Protein 1KG1 (pdb70)

CATH classification: 6.20.370.10 (+1 more: 2.30.30.460)

Structure (mmCIF, N/CA/C/O backbone):
data_1KG1
#
_entry.id   1KG1
#
loop_
_atom_site.group_PDB
_atom_site.id
_atom_site.type_symbol
_atom_site.label_atom_id
_atom_site.label_alt_id
_atom_site.label_comp_id
_atom_site.label_asym_id
_atom_site.label_entity_id
_atom_site.label_seq_id
_atom_site.pdbx_PDB_ins_code
_atom_site.Cartn_x
_atom_site.Cartn_y
_atom_site.Cartn_z
_atom_site.occupancy
_atom_site.B_iso_or_equiv
_atom_site.auth_seq_id
_atom_site.auth_comp_id
_atom_site.auth_asym_id
_atom_site.auth_atom_id
_atom_site.pdbx_PDB_model_num
ATOM 1 N N . ASP A 1 1 ? -24.521 -6.020 -1.540 1.00 0.00 1 ASP A N 1
ATOM 2 C CA . ASP A 1 1 ? -23.773 -6.020 -2.785 1.00 0.00 1 ASP A CA 1
ATOM 3 C C . ASP A 1 1 ? -22.574 -6.962 -2.655 1.00 0.00 1 ASP A C 1
ATOM 4 O O . ASP A 1 1 ? -22.323 -7.509 -1.582 1.00 0.00 1 ASP A O 1
ATOM 13 N N . ARG A 1 2 ? -21.866 -7.124 -3.764 1.00 0.00 2 ARG A N 1
ATOM 14 C CA . ARG A 1 2 ? -20.701 -7.991 -3.787 1.00 0.00 2 ARG A CA 1
ATOM 15 C C . ARG A 1 2 ? -19.482 -7.257 -3.225 1.00 0.00 2 ARG A C 1
ATOM 16 O O . ARG A 1 2 ? -19.427 -6.028 -3.250 1.00 0.00 2 ARG A O 1
ATOM 36 N N . CYS A 1 3 ? -18.535 -8.040 -2.731 1.00 0.00 3 CYS A N 1
ATOM 37 C CA . CYS A 1 3 ? -17.320 -7.480 -2.163 1.00 0.00 3 CYS A CA 1
ATOM 38 C C . CYS A 1 3 ? -16.716 -6.512 -3.182 1.00 0.00 3 CYS A C 1
ATOM 39 O O . CYS A 1 3 ? -17.030 -6.579 -4.370 1.00 0.00 3 CYS A O 1
ATOM 46 N N . ARG A 1 4 ? -15.860 -5.633 -2.681 1.00 0.00 4 ARG A N 1
ATOM 47 C CA . ARG A 1 4 ? -15.209 -4.653 -3.533 1.00 0.00 4 ARG A CA 1
ATOM 48 C C . ARG A 1 4 ? -13.709 -4.940 -3.623 1.00 0.00 4 ARG A C 1
ATOM 49 O O . ARG A 1 4 ? -12.942 -4.533 -2.752 1.00 0.00 4 ARG A O 1
ATOM 69 N N . TYR A 1 5 ? -13.336 -5.639 -4.685 1.00 0.00 5 TYR A N 1
ATOM 70 C CA . TYR A 1 5 ? -11.941 -5.986 -4.900 1.00 0.00 5 TYR A CA 1
ATOM 71 C C . TYR A 1 5 ? -11.038 -4.764 -4.721 1.00 0.00 5 TYR A C 1
ATOM 72 O O . TYR A 1 5 ? -11.057 -3.848 -5.543 1.00 0.00 5 TYR A O 1
ATOM 90 N N . THR A 1 6 ? -10.270 -4.788 -3.642 1.00 0.00 6 THR A N 1
ATOM 91 C CA . THR A 1 6 ? -9.362 -3.693 -3.344 1.00 0.00 6 THR A CA 1
ATOM 92 C C . THR A 1 6 ? -7.909 -4.155 -3.476 1.00 0.00 6 THR A C 1
ATOM 93 O O . THR A 1 6 ? -7.635 -5.353 -3.508 1.00 0.00 6 THR A O 1
ATOM 104 N N . LEU A 1 7 ? -7.016 -3.178 -3.548 1.00 0.00 7 LEU A N 1
ATOM 105 C CA . LEU A 1 7 ? -5.598 -3.469 -3.676 1.00 0.00 7 LEU A CA 1
ATOM 106 C C . LEU A 1 7 ? -4.928 -3.324 -2.308 1.00 0.00 7 LEU A C 1
ATOM 107 O O . LEU A 1 7 ? -4.767 -2.212 -1.807 1.00 0.00 7 LEU A O 1
ATOM 123 N N . CYS A 1 8 ? -4.554 -4.463 -1.744 1.00 0.00 8 CYS A N 1
ATOM 124 C CA . CYS A 1 8 ? -3.905 -4.477 -0.444 1.00 0.00 8 CYS A CA 1
ATOM 125 C C . CYS A 1 8 ? -2.614 -5.290 -0.561 1.00 0.00 8 CYS A C 1
ATOM 126 O O . CYS A 1 8 ? -2.416 -6.010 -1.539 1.00 0.00 8 CYS A O 1
ATOM 133 N N . CYS A 1 9 ? -1.770 -5.149 0.451 1.00 0.00 9 CYS A N 1
ATOM 134 C CA . CYS A 1 9 ? -0.504 -5.862 0.474 1.00 0.00 9 CYS A CA 1
ATOM 135 C C . CYS A 1 9 ? -0.632 -7.036 1.447 1.00 0.00 9 CYS A C 1
ATOM 136 O O . CYS A 1 9 ? -1.378 -6.961 2.422 1.00 0.00 9 CYS A O 1
ATOM 143 N N . ASP A 1 10 ? 0.107 -8.094 1.148 1.00 0.00 10 ASP A N 1
ATOM 144 C CA . ASP A 1 10 ? 0.086 -9.283 1.984 1.00 0.00 10 ASP A CA 1
ATOM 145 C C . ASP A 1 10 ? 1.148 -9.151 3.077 1.00 0.00 10 ASP A C 1
ATOM 146 O O . ASP A 1 10 ? 1.174 -9.940 4.021 1.00 0.00 10 ASP A O 1
ATOM 155 N N . GLY A 1 11 ? 1.997 -8.147 2.915 1.00 0.00 11 GLY A N 1
ATOM 156 C CA . GLY A 1 11 ? 3.058 -7.901 3.877 1.00 0.00 11 GLY A CA 1
ATOM 157 C C . GLY A 1 11 ? 4.308 -8.715 3.535 1.00 0.00 11 GLY A C 1
ATOM 158 O O . GLY A 1 11 ? 5.424 -8.311 3.858 1.00 0.00 11 GLY A O 1
ATOM 162 N N . ALA A 1 12 ? 4.078 -9.846 2.884 1.00 0.00 12 ALA A N 1
ATOM 163 C CA . ALA A 1 12 ? 5.172 -10.721 2.495 1.00 0.00 12 ALA A CA 1
ATOM 164 C C . ALA A 1 12 ? 4.783 -11.482 1.226 1.00 0.00 12 ALA A C 1
ATOM 165 O O . ALA A 1 12 ? 4.400 -12.649 1.290 1.00 0.00 12 ALA A O 1
ATOM 172 N N . LEU A 1 13 ? 4.895 -10.790 0.101 1.00 0.00 13 LEU A N 1
ATOM 173 C CA . LEU A 1 13 ? 4.560 -11.386 -1.181 1.00 0.00 13 LEU A CA 1
ATOM 174 C C . LEU A 1 13 ? 4.622 -10.312 -2.269 1.00 0.00 13 LEU A C 1
ATOM 175 O O . LEU A 1 13 ? 5.636 -10.173 -2.951 1.00 0.00 13 LEU A O 1
ATOM 191 N N . LYS A 1 14 ? 3.525 -9.581 -2.398 1.00 0.00 14 LYS A N 1
ATOM 192 C CA . LYS A 1 14 ? 3.443 -8.524 -3.392 1.00 0.00 14 LYS A CA 1
ATOM 193 C C . LYS A 1 14 ? 2.025 -7.948 -3.401 1.00 0.00 14 LYS A C 1
ATOM 194 O O . LYS A 1 14 ? 1.048 -8.695 -3.426 1.00 0.00 14 LYS A O 1
ATOM 212 N N . ALA A 1 15 ? 1.958 -6.625 -3.380 1.00 0.00 15 ALA A N 1
ATOM 213 C CA . ALA A 1 15 ? 0.677 -5.940 -3.386 1.00 0.00 15 ALA A CA 1
ATOM 214 C C . ALA A 1 15 ? -0.191 -6.500 -4.515 1.00 0.00 15 ALA A C 1
ATOM 215 O O . ALA A 1 15 ? 0.231 -6.529 -5.670 1.00 0.00 15 ALA A O 1
ATOM 222 N N . VAL A 1 16 ? -1.387 -6.930 -4.142 1.00 0.00 16 VAL A N 1
ATOM 223 C CA . VAL A 1 16 ? -2.317 -7.487 -5.109 1.00 0.00 16 VAL A CA 1
ATOM 224 C C . VAL A 1 16 ? -3.743 -7.076 -4.734 1.00 0.00 16 VAL A C 1
ATOM 225 O O . VAL A 1 16 ? -3.944 -6.305 -3.797 1.00 0.00 16 VAL A O 1
ATOM 238 N N . SER A 1 17 ? -4.695 -7.608 -5.486 1.00 0.00 17 SER A N 1
ATOM 239 C CA . SER A 1 17 ? -6.095 -7.306 -5.245 1.00 0.00 17 SER A CA 1
ATOM 240 C C . SER A 1 17 ? -6.740 -8.429 -4.430 1.00 0.00 17 SER A C 1
ATOM 241 O O . SER A 1 17 ? -6.568 -9.606 -4.744 1.00 0.00 17 SER A O 1
ATOM 249 N N . ALA A 1 18 ? -7.468 -8.025 -3.399 1.00 0.00 18 ALA A N 1
ATOM 250 C CA . ALA A 1 18 ? -8.139 -8.983 -2.537 1.00 0.00 18 ALA A CA 1
ATOM 251 C C . ALA A 1 18 ? -9.638 -8.676 -2.510 1.00 0.00 18 ALA A C 1
ATOM 252 O O . ALA A 1 18 ? -10.052 -7.559 -2.814 1.00 0.00 18 ALA A O 1
ATOM 259 N N . CYS A 1 19 ? -10.410 -9.688 -2.143 1.00 0.00 19 CYS A N 1
ATOM 260 C CA . CYS A 1 19 ? -11.854 -9.541 -2.073 1.00 0.00 19 CYS A CA 1
ATOM 261 C C . CYS A 1 19 ? -12.234 -9.212 -0.628 1.00 0.00 19 CYS A C 1
ATOM 262 O O . CYS A 1 19 ? -12.569 -10.105 0.148 1.00 0.00 19 CYS A O 1
ATOM 269 N N . LEU A 1 20 ? -12.167 -7.927 -0.310 1.00 0.00 20 LEU A N 1
ATOM 270 C CA . LEU A 1 20 ? -12.500 -7.469 1.028 1.00 0.00 20 LEU A CA 1
ATOM 271 C C . LEU A 1 20 ? -13.691 -6.512 0.954 1.00 0.00 20 LEU A C 1
ATOM 272 O O . LEU A 1 20 ? -13.943 -5.909 -0.089 1.00 0.00 20 LEU A O 1
ATOM 288 N N . HIS A 1 21 ? -14.391 -6.401 2.073 1.00 0.00 21 HIS A N 1
ATOM 289 C CA . HIS A 1 21 ? -15.549 -5.527 2.147 1.00 0.00 21 HIS A CA 1
ATOM 290 C C . HIS A 1 21 ? -15.135 -4.174 2.730 1.00 0.00 21 HIS A C 1
ATOM 291 O O . HIS A 1 21 ? -14.005 -4.012 3.189 1.00 0.00 21 HIS A O 1
ATOM 305 N N . GLU A 1 22 ? -16.072 -3.238 2.694 1.00 0.00 22 GLU A N 1
ATOM 306 C CA . GLU A 1 22 ? -15.818 -1.905 3.213 1.00 0.00 22 GLU A CA 1
ATOM 307 C C . GLU A 1 22 ? -15.665 -1.948 4.734 1.00 0.00 22 GLU A C 1
ATOM 308 O O . GLU A 1 22 ? -14.933 -1.145 5.311 1.00 0.00 22 GLU A O 1
ATOM 320 N N . SER A 1 23 ? -16.367 -2.893 5.341 1.00 0.00 23 SER A N 1
ATOM 321 C CA . SER A 1 23 ? -16.318 -3.051 6.785 1.00 0.00 23 SER A CA 1
ATOM 322 C C . SER A 1 23 ? -15.036 -3.783 7.188 1.00 0.00 23 SER A C 1
ATOM 323 O O . SER A 1 23 ? -14.823 -4.066 8.366 1.00 0.00 23 SER A O 1
ATOM 331 N N . GLU A 1 24 ? -14.216 -4.067 6.188 1.00 0.00 24 GLU A N 1
ATOM 332 C CA . GLU A 1 24 ? -12.960 -4.760 6.423 1.00 0.00 24 GLU A CA 1
ATOM 333 C C . GLU A 1 24 ? -11.791 -3.943 5.871 1.00 0.00 24 GLU A C 1
ATOM 334 O O . GLU A 1 24 ? -11.950 -3.202 4.902 1.00 0.00 24 GLU A O 1
ATOM 346 N N . SER A 1 25 ? -10.642 -4.105 6.511 1.00 0.00 25 SER A N 1
ATOM 347 C CA . SER A 1 25 ? -9.447 -3.391 6.096 1.00 0.00 25 SER A CA 1
ATOM 348 C C . SER A 1 25 ? -8.300 -4.378 5.870 1.00 0.00 25 SER A C 1
ATOM 349 O O . SER A 1 25 ? -8.412 -5.554 6.213 1.00 0.00 25 SER A O 1
ATOM 357 N N . CYS A 1 26 ? -7.223 -3.863 5.295 1.00 0.00 26 CYS A N 1
ATOM 358 C CA . CYS A 1 26 ? -6.057 -4.685 5.020 1.00 0.00 26 CYS A CA 1
ATOM 359 C C . CYS A 1 26 ? -4.823 -3.779 5.010 1.00 0.00 26 CYS A C 1
ATOM 360 O O . CYS A 1 26 ? -4.946 -2.556 5.044 1.00 0.00 26 CYS A O 1
ATOM 367 N N . LEU A 1 27 ? -3.662 -4.416 4.963 1.00 0.00 27 LEU A N 1
ATOM 368 C CA . LEU A 1 27 ? -2.407 -3.683 4.948 1.00 0.00 27 LEU A CA 1
ATOM 369 C C . LEU A 1 27 ? -2.289 -2.910 3.633 1.00 0.00 27 LEU A C 1
ATOM 370 O O . LEU A 1 27 ? -1.811 -3.445 2.634 1.00 0.00 27 LEU A O 1
ATOM 386 N N . VAL A 1 28 ? -2.733 -1.662 3.676 1.00 0.00 28 VAL A N 1
ATOM 387 C CA . VAL A 1 28 ? -2.682 -0.809 2.501 1.00 0.00 28 VAL A CA 1
ATOM 388 C C . VAL A 1 28 ? -1.227 -0.440 2.206 1.00 0.00 28 VAL A C 1
ATOM 389 O O . VAL A 1 28 ? -0.436 -0.237 3.125 1.00 0.00 28 VAL A O 1
ATOM 402 N N . PRO A 1 29 ? -0.911 -0.361 0.885 1.00 0.00 29 PRO A N 1
ATOM 403 C CA . PRO A 1 29 ? 0.435 -0.020 0.458 1.00 0.00 29 PRO A CA 1
ATOM 404 C C . PRO A 1 29 ? 0.709 1.474 0.647 1.00 0.00 29 PRO A C 1
ATOM 405 O O . PRO A 1 29 ? -0.103 2.187 1.235 1.00 0.00 29 PRO A O 1
ATOM 416 N N . GLY A 1 30 ? 1.854 1.902 0.138 1.00 0.00 30 GLY A N 1
ATOM 417 C CA . GLY A 1 30 ? 2.244 3.298 0.244 1.00 0.00 30 GLY A CA 1
ATOM 418 C C . GLY A 1 30 ? 3.087 3.724 -0.960 1.00 0.00 30 GLY A C 1
ATOM 419 O O . GLY A 1 30 ? 3.898 2.947 -1.461 1.00 0.00 30 GLY A O 1
ATOM 423 N N . ASP A 1 31 ? 2.867 4.958 -1.389 1.00 0.00 31 ASP A N 1
ATOM 424 C CA . ASP A 1 31 ? 3.596 5.497 -2.524 1.00 0.00 31 ASP A CA 1
ATOM 425 C C . ASP A 1 31 ? 4.691 6.440 -2.021 1.00 0.00 31 ASP A C 1
ATOM 426 O O . ASP A 1 31 ? 4.399 7.522 -1.515 1.00 0.00 31 ASP A O 1
ATOM 435 N N . CYS A 1 32 ? 5.929 5.994 -2.177 1.00 0.00 32 CYS A N 1
ATOM 436 C CA . CYS A 1 32 ? 7.069 6.784 -1.744 1.00 0.00 32 CYS A CA 1
ATOM 437 C C . CYS A 1 32 ? 7.495 7.687 -2.904 1.00 0.00 32 CYS A C 1
ATOM 438 O O . CYS A 1 32 ? 7.742 7.209 -4.009 1.00 0.00 32 CYS A O 1
ATOM 445 N N . CYS A 1 33 ? 7.568 8.977 -2.611 1.00 0.00 33 CYS A N 1
ATOM 446 C CA . CYS A 1 33 ? 7.960 9.952 -3.615 1.00 0.00 33 CYS A CA 1
ATOM 447 C C . CYS A 1 33 ? 9.447 10.262 -3.429 1.00 0.00 33 CYS A C 1
ATOM 448 O O . CYS A 1 33 ? 9.897 10.513 -2.312 1.00 0.00 33 CYS A O 1
ATOM 455 N N . ARG A 1 34 ? 10.168 10.233 -4.540 1.00 0.00 34 ARG A N 1
ATOM 456 C CA . ARG A 1 34 ? 11.595 10.508 -4.513 1.00 0.00 34 ARG A CA 1
ATOM 457 C C . ARG A 1 34 ? 11.946 11.589 -5.538 1.00 0.00 34 ARG A C 1
ATOM 458 O O . ARG A 1 34 ? 12.229 11.284 -6.695 1.00 0.00 34 ARG A O 1
ATOM 478 N N . GLY A 1 35 ? 11.917 12.830 -5.075 1.00 0.00 35 GLY A N 1
ATOM 479 C CA . GLY A 1 35 ? 12.229 13.958 -5.936 1.00 0.00 35 GLY A CA 1
ATOM 480 C C . GLY A 1 35 ? 11.156 14.140 -7.012 1.00 0.00 35 GLY A C 1
ATOM 481 O O . GLY A 1 35 ? 10.260 14.969 -6.866 1.00 0.00 35 GLY A O 1
ATOM 485 N N . LYS A 1 36 ? 11.282 13.350 -8.068 1.00 0.00 36 LYS A N 1
ATOM 486 C CA . LYS A 1 36 ? 10.335 13.413 -9.168 1.00 0.00 36 LYS A CA 1
ATOM 487 C C . LYS A 1 36 ? 10.025 11.995 -9.651 1.00 0.00 36 LYS A C 1
ATOM 488 O O . LYS A 1 36 ? 9.612 11.801 -10.793 1.00 0.00 36 LYS A O 1
ATOM 506 N N . SER A 1 37 ? 10.237 11.040 -8.757 1.00 0.00 37 SER A N 1
ATOM 507 C CA . SER A 1 37 ? 9.986 9.645 -9.078 1.00 0.00 37 SER A CA 1
ATOM 508 C C . SER A 1 37 ? 9.140 9.000 -7.978 1.00 0.00 37 SER A C 1
ATOM 509 O O . SER A 1 37 ? 9.566 8.922 -6.827 1.00 0.00 37 SER A O 1
ATOM 517 N N . ARG A 1 38 ? 7.957 8.552 -8.372 1.00 0.00 38 ARG A N 1
ATOM 518 C CA . ARG A 1 38 ? 7.047 7.916 -7.435 1.00 0.00 38 ARG A CA 1
ATOM 519 C C . ARG A 1 38 ? 7.213 6.396 -7.483 1.00 0.00 38 ARG A C 1
ATOM 520 O O . ARG A 1 38 ? 7.536 5.836 -8.530 1.00 0.00 38 ARG A O 1
ATOM 540 N N . LEU A 1 39 ? 6.985 5.771 -6.337 1.00 0.00 39 LEU A N 1
ATOM 541 C CA . LEU A 1 39 ? 7.105 4.326 -6.236 1.00 0.00 39 LEU A CA 1
ATOM 542 C C . LEU A 1 39 ? 6.095 3.805 -5.211 1.00 0.00 39 LEU A C 1
ATOM 543 O O . LEU A 1 39 ? 5.827 4.466 -4.209 1.00 0.00 39 LEU A O 1
ATOM 559 N N . THR A 1 40 ? 5.564 2.626 -5.497 1.00 0.00 40 THR A N 1
ATOM 560 C CA . THR A 1 40 ? 4.590 2.009 -4.613 1.00 0.00 40 THR A CA 1
ATOM 561 C C . THR A 1 40 ? 5.117 0.671 -4.090 1.00 0.00 40 THR A C 1
ATOM 562 O O . THR A 1 40 ? 5.367 -0.248 -4.869 1.00 0.00 40 THR A O 1
ATOM 573 N N . LEU A 1 41 ? 5.270 0.604 -2.776 1.00 0.00 41 LEU A N 1
ATOM 574 C CA . LEU A 1 41 ? 5.762 -0.606 -2.140 1.00 0.00 41 LEU A CA 1
ATOM 575 C C . LEU A 1 41 ? 5.010 -0.830 -0.827 1.00 0.00 41 LEU A C 1
ATOM 576 O O . LEU A 1 41 ? 4.206 0.007 -0.418 1.00 0.00 41 LEU A O 1
ATOM 592 N N . CYS A 1 42 ? 5.296 -1.964 -0.204 1.00 0.00 42 CYS A N 1
ATOM 593 C CA . CYS A 1 42 ? 4.656 -2.308 1.055 1.00 0.00 42 CYS A CA 1
ATOM 594 C C . CYS A 1 42 ? 5.698 -2.197 2.169 1.00 0.00 42 CYS A C 1
ATOM 595 O O . CYS A 1 42 ? 6.686 -2.931 2.176 1.00 0.00 42 CYS A O 1
ATOM 602 N N . SER A 1 43 ? 5.443 -1.275 3.085 1.00 0.00 43 SER A N 1
ATOM 603 C CA . SER A 1 43 ? 6.346 -1.059 4.202 1.00 0.00 43 SER A CA 1
ATOM 604 C C . SER A 1 43 ? 5.618 -0.325 5.330 1.00 0.00 43 SER A C 1
ATOM 605 O O . SER A 1 43 ? 5.002 0.715 5.103 1.00 0.00 43 SER A O 1
ATOM 613 N N . TYR A 1 44 ? 5.713 -0.896 6.522 1.00 0.00 44 TYR A N 1
ATOM 614 C CA . TYR A 1 44 ? 5.071 -0.309 7.686 1.00 0.00 44 TYR A CA 1
ATOM 615 C C . TYR A 1 44 ? 6.012 0.662 8.401 1.00 0.00 44 TYR A C 1
ATOM 616 O O . TYR A 1 44 ? 7.211 0.685 8.126 1.00 0.00 44 TYR A O 1
ATOM 634 N N . GLY A 1 45 ? 5.434 1.441 9.304 1.00 0.00 45 GLY A N 1
ATOM 635 C CA . GLY A 1 45 ? 6.207 2.411 10.060 1.00 0.00 45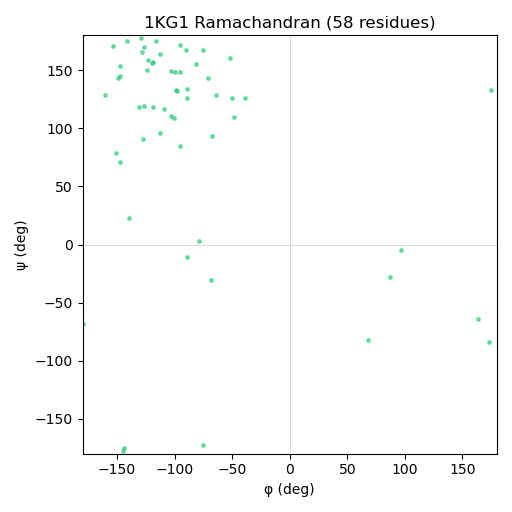 GLY A CA 1
ATOM 636 C C . GLY A 1 45 ? 5.998 2.227 11.564 1.00 0.00 45 GLY A C 1
ATOM 637 O O . GLY A 1 45 ? 4.878 2.348 12.058 1.00 0.00 45 GLY A O 1
ATOM 641 N N . GLU A 1 46 ? 7.094 1.936 12.250 1.00 0.00 46 GLU A N 1
ATOM 642 C CA . GLU A 1 46 ? 7.045 1.734 13.688 1.00 0.00 46 GLU A CA 1
ATOM 643 C C . GLU A 1 46 ? 6.076 2.728 14.331 1.00 0.00 46 GLU A C 1
ATOM 644 O O . GLU A 1 46 ? 6.203 3.937 14.139 1.00 0.00 46 GLU A O 1
ATOM 656 N N . GLY A 1 47 ? 5.131 2.183 15.082 1.00 0.00 47 GLY A N 1
A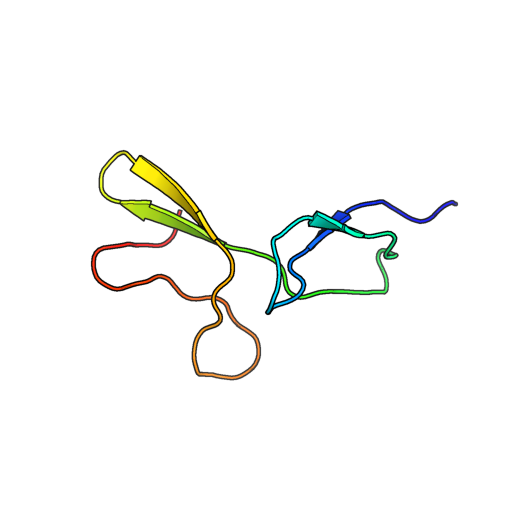TOM 657 C CA . GLY A 1 47 ? 4.141 3.007 15.755 1.00 0.00 47 GLY A CA 1
ATOM 658 C C . GLY A 1 47 ? 2.945 2.168 16.209 1.00 0.00 47 GLY A C 1
ATOM 659 O O . GLY A 1 47 ? 2.684 2.047 17.405 1.00 0.00 47 GLY A O 1
ATOM 663 N N . GLY A 1 48 ? 2.249 1.610 15.229 1.00 0.00 48 GLY A N 1
ATOM 664 C CA . GLY A 1 48 ? 1.087 0.785 15.512 1.00 0.00 48 GLY A CA 1
ATOM 665 C C . GLY A 1 48 ? 0.461 0.257 14.220 1.00 0.00 48 GLY A C 1
ATOM 666 O O . GLY A 1 48 ? 0.507 -0.942 13.948 1.00 0.00 48 GLY A O 1
ATOM 670 N N . ASN A 1 49 ? -0.110 1.178 13.457 1.00 0.00 49 ASN A N 1
ATOM 671 C CA . ASN A 1 49 ? -0.744 0.820 12.200 1.00 0.00 49 ASN A CA 1
ATOM 672 C C . ASN A 1 49 ? -0.590 1.976 11.209 1.00 0.00 49 ASN A C 1
ATOM 673 O O . ASN A 1 49 ? -1.561 2.662 10.893 1.00 0.00 49 ASN A O 1
ATOM 684 N N . GLY A 1 50 ? 0.638 2.156 10.745 1.00 0.00 50 GLY A N 1
ATOM 685 C CA . GLY A 1 50 ? 0.932 3.216 9.797 1.00 0.00 50 GLY A CA 1
ATOM 686 C C . GLY A 1 50 ? 2.045 2.798 8.834 1.00 0.00 50 GLY A C 1
ATOM 687 O O . GLY A 1 50 ? 2.879 1.958 9.170 1.00 0.00 50 GLY A O 1
ATOM 691 N N . PHE A 1 51 ? 2.023 3.403 7.655 1.00 0.00 51 PHE A N 1
ATOM 692 C CA . PHE A 1 51 ? 3.020 3.104 6.641 1.00 0.00 51 PHE A CA 1
ATOM 693 C C . PHE A 1 51 ? 4.112 4.175 6.613 1.00 0.00 51 PHE A C 1
ATOM 694 O O . PHE A 1 51 ? 3.848 5.343 6.895 1.00 0.00 51 PHE A O 1
ATOM 711 N N . GLN A 1 52 ? 5.315 3.739 6.270 1.00 0.00 52 GLN A N 1
ATOM 712 C CA . GLN A 1 52 ? 6.448 4.646 6.201 1.00 0.00 52 GLN A CA 1
ATOM 713 C C . GLN A 1 52 ? 7.164 4.500 4.857 1.00 0.00 52 GLN A C 1
ATOM 714 O O . GLN A 1 52 ? 6.783 3.670 4.034 1.00 0.00 52 GLN A O 1
ATOM 728 N N . CYS A 1 53 ? 8.189 5.321 4.676 1.00 0.00 53 CYS A N 1
ATOM 729 C CA . CYS A 1 53 ? 8.961 5.294 3.446 1.00 0.00 53 CYS A CA 1
ATOM 730 C C . CYS A 1 53 ? 10.412 4.955 3.797 1.00 0.00 53 CYS A C 1
ATOM 731 O O . CYS A 1 53 ? 10.850 5.180 4.924 1.00 0.00 53 CYS A O 1
ATOM 738 N N . PRO A 1 54 ? 11.135 4.407 2.785 1.00 0.00 54 PRO A N 1
ATOM 739 C CA . PRO A 1 54 ? 12.527 4.035 2.975 1.00 0.00 54 PRO A CA 1
ATOM 740 C C . PRO A 1 54 ? 13.427 5.272 2.994 1.00 0.00 54 PRO A C 1
ATOM 741 O O . PRO A 1 54 ? 12.993 6.365 2.632 1.00 0.00 54 PRO A O 1
ATOM 752 N N . THR A 1 55 ? 14.663 5.059 3.419 1.00 0.00 55 THR A N 1
ATOM 753 C CA . THR A 1 55 ? 15.628 6.143 3.490 1.00 0.00 55 THR A CA 1
ATOM 754 C C . THR A 1 55 ? 15.917 6.692 2.091 1.00 0.00 55 THR A C 1
ATOM 755 O O . THR A 1 55 ? 16.223 5.932 1.173 1.00 0.00 55 THR A O 1
ATOM 766 N N . GLY A 1 56 ? 15.810 8.007 1.972 1.00 0.00 56 GLY A N 1
ATOM 767 C CA . GLY A 1 56 ? 16.056 8.666 0.701 1.00 0.00 56 GLY A CA 1
ATOM 768 C C . GLY A 1 56 ? 14.747 8.920 -0.048 1.00 0.00 56 GLY A C 1
ATOM 769 O O . GLY A 1 56 ? 14.743 9.553 -1.102 1.00 0.00 56 GLY A O 1
ATOM 773 N N . TYR A 1 57 ? 13.666 8.412 0.527 1.00 0.00 57 TYR A N 1
ATOM 774 C CA . TYR A 1 57 ? 12.353 8.576 -0.073 1.00 0.00 57 TYR A CA 1
ATOM 775 C C . TYR A 1 57 ? 11.439 9.411 0.827 1.00 0.00 57 TYR A C 1
ATOM 776 O O . TYR A 1 57 ? 11.815 9.763 1.944 1.00 0.00 57 TYR A O 1
ATOM 794 N N . ARG A 1 58 ? 10.256 9.703 0.307 1.00 0.00 58 ARG A N 1
ATOM 795 C CA . ARG A 1 58 ? 9.286 10.490 1.049 1.00 0.00 58 ARG A CA 1
ATOM 796 C C . ARG A 1 58 ? 7.867 10.001 0.751 1.00 0.00 58 ARG A C 1
ATOM 797 O O . ARG A 1 58 ? 7.681 9.040 0.007 1.00 0.00 58 ARG A O 1
ATOM 817 N N . GLN A 1 59 ? 6.902 10.685 1.349 1.00 0.00 59 GLN A N 1
ATOM 818 C CA . GLN A 1 59 ? 5.506 10.333 1.157 1.00 0.00 59 GLN A CA 1
ATOM 819 C C . GLN A 1 59 ? 4.933 11.072 -0.055 1.00 0.00 59 GLN A C 1
ATOM 820 O O . GLN A 1 59 ? 5.141 12.274 -0.208 1.00 0.00 59 GLN A O 1
ATOM 834 N N . CYS A 1 60 ? 4.224 10.321 -0.884 1.00 0.00 60 CYS A N 1
ATOM 835 C CA . CYS A 1 60 ? 3.620 10.890 -2.077 1.00 0.00 60 CYS A CA 1
ATOM 836 C C . CYS A 1 60 ? 2.338 11.617 -1.667 1.00 0.00 60 CYS A C 1
ATOM 837 O O . CYS A 1 60 ? 2.142 12.781 -2.015 1.00 0.00 60 CYS A O 1
ATOM 844 N N . ASP A 1 1 ? -19.032 -4.233 -8.674 1.00 0.00 1 ASP A N 2
ATOM 845 C CA . ASP A 1 1 ? -20.414 -4.138 -8.238 1.00 0.00 1 ASP A CA 2
ATOM 846 C C . ASP A 1 1 ? -20.452 -3.884 -6.730 1.00 0.00 1 ASP A C 2
ATOM 847 O O . ASP A 1 1 ? -20.957 -2.855 -6.282 1.00 0.00 1 ASP A O 2
ATOM 856 N N . ARG A 1 2 ? -19.912 -4.839 -5.986 1.00 0.00 2 ARG A N 2
ATOM 857 C CA . ARG A 1 2 ? -19.877 -4.732 -4.538 1.00 0.00 2 ARG A CA 2
ATOM 858 C C . ARG A 1 2 ? -18.431 -4.756 -4.039 1.00 0.00 2 ARG A C 2
ATOM 859 O O . ARG A 1 2 ? -17.530 -5.186 -4.756 1.00 0.00 2 ARG A O 2
ATOM 879 N N . CYS A 1 3 ? -18.256 -4.287 -2.811 1.00 0.00 3 CYS A N 2
ATOM 880 C CA . CYS A 1 3 ? -16.934 -4.251 -2.207 1.00 0.00 3 CYS A CA 2
ATOM 881 C C . CYS A 1 3 ? -16.030 -3.379 -3.083 1.00 0.00 3 CYS A C 2
ATOM 882 O O . CYS A 1 3 ? -16.313 -3.176 -4.263 1.00 0.00 3 CYS A O 2
ATOM 889 N N . ARG A 1 4 ? -14.962 -2.890 -2.472 1.00 0.00 4 ARG A N 2
ATOM 890 C CA . ARG A 1 4 ? -14.015 -2.046 -3.180 1.00 0.00 4 ARG A CA 2
ATOM 891 C C . ARG A 1 4 ? -12.675 -2.768 -3.339 1.00 0.00 4 ARG A C 2
ATOM 892 O O . ARG A 1 4 ? -11.770 -2.592 -2.526 1.00 0.00 4 ARG A O 2
ATOM 912 N N . TYR A 1 5 ? -12.592 -3.568 -4.393 1.00 0.00 5 TYR A N 2
ATOM 913 C CA . TYR A 1 5 ? -11.378 -4.317 -4.668 1.00 0.00 5 TYR A CA 2
ATOM 914 C C . TYR A 1 5 ? -10.134 -3.480 -4.360 1.00 0.00 5 TYR A C 2
ATOM 915 O O . TYR A 1 5 ? -9.734 -2.640 -5.163 1.00 0.00 5 TYR A O 2
ATOM 933 N N . THR A 1 6 ? -9.559 -3.742 -3.195 1.00 0.00 6 THR A N 2
ATOM 934 C CA . THR A 1 6 ? -8.369 -3.023 -2.772 1.00 0.00 6 THR A CA 2
ATOM 935 C C . THR A 1 6 ? -7.148 -3.943 -2.813 1.00 0.00 6 THR A C 2
ATOM 936 O O . THR A 1 6 ? -7.287 -5.165 -2.825 1.00 0.00 6 THR A O 2
ATOM 947 N N . LEU A 1 7 ? -5.978 -3.321 -2.832 1.00 0.00 7 LEU A N 2
ATOM 948 C CA . LEU A 1 7 ? -4.733 -4.068 -2.871 1.00 0.00 7 LEU A CA 2
ATOM 949 C C . LEU A 1 7 ? -4.212 -4.258 -1.445 1.00 0.00 7 LEU A C 2
ATOM 950 O O . LEU A 1 7 ? -4.024 -3.286 -0.715 1.00 0.00 7 LEU A O 2
ATOM 966 N N . CYS A 1 8 ? -3.993 -5.516 -1.091 1.00 0.00 8 CYS A N 2
ATOM 967 C CA . CYS A 1 8 ? -3.499 -5.846 0.234 1.00 0.00 8 CYS A CA 2
ATOM 968 C C . CYS A 1 8 ? -2.116 -6.486 0.086 1.00 0.00 8 CYS A C 2
ATOM 969 O O . CYS A 1 8 ? -1.775 -6.993 -0.982 1.00 0.00 8 CYS A O 2
ATOM 976 N N . CYS A 1 9 ? -1.359 -6.443 1.171 1.00 0.00 9 CYS A N 2
ATOM 977 C CA . CYS A 1 9 ? -0.023 -7.013 1.175 1.00 0.00 9 CYS A CA 2
ATOM 978 C C . CYS A 1 9 ? -0.035 -8.261 2.060 1.00 0.00 9 CYS A C 2
ATOM 979 O O . CYS A 1 9 ? -0.704 -8.289 3.091 1.00 0.00 9 CYS A O 2
ATOM 986 N N . ASP A 1 10 ? 0.714 -9.264 1.623 1.00 0.00 10 ASP A N 2
ATOM 987 C CA . ASP A 1 10 ? 0.797 -10.512 2.363 1.00 0.00 10 ASP A CA 2
ATOM 988 C C . ASP A 1 10 ? 1.943 -10.426 3.373 1.00 0.00 10 ASP A C 2
ATOM 989 O O . ASP A 1 10 ? 2.116 -11.320 4.200 1.00 0.00 10 ASP A O 2
ATOM 998 N N . GLY A 1 11 ? 2.697 -9.340 3.273 1.00 0.00 11 GLY A N 2
ATOM 999 C CA . GLY A 1 11 ? 3.821 -9.125 4.168 1.00 0.00 11 GLY A CA 2
ATOM 1000 C C . GLY A 1 11 ? 5.100 -9.744 3.600 1.00 0.00 11 GLY A C 2
ATOM 1001 O O . GLY A 1 11 ? 6.193 -9.221 3.811 1.00 0.00 11 GLY A O 2
ATOM 1005 N N . ALA A 1 12 ? 4.921 -10.848 2.890 1.00 0.00 12 ALA A N 2
ATOM 1006 C CA . ALA A 1 12 ? 6.047 -11.544 2.290 1.00 0.00 12 ALA A CA 2
ATOM 1007 C C . ALA A 1 12 ? 5.575 -12.281 1.036 1.00 0.00 12 ALA A C 2
ATOM 1008 O O . ALA A 1 12 ? 5.320 -13.484 1.078 1.00 0.00 12 ALA A O 2
ATOM 1015 N N . LEU A 1 13 ? 5.473 -11.530 -0.050 1.00 0.00 13 LEU A N 2
ATOM 1016 C CA . LEU A 1 13 ? 5.036 -12.098 -1.315 1.00 0.00 13 LEU A CA 2
ATOM 1017 C C . LEU A 1 13 ? 4.927 -10.985 -2.359 1.00 0.00 13 LEU A C 2
ATOM 1018 O O . LEU A 1 13 ? 5.913 -10.641 -3.010 1.00 0.00 13 LEU A O 2
ATOM 1034 N N . LYS A 1 14 ? 3.721 -10.454 -2.487 1.00 0.00 14 LYS A N 2
ATOM 1035 C CA . LYS A 1 14 ? 3.470 -9.386 -3.440 1.00 0.00 14 LYS A CA 2
ATOM 1036 C C . LYS A 1 14 ? 2.029 -8.898 -3.286 1.00 0.00 14 LYS A C 2
ATOM 1037 O O . LYS A 1 14 ? 1.087 -9.679 -3.420 1.00 0.00 14 LYS A O 2
ATOM 1055 N N . ALA A 1 15 ? 1.900 -7.610 -3.006 1.00 0.00 15 ALA A N 2
ATOM 1056 C CA . ALA A 1 15 ? 0.588 -7.009 -2.833 1.00 0.00 15 ALA A CA 2
ATOM 1057 C C . ALA A 1 15 ? -0.372 -7.578 -3.879 1.00 0.00 15 ALA A C 2
ATOM 1058 O O . ALA A 1 15 ? -0.120 -7.477 -5.078 1.00 0.00 15 ALA A O 2
ATOM 1065 N N . VAL A 1 16 ? -1.452 -8.166 -3.386 1.00 0.00 16 VAL A N 2
ATOM 1066 C CA . VAL A 1 16 ? -2.451 -8.753 -4.263 1.00 0.00 16 VAL A CA 2
ATOM 1067 C C . VAL A 1 16 ? -3.808 -8.103 -3.989 1.00 0.00 16 VAL A C 2
ATOM 1068 O O . VAL A 1 16 ? -4.091 -7.697 -2.862 1.00 0.00 16 VAL A O 2
ATOM 1081 N N . SER A 1 17 ? -4.613 -8.023 -5.039 1.00 0.00 17 SER A N 2
ATOM 1082 C CA . SER A 1 17 ? -5.934 -7.429 -4.926 1.00 0.00 17 SER A CA 2
ATOM 1083 C C . SER A 1 17 ? -6.840 -8.325 -4.080 1.00 0.00 17 SER A C 2
ATOM 1084 O O . SER A 1 17 ? -6.656 -9.541 -4.042 1.00 0.00 17 SER A O 2
ATOM 1092 N N . ALA A 1 18 ? -7.800 -7.690 -3.423 1.00 0.00 18 ALA A N 2
ATOM 1093 C CA . ALA A 1 18 ? -8.736 -8.415 -2.580 1.00 0.00 18 ALA A CA 2
ATOM 1094 C C . ALA A 1 18 ? -10.075 -7.677 -2.561 1.00 0.00 18 ALA A C 2
ATOM 1095 O O . ALA A 1 18 ? -10.115 -6.451 -2.656 1.00 0.00 18 ALA A O 2
ATOM 1102 N N . CYS A 1 19 ? -11.142 -8.454 -2.438 1.00 0.00 19 CYS A N 2
ATOM 1103 C CA . CYS A 1 19 ? -12.480 -7.890 -2.405 1.00 0.00 19 CYS A CA 2
ATOM 1104 C C . CYS A 1 19 ? -12.884 -7.697 -0.942 1.00 0.00 19 CYS A C 2
ATOM 1105 O O . CYS A 1 19 ? -13.587 -8.531 -0.373 1.00 0.00 19 CYS A O 2
ATOM 1112 N N . LEU A 1 20 ? -12.423 -6.592 -0.375 1.00 0.00 20 LEU A N 2
ATOM 1113 C CA . LEU A 1 20 ? -12.728 -6.278 1.011 1.00 0.00 20 LEU A CA 2
ATOM 1114 C C . LEU A 1 20 ? -13.687 -5.088 1.061 1.00 0.00 20 LEU A C 2
ATOM 1115 O O . LEU A 1 20 ? -13.750 -4.297 0.121 1.00 0.00 20 LEU A O 2
ATOM 1131 N N . HIS A 1 21 ? -14.411 -4.998 2.167 1.00 0.00 21 HIS A N 2
ATOM 1132 C CA . HIS A 1 21 ? -15.364 -3.917 2.352 1.00 0.00 21 HIS A CA 2
ATOM 1133 C C . HIS A 1 21 ? -14.806 -2.908 3.357 1.00 0.00 21 HIS A C 2
ATOM 1134 O O . HIS A 1 21 ? -13.699 -3.079 3.866 1.00 0.00 21 HIS A O 2
ATOM 1148 N N . GLU A 1 22 ? -15.598 -1.876 3.614 1.00 0.00 22 GLU A N 2
ATOM 1149 C CA . GLU A 1 22 ? -15.197 -0.840 4.549 1.00 0.00 22 GLU A CA 2
ATOM 1150 C C . GLU A 1 22 ? -15.111 -1.408 5.967 1.00 0.00 22 GLU A C 2
ATOM 1151 O O . GLU A 1 22 ? -14.348 -0.910 6.794 1.00 0.00 22 GLU A O 2
ATOM 1163 N N . SER A 1 23 ? -15.904 -2.443 6.205 1.00 0.00 23 SER A N 2
ATOM 1164 C CA . SER A 1 23 ? -15.927 -3.084 7.508 1.00 0.00 23 SER A CA 2
ATOM 1165 C C . SER A 1 23 ? -14.727 -4.023 7.650 1.00 0.00 23 SER A C 2
ATOM 1166 O O . SER A 1 23 ? -14.562 -4.674 8.681 1.00 0.00 23 SER A O 2
ATOM 1174 N N . GLU A 1 24 ? -13.921 -4.064 6.600 1.00 0.00 24 GLU A N 2
ATOM 1175 C CA . GLU A 1 24 ? -12.741 -4.913 6.594 1.00 0.00 24 GLU A CA 2
ATOM 1176 C C . GLU A 1 24 ? -11.508 -4.105 6.185 1.00 0.00 24 GLU A C 2
ATOM 1177 O O . GLU A 1 24 ? -11.617 -3.134 5.437 1.00 0.00 24 GLU A O 2
ATOM 1189 N N . SER A 1 25 ? -10.363 -4.537 6.692 1.00 0.00 25 SER A N 2
ATOM 1190 C CA . SER A 1 25 ? -9.110 -3.866 6.388 1.00 0.00 25 SER A CA 2
ATOM 1191 C C . SER A 1 25 ? -7.956 -4.871 6.426 1.00 0.00 25 SER A C 2
ATOM 1192 O O . SER A 1 25 ? -7.878 -5.697 7.333 1.00 0.00 25 SER A O 2
ATOM 1200 N N . CYS A 1 26 ? -7.089 -4.764 5.429 1.00 0.00 26 CYS A N 2
ATOM 1201 C CA . CYS A 1 26 ? -5.943 -5.653 5.338 1.00 0.00 26 CYS A CA 2
ATOM 1202 C C . CYS A 1 26 ? -4.675 -4.798 5.298 1.00 0.00 26 CYS A C 2
ATOM 1203 O O . CYS A 1 26 ? -4.750 -3.573 5.225 1.00 0.00 26 CYS A O 2
ATOM 1210 N N . LEU A 1 27 ? -3.539 -5.479 5.346 1.00 0.00 27 LEU A N 2
ATOM 1211 C CA . LEU A 1 27 ? -2.257 -4.798 5.316 1.00 0.00 27 LEU A CA 2
ATOM 1212 C C . LEU A 1 27 ? -2.089 -4.095 3.968 1.00 0.00 27 LEU A C 2
ATOM 1213 O O . LEU A 1 27 ? -1.369 -4.579 3.096 1.00 0.00 27 LEU A O 2
ATOM 1229 N N . VAL A 1 28 ? -2.765 -2.962 3.839 1.00 0.00 28 VAL A N 2
ATOM 1230 C CA . VAL A 1 28 ? -2.700 -2.187 2.612 1.00 0.00 28 VAL A CA 2
ATOM 1231 C C . VAL A 1 28 ? -1.279 -1.652 2.427 1.00 0.00 28 VAL A C 2
ATOM 1232 O O . VAL A 1 28 ? -0.622 -1.273 3.396 1.00 0.00 28 VAL A O 2
ATOM 1245 N N . PRO A 1 29 ? -0.833 -1.636 1.142 1.00 0.00 29 PRO A N 2
ATOM 1246 C CA . PRO A 1 29 ? 0.498 -1.154 0.817 1.00 0.00 29 PRO A CA 2
ATOM 1247 C C . PRO A 1 29 ? 0.562 0.372 0.893 1.00 0.00 29 PRO A C 2
ATOM 1248 O O . PRO A 1 29 ? -0.357 1.011 1.404 1.00 0.00 29 PRO A O 2
ATOM 1259 N N . GLY A 1 30 ? 1.656 0.914 0.378 1.00 0.00 30 GLY A N 2
ATOM 1260 C CA . GLY A 1 30 ? 1.851 2.354 0.381 1.00 0.00 30 GLY A CA 2
ATOM 1261 C C . GLY A 1 30 ? 2.653 2.801 -0.842 1.00 0.00 30 GLY A C 2
ATOM 1262 O O . GLY A 1 30 ? 3.524 2.076 -1.318 1.00 0.00 30 GLY A O 2
ATOM 1266 N N . ASP A 1 31 ? 2.329 3.995 -1.318 1.00 0.00 31 ASP A N 2
ATOM 1267 C CA . ASP A 1 31 ? 3.008 4.548 -2.478 1.00 0.00 31 ASP A CA 2
ATOM 1268 C C . ASP A 1 31 ? 3.957 5.661 -2.026 1.00 0.00 31 ASP A C 2
ATOM 1269 O O . ASP A 1 31 ? 3.516 6.763 -1.703 1.00 0.00 31 ASP A O 2
ATOM 1278 N N . CYS A 1 32 ? 5.241 5.333 -2.016 1.00 0.00 32 CYS A N 2
ATOM 1279 C CA . CYS A 1 32 ? 6.255 6.290 -1.610 1.00 0.00 32 CYS A CA 2
ATOM 1280 C C . CYS A 1 32 ? 6.679 7.092 -2.841 1.00 0.00 32 CYS A C 2
ATOM 1281 O O . CYS A 1 32 ? 7.294 6.551 -3.758 1.00 0.00 32 CYS A O 2
ATOM 1288 N N . CYS A 1 33 ? 6.335 8.372 -2.822 1.00 0.00 33 CYS A N 2
ATOM 1289 C CA . CYS A 1 33 ? 6.672 9.255 -3.926 1.00 0.00 33 CYS A CA 2
ATOM 1290 C C . CYS A 1 33 ? 7.578 10.367 -3.391 1.00 0.00 33 CYS A C 2
ATOM 1291 O O . CYS A 1 33 ? 7.401 10.829 -2.265 1.00 0.00 33 CYS A O 2
ATOM 1298 N N . ARG A 1 34 ? 8.527 10.765 -4.225 1.00 0.00 34 ARG A N 2
ATOM 1299 C CA . ARG A 1 34 ? 9.460 11.814 -3.851 1.00 0.00 34 ARG A CA 2
ATOM 1300 C C . ARG A 1 34 ? 10.107 12.419 -5.099 1.00 0.00 34 ARG A C 2
ATOM 1301 O O . ARG A 1 34 ? 10.647 11.696 -5.934 1.00 0.00 34 ARG A O 2
ATOM 1321 N N . GLY A 1 35 ? 10.030 13.739 -5.184 1.00 0.00 35 GLY A N 2
ATOM 1322 C CA . GLY A 1 35 ? 10.602 14.449 -6.316 1.00 0.00 35 GLY A CA 2
ATOM 1323 C C . GLY A 1 35 ? 9.834 14.138 -7.603 1.00 0.00 35 GLY A C 2
ATOM 1324 O O . GLY A 1 35 ? 8.888 14.844 -7.951 1.00 0.00 35 GLY A O 2
ATOM 1328 N N . LYS A 1 36 ? 10.270 13.082 -8.274 1.00 0.00 36 LYS A N 2
ATOM 1329 C CA . LYS A 1 36 ? 9.636 12.670 -9.514 1.00 0.00 36 LYS A CA 2
ATOM 1330 C C . LYS A 1 36 ? 9.736 11.150 -9.653 1.00 0.00 36 LYS A C 2
ATOM 1331 O O . LYS A 1 36 ? 9.780 10.625 -10.764 1.00 0.00 36 LYS A O 2
ATOM 1349 N N . SER A 1 37 ? 9.771 10.485 -8.507 1.00 0.00 37 SER A N 2
ATOM 1350 C CA . SER A 1 37 ? 9.865 9.034 -8.486 1.00 0.00 37 SER A CA 2
ATOM 1351 C C . SER A 1 37 ? 8.880 8.461 -7.466 1.00 0.00 37 SER A C 2
ATOM 1352 O O . SER A 1 37 ? 8.940 8.797 -6.284 1.00 0.00 37 SER A O 2
ATOM 1360 N N . ARG A 1 38 ? 7.997 7.605 -7.959 1.00 0.00 38 ARG A N 2
ATOM 1361 C CA . ARG A 1 38 ? 7.001 6.981 -7.105 1.00 0.00 38 ARG A CA 2
ATOM 1362 C C . ARG A 1 38 ? 7.157 5.459 -7.131 1.00 0.00 38 ARG A C 2
ATOM 1363 O O . ARG A 1 38 ? 7.556 4.890 -8.146 1.00 0.00 38 ARG A O 2
ATOM 1383 N N . LEU A 1 39 ? 6.835 4.844 -6.003 1.00 0.00 39 LEU A N 2
ATOM 1384 C CA . LEU A 1 39 ? 6.934 3.399 -5.884 1.00 0.00 39 LEU A CA 2
ATOM 1385 C C . LEU A 1 39 ? 5.897 2.902 -4.874 1.00 0.00 39 LEU A C 2
ATOM 1386 O O . LEU A 1 39 ? 5.781 3.450 -3.779 1.00 0.00 39 LEU A O 2
ATOM 1402 N N . THR A 1 40 ? 5.171 1.870 -5.278 1.00 0.00 40 THR A N 2
ATOM 1403 C CA . THR A 1 40 ? 4.149 1.293 -4.422 1.00 0.00 40 THR A CA 2
ATOM 1404 C C . THR A 1 40 ? 4.565 -0.105 -3.962 1.00 0.00 40 THR A C 2
ATOM 1405 O O . THR A 1 40 ? 4.610 -1.038 -4.762 1.00 0.00 40 THR A O 2
ATOM 1416 N N . LEU A 1 41 ? 4.859 -0.206 -2.674 1.00 0.00 41 LEU A N 2
ATOM 1417 C CA . LEU A 1 41 ? 5.269 -1.475 -2.098 1.00 0.00 41 LEU A CA 2
ATOM 1418 C C . LEU A 1 41 ? 4.871 -1.512 -0.621 1.00 0.00 41 LEU A C 2
ATOM 1419 O O . LEU A 1 41 ? 4.333 -0.540 -0.095 1.00 0.00 41 LEU A O 2
ATOM 1435 N N . CYS A 1 42 ? 5.152 -2.645 0.006 1.00 0.00 42 CYS A N 2
ATOM 1436 C CA . CYS A 1 42 ? 4.830 -2.822 1.412 1.00 0.00 42 CYS A CA 2
ATOM 1437 C C . CYS A 1 42 ? 6.020 -2.335 2.242 1.00 0.00 42 CYS A C 2
ATOM 1438 O O . CYS A 1 42 ? 7.112 -2.895 2.158 1.00 0.00 42 CYS A O 2
ATOM 1445 N N . SER A 1 43 ? 5.768 -1.296 3.025 1.00 0.00 43 SER A N 2
ATOM 1446 C CA . SER A 1 43 ? 6.804 -0.728 3.871 1.00 0.00 43 SER A CA 2
ATOM 1447 C C . SER A 1 43 ? 6.188 -0.188 5.163 1.00 0.00 43 SER A C 2
ATOM 1448 O O . SER A 1 43 ? 5.627 0.907 5.177 1.00 0.00 43 SER A O 2
ATOM 1456 N N . TYR A 1 44 ? 6.313 -0.981 6.216 1.00 0.00 44 TYR A N 2
ATOM 1457 C CA . TYR A 1 44 ? 5.776 -0.596 7.510 1.00 0.00 44 TYR A CA 2
ATOM 1458 C C . TYR A 1 44 ? 6.861 0.025 8.392 1.00 0.00 44 TYR A C 2
ATOM 1459 O O . TYR A 1 44 ? 8.051 -0.129 8.120 1.00 0.00 44 TYR A O 2
ATOM 1477 N N . GLY A 1 45 ? 6.412 0.715 9.430 1.00 0.00 45 GLY A N 2
ATOM 1478 C CA . GLY A 1 45 ? 7.330 1.361 10.353 1.00 0.00 45 GLY A CA 2
ATOM 1479 C C . GLY A 1 45 ? 6.714 2.633 10.939 1.00 0.00 45 GLY A C 2
ATOM 1480 O O . GLY A 1 45 ? 5.864 3.262 10.310 1.00 0.00 45 GLY A O 2
ATOM 1484 N N . GLU A 1 46 ? 7.166 2.974 12.137 1.00 0.00 46 GLU A N 2
ATOM 1485 C CA . GLU A 1 46 ? 6.670 4.160 12.815 1.00 0.00 46 GLU A CA 2
ATOM 1486 C C . GLU A 1 46 ? 5.158 4.055 13.030 1.00 0.00 46 GLU A C 2
ATOM 1487 O O . GLU A 1 46 ? 4.460 3.406 12.252 1.00 0.00 46 GLU A O 2
ATOM 1499 N N . GLY A 1 47 ? 4.698 4.702 14.091 1.00 0.00 47 GLY A N 2
ATOM 1500 C CA . GLY A 1 47 ? 3.282 4.689 14.419 1.00 0.00 47 GLY A CA 2
ATOM 1501 C C . GLY A 1 47 ? 2.908 3.417 15.182 1.00 0.00 47 GLY A C 2
ATOM 1502 O O . GLY A 1 47 ? 2.259 3.482 16.225 1.00 0.00 47 GLY A O 2
ATOM 1506 N N . GLY A 1 48 ? 3.333 2.288 14.632 1.00 0.00 48 GLY A N 2
ATOM 1507 C CA . GLY A 1 48 ? 3.051 1.003 15.248 1.00 0.00 48 GLY A CA 2
ATOM 1508 C C . GLY A 1 48 ? 2.672 -0.039 14.193 1.00 0.00 48 GLY A C 2
ATOM 1509 O O . GLY A 1 48 ? 3.319 -1.079 14.082 1.00 0.00 48 GLY A O 2
ATOM 1513 N N . ASN A 1 49 ? 1.626 0.277 13.444 1.00 0.00 49 ASN A N 2
ATOM 1514 C CA . ASN A 1 49 ? 1.153 -0.618 12.402 1.00 0.00 49 ASN A CA 2
ATOM 1515 C C . ASN A 1 49 ? 0.543 0.205 11.266 1.00 0.00 49 ASN A C 2
ATOM 1516 O O . ASN A 1 49 ? -0.609 0.630 11.352 1.00 0.00 49 ASN A O 2
ATOM 1527 N N . GLY A 1 50 ? 1.342 0.407 10.229 1.00 0.00 50 GLY A N 2
ATOM 1528 C CA . GLY A 1 50 ? 0.895 1.173 9.077 1.00 0.00 50 GLY A CA 2
ATOM 1529 C C . GLY A 1 50 ? 1.953 1.171 7.972 1.00 0.00 50 GLY A C 2
ATOM 1530 O O . GLY A 1 50 ? 2.552 0.136 7.684 1.00 0.00 50 GLY A O 2
ATOM 1534 N N . PHE A 1 51 ? 2.151 2.341 7.385 1.00 0.00 51 PHE A N 2
ATOM 1535 C CA . PHE A 1 51 ? 3.128 2.488 6.318 1.00 0.00 51 PHE A CA 2
ATOM 1536 C C . PHE A 1 51 ? 4.117 3.612 6.632 1.00 0.00 51 PHE A C 2
ATOM 1537 O O . PHE A 1 51 ? 3.778 4.565 7.331 1.00 0.00 51 PHE A O 2
ATOM 1554 N N . GLN A 1 52 ? 5.321 3.462 6.099 1.00 0.00 52 GLN A N 2
ATOM 1555 C CA . GLN A 1 52 ? 6.362 4.452 6.314 1.00 0.00 52 GLN A CA 2
ATOM 1556 C C . GLN A 1 52 ? 7.196 4.631 5.043 1.00 0.00 52 GLN A C 2
ATOM 1557 O O . GLN A 1 52 ? 7.340 3.697 4.256 1.00 0.00 52 GLN A O 2
ATOM 1571 N N . CYS A 1 53 ? 7.721 5.836 4.882 1.00 0.00 53 CYS A N 2
ATOM 1572 C CA . CYS A 1 53 ? 8.534 6.149 3.720 1.00 0.00 53 CYS A CA 2
ATOM 1573 C C . CYS A 1 53 ? 9.955 6.454 4.197 1.00 0.00 53 CYS A C 2
ATOM 1574 O O . CYS A 1 53 ? 10.158 7.338 5.029 1.00 0.00 53 CYS A O 2
ATOM 1581 N N . PRO A 1 54 ? 10.928 5.687 3.636 1.00 0.00 54 PRO A N 2
ATOM 1582 C CA . PRO A 1 54 ? 12.325 5.867 3.995 1.00 0.00 54 PRO A CA 2
ATOM 1583 C C . PRO A 1 54 ? 12.899 7.129 3.349 1.00 0.00 54 PRO A C 2
ATOM 1584 O O . PRO A 1 54 ? 12.171 7.896 2.719 1.00 0.00 54 PRO A O 2
ATOM 1595 N N . THR A 1 55 ? 14.200 7.307 3.526 1.00 0.00 55 THR A N 2
ATOM 1596 C CA . THR A 1 55 ? 14.880 8.463 2.968 1.00 0.00 55 THR A CA 2
ATOM 1597 C C . THR A 1 55 ? 14.759 8.469 1.443 1.00 0.00 55 THR A C 2
ATOM 1598 O O . THR A 1 55 ? 14.942 7.437 0.799 1.00 0.00 55 THR A O 2
ATOM 1609 N N . GLY A 1 56 ? 14.450 9.641 0.910 1.00 0.00 56 GLY A N 2
ATOM 1610 C CA . GLY A 1 56 ? 14.301 9.795 -0.528 1.00 0.00 56 GLY A CA 2
ATOM 1611 C C . GLY A 1 56 ? 12.877 9.451 -0.971 1.00 0.00 56 GLY A C 2
ATOM 1612 O O . GLY A 1 56 ? 12.564 9.506 -2.159 1.00 0.00 56 GLY A O 2
ATOM 1616 N N . TYR A 1 57 ? 12.055 9.104 0.007 1.00 0.00 57 TYR A N 2
ATOM 1617 C CA . TYR A 1 57 ? 10.673 8.751 -0.268 1.00 0.00 57 TYR A CA 2
ATOM 1618 C C . TYR A 1 57 ? 9.714 9.569 0.601 1.00 0.00 57 TYR A C 2
ATOM 1619 O O . TYR A 1 57 ? 10.023 9.878 1.751 1.00 0.00 57 TYR A O 2
ATOM 1637 N N . ARG A 1 58 ? 8.571 9.897 0.017 1.00 0.00 58 ARG A N 2
ATOM 1638 C CA . ARG A 1 58 ? 7.566 10.673 0.723 1.00 0.00 58 ARG A CA 2
ATOM 1639 C C . ARG A 1 58 ? 6.166 10.139 0.412 1.00 0.00 58 ARG A C 2
ATOM 1640 O O . ARG A 1 58 ? 5.672 10.294 -0.704 1.00 0.00 58 ARG A O 2
ATOM 1660 N N . GLN A 1 59 ? 5.569 9.518 1.418 1.00 0.00 59 GLN A N 2
ATOM 1661 C CA . GLN A 1 59 ? 4.236 8.959 1.267 1.00 0.00 59 GLN A CA 2
ATOM 1662 C C . GLN A 1 59 ? 3.391 9.842 0.346 1.00 0.00 59 GLN A C 2
ATOM 1663 O O . GLN A 1 59 ? 3.250 11.039 0.588 1.00 0.00 59 GLN A O 2
ATOM 1677 N N . CYS A 1 60 ? 2.851 9.217 -0.690 1.00 0.00 60 CYS A N 2
ATOM 1678 C CA . CYS A 1 60 ? 2.025 9.931 -1.647 1.00 0.00 60 CYS A CA 2
ATOM 1679 C C . CYS A 1 60 ? 0.628 10.100 -1.044 1.00 0.00 60 CYS A C 2
ATOM 1680 O O . CYS A 1 60 ? -0.375 9.917 -1.732 1.00 0.00 60 CYS A O 2
ATOM 1687 N N . ASP A 1 1 ? -20.895 -8.719 -6.915 1.00 0.00 1 ASP A N 3
ATOM 1688 C CA . ASP A 1 1 ? -22.086 -8.155 -6.304 1.00 0.00 1 ASP A CA 3
ATOM 1689 C C . ASP A 1 1 ? -21.685 -7.342 -5.070 1.00 0.00 1 ASP A C 3
ATOM 1690 O O . ASP A 1 1 ? -21.949 -6.143 -5.000 1.00 0.00 1 ASP A O 3
ATOM 1699 N N . ARG A 1 2 ? -21.054 -8.027 -4.129 1.00 0.00 2 ARG A N 3
ATOM 1700 C CA . ARG A 1 2 ? -20.614 -7.384 -2.902 1.00 0.00 2 ARG A CA 3
ATOM 1701 C C . ARG A 1 2 ? -19.087 -7.406 -2.809 1.00 0.00 2 ARG A C 3
ATOM 1702 O O . ARG A 1 2 ? -18.437 -8.252 -3.421 1.00 0.00 2 ARG A O 3
ATOM 1722 N N . CYS A 1 3 ? -18.560 -6.467 -2.039 1.00 0.00 3 CYS A N 3
ATOM 1723 C CA . CYS A 1 3 ? -17.122 -6.367 -1.859 1.00 0.00 3 CYS A CA 3
ATOM 1724 C C . CYS A 1 3 ? -16.553 -5.508 -2.990 1.00 0.00 3 CYS A C 3
ATOM 1725 O O . CYS A 1 3 ? -16.949 -5.657 -4.145 1.00 0.00 3 CYS A O 3
ATOM 1732 N N . ARG A 1 4 ? -15.633 -4.630 -2.620 1.00 0.00 4 ARG A N 3
ATOM 1733 C CA . ARG A 1 4 ? -15.006 -3.748 -3.589 1.00 0.00 4 ARG A CA 3
ATOM 1734 C C . ARG A 1 4 ? -13.525 -4.099 -3.746 1.00 0.00 4 ARG A C 3
ATOM 1735 O O . ARG A 1 4 ? -12.681 -3.591 -3.010 1.00 0.00 4 ARG A O 3
ATOM 1755 N N . TYR A 1 5 ? -13.255 -4.968 -4.710 1.00 0.00 5 TYR A N 3
ATOM 1756 C CA . TYR A 1 5 ? -11.890 -5.392 -4.974 1.00 0.00 5 TYR A CA 3
ATOM 1757 C C . TYR A 1 5 ? -10.907 -4.238 -4.766 1.00 0.00 5 TYR A C 3
ATOM 1758 O O . TYR A 1 5 ? -10.729 -3.404 -5.652 1.00 0.00 5 TYR A O 3
ATOM 1776 N N . THR A 1 6 ? -10.295 -4.229 -3.591 1.00 0.00 6 THR A N 3
ATOM 1777 C CA . THR A 1 6 ? -9.335 -3.191 -3.257 1.00 0.00 6 THR A CA 3
ATOM 1778 C C . THR A 1 6 ? -7.913 -3.759 -3.260 1.00 0.00 6 THR A C 3
ATOM 1779 O O . THR A 1 6 ? -7.709 -4.930 -2.944 1.00 0.00 6 THR A O 3
ATOM 1790 N N . LEU A 1 7 ? -6.969 -2.903 -3.621 1.00 0.00 7 LEU A N 3
ATOM 1791 C CA . LEU A 1 7 ? -5.573 -3.304 -3.670 1.00 0.00 7 LEU A CA 3
ATOM 1792 C C . LEU A 1 7 ? -4.987 -3.265 -2.258 1.00 0.00 7 LEU A C 3
ATOM 1793 O O . LEU A 1 7 ? -4.979 -2.218 -1.614 1.00 0.00 7 LEU A O 3
ATOM 1809 N N . CYS A 1 8 ? -4.511 -4.421 -1.818 1.00 0.00 8 CYS A N 3
ATOM 1810 C CA . CYS A 1 8 ? -3.922 -4.532 -0.493 1.00 0.00 8 CYS A CA 3
ATOM 1811 C C . CYS A 1 8 ? -2.620 -5.327 -0.610 1.00 0.00 8 CYS A C 3
ATOM 1812 O O . CYS A 1 8 ? -2.341 -5.918 -1.652 1.00 0.00 8 CYS A O 3
ATOM 1819 N N . CYS A 1 9 ? -1.858 -5.316 0.473 1.00 0.00 9 CYS A N 3
ATOM 1820 C CA . CYS A 1 9 ? -0.593 -6.028 0.505 1.00 0.00 9 CYS A CA 3
ATOM 1821 C C . CYS A 1 9 ? -0.738 -7.226 1.446 1.00 0.00 9 CYS A C 3
ATOM 1822 O O . CYS A 1 9 ? -1.424 -7.140 2.464 1.00 0.00 9 CYS A O 3
ATOM 1829 N N . ASP A 1 10 ? -0.083 -8.314 1.072 1.00 0.00 10 ASP A N 3
ATOM 1830 C CA . ASP A 1 10 ? -0.131 -9.528 1.870 1.00 0.00 10 ASP A CA 3
ATOM 1831 C C . ASP A 1 10 ? 0.996 -9.499 2.904 1.00 0.00 10 ASP A C 3
ATOM 1832 O O . ASP A 1 10 ? 1.007 -10.297 3.840 1.00 0.00 10 ASP A O 3
ATOM 1841 N N . GLY A 1 11 ? 1.919 -8.569 2.699 1.00 0.00 11 GLY A N 3
ATOM 1842 C CA . GLY A 1 11 ? 3.048 -8.425 3.602 1.00 0.00 11 GLY A CA 3
ATOM 1843 C C . GLY A 1 11 ? 4.188 -9.368 3.209 1.00 0.00 11 GLY A C 3
ATOM 1844 O O . GLY A 1 11 ? 5.347 -9.112 3.529 1.00 0.00 11 GLY A O 3
ATOM 1848 N N . ALA A 1 12 ? 3.818 -10.438 2.521 1.00 0.00 12 ALA A N 3
ATOM 1849 C CA . ALA A 1 12 ? 4.794 -11.419 2.081 1.00 0.00 12 ALA A CA 3
ATOM 1850 C C . ALA A 1 12 ? 4.305 -12.076 0.789 1.00 0.00 12 ALA A C 3
ATOM 1851 O O . ALA A 1 12 ? 3.866 -13.224 0.798 1.00 0.00 12 ALA A O 3
ATOM 1858 N N . LEU A 1 13 ? 4.398 -11.317 -0.294 1.00 0.00 13 LEU A N 3
ATOM 1859 C CA . LEU A 1 13 ? 3.970 -11.810 -1.592 1.00 0.00 13 LEU A CA 3
ATOM 1860 C C . LEU A 1 13 ? 4.138 -10.702 -2.634 1.00 0.00 13 LEU A C 3
ATOM 1861 O O . LEU A 1 13 ? 5.209 -10.556 -3.221 1.00 0.00 13 LEU A O 3
ATOM 1877 N N . LYS A 1 14 ? 3.064 -9.952 -2.832 1.00 0.00 14 LYS A N 3
ATOM 1878 C CA . LYS A 1 14 ? 3.080 -8.863 -3.793 1.00 0.00 14 LYS A CA 3
ATOM 1879 C C . LYS A 1 14 ? 1.707 -8.188 -3.815 1.00 0.00 14 LYS A C 3
ATOM 1880 O O . LYS A 1 14 ? 0.708 -8.817 -4.165 1.00 0.00 14 LYS A O 3
ATOM 1898 N N . ALA A 1 15 ? 1.700 -6.918 -3.438 1.00 0.00 15 ALA A N 3
ATOM 1899 C CA . ALA A 1 15 ? 0.466 -6.152 -3.410 1.00 0.00 15 ALA A CA 3
ATOM 1900 C C . ALA A 1 15 ? -0.418 -6.574 -4.585 1.00 0.00 15 ALA A C 3
ATOM 1901 O O . ALA A 1 15 ? 0.017 -6.547 -5.736 1.00 0.00 15 ALA A O 3
ATOM 1908 N N . VAL A 1 16 ? -1.644 -6.956 -4.255 1.00 0.00 16 VAL A N 3
ATOM 1909 C CA . VAL A 1 16 ? -2.593 -7.383 -5.269 1.00 0.00 16 VAL A CA 3
ATOM 1910 C C . VAL A 1 16 ? -4.000 -6.944 -4.862 1.00 0.00 16 VAL A C 3
ATOM 1911 O O . VAL A 1 16 ? -4.186 -6.346 -3.803 1.00 0.00 16 VAL A O 3
ATOM 1924 N N . SER A 1 17 ? -4.957 -7.258 -5.723 1.00 0.00 17 SER A N 3
ATOM 1925 C CA . SER A 1 17 ? -6.343 -6.904 -5.466 1.00 0.00 17 SER A CA 3
ATOM 1926 C C . SER A 1 17 ? -7.021 -8.003 -4.647 1.00 0.00 17 SER A C 3
ATOM 1927 O O . SER A 1 17 ? -6.845 -9.189 -4.927 1.00 0.00 17 SER A O 3
ATOM 1935 N N . ALA A 1 18 ? -7.781 -7.573 -3.652 1.00 0.00 18 ALA A N 3
ATOM 1936 C CA . ALA A 1 18 ? -8.488 -8.507 -2.791 1.00 0.00 18 ALA A CA 3
ATOM 1937 C C . ALA A 1 18 ? -9.967 -8.122 -2.733 1.00 0.00 18 ALA A C 3
ATOM 1938 O O . ALA A 1 18 ? -10.305 -6.939 -2.725 1.00 0.00 18 ALA A O 3
ATOM 1945 N N . CYS A 1 19 ? -10.810 -9.143 -2.693 1.00 0.00 19 CYS A N 3
ATOM 1946 C CA . CYS A 1 19 ? -12.246 -8.926 -2.636 1.00 0.00 19 CYS A CA 3
ATOM 1947 C C . CYS A 1 19 ? -12.660 -8.830 -1.166 1.00 0.00 19 CYS A C 3
ATOM 1948 O O . CYS A 1 19 ? -13.178 -9.791 -0.600 1.00 0.00 19 CYS A O 3
ATOM 1955 N N . LEU A 1 20 ? -12.414 -7.662 -0.590 1.00 0.00 20 LEU A N 3
ATOM 1956 C CA . LEU A 1 20 ? -12.754 -7.428 0.802 1.00 0.00 20 LEU A CA 3
ATOM 1957 C C . LEU A 1 20 ? -13.963 -6.493 0.877 1.00 0.00 20 LEU A C 3
ATOM 1958 O O . LEU A 1 20 ? -14.236 -5.750 -0.063 1.00 0.00 20 LEU A O 3
ATOM 1974 N N . HIS A 1 21 ? -14.653 -6.560 2.006 1.00 0.00 21 HIS A N 3
ATOM 1975 C CA . HIS A 1 21 ? -15.826 -5.729 2.216 1.00 0.00 21 HIS A CA 3
ATOM 1976 C C . HIS A 1 21 ? -15.438 -4.489 3.025 1.00 0.00 21 HIS A C 3
ATOM 1977 O O . HIS A 1 21 ? -14.301 -4.370 3.478 1.00 0.00 21 HIS A O 3
ATOM 1991 N N . GLU A 1 22 ? -16.405 -3.597 3.179 1.00 0.00 22 GLU A N 3
ATOM 1992 C CA . GLU A 1 22 ? -16.178 -2.370 3.925 1.00 0.00 22 GLU A CA 3
ATOM 1993 C C . GLU A 1 22 ? -15.951 -2.683 5.406 1.00 0.00 22 GLU A C 3
ATOM 1994 O O . GLU A 1 22 ? -15.227 -1.963 6.091 1.00 0.00 22 GLU A O 3
ATOM 2006 N N . SER A 1 23 ? -16.584 -3.756 5.854 1.00 0.00 23 SER A N 3
ATOM 2007 C CA . SER A 1 23 ? -16.460 -4.172 7.241 1.00 0.00 23 SER A CA 3
ATOM 2008 C C . SER A 1 23 ? -15.136 -4.909 7.449 1.00 0.00 23 SER A C 3
ATOM 2009 O O . SER A 1 23 ? -14.859 -5.399 8.544 1.00 0.00 23 SER A O 3
ATOM 2017 N N . GLU A 1 24 ? -14.352 -4.965 6.383 1.00 0.00 24 GLU A N 3
ATOM 2018 C CA . GLU A 1 24 ? -13.063 -5.634 6.435 1.00 0.00 24 GLU A CA 3
ATOM 2019 C C . GLU A 1 24 ? -11.948 -4.670 6.025 1.00 0.00 24 GLU A C 3
ATOM 2020 O O . GLU A 1 24 ? -12.177 -3.747 5.245 1.00 0.00 24 GLU A O 3
ATOM 2032 N N . SER A 1 25 ? -10.765 -4.918 6.569 1.00 0.00 25 SER A N 3
ATOM 2033 C CA . SER A 1 25 ? -9.615 -4.084 6.269 1.00 0.00 25 SER A CA 3
ATOM 2034 C C . SER A 1 25 ? -8.370 -4.954 6.086 1.00 0.00 25 SER A C 3
ATOM 2035 O O . SER A 1 25 ? -8.172 -5.922 6.819 1.00 0.00 25 SER A O 3
ATOM 2043 N N . CYS A 1 26 ? -7.565 -4.580 5.102 1.00 0.00 26 CYS A N 3
ATOM 2044 C CA . CYS A 1 26 ? -6.345 -5.315 4.813 1.00 0.00 26 CYS A CA 3
ATOM 2045 C C . CYS A 1 26 ? -5.161 -4.357 4.955 1.00 0.00 26 CYS A C 3
ATOM 2046 O O . CYS A 1 26 ? -5.350 -3.153 5.120 1.00 0.00 26 CYS A O 3
ATOM 2053 N N . LEU A 1 27 ? -3.968 -4.928 4.886 1.00 0.00 27 LEU A N 3
ATOM 2054 C CA . LEU A 1 27 ? -2.753 -4.139 5.006 1.00 0.00 27 LEU A CA 3
ATOM 2055 C C . LEU A 1 27 ? -2.558 -3.315 3.731 1.00 0.00 27 LEU A C 3
ATOM 2056 O O . LEU A 1 27 ? -1.929 -3.776 2.780 1.00 0.00 27 LEU A O 3
ATOM 2072 N N . VAL A 1 28 ? -3.109 -2.111 3.753 1.00 0.00 28 VAL A N 3
ATOM 2073 C CA . VAL A 1 28 ? -3.004 -1.218 2.611 1.00 0.00 28 VAL A CA 3
ATOM 2074 C C . VAL A 1 28 ? -1.534 -0.865 2.379 1.00 0.00 28 VAL A C 3
ATOM 2075 O O . VAL A 1 28 ? -0.772 -0.711 3.333 1.00 0.00 28 VAL A O 3
ATOM 2088 N N . PRO A 1 29 ? -1.171 -0.743 1.075 1.00 0.00 29 PRO A N 3
ATOM 2089 C CA . PRO A 1 29 ? 0.195 -0.411 0.707 1.00 0.00 29 PRO A CA 3
ATOM 2090 C C . PRO A 1 29 ? 0.487 1.070 0.961 1.00 0.00 29 PRO A C 3
ATOM 2091 O O . PRO A 1 29 ? -0.309 1.763 1.594 1.00 0.00 29 PRO A O 3
ATOM 2102 N N . GLY A 1 30 ? 1.630 1.510 0.456 1.00 0.00 30 GLY A N 3
ATOM 2103 C CA . GLY A 1 30 ? 2.037 2.895 0.622 1.00 0.00 30 GLY A CA 3
ATOM 2104 C C . GLY A 1 30 ? 2.873 3.366 -0.570 1.00 0.00 30 GLY A C 3
ATOM 2105 O O . GLY A 1 30 ? 3.622 2.586 -1.156 1.00 0.00 30 GLY A O 3
ATOM 2109 N N . ASP A 1 31 ? 2.717 4.642 -0.892 1.00 0.00 31 ASP A N 3
ATOM 2110 C CA . ASP A 1 31 ? 3.449 5.227 -2.004 1.00 0.00 31 ASP A CA 3
ATOM 2111 C C . ASP A 1 31 ? 4.584 6.097 -1.460 1.00 0.00 31 ASP A C 3
ATOM 2112 O O . ASP A 1 31 ? 4.355 6.979 -0.634 1.00 0.00 31 ASP A O 3
ATOM 2121 N N . CYS A 1 32 ? 5.785 5.818 -1.945 1.00 0.00 32 CYS A N 3
ATOM 2122 C CA . CYS A 1 32 ? 6.957 6.563 -1.517 1.00 0.00 32 CYS A CA 3
ATOM 2123 C C . CYS A 1 32 ? 7.303 7.580 -2.606 1.00 0.00 32 CYS A C 3
ATOM 2124 O O . CYS A 1 32 ? 7.504 7.211 -3.763 1.00 0.00 32 CYS A O 3
ATOM 2131 N N . CYS A 1 33 ? 7.362 8.839 -2.199 1.00 0.00 33 CYS A N 3
ATOM 2132 C CA . CYS A 1 33 ? 7.680 9.911 -3.126 1.00 0.00 33 CYS A CA 3
ATOM 2133 C C . CYS A 1 33 ? 9.173 10.224 -3.006 1.00 0.00 33 CYS A C 3
ATOM 2134 O O . CYS A 1 33 ? 9.690 10.386 -1.901 1.00 0.00 33 CYS A O 3
ATOM 2141 N N . ARG A 1 34 ? 9.824 10.297 -4.157 1.00 0.00 34 ARG A N 3
ATOM 2142 C CA . ARG A 1 34 ? 11.247 10.586 -4.195 1.00 0.00 34 ARG A CA 3
ATOM 2143 C C . ARG A 1 34 ? 11.541 11.679 -5.226 1.00 0.00 34 ARG A C 3
ATOM 2144 O O . ARG A 1 34 ? 11.749 11.387 -6.402 1.00 0.00 34 ARG A O 3
ATOM 2164 N N . GLY A 1 35 ? 11.546 12.913 -4.746 1.00 0.00 35 GLY A N 3
ATOM 2165 C CA . GLY A 1 35 ? 11.810 14.051 -5.612 1.00 0.00 35 GLY A CA 3
ATOM 2166 C C . GLY A 1 35 ? 10.676 14.247 -6.620 1.00 0.00 35 GLY A C 3
ATOM 2167 O O . GLY A 1 35 ? 9.760 15.035 -6.385 1.00 0.00 35 GLY A O 3
ATOM 2171 N N . LYS A 1 36 ? 10.773 13.517 -7.722 1.00 0.00 36 LYS A N 3
ATOM 2172 C CA . LYS A 1 36 ? 9.767 13.601 -8.766 1.00 0.00 36 LYS A CA 3
ATOM 2173 C C . LYS A 1 36 ? 9.436 12.193 -9.263 1.00 0.00 36 LYS A C 3
ATOM 2174 O O . LYS A 1 36 ? 8.963 12.021 -10.386 1.00 0.00 36 LYS A O 3
ATOM 2192 N N . SER A 1 37 ? 9.696 11.220 -8.403 1.00 0.00 37 SER A N 3
ATOM 2193 C CA . SER A 1 37 ? 9.432 9.832 -8.740 1.00 0.00 37 SER A CA 3
ATOM 2194 C C . SER A 1 37 ? 8.598 9.175 -7.639 1.00 0.00 37 SER A C 3
ATOM 2195 O O . SER A 1 37 ? 9.004 9.152 -6.478 1.00 0.00 37 SER A O 3
ATOM 2203 N N . ARG A 1 38 ? 7.446 8.656 -8.041 1.00 0.00 38 ARG A N 3
ATOM 2204 C CA . ARG A 1 38 ? 6.551 8.001 -7.103 1.00 0.00 38 ARG A CA 3
ATOM 2205 C C . ARG A 1 38 ? 6.760 6.486 -7.140 1.00 0.00 38 ARG A C 3
ATOM 2206 O O . ARG A 1 38 ? 7.077 5.925 -8.187 1.00 0.00 38 ARG A O 3
ATOM 2226 N N . LEU A 1 39 ? 6.575 5.867 -5.983 1.00 0.00 39 LEU A N 3
ATOM 2227 C CA . LEU A 1 39 ? 6.739 4.428 -5.870 1.00 0.00 39 LEU A CA 3
ATOM 2228 C C . LEU A 1 39 ? 5.609 3.856 -5.013 1.00 0.00 39 LEU A C 3
ATOM 2229 O O . LEU A 1 39 ? 4.950 4.589 -4.278 1.00 0.00 39 LEU A O 3
ATOM 2245 N N . THR A 1 40 ? 5.420 2.550 -5.134 1.00 0.00 40 THR A N 3
ATOM 2246 C CA . THR A 1 40 ? 4.380 1.871 -4.379 1.00 0.00 40 THR A CA 3
ATOM 2247 C C . THR A 1 40 ? 4.862 0.490 -3.930 1.00 0.00 40 THR A C 3
ATOM 2248 O O . THR A 1 40 ? 5.131 -0.378 -4.760 1.00 0.00 40 THR A O 3
ATOM 2259 N N . LEU A 1 41 ? 4.957 0.330 -2.618 1.00 0.00 41 LEU A N 3
ATOM 2260 C CA . LEU A 1 41 ? 5.402 -0.930 -2.048 1.00 0.00 41 LEU A CA 3
ATOM 2261 C C . LEU A 1 41 ? 4.756 -1.122 -0.675 1.00 0.00 41 LEU A C 3
ATOM 2262 O O . LEU A 1 41 ? 4.019 -0.256 -0.207 1.00 0.00 41 LEU A O 3
ATOM 2278 N N . CYS A 1 42 ? 5.054 -2.261 -0.070 1.00 0.00 42 CYS A N 3
ATOM 2279 C CA . CYS A 1 42 ? 4.510 -2.577 1.241 1.00 0.00 42 CYS A CA 3
ATOM 2280 C C . CYS A 1 42 ? 5.604 -2.342 2.284 1.00 0.00 42 CYS A C 3
ATOM 2281 O O . CYS A 1 42 ? 6.655 -2.981 2.242 1.00 0.00 42 CYS A O 3
ATOM 2288 N N . SER A 1 43 ? 5.322 -1.423 3.195 1.00 0.00 43 SER A N 3
ATOM 2289 C CA . SER A 1 43 ? 6.268 -1.095 4.248 1.00 0.00 43 SER A CA 3
ATOM 2290 C C . SER A 1 43 ? 5.534 -0.478 5.439 1.00 0.00 43 SER A C 3
ATOM 2291 O O . SER A 1 43 ? 5.132 0.683 5.392 1.00 0.00 43 SER A O 3
ATOM 2299 N N . TYR A 1 44 ? 5.379 -1.284 6.480 1.00 0.00 44 TYR A N 3
ATOM 2300 C CA . TYR A 1 44 ? 4.700 -0.831 7.682 1.00 0.00 44 TYR A CA 3
ATOM 2301 C C . TYR A 1 44 ? 5.705 -0.397 8.750 1.00 0.00 44 TYR A C 3
ATOM 2302 O O . TYR A 1 44 ? 6.874 -0.778 8.699 1.00 0.00 44 TYR A O 3
ATOM 2320 N N . GLY A 1 45 ? 5.215 0.395 9.693 1.00 0.00 45 GLY A N 3
ATOM 2321 C CA . GLY A 1 45 ? 6.056 0.885 10.770 1.00 0.00 45 GLY A CA 3
ATOM 2322 C C . GLY A 1 45 ? 5.252 1.050 12.063 1.00 0.00 45 GLY A C 3
ATOM 2323 O O . GLY A 1 45 ? 4.074 1.401 12.023 1.00 0.00 45 GLY A O 3
ATOM 2327 N N . GLU A 1 46 ? 5.921 0.788 13.176 1.00 0.00 46 GLU A N 3
ATOM 2328 C CA . GLU A 1 46 ? 5.283 0.903 14.476 1.00 0.00 46 GLU A CA 3
ATOM 2329 C C . GLU A 1 46 ? 5.775 2.159 15.199 1.00 0.00 46 GLU A C 3
ATOM 2330 O O . GLU A 1 46 ? 6.938 2.537 15.073 1.00 0.00 46 GLU A O 3
ATOM 2342 N N . GLY A 1 47 ? 4.864 2.770 15.942 1.00 0.00 47 GLY A N 3
ATOM 2343 C CA . GLY A 1 47 ? 5.189 3.975 16.685 1.00 0.00 47 GLY A CA 3
ATOM 2344 C C . GLY A 1 47 ? 5.638 5.095 15.744 1.00 0.00 47 GLY A C 3
ATOM 2345 O O . GLY A 1 47 ? 6.597 5.808 16.036 1.00 0.00 47 GLY A O 3
ATOM 2349 N N . GLY A 1 48 ? 4.925 5.214 14.635 1.00 0.00 48 GLY A N 3
ATOM 2350 C CA . GLY A 1 48 ? 5.237 6.235 13.649 1.00 0.00 48 GLY A CA 3
ATOM 2351 C C . GLY A 1 48 ? 3.971 6.714 12.935 1.00 0.00 48 GLY A C 3
ATOM 2352 O O . GLY A 1 48 ? 3.182 7.469 13.502 1.00 0.00 48 GLY A O 3
ATOM 2356 N N . ASN A 1 49 ? 3.817 6.256 11.701 1.00 0.00 49 ASN A N 3
ATOM 2357 C CA . ASN A 1 49 ? 2.661 6.628 10.904 1.00 0.00 49 ASN A CA 3
ATOM 2358 C C . ASN A 1 49 ? 2.322 5.488 9.942 1.00 0.00 49 ASN A C 3
ATOM 2359 O O . ASN A 1 49 ? 2.700 5.525 8.772 1.00 0.00 49 ASN A O 3
ATOM 2370 N N . GLY A 1 50 ? 1.612 4.502 10.471 1.00 0.00 50 GLY A N 3
ATOM 2371 C CA . GLY A 1 50 ? 1.218 3.353 9.674 1.00 0.00 50 GLY A CA 3
ATOM 2372 C C . GLY A 1 50 ? 2.328 2.956 8.698 1.00 0.00 50 GLY A C 3
ATOM 2373 O O . GLY A 1 50 ? 3.371 2.452 9.111 1.00 0.00 50 GLY A O 3
ATOM 2377 N N . PHE A 1 51 ? 2.064 3.198 7.423 1.00 0.00 51 PHE A N 3
ATOM 2378 C CA . PHE A 1 51 ? 3.027 2.872 6.385 1.00 0.00 51 PHE A CA 3
ATOM 2379 C C . PHE A 1 51 ? 4.305 3.698 6.543 1.00 0.00 51 PHE A C 3
ATOM 2380 O O . PHE A 1 51 ? 4.262 4.826 7.030 1.00 0.00 51 PHE A O 3
ATOM 2397 N N . GLN A 1 52 ? 5.412 3.105 6.121 1.00 0.00 52 GLN A N 3
ATOM 2398 C CA . GLN A 1 52 ? 6.699 3.772 6.210 1.00 0.00 52 GLN A CA 3
ATOM 2399 C C . GLN A 1 52 ? 7.310 3.936 4.817 1.00 0.00 52 GLN A C 3
ATOM 2400 O O . GLN A 1 52 ? 6.639 3.708 3.810 1.00 0.00 52 GLN A O 3
ATOM 2414 N N . CYS A 1 53 ? 8.574 4.331 4.802 1.00 0.00 53 CYS A N 3
ATOM 2415 C CA . CYS A 1 53 ? 9.282 4.528 3.548 1.00 0.00 53 CYS A CA 3
ATOM 2416 C C . CYS A 1 53 ? 10.774 4.299 3.798 1.00 0.00 53 CYS A C 3
ATOM 2417 O O . CYS A 1 53 ? 11.250 4.451 4.922 1.00 0.00 53 CYS A O 3
ATOM 2424 N N . PRO A 1 54 ? 11.489 3.926 2.702 1.00 0.00 54 PRO A N 3
ATOM 2425 C CA . PRO A 1 54 ? 12.917 3.674 2.792 1.00 0.00 54 PRO A CA 3
ATOM 2426 C C . PRO A 1 54 ? 13.700 4.984 2.899 1.00 0.00 54 PRO A C 3
ATOM 2427 O O . PRO A 1 54 ? 13.149 6.061 2.676 1.00 0.00 54 PRO A O 3
ATOM 2438 N N . THR A 1 55 ? 14.972 4.850 3.243 1.00 0.00 55 THR A N 3
ATOM 2439 C CA . THR A 1 55 ? 15.837 6.009 3.383 1.00 0.00 55 THR A CA 3
ATOM 2440 C C . THR A 1 55 ? 16.022 6.702 2.032 1.00 0.00 55 THR A C 3
ATOM 2441 O O . THR A 1 55 ? 16.398 6.065 1.050 1.00 0.00 55 THR A O 3
ATOM 2452 N N . GLY A 1 56 ? 15.751 8.000 2.026 1.00 0.00 56 GLY A N 3
ATOM 2453 C CA . GLY A 1 56 ? 15.883 8.786 0.812 1.00 0.00 56 GLY A CA 3
ATOM 2454 C C . GLY A 1 56 ? 14.526 8.985 0.135 1.00 0.00 56 GLY A C 3
ATOM 2455 O O . GLY A 1 56 ? 14.419 9.711 -0.851 1.00 0.00 56 GLY A O 3
ATOM 2459 N N . TYR A 1 57 ? 13.520 8.326 0.694 1.00 0.00 57 TYR A N 3
ATOM 2460 C CA . TYR A 1 57 ? 12.173 8.422 0.158 1.00 0.00 57 TYR A CA 3
ATOM 2461 C C . TYR A 1 57 ? 11.246 9.154 1.130 1.00 0.00 57 TYR A C 3
ATOM 2462 O O . TYR A 1 57 ? 11.609 9.389 2.282 1.00 0.00 57 TYR A O 3
ATOM 2480 N N . ARG A 1 58 ? 10.066 9.493 0.631 1.00 0.00 58 ARG A N 3
ATOM 2481 C CA . ARG A 1 58 ? 9.085 10.194 1.440 1.00 0.00 58 ARG A CA 3
ATOM 2482 C C . ARG A 1 58 ? 7.693 9.596 1.225 1.00 0.00 58 ARG A C 3
ATOM 2483 O O . ARG A 1 58 ? 7.561 8.518 0.645 1.00 0.00 58 ARG A O 3
ATOM 2503 N N . GLN A 1 59 ? 6.692 10.320 1.701 1.00 0.00 59 GLN A N 3
ATOM 2504 C CA . GLN A 1 59 ? 5.315 9.875 1.566 1.00 0.00 59 GLN A CA 3
ATOM 2505 C C . GLN A 1 59 ? 4.646 10.568 0.378 1.00 0.00 59 GLN A C 3
ATOM 2506 O O . GLN A 1 59 ? 4.599 11.796 0.317 1.00 0.00 59 GLN A O 3
ATOM 2520 N N . CYS A 1 60 ? 4.145 9.752 -0.538 1.00 0.00 60 CYS A N 3
ATOM 2521 C CA . CYS A 1 60 ? 3.481 10.273 -1.720 1.00 0.00 60 CYS A CA 3
ATOM 2522 C C . CYS A 1 60 ? 2.046 10.643 -1.341 1.00 0.00 60 CYS A C 3
ATOM 2523 O O . CYS A 1 60 ? 1.116 10.406 -2.111 1.00 0.00 60 CYS A O 3
ATOM 2530 N N . ASP A 1 1 ? -23.607 -3.750 -3.755 1.00 0.00 1 ASP A N 4
ATOM 2531 C CA . ASP A 1 1 ? -23.464 -4.579 -4.939 1.00 0.00 1 ASP A CA 4
ATOM 2532 C C . ASP A 1 1 ? -22.523 -5.746 -4.631 1.00 0.00 1 ASP A C 4
ATOM 2533 O O . ASP A 1 1 ? -22.970 -6.820 -4.231 1.00 0.00 1 ASP A O 4
ATOM 2542 N N . ARG A 1 2 ? -21.237 -5.494 -4.828 1.00 0.00 2 ARG A N 4
ATOM 2543 C CA . ARG A 1 2 ? -20.229 -6.510 -4.575 1.00 0.00 2 ARG A CA 4
ATOM 2544 C C . ARG A 1 2 ? -19.071 -5.919 -3.767 1.00 0.00 2 ARG A C 4
ATOM 2545 O O . ARG A 1 2 ? -18.889 -4.702 -3.735 1.00 0.00 2 ARG A O 4
ATOM 2565 N N . CYS A 1 3 ? -18.320 -6.807 -3.135 1.00 0.00 3 CYS A N 4
ATOM 2566 C CA . CYS A 1 3 ? -17.185 -6.389 -2.328 1.00 0.00 3 CYS A CA 4
ATOM 2567 C C . CYS A 1 3 ? -16.415 -5.318 -3.103 1.00 0.00 3 CYS A C 4
ATOM 2568 O O . CYS A 1 3 ? -16.569 -5.193 -4.317 1.00 0.00 3 CYS A O 4
ATOM 2575 N N . ARG A 1 4 ? -15.602 -4.572 -2.369 1.00 0.00 4 ARG A N 4
ATOM 2576 C CA . ARG A 1 4 ? -14.807 -3.516 -2.971 1.00 0.00 4 ARG A CA 4
ATOM 2577 C C . ARG A 1 4 ? -13.361 -3.979 -3.155 1.00 0.00 4 ARG A C 4
ATOM 2578 O O . ARG A 1 4 ? -12.488 -3.634 -2.359 1.00 0.00 4 ARG A O 4
ATOM 2598 N N . TYR A 1 5 ? -13.151 -4.753 -4.211 1.00 0.00 5 TYR A N 4
ATOM 2599 C CA . TYR A 1 5 ? -11.825 -5.266 -4.510 1.00 0.00 5 TYR A CA 4
ATOM 2600 C C . TYR A 1 5 ? -10.781 -4.149 -4.466 1.00 0.00 5 TYR A C 4
ATOM 2601 O O . TYR A 1 5 ? -10.840 -3.208 -5.255 1.00 0.00 5 TYR A O 4
ATOM 2619 N N . THR A 1 6 ? -9.849 -4.289 -3.535 1.00 0.00 6 THR A N 4
ATOM 2620 C CA . THR A 1 6 ? -8.794 -3.304 -3.377 1.00 0.00 6 THR A CA 4
ATOM 2621 C C . THR A 1 6 ? -7.422 -3.981 -3.406 1.00 0.00 6 THR A C 4
ATOM 2622 O O . THR A 1 6 ? -7.324 -5.198 -3.256 1.00 0.00 6 THR A O 4
ATOM 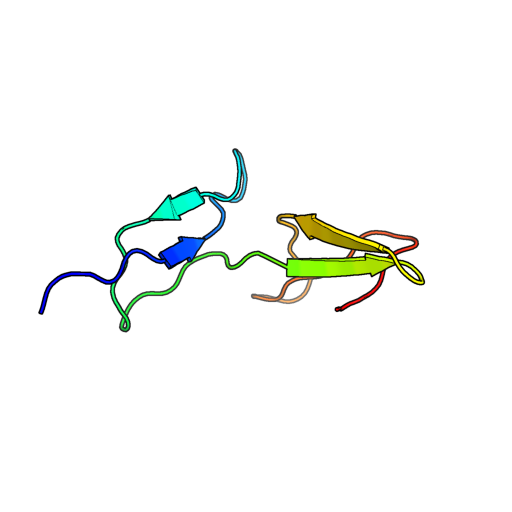2633 N N . LEU A 1 7 ? -6.397 -3.163 -3.597 1.00 0.00 7 LEU A N 4
ATOM 2634 C CA . LEU A 1 7 ? -5.035 -3.669 -3.647 1.00 0.00 7 LEU A CA 4
ATOM 2635 C C . LEU A 1 7 ? -4.447 -3.676 -2.234 1.00 0.00 7 LEU A C 4
ATOM 2636 O O . LEU A 1 7 ? -4.249 -2.620 -1.635 1.00 0.00 7 LEU A O 4
ATOM 2652 N N . CYS A 1 8 ? -4.185 -4.879 -1.744 1.00 0.00 8 CYS A N 4
ATOM 2653 C CA . CYS A 1 8 ? -3.624 -5.037 -0.413 1.00 0.00 8 CYS A CA 4
ATOM 2654 C C . CYS A 1 8 ? -2.316 -5.823 -0.534 1.00 0.00 8 CYS A C 4
ATOM 2655 O O . CYS A 1 8 ? -2.026 -6.396 -1.583 1.00 0.00 8 CYS A O 4
ATOM 2662 N N . CYS A 1 9 ? -1.561 -5.824 0.555 1.00 0.00 9 CYS A N 4
ATOM 2663 C CA . CYS A 1 9 ? -0.291 -6.529 0.584 1.00 0.00 9 CYS A CA 4
ATOM 2664 C C . CYS A 1 9 ? -0.496 -7.856 1.317 1.00 0.00 9 CYS A C 4
ATOM 2665 O O . CYS A 1 9 ? -1.318 -7.946 2.228 1.00 0.00 9 CYS A O 4
ATOM 2672 N N . ASP A 1 10 ? 0.266 -8.854 0.894 1.00 0.00 10 ASP A N 4
ATOM 2673 C CA . ASP A 1 10 ? 0.179 -10.172 1.499 1.00 0.00 10 ASP A CA 4
ATOM 2674 C C . ASP A 1 10 ? 1.147 -10.251 2.680 1.00 0.00 10 ASP A C 4
ATOM 2675 O O . ASP A 1 10 ? 1.053 -11.158 3.506 1.00 0.00 10 ASP A O 4
ATOM 2684 N N . GLY A 1 11 ? 2.058 -9.289 2.724 1.00 0.00 11 GLY A N 4
ATOM 2685 C CA . GLY A 1 11 ? 3.043 -9.238 3.791 1.00 0.00 11 GLY A CA 4
ATOM 2686 C C . GLY A 1 11 ? 4.258 -10.108 3.457 1.00 0.00 11 GLY A C 4
ATOM 2687 O O . GLY A 1 11 ? 5.355 -9.866 3.957 1.00 0.00 11 GLY A O 4
ATOM 2691 N N . ALA A 1 12 ? 4.018 -11.104 2.616 1.00 0.00 12 ALA A N 4
ATOM 2692 C CA . ALA A 1 12 ? 5.079 -12.011 2.211 1.00 0.00 12 ALA A CA 4
ATOM 2693 C C . ALA A 1 12 ? 4.784 -12.537 0.805 1.00 0.00 12 ALA A C 4
ATOM 2694 O O . ALA A 1 12 ? 4.415 -13.698 0.637 1.00 0.00 12 ALA A O 4
ATOM 2701 N N . LEU A 1 13 ? 4.959 -11.657 -0.170 1.00 0.00 13 LEU A N 4
ATOM 2702 C CA . LEU A 1 13 ? 4.716 -12.017 -1.556 1.00 0.00 13 LEU A CA 4
ATOM 2703 C C . LEU A 1 13 ? 4.878 -10.778 -2.438 1.00 0.00 13 LEU A C 4
ATOM 2704 O O . LEU A 1 13 ? 5.973 -10.497 -2.925 1.00 0.00 13 LEU A O 4
ATOM 2720 N N . LYS A 1 14 ? 3.774 -10.068 -2.615 1.00 0.00 14 LYS A N 4
ATOM 2721 C CA . LYS A 1 14 ? 3.780 -8.864 -3.429 1.00 0.00 14 LYS A CA 4
ATOM 2722 C C . LYS A 1 14 ? 2.362 -8.293 -3.498 1.00 0.00 14 LYS A C 4
ATOM 2723 O O . LYS A 1 14 ? 1.405 -9.026 -3.740 1.00 0.00 14 LYS A O 4
ATOM 2741 N N . ALA A 1 15 ? 2.272 -6.989 -3.282 1.00 0.00 15 ALA A N 4
ATOM 2742 C CA . ALA A 1 15 ? 0.988 -6.311 -3.317 1.00 0.00 15 ALA A CA 4
ATOM 2743 C C . ALA A 1 15 ? 0.141 -6.888 -4.453 1.00 0.00 15 ALA A C 4
ATOM 2744 O O . ALA A 1 15 ? 0.607 -6.993 -5.586 1.00 0.00 15 ALA A O 4
ATOM 2751 N N . VAL A 1 16 ? -1.086 -7.248 -4.109 1.00 0.00 16 VAL A N 4
ATOM 2752 C CA . VAL A 1 16 ? -2.002 -7.813 -5.085 1.00 0.00 16 VAL A CA 4
ATOM 2753 C C . VAL A 1 16 ? -3.420 -7.318 -4.795 1.00 0.00 16 VAL A C 4
ATOM 2754 O O . VAL A 1 16 ? -3.617 -6.454 -3.942 1.00 0.00 16 VAL A O 4
ATOM 2767 N N . SER A 1 17 ? -4.371 -7.887 -5.521 1.00 0.00 17 SER A N 4
ATOM 2768 C CA . SER A 1 17 ? -5.766 -7.514 -5.351 1.00 0.00 17 SER A CA 4
ATOM 2769 C C . SER A 1 17 ? -6.433 -8.438 -4.330 1.00 0.00 17 SER A C 4
ATOM 2770 O O . SER A 1 17 ? -6.091 -9.615 -4.235 1.00 0.00 17 SER A O 4
ATOM 2778 N N . ALA A 1 18 ? -7.374 -7.868 -3.591 1.00 0.00 18 ALA A N 4
ATOM 2779 C CA . ALA A 1 18 ? -8.094 -8.625 -2.581 1.00 0.00 18 ALA A CA 4
ATOM 2780 C C . ALA A 1 18 ? -9.565 -8.206 -2.587 1.00 0.00 18 ALA A C 4
ATOM 2781 O O . ALA A 1 18 ? -9.884 -7.052 -2.870 1.00 0.00 18 ALA A O 4
ATOM 2788 N N . CYS A 1 19 ? -10.422 -9.167 -2.272 1.00 0.00 19 CYS A N 4
ATOM 2789 C CA . CYS A 1 19 ? -11.853 -8.911 -2.238 1.00 0.00 19 CYS A CA 4
ATOM 2790 C C . CYS A 1 19 ? -12.273 -8.733 -0.778 1.00 0.00 19 CYS A C 4
ATOM 2791 O O . CYS A 1 19 ? -12.639 -9.700 -0.111 1.00 0.00 19 CYS A O 4
ATOM 2798 N N . LEU A 1 20 ? -12.208 -7.490 -0.324 1.00 0.00 20 LEU A N 4
ATOM 2799 C CA . LEU A 1 20 ? -12.578 -7.172 1.045 1.00 0.00 20 LEU A CA 4
ATOM 2800 C C . LEU A 1 20 ? -13.718 -6.152 1.037 1.00 0.00 20 LEU A C 4
ATOM 2801 O O . LEU A 1 20 ? -13.866 -5.389 0.085 1.00 0.00 20 LEU A O 4
ATOM 2817 N N . HIS A 1 21 ? -14.496 -6.174 2.110 1.00 0.00 21 HIS A N 4
ATOM 2818 C CA . HIS A 1 21 ? -15.619 -5.261 2.239 1.00 0.00 21 HIS A CA 4
ATOM 2819 C C . HIS A 1 21 ? -15.169 -3.994 2.970 1.00 0.00 21 HIS A C 4
ATOM 2820 O O . HIS A 1 21 ? -14.029 -3.905 3.420 1.00 0.00 21 HIS A O 4
ATOM 2834 N N . GLU A 1 22 ? -16.089 -3.046 3.063 1.00 0.00 22 GLU A N 4
ATOM 2835 C CA . GLU A 1 22 ? -15.802 -1.788 3.731 1.00 0.00 22 GLU A CA 4
ATOM 2836 C C . GLU A 1 22 ? -15.558 -2.023 5.223 1.00 0.00 22 GLU A C 4
ATOM 2837 O O . GLU A 1 22 ? -14.783 -1.302 5.850 1.00 0.00 22 GLU A O 4
ATOM 2849 N N . SER A 1 23 ? -16.232 -3.035 5.748 1.00 0.00 23 SER A N 4
ATOM 2850 C CA . SER A 1 23 ? -16.096 -3.375 7.154 1.00 0.00 23 SER A CA 4
ATOM 2851 C C . SER A 1 23 ? -14.808 -4.169 7.380 1.00 0.00 23 SER A C 4
ATOM 2852 O O . SER A 1 23 ? -14.529 -4.602 8.497 1.00 0.00 23 SER A O 4
ATOM 2860 N N . GLU A 1 24 ? -14.058 -4.336 6.301 1.00 0.00 24 GLU A N 4
ATOM 2861 C CA . GLU A 1 24 ? -12.805 -5.070 6.367 1.00 0.00 24 GLU A CA 4
ATOM 2862 C C . GLU A 1 24 ? -11.660 -4.218 5.820 1.00 0.00 24 GLU A C 4
ATOM 2863 O O . GLU A 1 24 ? -11.882 -3.324 5.004 1.00 0.00 24 GLU A O 4
ATOM 2875 N N . SER A 1 25 ? -10.460 -4.521 6.291 1.00 0.00 25 SER A N 4
ATOM 2876 C CA . SER A 1 25 ? -9.279 -3.793 5.860 1.00 0.00 25 SER A CA 4
ATOM 2877 C C . SER A 1 25 ? -8.052 -4.707 5.910 1.00 0.00 25 SER A C 4
ATOM 2878 O O . SER A 1 25 ? -7.885 -5.474 6.856 1.00 0.00 25 SER A O 4
ATOM 2886 N N . CYS A 1 26 ? -7.227 -4.594 4.879 1.00 0.00 26 CYS A N 4
ATOM 2887 C CA . CYS A 1 26 ? -6.022 -5.401 4.794 1.00 0.00 26 CYS A CA 4
ATOM 2888 C C . CYS A 1 26 ? -4.815 -4.461 4.779 1.00 0.00 26 CYS A C 4
ATOM 2889 O O . CYS A 1 26 ? -4.967 -3.251 4.611 1.00 0.00 26 CYS A O 4
ATOM 2896 N N . LEU A 1 27 ? -3.643 -5.052 4.958 1.00 0.00 27 LEU A N 4
ATOM 2897 C CA . LEU A 1 27 ? -2.410 -4.281 4.968 1.00 0.00 27 LEU A CA 4
ATOM 2898 C C . LEU A 1 27 ? -2.245 -3.575 3.620 1.00 0.00 27 LEU A C 4
ATOM 2899 O O . LEU A 1 27 ? -1.648 -4.125 2.696 1.00 0.00 27 LEU A O 4
ATOM 2915 N N . VAL A 1 28 ? -2.786 -2.367 3.552 1.00 0.00 28 VAL A N 4
ATOM 2916 C CA . VAL A 1 28 ? -2.707 -1.580 2.334 1.00 0.00 28 VAL A CA 4
ATOM 2917 C C . VAL A 1 28 ? -1.277 -1.063 2.158 1.00 0.00 28 VAL A C 4
ATOM 2918 O O . VAL A 1 28 ? -0.623 -0.694 3.132 1.00 0.00 28 VAL A O 4
ATOM 2931 N N . PRO A 1 29 ? -0.822 -1.053 0.877 1.00 0.00 29 PRO A N 4
ATOM 2932 C CA . PRO A 1 29 ? 0.518 -0.589 0.561 1.00 0.00 29 PRO A CA 4
ATOM 2933 C C . PRO A 1 29 ? 0.600 0.938 0.638 1.00 0.00 29 PRO A C 4
ATOM 2934 O O . PRO A 1 29 ? -0.338 1.591 1.091 1.00 0.00 29 PRO A O 4
ATOM 2945 N N . GLY A 1 30 ? 1.731 1.461 0.188 1.00 0.00 30 GLY A N 4
ATOM 2946 C CA . GLY A 1 30 ? 1.948 2.897 0.200 1.00 0.00 30 GLY A CA 4
ATOM 2947 C C . GLY A 1 30 ? 2.845 3.326 -0.963 1.00 0.00 30 GLY A C 4
ATOM 2948 O O . GLY A 1 30 ? 3.825 2.652 -1.278 1.00 0.00 30 GLY A O 4
ATOM 2952 N N . ASP A 1 31 ? 2.477 4.444 -1.572 1.00 0.00 31 ASP A N 4
ATOM 2953 C CA . ASP A 1 31 ? 3.236 4.970 -2.693 1.00 0.00 31 ASP A CA 4
ATOM 2954 C C . ASP A 1 31 ? 4.197 6.049 -2.191 1.00 0.00 31 ASP A C 4
ATOM 2955 O O . ASP A 1 31 ? 3.771 7.142 -1.822 1.00 0.00 31 ASP A O 4
ATOM 2964 N N . CYS A 1 32 ? 5.477 5.705 -2.195 1.00 0.00 32 CYS A N 4
ATOM 2965 C CA . CYS A 1 32 ? 6.502 6.631 -1.745 1.00 0.00 32 CYS A CA 4
ATOM 2966 C C . CYS A 1 32 ? 6.982 7.440 -2.951 1.00 0.00 32 CYS A C 4
ATOM 2967 O O . CYS A 1 32 ? 7.483 6.876 -3.922 1.00 0.00 32 CYS A O 4
ATOM 2974 N N . CYS A 1 33 ? 6.811 8.750 -2.850 1.00 0.00 33 CYS A N 4
ATOM 2975 C CA . CYS A 1 33 ? 7.219 9.642 -3.921 1.00 0.00 33 CYS A CA 4
ATOM 2976 C C . CYS A 1 33 ? 8.429 10.446 -3.440 1.00 0.00 33 CYS A C 4
ATOM 2977 O O . CYS A 1 33 ? 8.493 10.845 -2.279 1.00 0.00 33 CYS A O 4
ATOM 2984 N N . ARG A 1 34 ? 9.360 10.660 -4.359 1.00 0.00 34 ARG A N 4
ATOM 2985 C CA . ARG A 1 34 ? 10.565 11.410 -4.044 1.00 0.00 34 ARG A CA 4
ATOM 2986 C C . ARG A 1 34 ? 11.089 12.121 -5.292 1.00 0.00 34 ARG A C 4
ATOM 2987 O O . ARG A 1 34 ? 11.379 11.480 -6.301 1.00 0.00 34 ARG A O 4
ATOM 3007 N N . GLY A 1 35 ? 11.194 13.438 -5.184 1.00 0.00 35 GLY A N 4
ATOM 3008 C CA . GLY A 1 35 ? 11.678 14.243 -6.291 1.00 0.00 35 GLY A CA 4
ATOM 3009 C C . GLY A 1 35 ? 10.743 14.137 -7.497 1.00 0.00 35 GLY A C 4
ATOM 3010 O O . GLY A 1 35 ? 9.827 14.944 -7.651 1.00 0.00 35 GLY A O 4
ATOM 3014 N N . LYS A 1 36 ? 11.005 13.134 -8.323 1.00 0.00 36 LYS A N 4
ATOM 3015 C CA . LYS A 1 36 ? 10.198 12.912 -9.510 1.00 0.00 36 LYS A CA 4
ATOM 3016 C C . LYS A 1 36 ? 10.080 11.408 -9.766 1.00 0.00 36 LYS A C 4
ATOM 3017 O O . LYS A 1 36 ? 9.913 10.980 -10.908 1.00 0.00 36 LYS A O 4
ATOM 3035 N N . SER A 1 37 ? 10.170 10.647 -8.686 1.00 0.00 37 SER A N 4
ATOM 3036 C CA . SER A 1 37 ? 10.075 9.200 -8.779 1.00 0.00 37 SER A CA 4
ATOM 3037 C C . SER A 1 37 ? 9.172 8.662 -7.668 1.00 0.00 37 SER A C 4
ATOM 3038 O O . SER A 1 37 ? 9.453 8.856 -6.486 1.00 0.00 37 SER A O 4
ATOM 3046 N N . ARG A 1 38 ? 8.106 7.995 -8.086 1.00 0.00 38 ARG A N 4
ATOM 3047 C CA . ARG A 1 38 ? 7.160 7.427 -7.140 1.00 0.00 38 ARG A CA 4
ATOM 3048 C C . ARG A 1 38 ? 7.020 5.921 -7.369 1.00 0.00 38 ARG A C 4
ATOM 3049 O O . ARG A 1 38 ? 7.115 5.450 -8.502 1.00 0.00 38 ARG A O 4
ATOM 3069 N N . LEU A 1 39 ? 6.796 5.207 -6.276 1.00 0.00 39 LEU A N 4
ATOM 3070 C CA . LEU A 1 39 ? 6.641 3.764 -6.343 1.00 0.00 39 LEU A CA 4
ATOM 3071 C C . LEU A 1 39 ? 5.723 3.300 -5.212 1.00 0.00 39 LEU A C 4
ATOM 3072 O O . LEU A 1 39 ? 5.668 3.928 -4.155 1.00 0.00 39 LEU A O 4
ATOM 3088 N N . THR A 1 40 ? 5.024 2.204 -5.470 1.00 0.00 40 THR A N 4
ATOM 3089 C CA . THR A 1 40 ? 4.110 1.649 -4.487 1.00 0.00 40 THR A CA 4
ATOM 3090 C C . THR A 1 40 ? 4.612 0.286 -4.003 1.00 0.00 40 THR A C 4
ATOM 3091 O O . THR A 1 40 ? 4.745 -0.647 -4.793 1.00 0.00 40 THR A O 4
ATOM 3102 N N . LEU A 1 41 ? 4.876 0.215 -2.706 1.00 0.00 41 LEU A N 4
ATOM 3103 C CA . LEU A 1 41 ? 5.359 -1.018 -2.108 1.00 0.00 41 LEU A CA 4
ATOM 3104 C C . LEU A 1 41 ? 4.894 -1.089 -0.652 1.00 0.00 41 LEU A C 4
ATOM 3105 O O . LEU A 1 41 ? 4.365 -0.116 -0.117 1.00 0.00 41 LEU A O 4
ATOM 3121 N N . CYS A 1 42 ? 5.109 -2.251 -0.052 1.00 0.00 42 CYS A N 4
ATOM 3122 C CA . CYS A 1 42 ? 4.718 -2.462 1.332 1.00 0.00 42 CYS A CA 4
ATOM 3123 C C . CYS A 1 42 ? 5.893 -2.067 2.228 1.00 0.00 42 CYS A C 4
ATOM 3124 O O . CYS A 1 42 ? 6.976 -2.641 2.126 1.00 0.00 42 CYS A O 4
ATOM 3131 N N . SER A 1 43 ? 5.639 -1.089 3.086 1.00 0.00 43 SER A N 4
ATOM 3132 C CA . SER A 1 43 ? 6.663 -0.611 3.999 1.00 0.00 43 SER A CA 4
ATOM 3133 C C . SER A 1 43 ? 6.017 -0.110 5.293 1.00 0.00 43 SER A C 4
ATOM 3134 O O . SER A 1 43 ? 5.698 1.072 5.414 1.00 0.00 43 SER A O 4
ATOM 3142 N N . TYR A 1 44 ? 5.842 -1.034 6.226 1.00 0.00 44 TYR A N 4
ATOM 3143 C CA . TYR A 1 44 ? 5.240 -0.701 7.506 1.00 0.00 44 TYR A CA 4
ATOM 3144 C C . TYR A 1 44 ? 6.305 -0.278 8.520 1.00 0.00 44 TYR A C 4
ATOM 3145 O O . TYR A 1 44 ? 7.493 -0.527 8.318 1.00 0.00 44 TYR A O 4
ATOM 3163 N N . GLY A 1 45 ? 5.842 0.355 9.587 1.00 0.00 45 GLY A N 4
ATOM 3164 C CA . GLY A 1 45 ? 6.739 0.815 10.633 1.00 0.00 45 GLY A CA 4
ATOM 3165 C C . GLY A 1 45 ? 6.299 0.294 12.003 1.00 0.00 45 GLY A C 4
ATOM 3166 O O . GLY A 1 45 ? 5.471 -0.613 12.090 1.00 0.00 45 GLY A O 4
ATOM 3170 N N . GLU A 1 46 ? 6.869 0.891 13.039 1.00 0.00 46 GLU A N 4
ATOM 3171 C CA . GLU A 1 46 ? 6.544 0.499 14.400 1.00 0.00 46 GLU A CA 4
ATOM 3172 C C . GLU A 1 46 ? 6.213 1.733 15.242 1.00 0.00 46 GLU A C 4
ATOM 3173 O O . GLU A 1 46 ? 6.871 2.765 15.124 1.00 0.00 46 GLU A O 4
ATOM 3185 N N . GLY A 1 47 ? 5.192 1.586 16.074 1.00 0.00 47 GLY A N 4
ATOM 3186 C CA . GLY A 1 47 ? 4.765 2.674 16.935 1.00 0.00 47 GLY A CA 4
ATOM 3187 C C . GLY A 1 47 ? 4.776 4.007 16.183 1.00 0.00 47 GLY A C 4
ATOM 3188 O O . GLY A 1 47 ? 5.212 5.023 16.720 1.00 0.00 47 GLY A O 4
ATOM 3192 N N . GLY A 1 48 ? 4.292 3.957 14.951 1.00 0.00 48 GLY A N 4
ATOM 3193 C CA . GLY A 1 48 ? 4.240 5.147 14.118 1.00 0.00 48 GLY A CA 4
ATOM 3194 C C . GLY A 1 48 ? 2.850 5.326 13.504 1.00 0.00 48 GLY A C 4
ATOM 3195 O O . GLY A 1 48 ? 1.899 5.671 14.204 1.00 0.00 48 GLY A O 4
ATOM 3199 N N . ASN A 1 49 ? 2.778 5.085 12.203 1.00 0.00 49 ASN A N 4
ATOM 3200 C CA . ASN A 1 49 ? 1.520 5.216 11.487 1.00 0.00 49 ASN A CA 4
ATOM 3201 C C . ASN A 1 49 ? 1.505 4.242 10.308 1.00 0.00 49 ASN A C 4
ATOM 3202 O O . ASN A 1 49 ? 1.897 4.598 9.199 1.00 0.00 49 ASN A O 4
ATOM 3213 N N . GLY A 1 50 ? 1.051 3.029 10.590 1.00 0.00 50 GLY A N 4
ATOM 3214 C CA . GLY A 1 50 ? 0.980 2.000 9.566 1.00 0.00 50 GLY A CA 4
ATOM 3215 C C . GLY A 1 50 ? 2.171 2.093 8.613 1.00 0.00 50 GLY A C 4
ATOM 3216 O O . GLY A 1 50 ? 3.303 1.801 8.995 1.00 0.00 50 GLY A O 4
ATOM 3220 N N . PHE A 1 51 ? 1.877 2.502 7.387 1.00 0.00 51 PHE A N 4
ATOM 3221 C CA . PHE A 1 51 ? 2.911 2.637 6.375 1.00 0.00 51 PHE A CA 4
ATOM 3222 C C . PHE A 1 51 ? 4.016 3.584 6.843 1.00 0.00 51 PHE A C 4
ATOM 3223 O O . PHE A 1 51 ? 3.768 4.487 7.641 1.00 0.00 51 PHE A O 4
ATOM 3240 N N . GLN A 1 52 ? 5.213 3.347 6.326 1.00 0.00 52 GLN A N 4
ATOM 3241 C CA . GLN A 1 52 ? 6.358 4.169 6.681 1.00 0.00 52 GLN A CA 4
ATOM 3242 C C . GLN A 1 52 ? 7.333 4.256 5.505 1.00 0.00 52 GLN A C 4
ATOM 3243 O O . GLN A 1 52 ? 7.897 3.247 5.086 1.00 0.00 52 GLN A O 4
ATOM 3257 N N . CYS A 1 53 ? 7.502 5.473 5.008 1.00 0.00 53 CYS A N 4
ATOM 3258 C CA . CYS A 1 53 ? 8.400 5.706 3.889 1.00 0.00 53 CYS A CA 4
ATOM 3259 C C . CYS A 1 53 ? 9.835 5.714 4.419 1.00 0.00 53 CYS A C 4
ATOM 3260 O O . CYS A 1 53 ? 10.117 6.323 5.450 1.00 0.00 53 CYS A O 4
ATOM 3267 N N . PRO A 1 54 ? 10.729 5.013 3.670 1.00 0.00 54 PRO A N 4
ATOM 3268 C CA . PRO A 1 54 ? 12.127 4.933 4.054 1.00 0.00 54 PRO A CA 4
ATOM 3269 C C . PRO A 1 54 ? 12.853 6.246 3.752 1.00 0.00 54 PRO A C 4
ATOM 3270 O O . PRO A 1 54 ? 12.286 7.145 3.134 1.00 0.00 54 PRO A O 4
ATOM 3281 N N . THR A 1 55 ? 14.098 6.313 4.202 1.00 0.00 55 THR A N 4
ATOM 3282 C CA . THR A 1 55 ? 14.908 7.501 3.988 1.00 0.00 55 THR A CA 4
ATOM 3283 C C . THR A 1 55 ? 15.103 7.751 2.492 1.00 0.00 55 THR A C 4
ATOM 3284 O O . THR A 1 55 ? 15.532 6.859 1.761 1.00 0.00 55 THR A O 4
ATOM 3295 N N . GLY A 1 56 ? 14.779 8.967 2.080 1.00 0.00 56 GLY A N 4
ATOM 3296 C CA . GLY A 1 56 ? 14.914 9.346 0.683 1.00 0.00 56 GLY A CA 4
ATOM 3297 C C . GLY A 1 56 ? 13.563 9.286 -0.033 1.00 0.00 56 GLY A C 4
ATOM 3298 O O . GLY A 1 56 ? 13.473 9.594 -1.221 1.00 0.00 56 GLY A O 4
ATOM 3302 N N . TYR A 1 57 ? 12.548 8.888 0.718 1.00 0.00 57 TYR A N 4
ATOM 3303 C CA . TYR A 1 57 ? 11.206 8.784 0.169 1.00 0.00 57 TYR A CA 4
ATOM 3304 C C . TYR A 1 57 ? 10.227 9.668 0.943 1.00 0.00 57 TYR A C 4
ATOM 3305 O O . TYR A 1 57 ? 10.487 10.033 2.089 1.00 0.00 57 TYR A O 4
ATOM 3323 N N . ARG A 1 58 ? 9.121 9.986 0.287 1.00 0.00 58 ARG A N 4
ATOM 3324 C CA . ARG A 1 58 ? 8.101 10.820 0.899 1.00 0.00 58 ARG A CA 4
ATOM 3325 C C . ARG A 1 58 ? 6.707 10.310 0.534 1.00 0.00 58 ARG A C 4
ATOM 3326 O O . ARG A 1 58 ? 6.216 10.565 -0.566 1.00 0.00 58 ARG A O 4
ATOM 3346 N N . GLN A 1 59 ? 6.106 9.598 1.476 1.00 0.00 59 GLN A N 4
ATOM 3347 C CA . GLN A 1 59 ? 4.777 9.048 1.266 1.00 0.00 59 GLN A CA 4
ATOM 3348 C C . GLN A 1 59 ? 3.915 10.034 0.474 1.00 0.00 59 GLN A C 4
ATOM 3349 O O . GLN A 1 59 ? 3.788 11.197 0.853 1.00 0.00 59 GLN A O 4
ATOM 3363 N N . CYS A 1 60 ? 3.344 9.531 -0.611 1.00 0.00 60 CYS A N 4
ATOM 3364 C CA . CYS A 1 60 ? 2.497 10.352 -1.460 1.00 0.00 60 CYS A CA 4
ATOM 3365 C C . CYS A 1 60 ? 1.119 10.457 -0.805 1.00 0.00 60 CYS A C 4
ATOM 3366 O O . CYS A 1 60 ? 0.277 11.240 -1.244 1.00 0.00 60 CYS A O 4
ATOM 3373 N N . ASP A 1 1 ? -22.206 -10.539 -2.032 1.00 0.00 1 ASP A N 5
ATOM 3374 C CA . ASP A 1 1 ? -23.105 -9.874 -2.959 1.00 0.00 1 ASP A CA 5
ATOM 3375 C C . ASP A 1 1 ? -22.400 -8.658 -3.565 1.00 0.00 1 ASP A C 5
ATOM 3376 O O . ASP A 1 1 ? -22.343 -8.512 -4.785 1.00 0.00 1 ASP A O 5
ATOM 3385 N N . ARG A 1 2 ? -21.878 -7.817 -2.683 1.00 0.00 2 ARG A N 5
ATOM 3386 C CA . ARG A 1 2 ? -21.179 -6.620 -3.116 1.00 0.00 2 ARG A CA 5
ATOM 3387 C C . ARG A 1 2 ? -19.825 -6.512 -2.410 1.00 0.00 2 ARG A C 5
ATOM 3388 O O . ARG A 1 2 ? -19.641 -7.062 -1.325 1.00 0.00 2 ARG A O 5
ATOM 3408 N N . CYS A 1 3 ? -18.913 -5.796 -3.053 1.00 0.00 3 CYS A N 5
ATOM 3409 C CA . CYS A 1 3 ? -17.583 -5.610 -2.499 1.00 0.00 3 CYS A CA 5
ATOM 3410 C C . CYS A 1 3 ? -16.767 -4.770 -3.484 1.00 0.00 3 CYS A C 5
ATOM 3411 O O . CYS A 1 3 ? -17.035 -4.779 -4.684 1.00 0.00 3 CYS A O 5
ATOM 3418 N N . ARG A 1 4 ? -15.788 -4.062 -2.939 1.00 0.00 4 ARG A N 5
ATOM 3419 C CA . ARG A 1 4 ? -14.932 -3.217 -3.754 1.00 0.00 4 ARG A CA 5
ATOM 3420 C C . ARG A 1 4 ? -13.527 -3.818 -3.848 1.00 0.00 4 ARG A C 5
ATOM 3421 O O . ARG A 1 4 ? -12.621 -3.399 -3.129 1.00 0.00 4 ARG A O 5
ATOM 3441 N N . TYR A 1 5 ? -13.392 -4.789 -4.738 1.00 0.00 5 TYR A N 5
ATOM 3442 C CA . TYR A 1 5 ? -12.114 -5.452 -4.934 1.00 0.00 5 TYR A CA 5
ATOM 3443 C C . TYR A 1 5 ? -10.972 -4.435 -4.983 1.00 0.00 5 TYR A C 5
ATOM 3444 O O . TYR A 1 5 ? -10.983 -3.522 -5.808 1.00 0.00 5 TYR A O 5
ATOM 3462 N N . THR A 1 6 ? -10.012 -4.627 -4.089 1.00 0.00 6 THR A N 5
ATOM 3463 C CA . THR A 1 6 ? -8.865 -3.737 -4.020 1.00 0.00 6 THR A CA 5
ATOM 3464 C C . THR A 1 6 ? -7.569 -4.545 -3.932 1.00 0.00 6 THR A C 5
ATOM 3465 O O . THR A 1 6 ? -7.599 -5.748 -3.672 1.00 0.00 6 THR A O 5
ATOM 3476 N N . LEU A 1 7 ? -6.461 -3.853 -4.153 1.00 0.00 7 LEU A N 5
ATOM 3477 C CA . LEU A 1 7 ? -5.156 -4.491 -4.102 1.00 0.00 7 LEU A CA 5
ATOM 3478 C C . LEU A 1 7 ? -4.531 -4.253 -2.726 1.00 0.00 7 LEU A C 5
ATOM 3479 O O . LEU A 1 7 ? -4.480 -3.119 -2.252 1.00 0.00 7 LEU A O 5
ATOM 3495 N N . CYS A 1 8 ? -4.071 -5.341 -2.125 1.00 0.00 8 CYS A N 5
ATOM 3496 C CA . CYS A 1 8 ? -3.451 -5.264 -0.813 1.00 0.00 8 CYS A CA 5
ATOM 3497 C C . CYS A 1 8 ? -2.259 -6.223 -0.788 1.00 0.00 8 CYS A C 5
ATOM 3498 O O . CYS A 1 8 ? -2.133 -7.084 -1.658 1.00 0.00 8 CYS A O 5
ATOM 3505 N N . CYS A 1 9 ? -1.415 -6.042 0.217 1.00 0.00 9 CYS A N 5
ATOM 3506 C CA . CYS A 1 9 ? -0.237 -6.881 0.366 1.00 0.00 9 CYS A CA 5
ATOM 3507 C C . CYS A 1 9 ? -0.577 -8.017 1.333 1.00 0.00 9 CYS A C 5
ATOM 3508 O O . CYS A 1 9 ? -1.531 -7.918 2.102 1.00 0.00 9 CYS A O 5
ATOM 3515 N N . ASP A 1 10 ? 0.224 -9.070 1.261 1.00 0.00 10 ASP A N 5
ATOM 3516 C CA . ASP A 1 10 ? 0.021 -10.224 2.121 1.00 0.00 10 ASP A CA 5
ATOM 3517 C C . ASP A 1 10 ? 0.766 -10.009 3.440 1.00 0.00 10 ASP A C 5
ATOM 3518 O O . ASP A 1 10 ? 0.507 -10.701 4.423 1.00 0.00 10 ASP A O 5
ATOM 3527 N N . GLY A 1 11 ? 1.677 -9.047 3.419 1.00 0.00 11 GLY A N 5
ATOM 3528 C CA . GLY A 1 11 ? 2.461 -8.733 4.600 1.00 0.00 11 GLY A CA 5
ATOM 3529 C C . GLY A 1 11 ? 3.916 -9.175 4.426 1.00 0.00 11 GLY A C 5
ATOM 3530 O O . GLY A 1 11 ? 4.835 -8.483 4.862 1.00 0.00 11 GLY A O 5
ATOM 3534 N N . ALA A 1 12 ? 4.080 -10.325 3.788 1.00 0.00 12 ALA A N 5
ATOM 3535 C CA . ALA A 1 12 ? 5.406 -10.867 3.552 1.00 0.00 12 ALA A CA 5
ATOM 3536 C C . ALA A 1 12 ? 5.377 -11.747 2.300 1.00 0.00 12 ALA A C 5
ATOM 3537 O O . ALA A 1 12 ? 5.452 -12.971 2.396 1.00 0.00 12 ALA A O 5
ATOM 3544 N N . LEU A 1 13 ? 5.268 -11.089 1.155 1.00 0.00 13 LEU A N 5
ATOM 3545 C CA . LEU A 1 13 ? 5.228 -11.796 -0.114 1.00 0.00 13 LEU A CA 5
ATOM 3546 C C . LEU A 1 13 ? 5.128 -10.781 -1.255 1.00 0.00 13 LEU A C 5
ATOM 3547 O O . LEU A 1 13 ? 6.132 -10.197 -1.660 1.00 0.00 13 LEU A O 5
ATOM 3563 N N . LYS A 1 14 ? 3.908 -10.605 -1.741 1.00 0.00 14 LYS A N 5
ATOM 3564 C CA . LYS A 1 14 ? 3.664 -9.671 -2.827 1.00 0.00 14 LYS A CA 5
ATOM 3565 C C . LYS A 1 14 ? 2.295 -9.015 -2.632 1.00 0.00 14 LYS A C 5
ATOM 3566 O O . LYS A 1 14 ? 1.601 -9.298 -1.657 1.00 0.00 14 LYS A O 5
ATOM 3584 N N . ALA A 1 15 ? 1.948 -8.153 -3.576 1.00 0.00 15 ALA A N 5
ATOM 3585 C CA . ALA A 1 15 ? 0.675 -7.456 -3.521 1.00 0.00 15 ALA A CA 5
ATOM 3586 C C . ALA A 1 15 ? -0.307 -8.120 -4.488 1.00 0.00 15 ALA A C 5
ATOM 3587 O O . ALA A 1 15 ? -0.054 -8.184 -5.690 1.00 0.00 15 ALA A O 5
ATOM 3594 N N . VAL A 1 16 ? -1.409 -8.596 -3.928 1.00 0.00 16 VAL A N 5
ATOM 3595 C CA . VAL A 1 16 ? -2.431 -9.252 -4.726 1.00 0.00 16 VAL A CA 5
ATOM 3596 C C . VAL A 1 16 ? -3.766 -8.531 -4.530 1.00 0.00 16 VAL A C 5
ATOM 3597 O O . VAL A 1 16 ? -3.871 -7.625 -3.705 1.00 0.00 16 VAL A O 5
ATOM 3610 N N . SER A 1 17 ? -4.753 -8.961 -5.302 1.00 0.00 17 SER A N 5
ATOM 3611 C CA . SER A 1 17 ? -6.078 -8.368 -5.223 1.00 0.00 17 SER A CA 5
ATOM 3612 C C . SER A 1 17 ? -6.950 -9.160 -4.248 1.00 0.00 17 SER A C 5
ATOM 3613 O O . SER A 1 17 ? -6.741 -10.357 -4.055 1.00 0.00 17 SER A O 5
ATOM 3621 N N . ALA A 1 18 ? -7.908 -8.461 -3.658 1.00 0.00 18 ALA A N 5
ATOM 3622 C CA . ALA A 1 18 ? -8.813 -9.085 -2.707 1.00 0.00 18 ALA A CA 5
ATOM 3623 C C . ALA A 1 18 ? -10.182 -8.409 -2.793 1.00 0.00 18 ALA A C 5
ATOM 3624 O O . ALA A 1 18 ? -10.291 -7.278 -3.264 1.00 0.00 18 ALA A O 5
ATOM 3631 N N . CYS A 1 19 ? -11.193 -9.129 -2.332 1.00 0.00 19 CYS A N 5
ATOM 3632 C CA . CYS A 1 19 ? -12.551 -8.614 -2.351 1.00 0.00 19 CYS A CA 5
ATOM 3633 C C . CYS A 1 19 ? -12.973 -8.318 -0.910 1.00 0.00 19 CYS A C 5
ATOM 3634 O O . CYS A 1 19 ? -13.498 -9.192 -0.222 1.00 0.00 19 CYS A O 5
ATOM 3641 N N . LEU A 1 20 ? -12.727 -7.084 -0.497 1.00 0.00 20 LEU A N 5
ATOM 3642 C CA . LEU A 1 20 ? -13.075 -6.662 0.850 1.00 0.00 20 LEU A CA 5
ATOM 3643 C C . LEU A 1 20 ? -14.117 -5.545 0.776 1.00 0.00 20 LEU A C 5
ATOM 3644 O O . LEU A 1 20 ? -14.206 -4.839 -0.227 1.00 0.00 20 LEU A O 5
ATOM 3660 N N . HIS A 1 21 ? -14.880 -5.419 1.852 1.00 0.00 21 HIS A N 5
ATOM 3661 C CA . HIS A 1 21 ? -15.913 -4.399 1.922 1.00 0.00 21 HIS A CA 5
ATOM 3662 C C . HIS A 1 21 ? -15.349 -3.142 2.587 1.00 0.00 21 HIS A C 5
ATOM 3663 O O . HIS A 1 21 ? -14.193 -3.123 3.009 1.00 0.00 21 HIS A O 5
ATOM 3677 N N . GLU A 1 22 ? -16.191 -2.122 2.662 1.00 0.00 22 GLU A N 5
ATOM 3678 C CA . GLU A 1 22 ? -15.791 -0.864 3.269 1.00 0.00 22 GLU A CA 5
ATOM 3679 C C . GLU A 1 22 ? -15.524 -1.057 4.763 1.00 0.00 22 GLU A C 5
ATOM 3680 O O . GLU A 1 22 ? -14.694 -0.359 5.345 1.00 0.00 22 GLU A O 5
ATOM 3692 N N . SER A 1 23 ? -16.244 -2.006 5.342 1.00 0.00 23 SER A N 5
ATOM 3693 C CA . SER A 1 23 ? -16.096 -2.300 6.758 1.00 0.00 23 SER A CA 5
ATOM 3694 C C . SER A 1 23 ? -14.852 -3.162 6.986 1.00 0.00 23 SER A C 5
ATOM 3695 O O . SER A 1 23 ? -14.564 -3.554 8.115 1.00 0.00 23 SER A O 5
ATOM 3703 N N . GLU A 1 24 ? -14.150 -3.430 5.896 1.00 0.00 24 GLU A N 5
ATOM 3704 C CA . GLU A 1 24 ? -12.944 -4.238 5.962 1.00 0.00 24 GLU A CA 5
ATOM 3705 C C . GLU A 1 24 ? -11.775 -3.505 5.302 1.00 0.00 24 GLU A C 5
ATOM 3706 O O . GLU A 1 24 ? -11.980 -2.676 4.416 1.00 0.00 24 GLU A O 5
ATOM 3718 N N . SER A 1 25 ? -10.576 -3.836 5.757 1.00 0.00 25 SER A N 5
ATOM 3719 C CA . SER A 1 25 ? -9.375 -3.219 5.221 1.00 0.00 25 SER A CA 5
ATOM 3720 C C . SER A 1 25 ? -8.198 -4.192 5.318 1.00 0.00 25 SER A C 5
ATOM 3721 O O . SER A 1 25 ? -8.032 -4.871 6.329 1.00 0.00 25 SER A O 5
ATOM 3729 N N . CYS A 1 26 ? -7.412 -4.227 4.252 1.00 0.00 26 CYS A N 5
ATOM 3730 C CA . CYS A 1 26 ? -6.256 -5.106 4.204 1.00 0.00 26 CYS A CA 5
ATOM 3731 C C . CYS A 1 26 ? -4.994 -4.240 4.193 1.00 0.00 26 CYS A C 5
ATOM 3732 O O . CYS A 1 26 ? -5.076 -3.021 4.048 1.00 0.00 26 CYS A O 5
ATOM 3739 N N . LEU A 1 27 ? -3.858 -4.904 4.347 1.00 0.00 27 LEU A N 5
ATOM 3740 C CA . LEU A 1 27 ? -2.582 -4.209 4.357 1.00 0.00 27 LEU A CA 5
ATOM 3741 C C . LEU A 1 27 ? -2.385 -3.496 3.018 1.00 0.00 27 LEU A C 5
ATOM 3742 O O . LEU A 1 27 ? -1.791 -4.052 2.096 1.00 0.00 27 LEU A O 5
ATOM 3758 N N . VAL A 1 28 ? -2.894 -2.275 2.955 1.00 0.00 28 VAL A N 5
ATOM 3759 C CA . VAL A 1 28 ? -2.782 -1.479 1.744 1.00 0.00 28 VAL A CA 5
ATOM 3760 C C . VAL A 1 28 ? -1.364 -0.910 1.643 1.00 0.00 28 VAL A C 5
ATOM 3761 O O . VAL A 1 28 ? -0.755 -0.568 2.655 1.00 0.00 28 VAL A O 5
ATOM 3774 N N . PRO A 1 29 ? -0.869 -0.824 0.380 1.00 0.00 29 PRO A N 5
ATOM 3775 C CA . PRO A 1 29 ? 0.464 -0.303 0.132 1.00 0.00 29 PRO A CA 5
ATOM 3776 C C . PRO A 1 29 ? 0.495 1.220 0.284 1.00 0.00 29 PRO A C 5
ATOM 3777 O O . PRO A 1 29 ? -0.463 1.817 0.771 1.00 0.00 29 PRO A O 5
ATOM 3788 N N . GLY A 1 30 ? 1.606 1.803 -0.140 1.00 0.00 30 GLY A N 5
ATOM 3789 C CA . GLY A 1 30 ? 1.775 3.243 -0.056 1.00 0.00 30 GLY A CA 5
ATOM 3790 C C . GLY A 1 30 ? 2.660 3.759 -1.193 1.00 0.00 30 GLY A C 5
ATOM 3791 O O . GLY A 1 30 ? 3.452 3.006 -1.758 1.00 0.00 30 GLY A O 5
ATOM 3795 N N . ASP A 1 31 ? 2.496 5.038 -1.494 1.00 0.00 31 ASP A N 5
ATOM 3796 C CA . ASP A 1 31 ? 3.271 5.663 -2.553 1.00 0.00 31 ASP A CA 5
ATOM 3797 C C . ASP A 1 31 ? 4.391 6.501 -1.933 1.00 0.00 31 ASP A C 5
ATOM 3798 O O . ASP A 1 31 ? 4.125 7.458 -1.205 1.00 0.00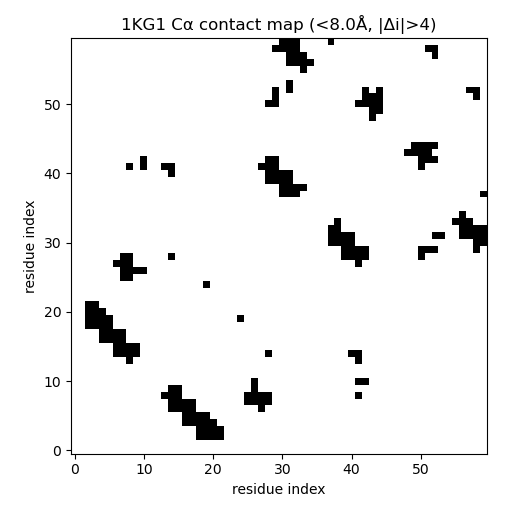 31 ASP A O 5
ATOM 3807 N N . CYS A 1 32 ? 5.619 6.113 -2.244 1.00 0.00 32 CYS A N 5
ATOM 3808 C CA . CYS A 1 32 ? 6.780 6.817 -1.727 1.00 0.00 32 CYS A CA 5
ATOM 3809 C C . CYS A 1 32 ? 7.180 7.893 -2.738 1.00 0.00 32 CYS A C 5
ATOM 3810 O O . CYS A 1 32 ? 7.519 7.581 -3.879 1.00 0.00 32 CYS A O 5
ATOM 3817 N N . CYS A 1 33 ? 7.127 9.136 -2.284 1.00 0.00 33 CYS A N 5
ATOM 3818 C CA . CYS A 1 33 ? 7.480 10.259 -3.135 1.00 0.00 33 CYS A CA 5
ATOM 3819 C C . CYS A 1 33 ? 8.975 10.541 -2.964 1.00 0.00 33 CYS A C 5
ATOM 3820 O O . CYS A 1 33 ? 9.466 10.645 -1.840 1.00 0.00 33 CYS A O 5
ATOM 3827 N N . ARG A 1 34 ? 9.656 10.658 -4.094 1.00 0.00 34 ARG A N 5
ATOM 3828 C CA . ARG A 1 34 ? 11.084 10.927 -4.083 1.00 0.00 34 ARG A CA 5
ATOM 3829 C C . ARG A 1 34 ? 11.416 12.077 -5.036 1.00 0.00 34 ARG A C 5
ATOM 3830 O O . ARG A 1 34 ? 11.465 11.886 -6.250 1.00 0.00 34 ARG A O 5
ATOM 3850 N N . GLY A 1 35 ? 11.634 13.244 -4.450 1.00 0.00 35 GLY A N 5
ATOM 3851 C CA . GLY A 1 35 ? 11.960 14.425 -5.232 1.00 0.00 35 GLY A CA 5
ATOM 3852 C C . GLY A 1 35 ? 10.950 14.628 -6.364 1.00 0.00 35 GLY A C 5
ATOM 3853 O O . GLY A 1 35 ? 9.939 15.305 -6.184 1.00 0.00 35 GLY A O 5
ATOM 3857 N N . LYS A 1 36 ? 11.260 14.031 -7.505 1.00 0.00 36 LYS A N 5
ATOM 3858 C CA . LYS A 1 36 ? 10.393 14.138 -8.665 1.00 0.00 36 LYS A CA 5
ATOM 3859 C C . LYS A 1 36 ? 10.149 12.743 -9.246 1.00 0.00 36 LYS A C 5
ATOM 3860 O O . LYS A 1 36 ? 10.230 12.549 -10.458 1.00 0.00 36 LYS A O 5
ATOM 3878 N N . SER A 1 37 ? 9.858 11.808 -8.353 1.00 0.00 37 SER A N 5
ATOM 3879 C CA . SER A 1 37 ? 9.602 10.438 -8.762 1.00 0.00 37 SER A CA 5
ATOM 3880 C C . SER A 1 37 ? 8.754 9.727 -7.705 1.00 0.00 37 SER A C 5
ATOM 3881 O O . SER A 1 37 ? 9.142 9.650 -6.541 1.00 0.00 37 SER A O 5
ATOM 3889 N N . ARG A 1 38 ? 7.612 9.225 -8.150 1.00 0.00 38 ARG A N 5
ATOM 3890 C CA . ARG A 1 38 ? 6.705 8.522 -7.258 1.00 0.00 38 ARG A CA 5
ATOM 3891 C C . ARG A 1 38 ? 6.898 7.009 -7.388 1.00 0.00 38 ARG A C 5
ATOM 3892 O O . ARG A 1 38 ? 7.212 6.511 -8.469 1.00 0.00 38 ARG A O 5
ATOM 3912 N N . LEU A 1 39 ? 6.701 6.322 -6.273 1.00 0.00 39 LEU A N 5
ATOM 3913 C CA . LEU A 1 39 ? 6.849 4.876 -6.250 1.00 0.00 39 LEU A CA 5
ATOM 3914 C C . LEU A 1 39 ? 5.731 4.268 -5.401 1.00 0.00 39 LEU A C 5
ATOM 3915 O O . LEU A 1 39 ? 5.098 4.964 -4.609 1.00 0.00 39 LEU A O 5
ATOM 3931 N N . THR A 1 40 ? 5.522 2.973 -5.594 1.00 0.00 40 THR A N 5
ATOM 3932 C CA . THR A 1 40 ? 4.492 2.263 -4.857 1.00 0.00 40 THR A CA 5
ATOM 3933 C C . THR A 1 40 ? 5.032 0.928 -4.339 1.00 0.00 40 THR A C 5
ATOM 3934 O O . THR A 1 40 ? 5.348 0.036 -5.124 1.00 0.00 40 THR A O 5
ATOM 3945 N N . LEU A 1 41 ? 5.120 0.833 -3.020 1.00 0.00 41 LEU A N 5
ATOM 3946 C CA . LEU A 1 41 ? 5.616 -0.377 -2.388 1.00 0.00 41 LEU A CA 5
ATOM 3947 C C . LEU A 1 41 ? 4.974 -0.527 -1.007 1.00 0.00 41 LEU A C 5
ATOM 3948 O O . LEU A 1 41 ? 4.330 0.399 -0.515 1.00 0.00 41 LEU A O 5
ATOM 3964 N N . CYS A 1 42 ? 5.172 -1.698 -0.420 1.00 0.00 42 CYS A N 5
ATOM 3965 C CA . CYS A 1 42 ? 4.621 -1.980 0.894 1.00 0.00 42 CYS A CA 5
ATOM 3966 C C . CYS A 1 42 ? 5.733 -1.803 1.929 1.00 0.00 42 CYS A C 5
ATOM 3967 O O . CYS A 1 42 ? 6.807 -2.388 1.798 1.00 0.00 42 CYS A O 5
ATOM 3974 N N . SER A 1 43 ? 5.439 -0.993 2.936 1.00 0.00 43 SER A N 5
ATOM 3975 C CA . SER A 1 43 ? 6.400 -0.731 3.993 1.00 0.00 43 SER A CA 5
ATOM 3976 C C . SER A 1 43 ? 5.681 -0.205 5.237 1.00 0.00 43 SER A C 5
ATOM 3977 O O . SER A 1 43 ? 5.258 0.949 5.272 1.00 0.00 43 SER A O 5
ATOM 3985 N N . TYR A 1 44 ? 5.563 -1.078 6.227 1.00 0.00 44 TYR A N 5
ATOM 3986 C CA . TYR A 1 44 ? 4.902 -0.716 7.468 1.00 0.00 44 TYR A CA 5
ATOM 3987 C C . TYR A 1 44 ? 5.923 -0.453 8.577 1.00 0.00 44 TYR A C 5
ATOM 3988 O O . TYR A 1 44 ? 7.064 -0.908 8.496 1.00 0.00 44 TYR A O 5
ATOM 4006 N N . GLY A 1 45 ? 5.477 0.278 9.587 1.00 0.00 45 GLY A N 5
ATOM 4007 C CA . GLY A 1 45 ? 6.338 0.607 10.711 1.00 0.00 45 GLY A CA 5
ATOM 4008 C C . GLY A 1 45 ? 5.537 0.683 12.011 1.00 0.00 45 GLY A C 5
ATOM 4009 O O . GLY A 1 45 ? 5.374 1.761 12.582 1.00 0.00 45 GLY A O 5
ATOM 4013 N N . GLU A 1 46 ? 5.058 -0.475 12.444 1.00 0.00 46 GLU A N 5
ATOM 4014 C CA . GLU A 1 46 ? 4.278 -0.552 13.666 1.00 0.00 46 GLU A CA 5
ATOM 4015 C C . GLU A 1 46 ? 4.823 0.428 14.707 1.00 0.00 46 GLU A C 5
ATOM 4016 O O . GLU A 1 46 ? 6.035 0.579 14.847 1.00 0.00 46 GLU A O 5
ATOM 4028 N N . GLY A 1 47 ? 3.901 1.070 15.408 1.00 0.00 47 GLY A N 5
ATOM 4029 C CA . GLY A 1 47 ? 4.273 2.032 16.433 1.00 0.00 47 GLY A CA 5
ATOM 4030 C C . GLY A 1 47 ? 4.917 3.272 15.810 1.00 0.00 47 GLY A C 5
ATOM 4031 O O . GLY A 1 47 ? 6.141 3.355 15.709 1.00 0.00 47 GLY A O 5
ATOM 4035 N N . GLY A 1 48 ? 4.066 4.205 15.408 1.00 0.00 48 GLY A N 5
ATOM 4036 C CA . GLY A 1 48 ? 4.537 5.436 14.799 1.00 0.00 48 GLY A CA 5
ATOM 4037 C C . GLY A 1 48 ? 3.676 5.815 13.594 1.00 0.00 48 GLY A C 5
ATOM 4038 O O . GLY A 1 48 ? 2.911 6.778 13.651 1.00 0.00 48 GLY A O 5
ATOM 4042 N N . ASN A 1 49 ? 3.829 5.042 12.529 1.00 0.00 49 ASN A N 5
ATOM 4043 C CA . ASN A 1 49 ? 3.074 5.284 11.313 1.00 0.00 49 ASN A CA 5
ATOM 4044 C C . ASN A 1 49 ? 2.859 3.960 10.577 1.00 0.00 49 ASN A C 5
ATOM 4045 O O . ASN A 1 49 ? 3.806 3.375 10.054 1.00 0.00 49 ASN A O 5
ATOM 4056 N N . GLY A 1 50 ? 1.607 3.524 10.562 1.00 0.00 50 GLY A N 5
ATOM 4057 C CA . GLY A 1 50 ? 1.255 2.280 9.900 1.00 0.00 50 GLY A CA 5
ATOM 4058 C C . GLY A 1 50 ? 2.143 2.040 8.677 1.00 0.00 50 GLY A C 5
ATOM 4059 O O . GLY A 1 50 ? 2.624 0.928 8.463 1.00 0.00 50 GLY A O 5
ATOM 4063 N N . PHE A 1 51 ? 2.332 3.100 7.905 1.00 0.00 51 PHE A N 5
ATOM 4064 C CA . PHE A 1 51 ? 3.152 3.019 6.709 1.00 0.00 51 PHE A CA 5
ATOM 4065 C C . PHE A 1 51 ? 4.493 3.725 6.916 1.00 0.00 51 PHE A C 5
ATOM 4066 O O . PHE A 1 51 ? 4.586 4.676 7.691 1.00 0.00 51 PHE A O 5
ATOM 4083 N N . GLN A 1 52 ? 5.500 3.234 6.207 1.00 0.00 52 GLN A N 5
ATOM 4084 C CA . GLN A 1 52 ? 6.832 3.808 6.302 1.00 0.00 52 GLN A CA 5
ATOM 4085 C C . GLN A 1 52 ? 7.493 3.845 4.924 1.00 0.00 52 GLN A C 5
ATOM 4086 O O . GLN A 1 52 ? 7.202 3.010 4.068 1.00 0.00 52 GLN A O 5
ATOM 4100 N N . CYS A 1 53 ? 8.369 4.823 4.750 1.00 0.00 53 CYS A N 5
ATOM 4101 C CA . CYS A 1 53 ? 9.075 4.982 3.488 1.00 0.00 53 CYS A CA 5
ATOM 4102 C C . CYS A 1 53 ? 10.569 4.779 3.746 1.00 0.00 53 CYS A C 5
ATOM 4103 O O . CYS A 1 53 ? 11.060 5.063 4.837 1.00 0.00 53 CYS A O 5
ATOM 4110 N N . PRO A 1 54 ? 11.270 4.278 2.694 1.00 0.00 54 PRO A N 5
ATOM 4111 C CA . PRO A 1 54 ? 12.700 4.034 2.795 1.00 0.00 54 PRO A CA 5
ATOM 4112 C C . PRO A 1 54 ? 13.485 5.346 2.737 1.00 0.00 54 PRO A C 5
ATOM 4113 O O . PRO A 1 54 ? 12.909 6.410 2.510 1.00 0.00 54 PRO A O 5
ATOM 4124 N N . THR A 1 55 ? 14.787 5.229 2.945 1.00 0.00 55 THR A N 5
ATOM 4125 C CA . THR A 1 55 ? 15.658 6.393 2.920 1.00 0.00 55 THR A CA 5
ATOM 4126 C C . THR A 1 55 ? 15.638 7.043 1.536 1.00 0.00 55 THR A C 5
ATOM 4127 O O . THR A 1 55 ? 15.773 6.358 0.522 1.00 0.00 55 THR A O 5
ATOM 4138 N N . GLY A 1 56 ? 15.468 8.357 1.536 1.00 0.00 56 GLY A N 5
ATOM 4139 C CA . GLY A 1 56 ? 15.429 9.107 0.292 1.00 0.00 56 GLY A CA 5
ATOM 4140 C C . GLY A 1 56 ? 13.998 9.221 -0.234 1.00 0.00 56 GLY A C 5
ATOM 4141 O O . GLY A 1 56 ? 13.747 9.922 -1.214 1.00 0.00 56 GLY A O 5
ATOM 4145 N N . TYR A 1 57 ? 13.096 8.522 0.439 1.00 0.00 57 TYR A N 5
ATOM 4146 C CA . TYR A 1 57 ? 11.696 8.537 0.051 1.00 0.00 57 TYR A CA 5
ATOM 4147 C C . TYR A 1 57 ? 10.829 9.162 1.147 1.00 0.00 57 TYR A C 5
ATOM 4148 O O . TYR A 1 57 ? 11.220 9.186 2.313 1.00 0.00 57 TYR A O 5
ATOM 4166 N N . ARG A 1 58 ? 9.670 9.651 0.733 1.00 0.00 58 ARG A N 5
ATOM 4167 C CA . ARG A 1 58 ? 8.745 10.275 1.664 1.00 0.00 58 ARG A CA 5
ATOM 4168 C C . ARG A 1 58 ? 7.304 10.091 1.183 1.00 0.00 58 ARG A C 5
ATOM 4169 O O . ARG A 1 58 ? 6.972 10.450 0.055 1.00 0.00 58 ARG A O 5
ATOM 4189 N N . GLN A 1 59 ? 6.487 9.534 2.064 1.00 0.00 59 GLN A N 5
ATOM 4190 C CA . GLN A 1 59 ? 5.089 9.299 1.744 1.00 0.00 59 GLN A CA 5
ATOM 4191 C C . GLN A 1 59 ? 4.548 10.431 0.868 1.00 0.00 59 GLN A C 5
ATOM 4192 O O . GLN A 1 59 ? 4.876 11.597 1.082 1.00 0.00 59 GLN A O 5
ATOM 4206 N N . CYS A 1 60 ? 3.728 10.047 -0.099 1.00 0.00 60 CYS A N 5
ATOM 4207 C CA . CYS A 1 60 ? 3.138 11.014 -1.008 1.00 0.00 60 CYS A CA 5
ATOM 4208 C C . CYS A 1 60 ? 1.956 11.678 -0.303 1.00 0.00 60 CYS A C 5
ATOM 4209 O O . CYS A 1 60 ? 0.973 12.049 -0.943 1.00 0.00 60 CYS A O 5
ATOM 4216 N N . ASP A 1 1 ? -20.055 -9.641 -6.162 1.00 0.00 1 ASP A N 6
ATOM 4217 C CA . ASP A 1 1 ? -21.259 -8.834 -6.075 1.00 0.00 1 ASP A CA 6
ATOM 4218 C C . ASP A 1 1 ? -21.156 -7.900 -4.866 1.00 0.00 1 ASP A C 6
ATOM 4219 O O . ASP A 1 1 ? -21.312 -6.688 -4.999 1.00 0.00 1 ASP A O 6
ATOM 4228 N N . ARG A 1 2 ? -20.894 -8.502 -3.716 1.00 0.00 2 ARG A N 6
ATOM 4229 C CA . ARG A 1 2 ? -20.768 -7.740 -2.485 1.00 0.00 2 ARG A CA 6
ATOM 4230 C C . ARG A 1 2 ? -19.293 -7.470 -2.176 1.00 0.00 2 ARG A C 6
ATOM 4231 O O . ARG A 1 2 ? -18.416 -8.199 -2.635 1.00 0.00 2 ARG A O 6
ATOM 4251 N N . CYS A 1 3 ? -19.067 -6.420 -1.400 1.00 0.00 3 CYS A N 6
ATOM 4252 C CA . CYS A 1 3 ? -17.715 -6.045 -1.025 1.00 0.00 3 CYS A CA 6
ATOM 4253 C C . CYS A 1 3 ? -17.059 -5.351 -2.221 1.00 0.00 3 CYS A C 6
ATOM 4254 O O . CYS A 1 3 ? -17.481 -5.540 -3.361 1.00 0.00 3 CYS A O 6
ATOM 4261 N N . ARG A 1 4 ? -16.038 -4.561 -1.920 1.00 0.00 4 ARG A N 6
ATOM 4262 C CA . ARG A 1 4 ? -15.320 -3.839 -2.956 1.00 0.00 4 ARG A CA 6
ATOM 4263 C C . ARG A 1 4 ? -13.897 -4.382 -3.094 1.00 0.00 4 ARG A C 6
ATOM 4264 O O . ARG A 1 4 ? -13.002 -3.982 -2.353 1.00 0.00 4 ARG A O 6
ATOM 4284 N N . TYR A 1 5 ? -13.734 -5.286 -4.049 1.00 0.00 5 TYR A N 6
ATOM 4285 C CA . TYR A 1 5 ? -12.435 -5.890 -4.293 1.00 0.00 5 TYR A CA 6
ATOM 4286 C C . TYR A 1 5 ? -11.341 -4.823 -4.369 1.00 0.00 5 TYR A C 6
ATOM 4287 O O . TYR A 1 5 ? -11.349 -3.982 -5.266 1.00 0.00 5 TYR A O 6
ATOM 4305 N N . THR A 1 6 ? -10.424 -4.893 -3.414 1.00 0.00 6 THR A N 6
ATOM 4306 C CA . THR A 1 6 ? -9.325 -3.943 -3.362 1.00 0.00 6 THR A CA 6
ATOM 4307 C C . THR A 1 6 ? -7.983 -4.676 -3.415 1.00 0.00 6 THR A C 6
ATOM 4308 O O . THR A 1 6 ? -7.926 -5.889 -3.211 1.00 0.00 6 THR A O 6
ATOM 4319 N N . LEU A 1 7 ? -6.938 -3.911 -3.690 1.00 0.00 7 LEU A N 6
ATOM 4320 C CA . LEU A 1 7 ? -5.601 -4.473 -3.773 1.00 0.00 7 LEU A CA 6
ATOM 4321 C C . LEU A 1 7 ? -4.833 -4.143 -2.491 1.00 0.00 7 LEU A C 6
ATOM 4322 O O . LEU A 1 7 ? -4.445 -2.996 -2.273 1.00 0.00 7 LEU A O 6
ATOM 4338 N N . CYS A 1 8 ? -4.637 -5.169 -1.677 1.00 0.00 8 CYS A N 6
ATOM 4339 C CA . CYS A 1 8 ? -3.922 -5.003 -0.422 1.00 0.00 8 CYS A CA 6
ATOM 4340 C C . CYS A 1 8 ? -2.753 -5.990 -0.400 1.00 0.00 8 CYS A C 6
ATOM 4341 O O . CYS A 1 8 ? -2.731 -6.948 -1.171 1.00 0.00 8 CYS A O 6
ATOM 4348 N N . CYS A 1 9 ? -1.811 -5.722 0.492 1.00 0.00 9 CYS A N 6
ATOM 4349 C CA . CYS A 1 9 ? -0.643 -6.575 0.625 1.00 0.00 9 CYS A CA 6
ATOM 4350 C C . CYS A 1 9 ? -0.992 -7.726 1.571 1.00 0.00 9 CYS A C 6
ATOM 4351 O O . CYS A 1 9 ? -1.854 -7.582 2.437 1.00 0.00 9 CYS A O 6
ATOM 4358 N N . ASP A 1 10 ? -0.307 -8.843 1.371 1.00 0.00 10 ASP A N 6
ATOM 4359 C CA . ASP A 1 10 ? -0.535 -10.017 2.195 1.00 0.00 10 ASP A CA 6
ATOM 4360 C C . ASP A 1 10 ? 0.629 -10.181 3.174 1.00 0.00 10 ASP A C 6
ATOM 4361 O O . ASP A 1 10 ? 0.716 -11.187 3.877 1.00 0.00 10 ASP A O 6
ATOM 4370 N N . GLY A 1 11 ? 1.494 -9.178 3.190 1.00 0.00 11 GLY A N 6
ATOM 4371 C CA . GLY A 1 11 ? 2.649 -9.199 4.071 1.00 0.00 11 GLY A CA 6
ATOM 4372 C C . GLY A 1 11 ? 3.807 -9.972 3.439 1.00 0.00 11 GLY A C 6
ATOM 4373 O O . GLY A 1 11 ? 4.968 -9.744 3.775 1.00 0.00 11 GLY A O 6
ATOM 4377 N N . ALA A 1 12 ? 3.451 -10.874 2.535 1.00 0.00 12 ALA A N 6
ATOM 4378 C CA . ALA A 1 12 ? 4.446 -11.683 1.853 1.00 0.00 12 ALA A CA 6
ATOM 4379 C C . ALA A 1 12 ? 4.899 -10.962 0.581 1.00 0.00 12 ALA A C 6
ATOM 4380 O O . ALA A 1 12 ? 5.012 -11.577 -0.478 1.00 0.00 12 ALA A O 6
ATOM 4387 N N . LEU A 1 13 ? 5.146 -9.669 0.729 1.00 0.00 13 LEU A N 6
ATOM 4388 C CA . LEU A 1 13 ? 5.584 -8.858 -0.395 1.00 0.00 13 LEU A CA 6
ATOM 4389 C C . LEU A 1 13 ? 4.964 -9.403 -1.684 1.00 0.00 13 LEU A C 6
ATOM 4390 O O . LEU A 1 13 ? 5.675 -9.698 -2.643 1.00 0.00 13 LEU A O 6
ATOM 4406 N N . LYS A 1 14 ? 3.644 -9.518 -1.664 1.00 0.00 14 LYS A N 6
ATOM 4407 C CA . LYS A 1 14 ? 2.920 -10.022 -2.819 1.00 0.00 14 LYS A CA 6
ATOM 4408 C C . LYS A 1 14 ? 1.508 -9.431 -2.827 1.00 0.00 14 LYS A C 6
ATOM 4409 O O . LYS A 1 14 ? 0.550 -10.098 -2.438 1.00 0.00 14 LYS A O 6
ATOM 4427 N N . ALA A 1 15 ? 1.424 -8.187 -3.275 1.00 0.00 15 ALA A N 6
ATOM 4428 C CA . ALA A 1 15 ? 0.146 -7.499 -3.339 1.00 0.00 15 ALA A CA 6
ATOM 4429 C C . ALA A 1 15 ? -0.856 -8.364 -4.106 1.00 0.00 15 ALA A C 6
ATOM 4430 O O . ALA A 1 15 ? -0.514 -8.957 -5.129 1.00 0.00 15 ALA A O 6
ATOM 4437 N N . VAL A 1 16 ? -2.072 -8.411 -3.583 1.00 0.00 16 VAL A N 6
ATOM 4438 C CA . VAL A 1 16 ? -3.125 -9.193 -4.207 1.00 0.00 16 VAL A CA 6
ATOM 4439 C C . VAL A 1 16 ? -4.478 -8.533 -3.930 1.00 0.00 16 VAL A C 6
ATOM 4440 O O . VAL A 1 16 ? -4.588 -7.680 -3.050 1.00 0.00 16 VAL A O 6
ATOM 4453 N N . SER A 1 17 ? -5.473 -8.952 -4.697 1.00 0.00 17 SER A N 6
ATOM 4454 C CA . SER A 1 17 ? -6.814 -8.413 -4.545 1.00 0.00 17 SER A CA 6
ATOM 4455 C C . SER A 1 17 ? -7.588 -9.222 -3.503 1.00 0.00 17 SER A C 6
ATOM 4456 O O . SER A 1 17 ? -7.615 -10.450 -3.561 1.00 0.00 17 SER A O 6
ATOM 4464 N N . ALA A 1 18 ? -8.201 -8.499 -2.576 1.00 0.00 18 ALA A N 6
ATOM 4465 C CA . ALA A 1 18 ? -8.975 -9.135 -1.524 1.00 0.00 18 ALA A CA 6
ATOM 4466 C C . ALA A 1 18 ? -10.403 -8.587 -1.544 1.00 0.00 18 ALA A C 6
ATOM 4467 O O . ALA A 1 18 ? -10.640 -7.480 -2.025 1.00 0.00 18 ALA A O 6
ATOM 4474 N N . CYS A 1 19 ? -11.318 -9.387 -1.016 1.00 0.00 19 CYS A N 6
ATOM 4475 C CA . CYS A 1 19 ? -12.716 -8.995 -0.968 1.00 0.00 19 CYS A CA 6
ATOM 4476 C C . CYS A 1 19 ? -13.004 -8.409 0.416 1.00 0.00 19 CYS A C 6
ATOM 4477 O O . CYS A 1 19 ? -13.495 -9.110 1.300 1.00 0.00 19 CYS A O 6
ATOM 4484 N N . LEU A 1 20 ? -12.686 -7.131 0.560 1.00 0.00 20 LEU A N 6
ATOM 4485 C CA . LEU A 1 20 ? -12.905 -6.443 1.822 1.00 0.00 20 LEU A CA 6
ATOM 4486 C C . LEU A 1 20 ? -13.981 -5.372 1.634 1.00 0.00 20 LEU A C 6
ATOM 4487 O O . LEU A 1 20 ? -14.236 -4.932 0.513 1.00 0.00 20 LEU A O 6
ATOM 4503 N N . HIS A 1 21 ? -14.583 -4.983 2.747 1.00 0.00 21 HIS A N 6
ATOM 4504 C CA . HIS A 1 21 ? -15.626 -3.970 2.720 1.00 0.00 21 HIS A CA 6
ATOM 4505 C C . HIS A 1 21 ? -15.027 -2.607 3.068 1.00 0.00 21 HIS A C 6
ATOM 4506 O O . HIS A 1 21 ? -13.863 -2.517 3.458 1.00 0.00 21 HIS A O 6
ATOM 4520 N N . GLU A 1 22 ? -15.849 -1.579 2.914 1.00 0.00 22 GLU A N 6
ATOM 4521 C CA . GLU A 1 22 ? -15.414 -0.224 3.208 1.00 0.00 22 GLU A CA 6
ATOM 4522 C C . GLU A 1 22 ? -15.138 -0.067 4.704 1.00 0.00 22 GLU A C 6
ATOM 4523 O O . GLU A 1 22 ? -14.262 0.701 5.100 1.00 0.00 22 GLU A O 6
ATOM 4535 N N . SER A 1 23 ? -15.901 -0.805 5.495 1.00 0.00 23 SER A N 6
ATOM 4536 C CA . SER A 1 23 ? -15.750 -0.758 6.939 1.00 0.00 23 SER A CA 6
ATOM 4537 C C . SER A 1 23 ? -14.550 -1.604 7.368 1.00 0.00 23 SER A C 6
ATOM 4538 O O . SER A 1 23 ? -14.273 -1.739 8.558 1.00 0.00 23 SER A O 6
ATOM 4546 N N . GLU A 1 24 ? -13.867 -2.152 6.372 1.00 0.00 24 GLU A N 6
ATOM 4547 C CA . GLU A 1 24 ? -12.702 -2.980 6.632 1.00 0.00 24 GLU A CA 6
ATOM 4548 C C . GLU A 1 24 ? -11.479 -2.419 5.905 1.00 0.00 24 GLU A C 6
ATOM 4549 O O . GLU A 1 24 ? -11.603 -1.851 4.820 1.00 0.00 24 GLU A O 6
ATOM 4561 N N . SER A 1 25 ? -10.324 -2.596 6.530 1.00 0.00 25 SER A N 6
ATOM 4562 C CA . SER A 1 25 ? -9.079 -2.114 5.956 1.00 0.00 25 SER A CA 6
ATOM 4563 C C . SER A 1 25 ? -8.033 -3.229 5.965 1.00 0.00 25 SER A C 6
ATOM 4564 O O . SER A 1 25 ? -8.064 -4.109 6.823 1.00 0.00 25 SER A O 6
ATOM 4572 N N . CYS A 1 26 ? -7.129 -3.156 4.998 1.00 0.00 26 CYS A N 6
ATOM 4573 C CA . CYS A 1 26 ? -6.075 -4.149 4.883 1.00 0.00 26 CYS A CA 6
ATOM 4574 C C . CYS A 1 26 ? -4.742 -3.417 4.713 1.00 0.00 26 CYS A C 6
ATOM 4575 O O . CYS A 1 26 ? -4.718 -2.203 4.518 1.00 0.00 26 CYS A O 6
ATOM 4582 N N . LEU A 1 27 ? -3.667 -4.187 4.793 1.00 0.00 27 LEU A N 6
ATOM 4583 C CA . LEU A 1 27 ? -2.333 -3.627 4.650 1.00 0.00 27 LEU A CA 6
ATOM 4584 C C . LEU A 1 27 ? -2.202 -2.979 3.270 1.00 0.00 27 LEU A C 6
ATOM 4585 O O . LEU A 1 27 ? -1.814 -3.638 2.305 1.00 0.00 27 LEU A O 6
ATOM 4601 N N . VAL A 1 28 ? -2.532 -1.697 3.218 1.00 0.00 28 VAL A N 6
ATOM 4602 C CA . VAL A 1 28 ? -2.456 -0.953 1.972 1.00 0.00 28 VAL A CA 6
ATOM 4603 C C . VAL A 1 28 ? -1.009 -0.521 1.729 1.00 0.00 28 VAL A C 6
ATOM 4604 O O . VAL A 1 28 ? -0.266 -0.266 2.677 1.00 0.00 28 VAL A O 6
ATOM 4617 N N . PRO A 1 29 ? -0.642 -0.449 0.422 1.00 0.00 29 PRO A N 6
ATOM 4618 C CA . PRO A 1 29 ? 0.704 -0.051 0.043 1.00 0.00 29 PRO A CA 6
ATOM 4619 C C . PRO A 1 29 ? 0.900 1.457 0.217 1.00 0.00 29 PRO A C 6
ATOM 4620 O O . PRO A 1 29 ? 0.037 2.138 0.768 1.00 0.00 29 PRO A O 6
ATOM 4631 N N . GLY A 1 30 ? 2.039 1.932 -0.265 1.00 0.00 30 GLY A N 6
ATOM 4632 C CA . GLY A 1 30 ? 2.359 3.346 -0.169 1.00 0.00 30 GLY A CA 6
ATOM 4633 C C . GLY A 1 30 ? 3.229 3.792 -1.345 1.00 0.00 30 GLY A C 6
ATOM 4634 O O . GLY A 1 30 ? 4.105 3.051 -1.790 1.00 0.00 30 GLY A O 6
ATOM 4638 N N . ASP A 1 31 ? 2.958 5.000 -1.817 1.00 0.00 31 ASP A N 6
ATOM 4639 C CA . ASP A 1 31 ? 3.705 5.554 -2.933 1.00 0.00 31 ASP A CA 6
ATOM 4640 C C . ASP A 1 31 ? 4.715 6.576 -2.408 1.00 0.00 31 ASP A C 6
ATOM 4641 O O . ASP A 1 31 ? 4.355 7.716 -2.117 1.00 0.00 31 ASP A O 6
ATOM 4650 N N . CYS A 1 32 ? 5.959 6.132 -2.303 1.00 0.00 32 CYS A N 6
ATOM 4651 C CA . CYS A 1 32 ? 7.023 6.994 -1.819 1.00 0.00 32 CYS A CA 6
ATOM 4652 C C . CYS A 1 32 ? 7.631 7.727 -3.017 1.00 0.00 32 CYS A C 6
ATOM 4653 O O . CYS A 1 32 ? 8.161 7.097 -3.930 1.00 0.00 32 CYS A O 6
ATOM 4660 N N . CYS A 1 33 ? 7.532 9.048 -2.974 1.00 0.00 33 CYS A N 6
ATOM 4661 C CA . CYS A 1 33 ? 8.066 9.873 -4.044 1.00 0.00 33 CYS A CA 6
ATOM 4662 C C . CYS A 1 33 ? 9.277 10.636 -3.505 1.00 0.00 33 CYS A C 6
ATOM 4663 O O . CYS A 1 33 ? 9.256 11.121 -2.375 1.00 0.00 33 CYS A O 6
ATOM 4670 N N . ARG A 1 34 ? 10.303 10.718 -4.339 1.00 0.00 34 ARG A N 6
ATOM 4671 C CA . ARG A 1 34 ? 11.521 11.414 -3.959 1.00 0.00 34 ARG A CA 6
ATOM 4672 C C . ARG A 1 34 ? 12.036 12.257 -5.128 1.00 0.00 34 ARG A C 6
ATOM 4673 O O . ARG A 1 34 ? 12.230 11.746 -6.230 1.00 0.00 34 ARG A O 6
ATOM 4693 N N . GLY A 1 35 ? 12.244 13.535 -4.846 1.00 0.00 35 GLY A N 6
ATOM 4694 C CA . GLY A 1 35 ? 12.733 14.455 -5.861 1.00 0.00 35 GLY A CA 6
ATOM 4695 C C . GLY A 1 35 ? 11.897 14.357 -7.138 1.00 0.00 35 GLY A C 6
ATOM 4696 O O . GLY A 1 35 ? 10.868 15.020 -7.262 1.00 0.00 35 GLY A O 6
ATOM 4700 N N . LYS A 1 36 ? 12.368 13.525 -8.055 1.00 0.00 36 LYS A N 6
ATOM 4701 C CA . LYS A 1 36 ? 11.677 13.333 -9.318 1.00 0.00 36 LYS A CA 6
ATOM 4702 C C . LYS A 1 36 ? 11.556 11.835 -9.605 1.00 0.00 36 LYS A C 6
ATOM 4703 O O . LYS A 1 36 ? 11.866 11.383 -10.707 1.00 0.00 36 LYS A O 6
ATOM 4721 N N . SER A 1 37 ? 11.104 11.106 -8.595 1.00 0.00 37 SER A N 6
ATOM 4722 C CA . SER A 1 37 ? 10.938 9.668 -8.726 1.00 0.00 37 SER A CA 6
ATOM 4723 C C . SER A 1 37 ? 9.817 9.185 -7.802 1.00 0.00 37 SER A C 6
ATOM 4724 O O . SER A 1 37 ? 9.520 9.823 -6.794 1.00 0.00 37 SER A O 6
ATOM 4732 N N . ARG A 1 38 ? 9.226 8.062 -8.181 1.00 0.00 38 ARG A N 6
ATOM 4733 C CA . ARG A 1 38 ? 8.144 7.487 -7.401 1.00 0.00 38 ARG A CA 6
ATOM 4734 C C . ARG A 1 38 ? 8.374 5.987 -7.200 1.00 0.00 38 ARG A C 6
ATOM 4735 O O . ARG A 1 38 ? 9.008 5.336 -8.029 1.00 0.00 38 ARG A O 6
ATOM 4755 N N . LEU A 1 39 ? 7.846 5.482 -6.094 1.00 0.00 39 LEU A N 6
ATOM 4756 C CA . LEU A 1 39 ? 7.986 4.072 -5.774 1.00 0.00 39 LEU A CA 6
ATOM 4757 C C . LEU A 1 39 ? 6.770 3.614 -4.967 1.00 0.00 39 LEU A C 6
ATOM 4758 O O . LEU A 1 39 ? 6.601 4.007 -3.813 1.00 0.00 39 LEU A O 6
ATOM 4774 N N . THR A 1 40 ? 5.954 2.788 -5.604 1.00 0.00 40 THR A N 6
ATOM 4775 C CA . THR A 1 40 ? 4.758 2.271 -4.960 1.00 0.00 40 THR A CA 6
ATOM 4776 C C . THR A 1 40 ? 4.988 0.838 -4.477 1.00 0.00 40 THR A C 6
ATOM 4777 O O . THR A 1 40 ? 4.956 -0.101 -5.271 1.00 0.00 40 THR A O 6
ATOM 4788 N N . LEU A 1 41 ? 5.218 0.715 -3.178 1.00 0.00 41 LEU A N 6
ATOM 4789 C CA . LEU A 1 41 ? 5.454 -0.588 -2.580 1.00 0.00 41 LEU A CA 6
ATOM 4790 C C . LEU A 1 41 ? 4.979 -0.572 -1.126 1.00 0.00 41 LEU A C 6
ATOM 4791 O O . LEU A 1 41 ? 4.669 0.488 -0.583 1.00 0.00 41 LEU A O 6
ATOM 4807 N N . CYS A 1 42 ? 4.936 -1.757 -0.537 1.00 0.00 42 CYS A N 6
ATOM 4808 C CA . CYS A 1 42 ? 4.505 -1.891 0.844 1.00 0.00 42 CYS A CA 6
ATOM 4809 C C . CYS A 1 42 ? 5.736 -1.788 1.746 1.00 0.00 42 CYS A C 6
ATOM 4810 O O . CYS A 1 42 ? 6.766 -2.404 1.469 1.00 0.00 42 CYS A O 6
ATOM 4817 N N . SER A 1 43 ? 5.591 -1.006 2.805 1.00 0.00 43 SER A N 6
ATOM 4818 C CA . SER A 1 43 ? 6.680 -0.815 3.748 1.00 0.00 43 SER A CA 6
ATOM 4819 C C . SER A 1 43 ? 6.133 -0.295 5.079 1.00 0.00 43 SER A C 6
ATOM 4820 O O . SER A 1 43 ? 5.588 0.806 5.143 1.00 0.00 43 SER A O 6
ATOM 4828 N N . TYR A 1 44 ? 6.299 -1.111 6.110 1.00 0.00 44 TYR A N 6
ATOM 4829 C CA . TYR A 1 44 ? 5.829 -0.748 7.435 1.00 0.00 44 TYR A CA 6
ATOM 4830 C C . TYR A 1 44 ? 6.933 -0.056 8.238 1.00 0.00 44 TYR A C 6
ATOM 4831 O O . TYR A 1 44 ? 8.111 -0.164 7.901 1.00 0.00 44 TYR A O 6
ATOM 4849 N N . GLY A 1 45 ? 6.512 0.640 9.285 1.00 0.00 45 GLY A N 6
ATOM 4850 C CA . GLY A 1 45 ? 7.451 1.348 10.138 1.00 0.00 45 GLY A CA 6
ATOM 4851 C C . GLY A 1 45 ? 6.728 2.373 11.015 1.00 0.00 45 GLY A C 6
ATOM 4852 O O . GLY A 1 45 ? 5.669 2.877 10.643 1.00 0.00 45 GLY A O 6
ATOM 4856 N N . GLU A 1 46 ? 7.329 2.652 12.162 1.00 0.00 46 GLU A N 6
ATOM 4857 C CA . GLU A 1 46 ? 6.756 3.608 13.095 1.00 0.00 46 GLU A CA 6
ATOM 4858 C C . GLU A 1 46 ? 5.385 3.126 13.573 1.00 0.00 46 GLU A C 6
ATOM 4859 O O . GLU A 1 46 ? 4.657 3.868 14.230 1.00 0.00 46 GLU A O 6
ATOM 4871 N N . GLY A 1 47 ? 5.075 1.886 13.224 1.00 0.00 47 GLY A N 6
ATOM 4872 C CA . GLY A 1 47 ? 3.804 1.297 13.609 1.00 0.00 47 GLY A CA 6
ATOM 4873 C C . GLY A 1 47 ? 3.600 -0.060 12.932 1.00 0.00 47 GLY A C 6
ATOM 4874 O O . GLY A 1 47 ? 3.218 -0.124 11.765 1.00 0.00 47 GLY A O 6
ATOM 4878 N N . GLY A 1 48 ? 3.865 -1.111 13.694 1.00 0.00 48 GLY A N 6
ATOM 4879 C CA . GLY A 1 48 ? 3.716 -2.463 13.182 1.00 0.00 48 GLY A CA 6
ATOM 4880 C C . GLY A 1 48 ? 2.493 -2.572 12.270 1.00 0.00 48 GLY A C 6
ATOM 4881 O O . GLY A 1 48 ? 2.495 -3.344 11.312 1.00 0.00 48 GLY A O 6
ATOM 4885 N N . ASN A 1 49 ? 1.478 -1.787 12.598 1.00 0.00 49 ASN A N 6
ATOM 4886 C CA . ASN A 1 49 ? 0.251 -1.786 11.820 1.00 0.00 49 ASN A CA 6
ATOM 4887 C C . ASN A 1 49 ? 0.093 -0.431 11.126 1.00 0.00 49 ASN A C 6
ATOM 4888 O O . ASN A 1 49 ? -0.655 0.426 11.593 1.00 0.00 49 ASN A O 6
ATOM 4899 N N . GLY A 1 50 ? 0.810 -0.281 10.023 1.00 0.00 50 GLY A N 6
ATOM 4900 C CA . GLY A 1 50 ? 0.760 0.956 9.261 1.00 0.00 50 GLY A CA 6
ATOM 4901 C C . GLY A 1 50 ? 1.924 1.038 8.272 1.00 0.00 50 GLY A C 6
ATOM 4902 O O . GLY A 1 50 ? 2.818 0.193 8.288 1.00 0.00 50 GLY A O 6
ATOM 4906 N N . PHE A 1 51 ? 1.876 2.064 7.434 1.00 0.00 51 PHE A N 6
ATOM 4907 C CA . PHE A 1 51 ? 2.915 2.267 6.439 1.00 0.00 51 PHE A CA 6
ATOM 4908 C C . PHE A 1 51 ? 3.772 3.486 6.784 1.00 0.00 51 PHE A C 6
ATOM 4909 O O . PHE A 1 51 ? 3.290 4.435 7.400 1.00 0.00 51 PHE A O 6
ATOM 4926 N N . GLN A 1 52 ? 5.030 3.421 6.371 1.00 0.00 52 GLN A N 6
ATOM 4927 C CA . GLN A 1 52 ? 5.959 4.508 6.627 1.00 0.00 52 GLN A CA 6
ATOM 4928 C C . GLN A 1 52 ? 6.999 4.594 5.508 1.00 0.00 52 GLN A C 6
ATOM 4929 O O . GLN A 1 52 ? 7.652 3.602 5.186 1.00 0.00 52 GLN A O 6
ATOM 4943 N N . CYS A 1 53 ? 7.120 5.788 4.947 1.00 0.00 53 CYS A N 6
ATOM 4944 C CA . CYS A 1 53 ? 8.069 6.016 3.871 1.00 0.00 53 CYS A CA 6
ATOM 4945 C C . CYS A 1 53 ? 9.482 5.953 4.455 1.00 0.00 53 CYS A C 6
ATOM 4946 O O . CYS A 1 53 ? 9.688 6.268 5.626 1.00 0.00 53 CYS A O 6
ATOM 4953 N N . PRO A 1 54 ? 10.444 5.533 3.589 1.00 0.00 54 PRO A N 6
ATOM 4954 C CA . PRO A 1 54 ? 11.830 5.425 4.007 1.00 0.00 54 PRO A CA 6
ATOM 4955 C C . PRO A 1 54 ? 12.481 6.805 4.113 1.00 0.00 54 PRO A C 6
ATOM 4956 O O . PRO A 1 54 ? 11.901 7.802 3.687 1.00 0.00 54 PRO A O 6
ATOM 4967 N N . THR A 1 55 ? 13.676 6.819 4.684 1.00 0.00 55 THR A N 6
ATOM 4968 C CA . THR A 1 55 ? 14.412 8.061 4.852 1.00 0.00 55 THR A CA 6
ATOM 4969 C C . THR A 1 55 ? 14.791 8.643 3.490 1.00 0.00 55 THR A C 6
ATOM 4970 O O . THR A 1 55 ? 15.401 7.962 2.667 1.00 0.00 55 THR A O 6
ATOM 4981 N N . GLY A 1 56 ? 14.414 9.899 3.293 1.00 0.00 56 GLY A N 6
ATOM 4982 C CA . GLY A 1 56 ? 14.708 10.581 2.044 1.00 0.00 56 GLY A CA 6
ATOM 4983 C C . GLY A 1 56 ? 13.526 10.488 1.078 1.00 0.00 56 GLY A C 6
ATOM 4984 O O . GLY A 1 56 ? 13.573 11.039 -0.021 1.00 0.00 56 GLY A O 6
ATOM 4988 N N . TYR A 1 57 ? 12.494 9.786 1.521 1.00 0.00 57 TYR A N 6
ATOM 4989 C CA . TYR A 1 57 ? 11.302 9.614 0.709 1.00 0.00 57 TYR A CA 6
ATOM 4990 C C . TYR A 1 57 ? 10.094 10.294 1.357 1.00 0.00 57 TYR A C 6
ATOM 4991 O O . TYR A 1 57 ? 10.084 10.534 2.563 1.00 0.00 57 TYR A O 6
ATOM 5009 N N . ARG A 1 58 ? 9.104 10.588 0.525 1.00 0.00 58 ARG A N 6
ATOM 5010 C CA . ARG A 1 58 ? 7.894 11.237 1.001 1.00 0.00 58 ARG A CA 6
ATOM 5011 C C . ARG A 1 58 ? 6.698 10.825 0.142 1.00 0.00 58 ARG A C 6
ATOM 5012 O O . ARG A 1 58 ? 6.757 10.894 -1.085 1.00 0.00 58 ARG A O 6
ATOM 5032 N N . GLN A 1 59 ? 5.639 10.407 0.819 1.00 0.00 59 GLN A N 6
ATOM 5033 C CA . GLN A 1 59 ? 4.430 9.984 0.132 1.00 0.00 59 GLN A CA 6
ATOM 5034 C C . GLN A 1 59 ? 4.162 10.887 -1.074 1.00 0.00 59 GLN A C 6
ATOM 5035 O O . GLN A 1 59 ? 4.413 12.090 -1.021 1.00 0.00 59 GLN A O 6
ATOM 5049 N N . CYS A 1 60 ? 3.655 10.270 -2.132 1.00 0.00 60 CYS A N 6
ATOM 5050 C CA . CYS A 1 60 ? 3.351 11.003 -3.349 1.00 0.00 60 CYS A CA 6
ATOM 5051 C C . CYS A 1 60 ? 2.013 11.720 -3.156 1.00 0.00 60 CYS A C 6
ATOM 5052 O O . CYS A 1 60 ? 0.955 11.094 -3.211 1.00 0.00 60 CYS A O 6
ATOM 5059 N N . ASP A 1 1 ? -23.520 -11.001 -1.558 1.00 0.00 1 ASP A N 7
ATOM 5060 C CA . ASP A 1 1 ? -23.063 -9.757 -0.963 1.00 0.00 1 ASP A CA 7
ATOM 5061 C C . ASP A 1 1 ? -22.278 -8.957 -2.005 1.00 0.00 1 ASP A C 7
ATOM 5062 O O . ASP A 1 1 ? -22.101 -9.408 -3.135 1.00 0.00 1 ASP A O 7
ATOM 5071 N N . ARG A 1 2 ? -21.828 -7.783 -1.587 1.00 0.00 2 ARG A N 7
ATOM 5072 C CA . ARG A 1 2 ? -21.067 -6.915 -2.470 1.00 0.00 2 ARG A CA 7
ATOM 5073 C C . ARG A 1 2 ? -19.704 -6.592 -1.851 1.00 0.00 2 ARG A C 7
ATOM 5074 O O . ARG A 1 2 ? -19.520 -6.731 -0.643 1.00 0.00 2 ARG A O 7
ATOM 5094 N N . CYS A 1 3 ? -18.787 -6.168 -2.707 1.00 0.00 3 CYS A N 7
ATOM 5095 C CA . CYS A 1 3 ? -17.448 -5.824 -2.261 1.00 0.00 3 CYS A CA 7
ATOM 5096 C C . CYS A 1 3 ? -16.673 -5.260 -3.453 1.00 0.00 3 CYS A C 7
ATOM 5097 O O . CYS A 1 3 ? -17.054 -5.474 -4.602 1.00 0.00 3 CYS A O 7
ATOM 5104 N N . ARG A 1 4 ? -15.601 -4.547 -3.137 1.00 0.00 4 ARG A N 7
ATOM 5105 C CA . ARG A 1 4 ? -14.770 -3.950 -4.169 1.00 0.00 4 ARG A CA 7
ATOM 5106 C C . ARG A 1 4 ? -13.354 -4.527 -4.110 1.00 0.00 4 ARG A C 7
ATOM 5107 O O . ARG A 1 4 ? -12.488 -3.985 -3.424 1.00 0.00 4 ARG A O 7
ATOM 5127 N N . TYR A 1 5 ? -13.163 -5.617 -4.837 1.00 0.00 5 TYR A N 7
ATOM 5128 C CA . TYR A 1 5 ? -11.867 -6.274 -4.875 1.00 0.00 5 TYR A CA 7
ATOM 5129 C C . TYR A 1 5 ? -10.739 -5.250 -5.016 1.00 0.00 5 TYR A C 7
ATOM 5130 O O . TYR A 1 5 ? -10.614 -4.596 -6.049 1.00 0.00 5 TYR A O 7
ATOM 5148 N N . THR A 1 6 ? -9.944 -5.143 -3.960 1.00 0.00 6 THR A N 7
ATOM 5149 C CA . THR A 1 6 ? -8.830 -4.211 -3.952 1.00 0.00 6 THR A CA 7
ATOM 5150 C C . THR A 1 6 ? -7.504 -4.966 -3.851 1.00 0.00 6 THR A C 7
ATOM 5151 O O . THR A 1 6 ? -7.481 -6.144 -3.498 1.00 0.00 6 THR A O 7
ATOM 5162 N N . LEU A 1 7 ? -6.430 -4.256 -4.166 1.00 0.00 7 LEU A N 7
ATOM 5163 C CA . LEU A 1 7 ? -5.103 -4.844 -4.115 1.00 0.00 7 LEU A CA 7
ATOM 5164 C C . LEU A 1 7 ? -4.410 -4.417 -2.819 1.00 0.00 7 LEU A C 7
ATOM 5165 O O . LEU A 1 7 ? -4.014 -3.262 -2.673 1.00 0.00 7 LEU A O 7
ATOM 5181 N N . CYS A 1 8 ? -4.286 -5.374 -1.910 1.00 0.00 8 CYS A N 7
ATOM 5182 C CA . CYS A 1 8 ? -3.649 -5.112 -0.630 1.00 0.00 8 CYS A CA 7
ATOM 5183 C C . CYS A 1 8 ? -2.449 -6.050 -0.491 1.00 0.00 8 CYS A C 7
ATOM 5184 O O . CYS A 1 8 ? -2.318 -7.014 -1.244 1.00 0.00 8 CYS A O 7
ATOM 5191 N N . CYS A 1 9 ? -1.601 -5.735 0.479 1.00 0.00 9 CYS A N 7
ATOM 5192 C CA . CYS A 1 9 ? -0.416 -6.537 0.727 1.00 0.00 9 CYS A CA 7
ATOM 5193 C C . CYS A 1 9 ? -0.703 -7.466 1.908 1.00 0.00 9 CYS A C 7
ATOM 5194 O O . CYS A 1 9 ? -1.560 -7.171 2.740 1.00 0.00 9 CYS A O 7
ATOM 5201 N N . ASP A 1 10 ? 0.031 -8.568 1.947 1.00 0.00 10 ASP A N 7
ATOM 5202 C CA . ASP A 1 10 ? -0.133 -9.541 3.013 1.00 0.00 10 ASP A CA 7
ATOM 5203 C C . ASP A 1 10 ? 0.794 -9.180 4.175 1.00 0.00 10 ASP A C 7
ATOM 5204 O O . ASP A 1 10 ? 0.705 -9.769 5.251 1.00 0.00 10 ASP A O 7
ATOM 5213 N N . GLY A 1 11 ? 1.663 -8.213 3.918 1.00 0.00 11 GLY A N 7
ATOM 5214 C CA . GLY A 1 11 ? 2.606 -7.767 4.928 1.00 0.00 11 GLY A CA 7
ATOM 5215 C C . GLY A 1 11 ? 3.934 -8.518 4.809 1.00 0.00 11 GLY A C 7
ATOM 5216 O O . GLY A 1 11 ? 4.997 -7.947 5.050 1.00 0.00 11 GLY A O 7
ATOM 5220 N N . ALA A 1 12 ? 3.829 -9.785 4.437 1.00 0.00 12 ALA A N 7
ATOM 5221 C CA . ALA A 1 12 ? 5.009 -10.619 4.282 1.00 0.00 12 ALA A CA 7
ATOM 5222 C C . ALA A 1 12 ? 4.721 -11.717 3.255 1.00 0.00 12 ALA A C 7
ATOM 5223 O O . ALA A 1 12 ? 4.492 -12.868 3.620 1.00 0.00 12 ALA A O 7
ATOM 5230 N N . LEU A 1 13 ? 4.743 -11.319 1.991 1.00 0.00 13 LEU A N 7
ATOM 5231 C CA . LEU A 1 13 ? 4.488 -12.255 0.909 1.00 0.00 13 LEU A CA 7
ATOM 5232 C C . LEU A 1 13 ? 4.520 -11.505 -0.424 1.00 0.00 13 LEU A C 7
ATOM 5233 O O . LEU A 1 13 ? 5.587 -11.306 -1.003 1.00 0.00 13 LEU A O 7
ATOM 5249 N N . LYS A 1 14 ? 3.338 -11.110 -0.874 1.00 0.00 14 LYS A N 7
ATOM 5250 C CA . LYS A 1 14 ? 3.218 -10.387 -2.129 1.00 0.00 14 LYS A CA 7
ATOM 5251 C C . LYS A 1 14 ? 1.825 -9.762 -2.221 1.00 0.00 14 LYS A C 7
ATOM 5252 O O . LYS A 1 14 ? 0.848 -10.341 -1.747 1.00 0.00 14 LYS A O 7
ATOM 5270 N N . ALA A 1 15 ? 1.777 -8.588 -2.832 1.00 0.00 15 ALA A N 7
ATOM 5271 C CA . ALA A 1 15 ? 0.520 -7.877 -2.992 1.00 0.00 15 ALA A CA 7
ATOM 5272 C C . ALA A 1 15 ? -0.422 -8.706 -3.868 1.00 0.00 15 ALA A C 7
ATOM 5273 O O . ALA A 1 15 ? 0.004 -9.291 -4.862 1.00 0.00 15 ALA A O 7
ATOM 5280 N N . VAL A 1 16 ? -1.685 -8.730 -3.466 1.00 0.00 16 VAL A N 7
ATOM 5281 C CA . VAL A 1 16 ? -2.690 -9.477 -4.201 1.00 0.00 16 VAL A CA 7
ATOM 5282 C C . VAL A 1 16 ? -4.051 -8.799 -4.030 1.00 0.00 16 VAL A C 7
ATOM 5283 O O . VAL A 1 16 ? -4.214 -7.938 -3.167 1.00 0.00 16 VAL A O 7
ATOM 5296 N N . SER A 1 17 ? -4.992 -9.213 -4.865 1.00 0.00 17 SER A N 7
ATOM 5297 C CA . SER A 1 17 ? -6.333 -8.657 -4.816 1.00 0.00 17 SER A CA 7
ATOM 5298 C C . SER A 1 17 ? -7.205 -9.476 -3.862 1.00 0.00 17 SER A C 7
ATOM 5299 O O . SER A 1 17 ? -7.227 -10.703 -3.935 1.00 0.00 17 SER A O 7
ATOM 5307 N N . ALA A 1 18 ? -7.904 -8.763 -2.992 1.00 0.00 18 ALA A N 7
ATOM 5308 C CA . ALA A 1 18 ? -8.777 -9.408 -2.025 1.00 0.00 18 ALA A CA 7
ATOM 5309 C C . ALA A 1 18 ? -10.154 -8.744 -2.064 1.00 0.00 18 ALA A C 7
ATOM 5310 O O . ALA A 1 18 ? -10.284 -7.601 -2.499 1.00 0.00 18 ALA A O 7
ATOM 5317 N N . CYS A 1 19 ? -11.148 -9.488 -1.603 1.00 0.00 19 CYS A N 7
ATOM 5318 C CA . CYS A 1 19 ? -12.511 -8.985 -1.579 1.00 0.00 19 CYS A CA 7
ATOM 5319 C C . CYS A 1 19 ? -12.784 -8.399 -0.192 1.00 0.00 19 CYS A C 7
ATOM 5320 O O . CYS A 1 19 ? -13.262 -9.099 0.698 1.00 0.00 19 CYS A O 7
ATOM 5327 N N . LEU A 1 20 ? -12.465 -7.120 -0.052 1.00 0.00 20 LEU A N 7
ATOM 5328 C CA . LEU A 1 20 ? -12.670 -6.432 1.211 1.00 0.00 20 LEU A CA 7
ATOM 5329 C C . LEU A 1 20 ? -13.784 -5.396 1.048 1.00 0.00 20 LEU A C 7
ATOM 5330 O O . LEU A 1 20 ? -14.180 -5.076 -0.071 1.00 0.00 20 LEU A O 7
ATOM 5346 N N . HIS A 1 21 ? -14.259 -4.902 2.183 1.00 0.00 21 HIS A N 7
ATOM 5347 C CA . HIS A 1 21 ? -15.319 -3.909 2.180 1.00 0.00 21 HIS A CA 7
ATOM 5348 C C . HIS A 1 21 ? -14.751 -2.549 2.588 1.00 0.00 21 HIS A C 7
ATOM 5349 O O . HIS A 1 21 ? -13.596 -2.454 3.002 1.00 0.00 21 HIS A O 7
ATOM 5363 N N . GLU A 1 22 ? -15.588 -1.530 2.456 1.00 0.00 22 GLU A N 7
ATOM 5364 C CA . GLU A 1 22 ? -15.183 -0.179 2.806 1.00 0.00 22 GLU A CA 7
ATOM 5365 C C . GLU A 1 22 ? -15.033 -0.046 4.323 1.00 0.00 22 GLU A C 7
ATOM 5366 O O . GLU A 1 22 ? -14.223 0.745 4.803 1.00 0.00 22 GLU A O 7
ATOM 5378 N N . SER A 1 23 ? -15.828 -0.830 5.035 1.00 0.00 23 SER A N 7
ATOM 5379 C CA . SER A 1 23 ? -15.794 -0.809 6.488 1.00 0.00 23 SER A CA 7
ATOM 5380 C C . SER A 1 23 ? -14.593 -1.609 6.995 1.00 0.00 23 SER A C 7
ATOM 5381 O O . SER A 1 23 ? -14.400 -1.748 8.201 1.00 0.00 23 SER A O 7
ATOM 5389 N N . GLU A 1 24 ? -13.817 -2.115 6.048 1.00 0.00 24 GLU A N 7
ATOM 5390 C CA . GLU A 1 24 ? -12.640 -2.898 6.383 1.00 0.00 24 GLU A CA 7
ATOM 5391 C C . GLU A 1 24 ? -11.418 -2.369 5.629 1.00 0.00 24 GLU A C 7
ATOM 5392 O O . GLU A 1 24 ? -11.555 -1.758 4.570 1.00 0.00 24 GLU A O 7
ATOM 5404 N N . SER A 1 25 ? -10.252 -2.623 6.204 1.00 0.00 25 SER A N 7
ATOM 5405 C CA . SER A 1 25 ? -9.007 -2.181 5.600 1.00 0.00 25 SER A CA 7
ATOM 5406 C C . SER A 1 25 ? -8.007 -3.337 5.553 1.00 0.00 25 SER A C 7
ATOM 5407 O O . SER A 1 25 ? -8.226 -4.377 6.173 1.00 0.00 25 SER A O 7
ATOM 5415 N N . CYS A 1 26 ? -6.931 -3.118 4.813 1.00 0.00 26 CYS A N 7
ATOM 5416 C CA . CYS A 1 26 ? -5.896 -4.129 4.678 1.00 0.00 26 CYS A CA 7
ATOM 5417 C C . CYS A 1 26 ? -4.546 -3.422 4.547 1.00 0.00 26 CYS A C 7
ATOM 5418 O O . CYS A 1 26 ? -4.490 -2.196 4.458 1.00 0.00 26 CYS A O 7
ATOM 5425 N N . LEU A 1 27 ? -3.491 -4.223 4.540 1.00 0.00 27 LEU A N 7
ATOM 5426 C CA . LEU A 1 27 ? -2.146 -3.689 4.421 1.00 0.00 27 LEU A CA 7
ATOM 5427 C C . LEU A 1 27 ? -2.000 -2.979 3.073 1.00 0.00 27 LEU A C 7
ATOM 5428 O O . LEU A 1 27 ? -1.438 -3.536 2.132 1.00 0.00 27 LEU A O 7
ATOM 5444 N N . VAL A 1 28 ? -2.516 -1.760 3.024 1.00 0.00 28 VAL A N 7
ATOM 5445 C CA . VAL A 1 28 ? -2.451 -0.969 1.807 1.00 0.00 28 VAL A CA 7
ATOM 5446 C C . VAL A 1 28 ? -1.036 -0.411 1.643 1.00 0.00 28 VAL A C 7
ATOM 5447 O O . VAL A 1 28 ? -0.390 -0.047 2.623 1.00 0.00 28 VAL A O 7
ATOM 5460 N N . PRO A 1 29 ? -0.585 -0.361 0.360 1.00 0.00 29 PRO A N 7
ATOM 5461 C CA . PRO A 1 29 ? 0.743 0.146 0.054 1.00 0.00 29 PRO A CA 7
ATOM 5462 C C . PRO A 1 29 ? 0.785 1.672 0.166 1.00 0.00 29 PRO A C 7
ATOM 5463 O O . PRO A 1 29 ? -0.179 2.293 0.610 1.00 0.00 29 PRO A O 7
ATOM 5474 N N . GLY A 1 30 ? 1.915 2.232 -0.244 1.00 0.00 30 GLY A N 7
ATOM 5475 C CA . GLY A 1 30 ? 2.097 3.672 -0.196 1.00 0.00 30 GLY A CA 7
ATOM 5476 C C . GLY A 1 30 ? 3.011 4.147 -1.326 1.00 0.00 30 GLY A C 7
ATOM 5477 O O . GLY A 1 30 ? 3.956 3.453 -1.699 1.00 0.00 30 GLY A O 7
ATOM 5481 N N . ASP A 1 31 ? 2.699 5.328 -1.840 1.00 0.00 31 ASP A N 7
ATOM 5482 C CA . ASP A 1 31 ? 3.482 5.904 -2.920 1.00 0.00 31 ASP A CA 7
ATOM 5483 C C . ASP A 1 31 ? 4.494 6.893 -2.339 1.00 0.00 31 ASP A C 7
ATOM 5484 O O . ASP A 1 31 ? 4.126 7.985 -1.909 1.00 0.00 31 ASP A O 7
ATOM 5493 N N . CYS A 1 32 ? 5.752 6.475 -2.344 1.00 0.00 32 CYS A N 7
ATOM 5494 C CA . CYS A 1 32 ? 6.821 7.310 -1.822 1.00 0.00 32 CYS A CA 7
ATOM 5495 C C . CYS A 1 32 ? 7.360 8.170 -2.968 1.00 0.00 32 CYS A C 7
ATOM 5496 O O . CYS A 1 32 ? 7.866 7.645 -3.958 1.00 0.00 32 CYS A O 7
ATOM 5503 N N . CYS A 1 33 ? 7.234 9.477 -2.793 1.00 0.00 33 CYS A N 7
ATOM 5504 C CA . CYS A 1 33 ? 7.702 10.415 -3.799 1.00 0.00 33 CYS A CA 7
ATOM 5505 C C . CYS A 1 33 ? 8.883 11.194 -3.216 1.00 0.00 33 CYS A C 7
ATOM 5506 O O . CYS A 1 33 ? 8.893 11.516 -2.029 1.00 0.00 33 CYS A O 7
ATOM 5513 N N . ARG A 1 34 ? 9.848 11.476 -4.079 1.00 0.00 34 ARG A N 7
ATOM 5514 C CA . ARG A 1 34 ? 11.030 12.212 -3.665 1.00 0.00 34 ARG A CA 7
ATOM 5515 C C . ARG A 1 34 ? 11.693 12.876 -4.873 1.00 0.00 34 ARG A C 7
ATOM 5516 O O . ARG A 1 34 ? 12.016 12.207 -5.854 1.00 0.00 34 ARG A O 7
ATOM 5536 N N . GLY A 1 35 ? 11.874 14.184 -4.764 1.00 0.00 35 GLY A N 7
ATOM 5537 C CA . GLY A 1 35 ? 12.492 14.945 -5.836 1.00 0.00 35 GLY A CA 7
ATOM 5538 C C . GLY A 1 35 ? 11.607 14.956 -7.084 1.00 0.00 35 GLY A C 7
ATOM 5539 O O . GLY A 1 35 ? 10.786 15.854 -7.259 1.00 0.00 35 GLY A O 7
ATOM 5543 N N . LYS A 1 36 ? 11.802 13.945 -7.917 1.00 0.00 36 LYS A N 7
ATOM 5544 C CA . LYS A 1 36 ? 11.030 13.826 -9.143 1.00 0.00 36 LYS A CA 7
ATOM 5545 C C . LYS A 1 36 ? 10.844 12.345 -9.481 1.00 0.00 36 LYS A C 7
ATOM 5546 O O . LYS A 1 36 ? 10.734 11.982 -10.651 1.00 0.00 36 LYS A O 7
ATOM 5564 N N . SER A 1 37 ? 10.815 11.531 -8.436 1.00 0.00 37 SER A N 7
ATOM 5565 C CA . SER A 1 37 ? 10.644 10.099 -8.608 1.00 0.00 37 SER A CA 7
ATOM 5566 C C . SER A 1 37 ? 9.696 9.553 -7.538 1.00 0.00 37 SER A C 7
ATOM 5567 O O . SER A 1 37 ? 9.959 9.687 -6.344 1.00 0.00 37 SER A O 7
ATOM 5575 N N . ARG A 1 38 ? 8.612 8.950 -8.004 1.00 0.00 38 ARG A N 7
ATOM 5576 C CA . ARG A 1 38 ? 7.624 8.383 -7.103 1.00 0.00 38 ARG A CA 7
ATOM 5577 C C . ARG A 1 38 ? 7.403 6.902 -7.420 1.00 0.00 38 ARG A C 7
ATOM 5578 O O . ARG A 1 38 ? 7.473 6.494 -8.578 1.00 0.00 38 ARG A O 7
ATOM 5598 N N . LEU A 1 39 ? 7.140 6.138 -6.370 1.00 0.00 39 LEU A N 7
ATOM 5599 C CA . LEU A 1 39 ? 6.908 4.713 -6.521 1.00 0.00 39 LEU A CA 7
ATOM 5600 C C . LEU A 1 39 ? 5.976 4.230 -5.409 1.00 0.00 39 LEU A C 7
ATOM 5601 O O . LEU A 1 39 ? 5.964 4.795 -4.316 1.00 0.00 39 LEU A O 7
ATOM 5617 N N . THR A 1 40 ? 5.217 3.191 -5.725 1.00 0.00 40 THR A N 7
ATOM 5618 C CA . THR A 1 40 ? 4.284 2.626 -4.764 1.00 0.00 40 THR A CA 7
ATOM 5619 C C . THR A 1 40 ? 4.701 1.203 -4.388 1.00 0.00 40 THR A C 7
ATOM 5620 O O . THR A 1 40 ? 4.867 0.350 -5.259 1.00 0.00 40 THR A O 7
ATOM 5631 N N . LEU A 1 41 ? 4.859 0.990 -3.091 1.00 0.00 41 LEU A N 7
ATOM 5632 C CA . LEU A 1 41 ? 5.253 -0.315 -2.589 1.00 0.00 41 LEU A CA 7
ATOM 5633 C C . LEU A 1 41 ? 4.669 -0.517 -1.189 1.00 0.00 41 LEU A C 7
ATOM 5634 O O . LEU A 1 41 ? 3.898 0.314 -0.709 1.00 0.00 41 LEU A O 7
ATOM 5650 N N . CYS A 1 42 ? 5.058 -1.624 -0.574 1.00 0.00 42 CYS A N 7
ATOM 5651 C CA . CYS A 1 42 ? 4.581 -1.945 0.761 1.00 0.00 42 CYS A CA 7
ATOM 5652 C C . CYS A 1 42 ? 5.774 -1.907 1.718 1.00 0.00 42 CYS A C 7
ATOM 5653 O O . CYS A 1 42 ? 6.715 -2.685 1.575 1.00 0.00 42 CYS A O 7
ATOM 5660 N N . SER A 1 43 ? 5.695 -0.992 2.673 1.00 0.00 43 SER A N 7
ATOM 5661 C CA . SER A 1 43 ? 6.756 -0.841 3.655 1.00 0.00 43 SER A CA 7
ATOM 5662 C C . SER A 1 43 ? 6.232 -0.094 4.883 1.00 0.00 43 SER A C 7
ATOM 5663 O O . SER A 1 43 ? 6.067 1.125 4.849 1.00 0.00 43 SER A O 7
ATOM 5671 N N . TYR A 1 44 ? 5.983 -0.856 5.938 1.00 0.00 44 TYR A N 7
ATOM 5672 C CA . TYR A 1 44 ? 5.481 -0.281 7.174 1.00 0.00 44 TYR A CA 7
ATOM 5673 C C . TYR A 1 44 ? 6.593 -0.166 8.218 1.00 0.00 44 TYR A C 7
ATOM 5674 O O . TYR A 1 44 ? 7.735 -0.542 7.957 1.00 0.00 44 TYR A O 7
ATOM 5692 N N . GLY A 1 45 ? 6.221 0.354 9.378 1.00 0.00 45 GLY A N 7
ATOM 5693 C CA . GLY A 1 45 ? 7.173 0.523 10.462 1.00 0.00 45 GLY A CA 7
ATOM 5694 C C . GLY A 1 45 ? 6.978 -0.549 11.536 1.00 0.00 45 GLY A C 7
ATOM 5695 O O . GLY A 1 45 ? 7.633 -1.591 11.506 1.00 0.00 45 GLY A O 7
ATOM 5699 N N . GLU A 1 46 ? 6.073 -0.259 12.459 1.00 0.00 46 GLU A N 7
ATOM 5700 C CA . GLU A 1 46 ? 5.783 -1.186 13.540 1.00 0.00 46 GLU A CA 7
ATOM 5701 C C . GLU A 1 46 ? 4.387 -0.921 14.106 1.00 0.00 46 GLU A C 7
ATOM 5702 O O . GLU A 1 46 ? 3.927 0.220 14.127 1.00 0.00 46 GLU A O 7
ATOM 5714 N N . GLY A 1 47 ? 3.749 -1.995 14.549 1.00 0.00 47 GLY A N 7
ATOM 5715 C CA . GLY A 1 47 ? 2.414 -1.893 15.112 1.00 0.00 47 GLY A CA 7
ATOM 5716 C C . GLY A 1 47 ? 1.449 -1.239 14.121 1.00 0.00 47 GLY A C 7
ATOM 5717 O O . GLY A 1 47 ? 0.700 -0.333 14.485 1.00 0.00 47 GLY A O 7
ATOM 5721 N N . GLY A 1 48 ? 1.497 -1.724 12.890 1.00 0.00 48 GLY A N 7
ATOM 5722 C CA . GLY A 1 48 ? 0.636 -1.197 11.844 1.00 0.00 48 GLY A CA 7
ATOM 5723 C C . GLY A 1 48 ? 0.675 0.332 11.820 1.00 0.00 48 GLY A C 7
ATOM 5724 O O . GLY A 1 48 ? -0.224 0.987 12.348 1.00 0.00 48 GLY A O 7
ATOM 5728 N N . ASN A 1 49 ? 1.723 0.856 11.203 1.00 0.00 49 ASN A N 7
ATOM 5729 C CA . ASN A 1 49 ? 1.889 2.296 11.103 1.00 0.00 49 ASN A CA 7
ATOM 5730 C C . ASN A 1 49 ? 1.799 2.716 9.635 1.00 0.00 49 ASN A C 7
ATOM 5731 O O . ASN A 1 49 ? 2.763 3.233 9.073 1.00 0.00 49 ASN A O 7
ATOM 5742 N N . GLY A 1 50 ? 0.631 2.477 9.056 1.00 0.00 50 GLY A N 7
ATOM 5743 C CA . GLY A 1 50 ? 0.403 2.823 7.663 1.00 0.00 50 GLY A CA 7
ATOM 5744 C C . GLY A 1 50 ? 1.655 2.569 6.822 1.00 0.00 50 GLY A C 7
ATOM 5745 O O . GLY A 1 50 ? 2.030 1.419 6.592 1.00 0.00 50 GLY A O 7
ATOM 5749 N N . PHE A 1 51 ? 2.267 3.659 6.385 1.00 0.00 51 PHE A N 7
ATOM 5750 C CA . PHE A 1 51 ? 3.470 3.568 5.574 1.00 0.00 51 PHE A CA 7
ATOM 5751 C C . PHE A 1 51 ? 4.683 4.113 6.330 1.00 0.00 51 PHE A C 7
ATOM 5752 O O . PHE A 1 51 ? 4.533 4.802 7.338 1.00 0.00 51 PHE A O 7
ATOM 5769 N N . GLN A 1 52 ? 5.859 3.783 5.815 1.00 0.00 52 GLN A N 7
ATOM 5770 C CA . GLN A 1 52 ? 7.097 4.229 6.428 1.00 0.00 52 GLN A CA 7
ATOM 5771 C C . GLN A 1 52 ? 8.146 4.524 5.355 1.00 0.00 52 GLN A C 7
ATOM 5772 O O . GLN A 1 52 ? 9.104 3.769 5.194 1.00 0.00 52 GLN A O 7
ATOM 5786 N N . CYS A 1 53 ? 7.929 5.623 4.647 1.00 0.00 53 CYS A N 7
ATOM 5787 C CA . CYS A 1 53 ? 8.843 6.026 3.591 1.00 0.00 53 CYS A CA 7
ATOM 5788 C C . CYS A 1 53 ? 10.259 6.058 4.170 1.00 0.00 53 CYS A C 7
ATOM 5789 O O . CYS A 1 53 ? 10.521 6.762 5.144 1.00 0.00 53 CYS A O 7
ATOM 5796 N N . PRO A 1 54 ? 11.160 5.265 3.529 1.00 0.00 54 PRO A N 7
ATOM 5797 C CA . PRO A 1 54 ? 12.543 5.197 3.969 1.00 0.00 54 PRO A CA 7
ATOM 5798 C C . PRO A 1 54 ? 13.311 6.457 3.564 1.00 0.00 54 PRO A C 7
ATOM 5799 O O . PRO A 1 54 ? 12.743 7.368 2.964 1.00 0.00 54 PRO A O 7
ATOM 5810 N N . THR A 1 55 ? 14.590 6.468 3.909 1.00 0.00 55 THR A N 7
ATOM 5811 C CA . THR A 1 55 ? 15.442 7.601 3.589 1.00 0.00 55 THR A CA 7
ATOM 5812 C C . THR A 1 55 ? 15.510 7.805 2.075 1.00 0.00 55 THR A C 7
ATOM 5813 O O . THR A 1 55 ? 15.774 6.862 1.329 1.00 0.00 55 THR A O 7
ATOM 5824 N N . GLY A 1 56 ? 15.269 9.041 1.664 1.00 0.00 56 GLY A N 7
ATOM 5825 C CA . GLY A 1 56 ? 15.301 9.382 0.253 1.00 0.00 56 GLY A CA 7
ATOM 5826 C C . GLY A 1 56 ? 13.895 9.343 -0.352 1.00 0.00 56 GLY A C 7
ATOM 5827 O O . GLY A 1 56 ? 13.723 9.587 -1.545 1.00 0.00 56 GLY A O 7
ATOM 5831 N N . TYR A 1 57 ? 12.928 9.034 0.498 1.00 0.00 57 TYR A N 7
ATOM 5832 C CA . TYR A 1 57 ? 11.544 8.962 0.063 1.00 0.00 57 TYR A CA 7
ATOM 5833 C C . TYR A 1 57 ? 10.649 9.852 0.928 1.00 0.00 57 TYR A C 7
ATOM 5834 O O . TYR A 1 57 ? 10.932 10.067 2.106 1.00 0.00 57 TYR A O 7
ATOM 5852 N N . ARG A 1 58 ? 9.587 10.347 0.310 1.00 0.00 58 ARG A N 7
ATOM 5853 C CA . ARG A 1 58 ? 8.649 11.210 1.008 1.00 0.00 58 ARG A CA 7
ATOM 5854 C C . ARG A 1 58 ? 7.211 10.838 0.642 1.00 0.00 58 ARG A C 7
ATOM 5855 O O . ARG A 1 58 ? 6.726 11.201 -0.429 1.00 0.00 58 ARG A O 7
ATOM 5875 N N . GLN A 1 59 ? 6.570 10.119 1.550 1.00 0.00 59 GLN A N 7
ATOM 5876 C CA . GLN A 1 59 ? 5.198 9.693 1.336 1.00 0.00 59 GLN A CA 7
ATOM 5877 C C . GLN A 1 59 ? 4.420 10.772 0.579 1.00 0.00 59 GLN A C 7
ATOM 5878 O O . GLN A 1 59 ? 4.356 11.918 1.018 1.00 0.00 59 GLN A O 7
ATOM 5892 N N . CYS A 1 60 ? 3.848 10.365 -0.545 1.00 0.00 60 CYS A N 7
ATOM 5893 C CA . CYS A 1 60 ? 3.077 11.282 -1.367 1.00 0.00 60 CYS A CA 7
ATOM 5894 C C . CYS A 1 60 ? 1.688 11.436 -0.742 1.00 0.00 60 CYS A C 7
ATOM 5895 O O . CYS A 1 60 ? 1.077 12.499 -0.834 1.00 0.00 60 CYS A O 7
ATOM 5902 N N . ASP A 1 1 ? -23.157 -8.338 -0.409 1.00 0.00 1 ASP A N 8
ATOM 5903 C CA . ASP A 1 1 ? -23.131 -6.912 -0.683 1.00 0.00 1 ASP A CA 8
ATOM 5904 C C . ASP A 1 1 ? -22.042 -6.615 -1.715 1.00 0.00 1 ASP A C 8
ATOM 5905 O O . ASP A 1 1 ? -21.441 -7.533 -2.271 1.00 0.00 1 ASP A O 8
ATOM 5914 N N . ARG A 1 2 ? -21.821 -5.327 -1.941 1.00 0.00 2 ARG A N 8
ATOM 5915 C CA . ARG A 1 2 ? -20.814 -4.898 -2.898 1.00 0.00 2 ARG A CA 8
ATOM 5916 C C . ARG A 1 2 ? -19.437 -4.851 -2.234 1.00 0.00 2 ARG A C 8
ATOM 5917 O O . ARG A 1 2 ? -19.334 -4.860 -1.008 1.00 0.00 2 ARG A O 8
ATOM 5937 N N . CYS A 1 3 ? -18.413 -4.802 -3.072 1.00 0.00 3 CYS A N 8
ATOM 5938 C CA . CYS A 1 3 ? -17.046 -4.755 -2.582 1.00 0.00 3 CYS A CA 8
ATOM 5939 C C . CYS A 1 3 ? -16.202 -3.965 -3.585 1.00 0.00 3 CYS A C 8
ATOM 5940 O O . CYS A 1 3 ? -16.585 -3.821 -4.746 1.00 0.00 3 CYS A O 8
ATOM 5947 N N . ARG A 1 4 ? -15.070 -3.475 -3.102 1.00 0.00 4 ARG A N 8
ATOM 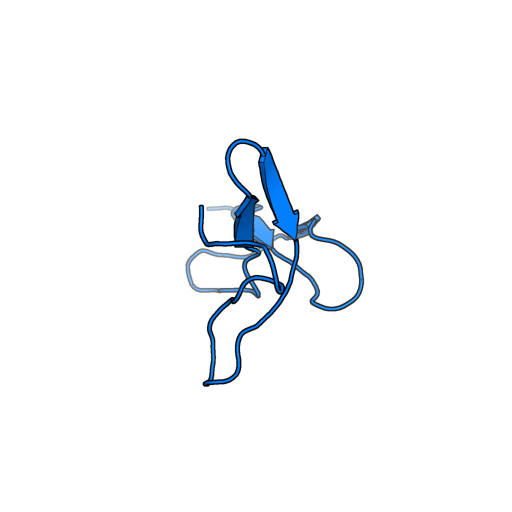5948 C CA . ARG A 1 4 ? -14.170 -2.704 -3.943 1.00 0.00 4 ARG A CA 8
ATOM 5949 C C . ARG A 1 4 ? -12.803 -3.386 -4.021 1.00 0.00 4 ARG A C 8
ATOM 5950 O O . ARG A 1 4 ? -11.890 -3.043 -3.272 1.00 0.00 4 ARG A O 8
ATOM 5970 N N . TYR A 1 5 ? -12.705 -4.340 -4.936 1.00 0.00 5 TYR A N 8
ATOM 5971 C CA . TYR A 1 5 ? -11.465 -5.074 -5.122 1.00 0.00 5 TYR A CA 8
ATOM 5972 C C . TYR A 1 5 ? -10.253 -4.159 -4.927 1.00 0.00 5 TYR A C 8
ATOM 5973 O O . TYR A 1 5 ? -9.942 -3.341 -5.791 1.00 0.00 5 TYR A O 8
ATOM 5991 N N . THR A 1 6 ? -9.601 -4.330 -3.786 1.00 0.00 6 THR A N 8
ATOM 5992 C CA . THR A 1 6 ? -8.430 -3.531 -3.467 1.00 0.00 6 THR A CA 8
ATOM 5993 C C . THR A 1 6 ? -7.171 -4.400 -3.484 1.00 0.00 6 THR A C 8
ATOM 5994 O O . THR A 1 6 ? -7.239 -5.603 -3.234 1.00 0.00 6 THR A O 8
ATOM 6005 N N . LEU A 1 7 ? -6.051 -3.757 -3.780 1.00 0.00 7 LEU A N 8
ATOM 6006 C CA . LEU A 1 7 ? -4.778 -4.456 -3.832 1.00 0.00 7 LEU A CA 8
ATOM 6007 C C . LEU A 1 7 ? -4.115 -4.403 -2.454 1.00 0.00 7 LEU A C 8
ATOM 6008 O O . LEU A 1 7 ? -3.628 -3.354 -2.035 1.00 0.00 7 LEU A O 8
ATOM 6024 N N . CYS A 1 8 ? -4.117 -5.548 -1.786 1.00 0.00 8 CYS A N 8
ATOM 6025 C CA . CYS A 1 8 ? -3.521 -5.645 -0.465 1.00 0.00 8 CYS A CA 8
ATOM 6026 C C . CYS A 1 8 ? -2.209 -6.422 -0.585 1.00 0.00 8 CYS A C 8
ATOM 6027 O O . CYS A 1 8 ? -2.048 -7.240 -1.489 1.00 0.00 8 CYS A O 8
ATOM 6034 N N . CYS A 1 9 ? -1.304 -6.138 0.340 1.00 0.00 9 CYS A N 8
ATOM 6035 C CA . CYS A 1 9 ? -0.010 -6.800 0.350 1.00 0.00 9 CYS A CA 8
ATOM 6036 C C . CYS A 1 9 ? -0.144 -8.105 1.139 1.00 0.00 9 CYS A C 8
ATOM 6037 O O . CYS A 1 9 ? -1.039 -8.240 1.973 1.00 0.00 9 CYS A O 8
ATOM 6044 N N . ASP A 1 10 ? 0.759 -9.029 0.851 1.00 0.00 10 ASP A N 8
ATOM 6045 C CA . ASP A 1 10 ? 0.754 -10.317 1.523 1.00 0.00 10 ASP A CA 8
ATOM 6046 C C . ASP A 1 10 ? 1.738 -10.280 2.694 1.00 0.00 10 ASP A C 8
ATOM 6047 O O . ASP A 1 10 ? 2.325 -11.300 3.049 1.00 0.00 10 ASP A O 8
ATOM 6056 N N . GLY A 1 11 ? 1.888 -9.092 3.262 1.00 0.00 11 GLY A N 8
ATOM 6057 C CA . GLY A 1 11 ? 2.791 -8.909 4.385 1.00 0.00 11 GLY A CA 8
ATOM 6058 C C . GLY A 1 11 ? 4.212 -8.609 3.904 1.00 0.00 11 GLY A C 8
ATOM 6059 O O . GLY A 1 11 ? 5.035 -8.101 4.664 1.00 0.00 11 GLY A O 8
ATOM 6063 N N . ALA A 1 12 ? 4.457 -8.936 2.644 1.00 0.00 12 ALA A N 8
ATOM 6064 C CA . ALA A 1 12 ? 5.764 -8.709 2.051 1.00 0.00 12 ALA A CA 8
ATOM 6065 C C . ALA A 1 12 ? 5.613 -7.813 0.820 1.00 0.00 12 ALA A C 8
ATOM 6066 O O . ALA A 1 12 ? 4.899 -6.811 0.861 1.00 0.00 12 ALA A O 8
ATOM 6073 N N . LEU A 1 13 ? 6.295 -8.205 -0.245 1.00 0.00 13 LEU A N 8
ATOM 6074 C CA . LEU A 1 13 ? 6.245 -7.451 -1.486 1.00 0.00 13 LEU A CA 8
ATOM 6075 C C . LEU A 1 13 ? 5.129 -8.007 -2.373 1.00 0.00 13 LEU A C 8
ATOM 6076 O O . LEU A 1 13 ? 4.650 -7.324 -3.275 1.00 0.00 13 LEU A O 8
ATOM 6092 N N . LYS A 1 14 ? 4.748 -9.243 -2.083 1.00 0.00 14 LYS A N 8
ATOM 6093 C CA . LYS A 1 14 ? 3.697 -9.899 -2.842 1.00 0.00 14 LYS A CA 8
ATOM 6094 C C . LYS A 1 14 ? 2.373 -9.171 -2.607 1.00 0.00 14 LYS A C 8
ATOM 6095 O O . LYS A 1 14 ? 1.838 -9.191 -1.499 1.00 0.00 14 LYS A O 8
ATOM 6113 N N . ALA A 1 15 ? 1.880 -8.546 -3.666 1.00 0.00 15 ALA A N 8
ATOM 6114 C CA . ALA A 1 15 ? 0.628 -7.813 -3.589 1.00 0.00 15 ALA A CA 8
ATOM 6115 C C . ALA A 1 15 ? -0.371 -8.412 -4.581 1.00 0.00 15 ALA A C 8
ATOM 6116 O O . ALA A 1 15 ? -0.006 -8.750 -5.706 1.00 0.00 15 ALA A O 8
ATOM 6123 N N . VAL A 1 16 ? -1.611 -8.525 -4.128 1.00 0.00 16 VAL A N 8
ATOM 6124 C CA . VAL A 1 16 ? -2.664 -9.078 -4.962 1.00 0.00 16 VAL A CA 8
ATOM 6125 C C . VAL A 1 16 ? -3.972 -8.333 -4.684 1.00 0.00 16 VAL A C 8
ATOM 6126 O O . VAL A 1 16 ? -4.075 -7.600 -3.701 1.00 0.00 16 VAL A O 8
ATOM 6139 N N . SER A 1 17 ? -4.936 -8.547 -5.565 1.00 0.00 17 SER A N 8
ATOM 6140 C CA . SER A 1 17 ? -6.233 -7.906 -5.427 1.00 0.00 17 SER A CA 8
ATOM 6141 C C . SER A 1 17 ? -7.193 -8.824 -4.667 1.00 0.00 17 SER A C 8
ATOM 6142 O O . SER A 1 17 ? -7.257 -10.022 -4.939 1.00 0.00 17 SER A O 8
ATOM 6150 N N . ALA A 1 18 ? -7.916 -8.228 -3.731 1.00 0.00 18 ALA A N 8
ATOM 6151 C CA . ALA A 1 18 ? -8.869 -8.977 -2.931 1.00 0.00 18 ALA A CA 8
ATOM 6152 C C . ALA A 1 18 ? -10.199 -8.221 -2.890 1.00 0.00 18 ALA A C 8
ATOM 6153 O O . ALA A 1 18 ? -10.220 -6.993 -2.931 1.00 0.00 18 ALA A O 8
ATOM 6160 N N . CYS A 1 19 ? -11.276 -8.988 -2.809 1.00 0.00 19 CYS A N 8
ATOM 6161 C CA . CYS A 1 19 ? -12.607 -8.406 -2.763 1.00 0.00 19 CYS A CA 8
ATOM 6162 C C . CYS A 1 19 ? -12.973 -8.161 -1.297 1.00 0.00 19 CYS A C 8
ATOM 6163 O O . CYS A 1 19 ? -13.693 -8.954 -0.691 1.00 0.00 19 CYS A O 8
ATOM 6170 N N . LEU A 1 20 ? -12.460 -7.059 -0.769 1.00 0.00 20 LEU A N 8
ATOM 6171 C CA . LEU A 1 20 ? -12.724 -6.699 0.614 1.00 0.00 20 LEU A CA 8
ATOM 6172 C C . LEU A 1 20 ? -13.804 -5.617 0.657 1.00 0.00 20 LEU A C 8
ATOM 6173 O O . LEU A 1 20 ? -14.011 -4.901 -0.321 1.00 0.00 20 LEU A O 8
ATOM 6189 N N . HIS A 1 21 ? -14.466 -5.532 1.802 1.00 0.00 21 HIS A N 8
ATOM 6190 C CA . HIS A 1 21 ? -15.520 -4.549 1.986 1.00 0.00 21 HIS A CA 8
ATOM 6191 C C . HIS A 1 21 ? -14.989 -3.375 2.810 1.00 0.00 21 HIS A C 8
ATOM 6192 O O . HIS A 1 21 ? -13.843 -3.393 3.257 1.00 0.00 21 HIS A O 8
ATOM 6206 N N . GLU A 1 22 ? -15.847 -2.382 2.986 1.00 0.00 22 GLU A N 8
ATOM 6207 C CA . GLU A 1 22 ? -15.479 -1.201 3.749 1.00 0.00 22 GLU A CA 8
ATOM 6208 C C . GLU A 1 22 ? -15.327 -1.551 5.230 1.00 0.00 22 GLU A C 8
ATOM 6209 O O . GLU A 1 22 ? -14.554 -0.915 5.946 1.00 0.00 22 GLU A O 8
ATOM 6221 N N . SER A 1 23 ? -16.075 -2.562 5.646 1.00 0.00 23 SER A N 8
ATOM 6222 C CA . SER A 1 23 ? -16.033 -3.005 7.029 1.00 0.00 23 SER A CA 8
ATOM 6223 C C . SER A 1 23 ? -14.792 -3.869 7.265 1.00 0.00 23 SER A C 8
ATOM 6224 O O . SER A 1 23 ? -14.591 -4.386 8.362 1.00 0.00 23 SER A O 8
ATOM 6232 N N . GLU A 1 24 ? -13.993 -3.999 6.216 1.00 0.00 24 GLU A N 8
ATOM 6233 C CA . GLU A 1 24 ? -12.778 -4.791 6.295 1.00 0.00 24 GLU A CA 8
ATOM 6234 C C . GLU A 1 24 ? -11.569 -3.952 5.872 1.00 0.00 24 GLU A C 8
ATOM 6235 O O . GLU A 1 24 ? -11.709 -2.998 5.109 1.00 0.00 24 GLU A O 8
ATOM 6247 N N . SER A 1 25 ? -10.411 -4.340 6.387 1.00 0.00 25 SER A N 8
ATOM 6248 C CA . SER A 1 25 ? -9.180 -3.636 6.071 1.00 0.00 25 SER A CA 8
ATOM 6249 C C . SER A 1 25 ? -8.015 -4.626 6.003 1.00 0.00 25 SER A C 8
ATOM 6250 O O . SER A 1 25 ? -7.881 -5.493 6.865 1.00 0.00 25 SER A O 8
ATOM 6258 N N . CYS A 1 26 ? -7.202 -4.462 4.971 1.00 0.00 26 CYS A N 8
ATOM 6259 C CA . CYS A 1 26 ? -6.052 -5.330 4.778 1.00 0.00 26 CYS A CA 8
ATOM 6260 C C . CYS A 1 26 ? -4.793 -4.461 4.756 1.00 0.00 26 CYS A C 8
ATOM 6261 O O . CYS A 1 26 ? -4.879 -3.235 4.799 1.00 0.00 26 CYS A O 8
ATOM 6268 N N . LEU A 1 27 ? -3.651 -5.131 4.688 1.00 0.00 27 LEU A N 8
ATOM 6269 C CA . LEU A 1 27 ? -2.376 -4.436 4.660 1.00 0.00 27 LEU A CA 8
ATOM 6270 C C . LEU A 1 27 ? -2.221 -3.719 3.317 1.00 0.00 27 LEU A C 8
ATOM 6271 O O . LEU A 1 27 ? -1.691 -4.288 2.363 1.00 0.00 27 LEU A O 8
ATOM 6287 N N . VAL A 1 28 ? -2.693 -2.481 3.284 1.00 0.00 28 VAL A N 8
ATOM 6288 C CA . VAL A 1 28 ? -2.613 -1.681 2.074 1.00 0.00 28 VAL A CA 8
ATOM 6289 C C . VAL A 1 28 ? -1.172 -1.208 1.875 1.00 0.00 28 VAL A C 8
ATOM 6290 O O . VAL A 1 28 ? -0.480 -0.890 2.841 1.00 0.00 28 VAL A O 8
ATOM 6303 N N . PRO A 1 29 ? -0.751 -1.174 0.582 1.00 0.00 29 PRO A N 8
ATOM 6304 C CA . PRO A 1 29 ? 0.595 -0.744 0.244 1.00 0.00 29 PRO A CA 8
ATOM 6305 C C . PRO A 1 29 ? 0.732 0.775 0.364 1.00 0.00 29 PRO A C 8
ATOM 6306 O O . PRO A 1 29 ? -0.166 1.445 0.872 1.00 0.00 29 PRO A O 8
ATOM 6317 N N . GLY A 1 30 ? 1.863 1.275 -0.111 1.00 0.00 30 GLY A N 8
ATOM 6318 C CA . GLY A 1 30 ? 2.129 2.702 -0.064 1.00 0.00 30 GLY A CA 8
ATOM 6319 C C . GLY A 1 30 ? 3.002 3.137 -1.243 1.00 0.00 30 GLY A C 8
ATOM 6320 O O . GLY A 1 30 ? 3.833 2.366 -1.722 1.00 0.00 30 GLY A O 8
ATOM 6324 N N . ASP A 1 31 ? 2.782 4.369 -1.678 1.00 0.00 31 ASP A N 8
ATOM 6325 C CA . ASP A 1 31 ? 3.538 4.915 -2.792 1.00 0.00 31 ASP A CA 8
ATOM 6326 C C . ASP A 1 31 ? 4.553 5.931 -2.264 1.00 0.00 31 ASP A C 8
ATOM 6327 O O . ASP A 1 31 ? 4.177 7.006 -1.800 1.00 0.00 31 ASP A O 8
ATOM 6336 N N . CYS A 1 32 ? 5.820 5.555 -2.355 1.00 0.00 32 CYS A N 8
ATOM 6337 C CA . CYS A 1 32 ? 6.892 6.419 -1.893 1.00 0.00 32 CYS A CA 8
ATOM 6338 C C . CYS A 1 32 ? 7.316 7.322 -3.053 1.00 0.00 32 CYS A C 8
ATOM 6339 O O . CYS A 1 32 ? 7.690 6.835 -4.120 1.00 0.00 32 CYS A O 8
ATOM 6346 N N . CYS A 1 33 ? 7.243 8.622 -2.807 1.00 0.00 33 CYS A N 8
ATOM 6347 C CA . CYS A 1 33 ? 7.614 9.597 -3.818 1.00 0.00 33 CYS A CA 8
ATOM 6348 C C . CYS A 1 33 ? 8.983 10.173 -3.451 1.00 0.00 33 CYS A C 8
ATOM 6349 O O . CYS A 1 33 ? 9.228 10.514 -2.296 1.00 0.00 33 CYS A O 8
ATOM 6356 N N . ARG A 1 34 ? 9.841 10.263 -4.458 1.00 0.00 34 ARG A N 8
ATOM 6357 C CA . ARG A 1 34 ? 11.178 10.792 -4.256 1.00 0.00 34 ARG A CA 8
ATOM 6358 C C . ARG A 1 34 ? 11.490 11.865 -5.300 1.00 0.00 34 ARG A C 8
ATOM 6359 O O . ARG A 1 34 ? 11.775 11.548 -6.455 1.00 0.00 34 ARG A O 8
ATOM 6379 N N . GLY A 1 35 ? 11.423 13.113 -4.860 1.00 0.00 35 GLY A N 8
ATOM 6380 C CA . GLY A 1 35 ? 11.693 14.234 -5.743 1.00 0.00 35 GLY A CA 8
ATOM 6381 C C . GLY A 1 35 ? 10.624 14.344 -6.832 1.00 0.00 35 GLY A C 8
ATOM 6382 O O . GLY A 1 35 ? 9.646 15.073 -6.674 1.00 0.00 35 GLY A O 8
ATOM 6386 N N . LYS A 1 36 ? 10.848 13.611 -7.912 1.00 0.00 36 LYS A N 8
ATOM 6387 C CA . LYS A 1 36 ? 9.916 13.618 -9.026 1.00 0.00 36 LYS A CA 8
ATOM 6388 C C . LYS A 1 36 ? 9.655 12.179 -9.477 1.00 0.00 36 LYS A C 8
ATOM 6389 O O . LYS A 1 36 ? 9.211 11.947 -10.600 1.00 0.00 36 LYS A O 8
ATOM 6407 N N . SER A 1 37 ? 9.944 11.250 -8.578 1.00 0.00 37 SER A N 8
ATOM 6408 C CA . SER A 1 37 ? 9.747 9.840 -8.869 1.00 0.00 37 SER A CA 8
ATOM 6409 C C . SER A 1 37 ? 8.738 9.239 -7.887 1.00 0.00 37 SER A C 8
ATOM 6410 O O . SER A 1 37 ? 8.531 9.774 -6.799 1.00 0.00 37 SER A O 8
ATOM 6418 N N . ARG A 1 38 ? 8.138 8.135 -8.307 1.00 0.00 38 ARG A N 8
ATOM 6419 C CA . ARG A 1 38 ? 7.157 7.456 -7.479 1.00 0.00 38 ARG A CA 8
ATOM 6420 C C . ARG A 1 38 ? 7.358 5.941 -7.551 1.00 0.00 38 ARG A C 8
ATOM 6421 O O . ARG A 1 38 ? 7.733 5.410 -8.596 1.00 0.00 38 ARG A O 8
ATOM 6441 N N . LEU A 1 39 ? 7.100 5.288 -6.428 1.00 0.00 39 LEU A N 8
ATOM 6442 C CA . LEU A 1 39 ? 7.249 3.844 -6.351 1.00 0.00 39 LEU A CA 8
ATOM 6443 C C . LEU A 1 39 ? 6.237 3.284 -5.349 1.00 0.00 39 LEU A C 8
ATOM 6444 O O . LEU A 1 39 ? 5.896 3.947 -4.370 1.00 0.00 39 LEU A O 8
ATOM 6460 N N . THR A 1 40 ? 5.785 2.070 -5.627 1.00 0.00 40 THR A N 8
ATOM 6461 C CA . THR A 1 40 ? 4.820 1.414 -4.762 1.00 0.00 40 THR A CA 8
ATOM 6462 C C . THR A 1 40 ? 5.417 0.136 -4.169 1.00 0.00 40 THR A C 8
ATOM 6463 O O . THR A 1 40 ? 5.868 -0.742 -4.904 1.00 0.00 40 THR A O 8
ATOM 6474 N N . LEU A 1 41 ? 5.401 0.071 -2.847 1.00 0.00 41 LEU A N 8
ATOM 6475 C CA . LEU A 1 41 ? 5.935 -1.084 -2.147 1.00 0.00 41 LEU A CA 8
ATOM 6476 C C . LEU A 1 41 ? 5.179 -1.272 -0.829 1.00 0.00 41 LEU A C 8
ATOM 6477 O O . LEU A 1 41 ? 4.294 -0.483 -0.500 1.00 0.00 41 LEU A O 8
ATOM 6493 N N . CYS A 1 42 ? 5.554 -2.322 -0.113 1.00 0.00 42 CYS A N 8
ATOM 6494 C CA . CYS A 1 42 ? 4.922 -2.624 1.160 1.00 0.00 42 CYS A CA 8
ATOM 6495 C C . CYS A 1 42 ? 5.938 -2.362 2.274 1.00 0.00 42 CYS A C 8
ATOM 6496 O O . CYS A 1 42 ? 6.994 -2.991 2.316 1.00 0.00 42 CYS A O 8
ATOM 6503 N N . SER A 1 43 ? 5.581 -1.434 3.150 1.00 0.00 43 SER A N 8
ATOM 6504 C CA . SER A 1 43 ? 6.448 -1.081 4.261 1.00 0.00 43 SER A CA 8
ATOM 6505 C C . SER A 1 43 ? 5.613 -0.566 5.434 1.00 0.00 43 SER A C 8
ATOM 6506 O O . SER A 1 43 ? 4.636 0.155 5.236 1.00 0.00 43 SER A O 8
ATOM 6514 N N . TYR A 1 44 ? 6.027 -0.956 6.631 1.00 0.00 44 TYR A N 8
ATOM 6515 C CA . TYR A 1 44 ? 5.328 -0.542 7.836 1.00 0.00 44 TYR A CA 8
ATOM 6516 C C . TYR A 1 44 ? 6.168 0.448 8.644 1.00 0.00 44 TYR A C 8
ATOM 6517 O O . TYR A 1 44 ? 7.329 0.693 8.319 1.00 0.00 44 TYR A O 8
ATOM 6535 N N . GLY A 1 45 ? 5.549 0.993 9.681 1.00 0.00 45 GLY A N 8
ATOM 6536 C CA . GLY A 1 45 ? 6.225 1.951 10.538 1.00 0.00 45 GLY A CA 8
ATOM 6537 C C . GLY A 1 45 ? 5.277 2.490 11.612 1.00 0.00 45 GLY A C 8
ATOM 6538 O O . GLY A 1 45 ? 4.289 1.844 11.954 1.00 0.00 45 GLY A O 8
ATOM 6542 N N . GLU A 1 46 ? 5.614 3.669 12.115 1.00 0.00 46 GLU A N 8
ATOM 6543 C CA . GLU A 1 46 ? 4.806 4.303 13.143 1.00 0.00 46 GLU A CA 8
ATOM 6544 C C . GLU A 1 46 ? 4.714 3.401 14.376 1.00 0.00 46 GLU A C 8
ATOM 6545 O O . GLU A 1 46 ? 4.815 2.180 14.265 1.00 0.00 46 GLU A O 8
ATOM 6557 N N . GLY A 1 47 ? 4.524 4.037 15.522 1.00 0.00 47 GLY A N 8
ATOM 6558 C CA . GLY A 1 47 ? 4.417 3.309 16.774 1.00 0.00 47 GLY A CA 8
ATOM 6559 C C . GLY A 1 47 ? 3.013 2.726 16.951 1.00 0.00 47 GLY A C 8
ATOM 6560 O O . GLY A 1 47 ? 2.401 2.881 18.007 1.00 0.00 47 GLY A O 8
ATOM 6564 N N . GLY A 1 48 ? 2.545 2.067 15.902 1.00 0.00 48 GLY A N 8
ATOM 6565 C CA . GLY A 1 48 ? 1.224 1.460 15.929 1.00 0.00 48 GLY A CA 8
ATOM 6566 C C . GLY A 1 48 ? 0.992 0.598 14.685 1.00 0.00 48 GLY A C 8
ATOM 6567 O O . GLY A 1 48 ? 1.465 -0.535 14.613 1.00 0.00 48 GLY A O 8
ATOM 6571 N N . ASN A 1 49 ? 0.263 1.169 13.737 1.00 0.00 49 ASN A N 8
ATOM 6572 C CA . ASN A 1 49 ? -0.037 0.467 12.500 1.00 0.00 49 ASN A CA 8
ATOM 6573 C C . ASN A 1 49 ? -0.221 1.486 11.373 1.00 0.00 49 ASN A C 8
ATOM 6574 O O . ASN A 1 49 ? -1.238 2.175 11.314 1.00 0.00 49 ASN A O 8
ATOM 6585 N N . GLY A 1 50 ? 0.779 1.548 10.507 1.00 0.00 50 GLY A N 8
ATOM 6586 C CA . GLY A 1 50 ? 0.740 2.471 9.384 1.00 0.00 50 GLY A CA 8
ATOM 6587 C C . GLY A 1 50 ? 1.944 2.265 8.463 1.00 0.00 50 GLY A C 8
ATOM 6588 O O . GLY A 1 50 ? 3.025 1.900 8.921 1.00 0.00 50 GLY A O 8
ATOM 6592 N N . PHE A 1 51 ? 1.715 2.507 7.180 1.00 0.00 51 PHE A N 8
ATOM 6593 C CA . PHE A 1 51 ? 2.767 2.352 6.191 1.00 0.00 51 PHE A CA 8
ATOM 6594 C C . PHE A 1 51 ? 3.840 3.432 6.357 1.00 0.00 51 PHE A C 8
ATOM 6595 O O . PHE A 1 51 ? 3.545 4.542 6.796 1.00 0.00 51 PHE A O 8
ATOM 6612 N N . GLN A 1 52 ? 5.061 3.068 5.996 1.00 0.00 52 GLN A N 8
ATOM 6613 C CA . GLN A 1 52 ? 6.179 3.990 6.099 1.00 0.00 52 GLN A CA 8
ATOM 6614 C C . GLN A 1 52 ? 6.902 4.101 4.755 1.00 0.00 52 GLN A C 8
ATOM 6615 O O . GLN A 1 52 ? 6.483 3.496 3.769 1.00 0.00 52 GLN A O 8
ATOM 6629 N N . CYS A 1 53 ? 7.976 4.877 4.760 1.00 0.00 53 CYS A N 8
ATOM 6630 C CA . CYS A 1 53 ? 8.761 5.074 3.554 1.00 0.00 53 CYS A CA 8
ATOM 6631 C C . CYS A 1 53 ? 10.241 4.930 3.914 1.00 0.00 53 CYS A C 8
ATOM 6632 O O . CYS A 1 53 ? 10.635 5.190 5.050 1.00 0.00 53 CYS A O 8
ATOM 6639 N N . PRO A 1 54 ? 11.041 4.504 2.901 1.00 0.00 54 PRO A N 8
ATOM 6640 C CA . PRO A 1 54 ? 12.469 4.321 3.100 1.00 0.00 54 PRO A CA 8
ATOM 6641 C C . PRO A 1 54 ? 13.192 5.669 3.151 1.00 0.00 54 PRO A C 8
ATOM 6642 O O . PRO A 1 54 ? 12.592 6.710 2.888 1.00 0.00 54 PRO A O 8
ATOM 6653 N N . THR A 1 55 ? 14.471 5.606 3.494 1.00 0.00 55 THR A N 8
ATOM 6654 C CA . THR A 1 55 ? 15.282 6.807 3.583 1.00 0.00 55 THR A CA 8
ATOM 6655 C C . THR A 1 55 ? 15.424 7.459 2.205 1.00 0.00 55 THR A C 8
ATOM 6656 O O . THR A 1 55 ? 15.771 6.791 1.232 1.00 0.00 55 THR A O 8
ATOM 6667 N N . GLY A 1 56 ? 15.149 8.754 2.168 1.00 0.00 56 GLY A N 8
ATOM 6668 C CA . GLY A 1 56 ? 15.242 9.503 0.926 1.00 0.00 56 GLY A CA 8
ATOM 6669 C C . GLY A 1 56 ? 13.902 9.508 0.187 1.00 0.00 56 GLY A C 8
ATOM 6670 O O . GLY A 1 56 ? 13.769 10.139 -0.861 1.00 0.00 56 GLY A O 8
ATOM 6674 N N . TYR A 1 57 ? 12.943 8.797 0.763 1.00 0.00 57 TYR A N 8
ATOM 6675 C CA . TYR A 1 57 ? 11.619 8.713 0.171 1.00 0.00 57 TYR A CA 8
ATOM 6676 C C . TYR A 1 57 ? 10.572 9.367 1.075 1.00 0.00 57 TYR A C 8
ATOM 6677 O O . TYR A 1 57 ? 10.804 9.548 2.270 1.00 0.00 57 TYR A O 8
ATOM 6695 N N . ARG A 1 58 ? 9.441 9.703 0.471 1.00 0.00 58 ARG A N 8
ATOM 6696 C CA . ARG A 1 58 ? 8.359 10.333 1.206 1.00 0.00 58 ARG A CA 8
ATOM 6697 C C . ARG A 1 58 ? 7.011 9.976 0.576 1.00 0.00 58 ARG A C 8
ATOM 6698 O O . ARG A 1 58 ? 6.804 10.192 -0.617 1.00 0.00 58 ARG A O 8
ATOM 6718 N N . GLN A 1 59 ? 6.129 9.437 1.405 1.00 0.00 59 GLN A N 8
ATOM 6719 C CA . GLN A 1 59 ? 4.808 9.048 0.944 1.00 0.00 59 GLN A CA 8
ATOM 6720 C C . GLN A 1 59 ? 4.287 10.056 -0.083 1.00 0.00 59 GLN A C 8
ATOM 6721 O O . GLN A 1 59 ? 4.503 11.258 0.058 1.00 0.00 59 GLN A O 8
ATOM 6735 N N . CYS A 1 60 ? 3.610 9.528 -1.092 1.00 0.00 60 CYS A N 8
ATOM 6736 C CA . CYS A 1 60 ? 3.056 10.366 -2.142 1.00 0.00 60 CYS A CA 8
ATOM 6737 C C . CYS A 1 60 ? 1.756 10.985 -1.627 1.00 0.00 60 CYS A C 8
ATOM 6738 O O . CYS A 1 60 ? 1.381 12.083 -2.037 1.00 0.00 60 CYS A O 8
ATOM 6745 N N . ASP A 1 1 ? -19.743 0.627 -2.039 1.00 0.00 1 ASP A N 9
ATOM 6746 C CA . ASP A 1 1 ? -20.944 -0.042 -2.508 1.00 0.00 1 ASP A CA 9
ATOM 6747 C C . ASP A 1 1 ? -20.757 -1.556 -2.397 1.00 0.00 1 ASP A C 9
ATOM 6748 O O . ASP A 1 1 ? -21.490 -2.226 -1.672 1.00 0.00 1 ASP A O 9
ATOM 6757 N N . ARG A 1 2 ? -19.768 -2.052 -3.127 1.00 0.00 2 ARG A N 9
ATOM 6758 C CA . ARG A 1 2 ? -19.474 -3.476 -3.121 1.00 0.00 2 ARG A CA 9
ATOM 6759 C C . ARG A 1 2 ? -17.978 -3.707 -2.897 1.00 0.00 2 ARG A C 9
ATOM 6760 O O . ARG A 1 2 ? -17.166 -2.813 -3.129 1.00 0.00 2 ARG A O 9
ATOM 6780 N N . CYS A 1 3 ? -17.659 -4.913 -2.449 1.00 0.00 3 CYS A N 9
ATOM 6781 C CA . CYS A 1 3 ? -16.275 -5.273 -2.192 1.00 0.00 3 CYS A CA 9
ATOM 6782 C C . CYS A 1 3 ? -15.421 -4.758 -3.352 1.00 0.00 3 CYS A C 9
ATOM 6783 O O . CYS A 1 3 ? -15.721 -5.026 -4.515 1.00 0.00 3 CYS A O 9
ATOM 6790 N N . ARG A 1 4 ? -14.374 -4.029 -2.996 1.00 0.00 4 ARG A N 9
ATOM 6791 C CA . ARG A 1 4 ? -13.475 -3.475 -3.994 1.00 0.00 4 ARG A CA 9
ATOM 6792 C C . ARG A 1 4 ? -12.123 -4.191 -3.945 1.00 0.00 4 ARG A C 9
ATOM 6793 O O . ARG A 1 4 ? -11.214 -3.764 -3.233 1.00 0.00 4 ARG A O 9
ATOM 6813 N N . TYR A 1 5 ? -12.031 -5.267 -4.711 1.00 0.00 5 TYR A N 9
ATOM 6814 C CA . TYR A 1 5 ? -10.806 -6.047 -4.765 1.00 0.00 5 TYR A CA 9
ATOM 6815 C C . TYR A 1 5 ? -9.575 -5.140 -4.672 1.00 0.00 5 TYR A C 9
ATOM 6816 O O . TYR A 1 5 ? -9.140 -4.575 -5.672 1.00 0.00 5 TYR A O 9
ATOM 6834 N N . THR A 1 6 ? -9.052 -5.032 -3.459 1.00 0.00 6 THR A N 9
ATOM 6835 C CA . THR A 1 6 ? -7.881 -4.205 -3.222 1.00 0.00 6 THR A CA 9
ATOM 6836 C C . THR A 1 6 ? -6.631 -5.076 -3.085 1.00 0.00 6 THR A C 9
ATOM 6837 O O . THR A 1 6 ? -6.692 -6.172 -2.531 1.00 0.00 6 THR A O 9
ATOM 6848 N N . LEU A 1 7 ? -5.526 -4.556 -3.601 1.00 0.00 7 LEU A N 9
ATOM 6849 C CA . LEU A 1 7 ? -4.265 -5.273 -3.543 1.00 0.00 7 LEU A CA 9
ATOM 6850 C C . LEU A 1 7 ? -3.608 -5.033 -2.183 1.00 0.00 7 LEU A C 9
ATOM 6851 O O . LEU A 1 7 ? -2.995 -3.990 -1.961 1.00 0.00 7 LEU A O 9
ATOM 6867 N N . CYS A 1 8 ? -3.758 -6.015 -1.306 1.00 0.00 8 CYS A N 9
ATOM 6868 C CA . CYS A 1 8 ? -3.188 -5.924 0.027 1.00 0.00 8 CYS A CA 9
ATOM 6869 C C . CYS A 1 8 ? -1.925 -6.785 0.069 1.00 0.00 8 CYS A C 9
ATOM 6870 O O . CYS A 1 8 ? -1.786 -7.729 -0.709 1.00 0.00 8 CYS A O 9
ATOM 6877 N N . CYS A 1 9 ? -1.035 -6.431 0.985 1.00 0.00 9 CYS A N 9
ATOM 6878 C CA . CYS A 1 9 ? 0.212 -7.160 1.139 1.00 0.00 9 CYS A CA 9
ATOM 6879 C C . CYS A 1 9 ? 0.083 -8.082 2.353 1.00 0.00 9 CYS A C 9
ATOM 6880 O O . CYS A 1 9 ? -0.380 -7.659 3.411 1.00 0.00 9 CYS A O 9
ATOM 6887 N N . ASP A 1 10 ? 0.503 -9.323 2.160 1.00 0.00 10 ASP A N 9
ATOM 6888 C CA . ASP A 1 10 ? 0.440 -10.308 3.227 1.00 0.00 10 ASP A CA 9
ATOM 6889 C C . ASP A 1 10 ? 1.744 -10.272 4.026 1.00 0.00 10 ASP A C 9
ATOM 6890 O O . ASP A 1 10 ? 1.937 -11.069 4.944 1.00 0.00 10 ASP A O 9
ATOM 6899 N N . GLY A 1 11 ? 2.605 -9.338 3.649 1.00 0.00 11 GLY A N 9
ATOM 6900 C CA . GLY A 1 11 ? 3.886 -9.187 4.320 1.00 0.00 11 GLY A CA 9
ATOM 6901 C C . GLY A 1 11 ? 4.560 -10.544 4.527 1.00 0.00 11 GLY A C 9
ATOM 6902 O O . GLY A 1 11 ? 5.395 -10.698 5.417 1.00 0.00 11 GLY A O 9
ATOM 6906 N N . ALA A 1 12 ? 4.171 -11.497 3.692 1.00 0.00 12 ALA A N 9
ATOM 6907 C CA . ALA A 1 12 ? 4.728 -12.836 3.772 1.00 0.00 12 ALA A CA 9
ATOM 6908 C C . ALA A 1 12 ? 4.728 -13.468 2.379 1.00 0.00 12 ALA A C 9
ATOM 6909 O O . ALA A 1 12 ? 4.305 -14.611 2.212 1.00 0.00 12 ALA A O 9
ATOM 6916 N N . LEU A 1 13 ? 5.207 -12.697 1.414 1.00 0.00 13 LEU A N 9
ATOM 6917 C CA . LEU A 1 13 ? 5.269 -13.167 0.041 1.00 0.00 13 LEU A CA 9
ATOM 6918 C C . LEU A 1 13 ? 5.301 -11.965 -0.904 1.00 0.00 13 LEU A C 9
ATOM 6919 O O . LEU A 1 13 ? 6.371 -11.547 -1.346 1.00 0.00 13 LEU A O 9
ATOM 6935 N N . LYS A 1 14 ? 4.117 -11.443 -1.187 1.00 0.00 14 LYS A N 9
ATOM 6936 C CA . LYS A 1 14 ? 3.996 -10.297 -2.072 1.00 0.00 14 LYS A CA 9
ATOM 6937 C C . LYS A 1 14 ? 2.585 -9.717 -1.958 1.00 0.00 14 LYS A C 9
ATOM 6938 O O . LYS A 1 14 ? 1.766 -10.213 -1.185 1.00 0.00 14 LYS A O 9
ATOM 6956 N N . ALA A 1 15 ? 2.343 -8.676 -2.741 1.00 0.00 15 ALA A N 9
ATOM 6957 C CA . ALA A 1 15 ? 1.044 -8.023 -2.738 1.00 0.00 15 ALA A CA 9
ATOM 6958 C C . ALA A 1 15 ? 0.063 -8.848 -3.574 1.00 0.00 15 ALA A C 9
ATOM 6959 O O . ALA A 1 15 ? 0.331 -9.148 -4.736 1.00 0.00 15 ALA A O 9
ATOM 6966 N N . VAL A 1 16 ? -1.055 -9.188 -2.948 1.00 0.00 16 VAL A N 9
ATOM 6967 C CA . VAL A 1 16 ? -2.077 -9.972 -3.620 1.00 0.00 16 VAL A CA 9
ATOM 6968 C C . VAL A 1 16 ? -3.422 -9.251 -3.508 1.00 0.00 16 VAL A C 9
ATOM 6969 O O . VAL A 1 16 ? -3.604 -8.401 -2.637 1.00 0.00 16 VAL A O 9
ATOM 6982 N N . SER A 1 17 ? -4.329 -9.614 -4.403 1.00 0.00 17 SER A N 9
ATOM 6983 C CA . SER A 1 17 ? -5.651 -9.011 -4.417 1.00 0.00 17 SER A CA 9
ATOM 6984 C C . SER A 1 17 ? -6.526 -9.646 -3.334 1.00 0.00 17 SER A C 9
ATOM 6985 O O . SER A 1 17 ? -6.421 -10.843 -3.068 1.00 0.00 17 SER A O 9
ATOM 6993 N N . ALA A 1 18 ? -7.370 -8.817 -2.739 1.00 0.00 18 ALA A N 9
ATOM 6994 C CA . ALA A 1 18 ? -8.263 -9.282 -1.691 1.00 0.00 18 ALA A CA 9
ATOM 6995 C C . ALA A 1 18 ? -9.635 -8.629 -1.869 1.00 0.00 18 ALA A C 9
ATOM 6996 O O . ALA A 1 18 ? -9.727 -7.433 -2.143 1.00 0.00 18 ALA A O 9
ATOM 7003 N N . CYS A 1 19 ? -10.668 -9.442 -1.705 1.00 0.00 19 CYS A N 9
ATOM 7004 C CA . CYS A 1 19 ? -12.031 -8.957 -1.845 1.00 0.00 19 CYS A CA 9
ATOM 7005 C C . CYS A 1 19 ? -12.528 -8.520 -0.465 1.00 0.00 19 CYS A C 9
ATOM 7006 O O . CYS A 1 19 ? -13.171 -9.295 0.241 1.00 0.00 19 CYS A O 9
ATOM 7013 N N . LEU A 1 20 ? -12.212 -7.279 -0.124 1.00 0.00 20 LEU A N 9
ATOM 7014 C CA . LEU A 1 20 ? -12.619 -6.728 1.156 1.00 0.00 20 LEU A CA 9
ATOM 7015 C C . LEU A 1 20 ? -13.575 -5.557 0.923 1.00 0.00 20 LEU A C 9
ATOM 7016 O O . LEU A 1 20 ? -13.587 -4.966 -0.156 1.00 0.00 20 LEU A O 9
ATOM 7032 N N . HIS A 1 21 ? -14.353 -5.255 1.953 1.00 0.00 21 HIS A N 9
ATOM 7033 C CA . HIS A 1 21 ? -15.310 -4.165 1.873 1.00 0.00 21 HIS A CA 9
ATOM 7034 C C . HIS A 1 21 ? -14.769 -2.951 2.633 1.00 0.00 21 HIS A C 9
ATOM 7035 O O . HIS A 1 21 ? -13.668 -2.995 3.177 1.00 0.00 21 HIS A O 9
ATOM 7049 N N . GLU A 1 22 ? -15.570 -1.896 2.644 1.00 0.00 22 GLU A N 9
ATOM 7050 C CA . GLU A 1 22 ? -15.187 -0.673 3.328 1.00 0.00 22 GLU A CA 9
ATOM 7051 C C . GLU A 1 22 ? -15.086 -0.915 4.835 1.00 0.00 22 GLU A C 9
ATOM 7052 O O . GLU A 1 22 ? -14.328 -0.239 5.527 1.00 0.00 22 GLU A O 9
ATOM 7064 N N . SER A 1 23 ? -15.863 -1.884 5.299 1.00 0.00 23 SER A N 9
ATOM 7065 C CA . SER A 1 23 ? -15.871 -2.225 6.711 1.00 0.00 23 SER A CA 9
ATOM 7066 C C . SER A 1 23 ? -14.658 -3.094 7.047 1.00 0.00 23 SER A C 9
ATOM 7067 O O . SER A 1 23 ? -14.477 -3.497 8.195 1.00 0.00 23 SER A O 9
ATOM 7075 N N . GLU A 1 24 ? -13.858 -3.358 6.024 1.00 0.00 24 GLU A N 9
ATOM 7076 C CA . GLU A 1 24 ? -12.668 -4.173 6.196 1.00 0.00 24 GLU A CA 9
ATOM 7077 C C . GLU A 1 24 ? -11.440 -3.441 5.650 1.00 0.00 24 GLU A C 9
ATOM 7078 O O . GLU A 1 24 ? -11.558 -2.606 4.754 1.00 0.00 24 GLU A O 9
ATOM 7090 N N . SER A 1 25 ? -10.290 -3.780 6.213 1.00 0.00 25 SER A N 9
ATOM 7091 C CA . SER A 1 25 ? -9.042 -3.166 5.794 1.00 0.00 25 SER A CA 9
ATOM 7092 C C . SER A 1 25 ? -7.884 -4.149 5.983 1.00 0.00 25 SER A C 9
ATOM 7093 O O . SER A 1 25 ? -7.821 -4.852 6.991 1.00 0.00 25 SER A O 9
ATOM 7101 N N . CYS A 1 26 ? -6.997 -4.166 4.999 1.00 0.00 26 CYS A N 9
ATOM 7102 C CA . CYS A 1 26 ? -5.845 -5.051 5.045 1.00 0.00 26 CYS A CA 9
ATOM 7103 C C . CYS A 1 26 ? -4.583 -4.205 4.877 1.00 0.00 26 CYS A C 9
ATOM 7104 O O . CYS A 1 26 ? -4.664 -3.007 4.612 1.00 0.00 26 CYS A O 9
ATOM 7111 N N . LEU A 1 27 ? -3.443 -4.862 5.039 1.00 0.00 27 LEU A N 9
ATOM 7112 C CA . LEU A 1 27 ? -2.164 -4.184 4.908 1.00 0.00 27 LEU A CA 9
ATOM 7113 C C . LEU A 1 27 ? -2.023 -3.640 3.484 1.00 0.00 27 LEU A C 9
ATOM 7114 O O . LEU A 1 27 ? -1.388 -4.267 2.637 1.00 0.00 27 LEU A O 9
ATOM 7130 N N . VAL A 1 28 ? -2.625 -2.481 3.266 1.00 0.00 28 VAL A N 9
ATOM 7131 C CA . VAL A 1 28 ? -2.575 -1.846 1.961 1.00 0.00 28 VAL A CA 9
ATOM 7132 C C . VAL A 1 28 ? -1.187 -1.237 1.747 1.00 0.00 28 VAL A C 9
ATOM 7133 O O . VAL A 1 28 ? -0.502 -0.892 2.708 1.00 0.00 28 VAL A O 9
ATOM 7146 N N . PRO A 1 29 ? -0.804 -1.122 0.447 1.00 0.00 29 PRO A N 9
ATOM 7147 C CA . PRO A 1 29 ? 0.489 -0.561 0.095 1.00 0.00 29 PRO A CA 9
ATOM 7148 C C . PRO A 1 29 ? 0.494 0.959 0.268 1.00 0.00 29 PRO A C 9
ATOM 7149 O O . PRO A 1 29 ? -0.462 1.531 0.790 1.00 0.00 29 PRO A O 9
ATOM 7160 N N . GLY A 1 30 ? 1.580 1.570 -0.181 1.00 0.00 30 GLY A N 9
ATOM 7161 C CA . GLY A 1 30 ? 1.721 3.013 -0.083 1.00 0.00 30 GLY A CA 9
ATOM 7162 C C . GLY A 1 30 ? 2.567 3.562 -1.234 1.00 0.00 30 GLY A C 9
ATOM 7163 O O . GLY A 1 30 ? 3.388 2.843 -1.803 1.00 0.00 30 GLY A O 9
ATOM 7167 N N . ASP A 1 31 ? 2.337 4.828 -1.544 1.00 0.00 31 ASP A N 9
ATOM 7168 C CA . ASP A 1 31 ? 3.067 5.481 -2.617 1.00 0.00 31 ASP A CA 9
ATOM 7169 C C . ASP A 1 31 ? 4.121 6.414 -2.018 1.00 0.00 31 ASP A C 9
ATOM 7170 O O . ASP A 1 31 ? 3.795 7.293 -1.220 1.00 0.00 31 ASP A O 9
ATOM 7179 N N . CYS A 1 32 ? 5.362 6.193 -2.425 1.00 0.00 32 CYS A N 9
ATOM 7180 C CA . CYS A 1 32 ? 6.464 7.004 -1.937 1.00 0.00 32 CYS A CA 9
ATOM 7181 C C . CYS A 1 32 ? 6.857 7.991 -3.038 1.00 0.00 32 CYS A C 9
ATOM 7182 O O . CYS A 1 32 ? 7.285 7.586 -4.118 1.00 0.00 32 CYS A O 9
ATOM 7189 N N . CYS A 1 33 ? 6.701 9.269 -2.726 1.00 0.00 33 CYS A N 9
ATOM 7190 C CA . CYS A 1 33 ? 7.033 10.318 -3.675 1.00 0.00 33 CYS A CA 9
ATOM 7191 C C . CYS A 1 33 ? 8.442 10.825 -3.356 1.00 0.00 33 CYS A C 9
ATOM 7192 O O . CYS A 1 33 ? 8.739 11.165 -2.212 1.00 0.00 33 CYS A O 9
ATOM 7199 N N . ARG A 1 34 ? 9.271 10.858 -4.388 1.00 0.00 34 ARG A N 9
ATOM 7200 C CA . ARG A 1 34 ? 10.641 11.317 -4.233 1.00 0.00 34 ARG A CA 9
ATOM 7201 C C . ARG A 1 34 ? 10.957 12.405 -5.262 1.00 0.00 34 ARG A C 9
ATOM 7202 O O . ARG A 1 34 ? 11.415 12.107 -6.365 1.00 0.00 34 ARG A O 9
ATOM 7222 N N . GLY A 1 35 ? 10.698 13.642 -4.866 1.00 0.00 35 GLY A N 9
ATOM 7223 C CA . GLY A 1 35 ? 10.949 14.776 -5.740 1.00 0.00 35 GLY A CA 9
ATOM 7224 C C . GLY A 1 35 ? 9.984 14.775 -6.928 1.00 0.00 35 GLY A C 9
ATOM 7225 O O . GLY A 1 35 ? 8.953 15.444 -6.895 1.00 0.00 35 GLY A O 9
ATOM 7229 N N . LYS A 1 36 ? 10.355 14.017 -7.949 1.00 0.00 36 LYS A N 9
ATOM 7230 C CA . LYS A 1 36 ? 9.536 13.921 -9.146 1.00 0.00 36 LYS A CA 9
ATOM 7231 C C . LYS A 1 36 ? 9.427 12.454 -9.567 1.00 0.00 36 LYS A C 9
ATOM 7232 O O . LYS A 1 36 ? 9.127 12.157 -10.722 1.00 0.00 36 LYS A O 9
ATOM 7250 N N . SER A 1 37 ? 9.678 11.575 -8.607 1.00 0.00 37 SER A N 9
ATOM 7251 C CA . SER A 1 37 ? 9.612 10.147 -8.865 1.00 0.00 37 SER A CA 9
ATOM 7252 C C . SER A 1 37 ? 8.688 9.475 -7.847 1.00 0.00 37 SER A C 9
ATOM 7253 O O . SER A 1 37 ? 9.013 9.401 -6.663 1.00 0.00 37 SER A O 9
ATOM 7261 N N . ARG A 1 38 ? 7.556 9.001 -8.346 1.00 0.00 38 ARG A N 9
ATOM 7262 C CA . ARG A 1 38 ? 6.583 8.337 -7.495 1.00 0.00 38 ARG A CA 9
ATOM 7263 C C . ARG A 1 38 ? 6.815 6.825 -7.503 1.00 0.00 38 ARG A C 9
ATOM 7264 O O . ARG A 1 38 ? 7.243 6.265 -8.511 1.00 0.00 38 ARG A O 9
ATOM 7284 N N . LEU A 1 39 ? 6.522 6.207 -6.369 1.00 0.00 39 LEU A N 9
ATOM 7285 C CA . LEU A 1 39 ? 6.693 4.771 -6.232 1.00 0.00 39 LEU A CA 9
ATOM 7286 C C . LEU A 1 39 ? 5.497 4.188 -5.477 1.00 0.00 39 LEU A C 9
ATOM 7287 O O . LEU A 1 39 ? 4.773 4.915 -4.799 1.00 0.00 39 LEU A O 9
ATOM 7303 N N . THR A 1 40 ? 5.326 2.882 -5.620 1.00 0.00 40 THR A N 9
ATOM 7304 C CA . THR A 1 40 ? 4.230 2.193 -4.960 1.00 0.00 40 THR A CA 9
ATOM 7305 C C . THR A 1 40 ? 4.668 0.798 -4.514 1.00 0.00 40 THR A C 9
ATOM 7306 O O . THR A 1 40 ? 4.835 -0.098 -5.340 1.00 0.00 40 THR A O 9
ATOM 7317 N N . LEU A 1 41 ? 4.843 0.656 -3.208 1.00 0.00 41 LEU A N 9
ATOM 7318 C CA . LEU A 1 41 ? 5.259 -0.617 -2.642 1.00 0.00 41 LEU A CA 9
ATOM 7319 C C . LEU A 1 41 ? 4.708 -0.742 -1.221 1.00 0.00 41 LEU A C 9
ATOM 7320 O O . LEU A 1 41 ? 4.016 0.152 -0.738 1.00 0.00 41 LEU A O 9
ATOM 7336 N N . CYS A 1 42 ? 5.036 -1.860 -0.590 1.00 0.00 42 CYS A N 9
ATOM 7337 C CA . CYS A 1 42 ? 4.583 -2.114 0.767 1.00 0.00 42 CYS A CA 9
ATOM 7338 C C . CYS A 1 42 ? 5.763 -1.903 1.716 1.00 0.00 42 CYS A C 9
ATOM 7339 O O . CYS A 1 42 ? 6.829 -2.486 1.526 1.00 0.00 42 CYS A O 9
ATOM 7346 N N . SER A 1 43 ? 5.534 -1.065 2.717 1.00 0.00 43 SER A N 9
ATOM 7347 C CA . SER A 1 43 ? 6.566 -0.769 3.696 1.00 0.00 43 SER A CA 9
ATOM 7348 C C . SER A 1 43 ? 5.934 -0.190 4.964 1.00 0.00 43 SER A C 9
ATOM 7349 O O . SER A 1 43 ? 5.250 0.830 4.910 1.00 0.00 43 SER A O 9
ATOM 7357 N N . TYR A 1 44 ? 6.185 -0.867 6.075 1.00 0.00 44 TYR A N 9
ATOM 7358 C CA . TYR A 1 44 ? 5.649 -0.432 7.353 1.00 0.00 44 TYR A CA 9
ATOM 7359 C C . TYR A 1 44 ? 6.613 0.527 8.054 1.00 0.00 44 TYR A C 9
ATOM 7360 O O . TYR A 1 44 ? 7.796 0.578 7.721 1.00 0.00 44 TYR A O 9
ATOM 7378 N N . GLY A 1 45 ? 6.071 1.264 9.013 1.00 0.00 45 GLY A N 9
ATOM 7379 C CA . GLY A 1 45 ? 6.868 2.219 9.763 1.00 0.00 45 GLY A CA 9
ATOM 7380 C C . GLY A 1 45 ? 6.904 1.855 11.249 1.00 0.00 45 GLY A C 9
ATOM 7381 O O . GLY A 1 45 ? 7.106 0.694 11.602 1.00 0.00 45 GLY A O 9
ATOM 7385 N N . GLU A 1 46 ? 6.707 2.869 12.078 1.00 0.00 46 GLU A N 9
ATOM 7386 C CA . GLU A 1 46 ? 6.715 2.670 13.518 1.00 0.00 46 GLU A CA 9
ATOM 7387 C C . GLU A 1 46 ? 5.370 2.110 13.983 1.00 0.00 46 GLU A C 9
ATOM 7388 O O . GLU A 1 46 ? 5.092 2.067 15.182 1.00 0.00 46 GLU A O 9
ATOM 7400 N N . GLY A 1 47 ? 4.570 1.694 13.013 1.00 0.00 47 GLY A N 9
ATOM 7401 C CA . GLY A 1 47 ? 3.260 1.138 13.309 1.00 0.00 47 GLY A CA 9
ATOM 7402 C C . GLY A 1 47 ? 2.710 0.363 12.110 1.00 0.00 47 GLY A C 9
ATOM 7403 O O . GLY A 1 47 ? 2.090 0.945 11.221 1.00 0.00 47 GLY A O 9
ATOM 7407 N N . GLY A 1 48 ? 2.958 -0.939 12.124 1.00 0.00 48 GLY A N 9
ATOM 7408 C CA . GLY A 1 48 ? 2.495 -1.800 11.049 1.00 0.00 48 GLY A CA 9
ATOM 7409 C C . GLY A 1 48 ? 1.119 -1.357 10.545 1.00 0.00 48 GLY A C 9
ATOM 7410 O O . GLY A 1 48 ? 0.800 -1.529 9.369 1.00 0.00 48 GLY A O 9
ATOM 7414 N N . ASN A 1 49 ? 0.342 -0.796 11.459 1.00 0.00 49 ASN A N 9
ATOM 7415 C CA . ASN A 1 49 ? -0.991 -0.327 11.122 1.00 0.00 49 ASN A CA 9
ATOM 7416 C C . ASN A 1 49 ? -0.913 1.129 10.658 1.00 0.00 49 ASN A C 9
ATOM 7417 O O . ASN A 1 49 ? -1.733 1.956 11.054 1.00 0.00 49 ASN A O 9
ATOM 7428 N N . GLY A 1 50 ? 0.081 1.398 9.824 1.00 0.00 50 GLY A N 9
ATOM 7429 C CA . GLY A 1 50 ? 0.276 2.740 9.303 1.00 0.00 50 GLY A CA 9
ATOM 7430 C C . GLY A 1 50 ? 1.510 2.802 8.399 1.00 0.00 50 GLY A C 9
ATOM 7431 O O . GLY A 1 50 ? 2.567 3.271 8.816 1.00 0.00 50 GLY A O 9
ATOM 7435 N N . PHE A 1 51 ? 1.333 2.322 7.176 1.00 0.00 51 PHE A N 9
ATOM 7436 C CA . PHE A 1 51 ? 2.417 2.316 6.210 1.00 0.00 51 PHE A CA 9
ATOM 7437 C C . PHE A 1 51 ? 3.184 3.640 6.239 1.00 0.00 51 PHE A C 9
ATOM 7438 O O . PHE A 1 51 ? 2.613 4.686 6.546 1.00 0.00 51 PHE A O 9
ATOM 7455 N N . GLN A 1 52 ? 4.465 3.553 5.913 1.00 0.00 52 GLN A N 9
ATOM 7456 C CA . GLN A 1 52 ? 5.315 4.732 5.897 1.00 0.00 52 GLN A CA 9
ATOM 7457 C C . GLN A 1 52 ? 6.215 4.720 4.660 1.00 0.00 52 GLN A C 9
ATOM 7458 O O . GLN A 1 52 ? 6.033 3.900 3.763 1.00 0.00 52 GLN A O 9
ATOM 7472 N N . CYS A 1 53 ? 7.167 5.641 4.653 1.00 0.00 53 CYS A N 9
ATOM 7473 C CA . CYS A 1 53 ? 8.096 5.748 3.540 1.00 0.00 53 CYS A CA 9
ATOM 7474 C C . CYS A 1 53 ? 9.520 5.733 4.100 1.00 0.00 53 CYS A C 9
ATOM 7475 O O . CYS A 1 53 ? 9.764 6.232 5.198 1.00 0.00 53 CYS A O 9
ATOM 7482 N N . PRO A 1 54 ? 10.447 5.142 3.299 1.00 0.00 54 PRO A N 9
ATOM 7483 C CA . PRO A 1 54 ? 11.840 5.056 3.703 1.00 0.00 54 PRO A CA 9
ATOM 7484 C C . PRO A 1 54 ? 12.535 6.412 3.565 1.00 0.00 54 PRO A C 9
ATOM 7485 O O . PRO A 1 54 ? 11.939 7.373 3.080 1.00 0.00 54 PRO A O 9
ATOM 7496 N N . THR A 1 55 ? 13.787 6.446 3.999 1.00 0.00 55 THR A N 9
ATOM 7497 C CA . THR A 1 55 ? 14.570 7.669 3.929 1.00 0.00 55 THR A CA 9
ATOM 7498 C C . THR A 1 55 ? 14.725 8.120 2.476 1.00 0.00 55 THR A C 9
ATOM 7499 O O . THR A 1 55 ? 15.067 7.320 1.606 1.00 0.00 55 THR A O 9
ATOM 7510 N N . GLY A 1 56 ? 14.466 9.401 2.258 1.00 0.00 56 GLY A N 9
ATOM 7511 C CA . GLY A 1 56 ? 14.572 9.969 0.924 1.00 0.00 56 GLY A CA 9
ATOM 7512 C C . GLY A 1 56 ? 13.231 9.905 0.192 1.00 0.00 56 GLY A C 9
ATOM 7513 O O . GLY A 1 56 ? 13.103 10.412 -0.922 1.00 0.00 56 GLY A O 9
ATOM 7517 N N . TYR A 1 57 ? 12.264 9.277 0.847 1.00 0.00 57 TYR A N 9
ATOM 7518 C CA . TYR A 1 57 ? 10.938 9.141 0.272 1.00 0.00 57 TYR A CA 9
ATOM 7519 C C . TYR A 1 57 ? 9.882 9.790 1.169 1.00 0.00 57 TYR A C 9
ATOM 7520 O O . TYR A 1 57 ? 10.056 9.866 2.384 1.00 0.00 57 TYR A O 9
ATOM 7538 N N . ARG A 1 58 ? 8.810 10.242 0.534 1.00 0.00 58 ARG A N 9
ATOM 7539 C CA . ARG A 1 58 ? 7.726 10.883 1.261 1.00 0.00 58 ARG A CA 9
ATOM 7540 C C . ARG A 1 58 ? 6.377 10.493 0.653 1.00 0.00 58 ARG A C 9
ATOM 7541 O O . ARG A 1 58 ? 6.121 10.758 -0.522 1.00 0.00 58 ARG A O 9
ATOM 7561 N N . GLN A 1 59 ? 5.549 9.870 1.478 1.00 0.00 59 GLN A N 9
ATOM 7562 C CA . GLN A 1 59 ? 4.233 9.441 1.037 1.00 0.00 59 GLN A CA 9
ATOM 7563 C C . GLN A 1 59 ? 3.637 10.467 0.071 1.00 0.00 59 GLN A C 9
ATOM 7564 O O . GLN A 1 59 ? 3.559 11.652 0.390 1.00 0.00 59 GLN A O 9
ATOM 7578 N N . CYS A 1 60 ? 3.231 9.973 -1.090 1.00 0.00 60 CYS A N 9
ATOM 7579 C CA . CYS A 1 60 ? 2.645 10.832 -2.104 1.00 0.00 60 CYS A CA 9
ATOM 7580 C C . CYS A 1 60 ? 1.183 11.086 -1.732 1.00 0.00 60 CYS A C 9
ATOM 7581 O O . CYS A 1 60 ? 0.808 12.213 -1.410 1.00 0.00 60 CYS A O 9
ATOM 7588 N N . ASP A 1 1 ? -25.037 -6.123 -6.172 1.00 0.00 1 ASP A N 10
ATOM 7589 C CA . ASP A 1 1 ? -24.036 -5.640 -5.238 1.00 0.00 1 ASP A CA 10
ATOM 7590 C C . ASP A 1 1 ? -22.989 -6.731 -5.008 1.00 0.00 1 ASP A C 10
ATOM 7591 O O . ASP A 1 1 ? -23.156 -7.862 -5.463 1.00 0.00 1 ASP A O 10
ATOM 7600 N N . ARG A 1 2 ? -21.932 -6.355 -4.303 1.00 0.00 2 ARG A N 10
ATOM 7601 C CA . ARG A 1 2 ? -20.858 -7.288 -4.008 1.00 0.00 2 ARG A CA 10
ATOM 7602 C C . ARG A 1 2 ? -19.640 -6.540 -3.463 1.00 0.00 2 ARG A C 10
ATOM 7603 O O . ARG A 1 2 ? -19.541 -5.321 -3.603 1.00 0.00 2 ARG A O 10
ATOM 7623 N N . CYS A 1 3 ? -18.742 -7.300 -2.853 1.00 0.00 3 CYS A N 10
ATOM 7624 C CA . CYS A 1 3 ? -17.535 -6.724 -2.286 1.00 0.00 3 CYS A CA 10
ATOM 7625 C C . CYS A 1 3 ? -16.787 -5.986 -3.397 1.00 0.00 3 CYS A C 10
ATOM 7626 O O . CYS A 1 3 ? -17.001 -6.254 -4.579 1.00 0.00 3 CYS A O 10
ATOM 7633 N N . ARG A 1 4 ? -15.926 -5.069 -2.980 1.00 0.00 4 ARG A N 10
ATOM 7634 C CA . ARG A 1 4 ? -15.146 -4.289 -3.926 1.00 0.00 4 ARG A CA 10
ATOM 7635 C C . ARG A 1 4 ? -13.694 -4.773 -3.941 1.00 0.00 4 ARG A C 10
ATOM 7636 O O . ARG A 1 4 ? -12.862 -4.274 -3.186 1.00 0.00 4 ARG A O 10
ATOM 7656 N N . TYR A 1 5 ? -13.435 -5.738 -4.812 1.00 0.00 5 TYR A N 10
ATOM 7657 C CA . TYR A 1 5 ? -12.098 -6.294 -4.936 1.00 0.00 5 TYR A CA 10
ATOM 7658 C C . TYR A 1 5 ? -11.038 -5.192 -4.877 1.00 0.00 5 TYR A C 10
ATOM 7659 O O . TYR A 1 5 ? -10.969 -4.344 -5.766 1.00 0.00 5 TYR A O 10
ATOM 7677 N N . THR A 1 6 ? -10.239 -5.240 -3.822 1.00 0.00 6 THR A N 10
ATOM 7678 C CA . THR A 1 6 ? -9.186 -4.257 -3.635 1.00 0.00 6 THR A CA 10
ATOM 7679 C C . THR A 1 6 ? -7.814 -4.933 -3.659 1.00 0.00 6 THR A C 10
ATOM 7680 O O . THR A 1 6 ? -7.719 -6.156 -3.567 1.00 0.00 6 THR A O 10
ATOM 7691 N N . LEU A 1 7 ? -6.784 -4.108 -3.781 1.00 0.00 7 LEU A N 10
ATOM 7692 C CA . LEU A 1 7 ? -5.422 -4.611 -3.819 1.00 0.00 7 LEU A CA 10
ATOM 7693 C C . LEU A 1 7 ? -4.755 -4.364 -2.463 1.00 0.00 7 LEU A C 10
ATOM 7694 O O . LEU A 1 7 ? -4.425 -3.228 -2.128 1.00 0.00 7 LEU A O 10
ATOM 7710 N N . CYS A 1 8 ? -4.577 -5.448 -1.722 1.00 0.00 8 CYS A N 10
ATOM 7711 C CA . CYS A 1 8 ? -3.956 -5.363 -0.411 1.00 0.00 8 CYS A CA 10
ATOM 7712 C C . CYS A 1 8 ? -2.662 -6.180 -0.439 1.00 0.00 8 CYS A C 10
ATOM 7713 O O . CYS A 1 8 ? -2.511 -7.082 -1.261 1.00 0.00 8 CYS A O 10
ATOM 7720 N N . CYS A 1 9 ? -1.762 -5.835 0.470 1.00 0.00 9 CYS A N 10
ATOM 7721 C CA . CYS A 1 9 ? -0.487 -6.525 0.560 1.00 0.00 9 CYS A CA 10
ATOM 7722 C C . CYS A 1 9 ? -0.646 -7.707 1.518 1.00 0.00 9 CYS A C 10
ATOM 7723 O O . CYS A 1 9 ? -1.573 -7.733 2.327 1.00 0.00 9 CYS A O 10
ATOM 7730 N N . ASP A 1 10 ? 0.271 -8.655 1.397 1.00 0.00 10 ASP A N 10
ATOM 7731 C CA . ASP A 1 10 ? 0.244 -9.836 2.243 1.00 0.00 10 ASP A CA 10
ATOM 7732 C C . ASP A 1 10 ? 1.037 -9.561 3.522 1.00 0.00 10 ASP A C 10
ATOM 7733 O O . ASP A 1 10 ? 1.039 -10.376 4.442 1.00 0.00 10 ASP A O 10
ATOM 7742 N N . GLY A 1 11 ? 1.692 -8.409 3.537 1.00 0.00 11 GLY A N 10
ATOM 7743 C CA . GLY A 1 11 ? 2.489 -8.016 4.688 1.00 0.00 11 GLY A CA 10
ATOM 7744 C C . GLY A 1 11 ? 3.922 -8.536 4.565 1.00 0.00 11 GLY A C 10
ATOM 7745 O O . GLY A 1 11 ? 4.864 -7.880 5.008 1.00 0.00 11 GLY A O 10
ATOM 7749 N N . ALA A 1 12 ? 4.043 -9.711 3.963 1.00 0.00 12 ALA A N 10
ATOM 7750 C CA . ALA A 1 12 ? 5.345 -10.326 3.778 1.00 0.00 12 ALA A CA 10
ATOM 7751 C C . ALA A 1 12 ? 5.305 -11.235 2.548 1.00 0.00 12 ALA A C 10
ATOM 7752 O O . ALA A 1 12 ? 5.381 -12.457 2.672 1.00 0.00 12 ALA A O 10
ATOM 7759 N N . LEU A 1 13 ? 5.185 -10.604 1.389 1.00 0.00 13 LEU A N 10
ATOM 7760 C CA . LEU A 1 13 ? 5.134 -11.342 0.138 1.00 0.00 13 LEU A CA 10
ATOM 7761 C C . LEU A 1 13 ? 4.995 -10.356 -1.024 1.00 0.00 13 LEU A C 10
ATOM 7762 O O . LEU A 1 13 ? 5.989 -9.806 -1.497 1.00 0.00 13 LEU A O 10
ATOM 7778 N N . LYS A 1 14 ? 3.756 -10.164 -1.451 1.00 0.00 14 LYS A N 10
ATOM 7779 C CA . LYS A 1 14 ? 3.475 -9.254 -2.549 1.00 0.00 14 LYS A CA 10
ATOM 7780 C C . LYS A 1 14 ? 2.067 -8.681 -2.383 1.00 0.00 14 LYS A C 10
ATOM 7781 O O . LYS A 1 14 ? 1.393 -8.956 -1.391 1.00 0.00 14 LYS A O 10
ATOM 7799 N N . ALA A 1 15 ? 1.662 -7.894 -3.370 1.00 0.00 15 ALA A N 10
ATOM 7800 C CA . ALA A 1 15 ? 0.346 -7.279 -3.345 1.00 0.00 15 ALA A CA 10
ATOM 7801 C C . ALA A 1 15 ? -0.588 -8.048 -4.282 1.00 0.00 15 ALA A C 10
ATOM 7802 O O . ALA A 1 15 ? -0.258 -8.275 -5.445 1.00 0.00 15 ALA A O 10
ATOM 7809 N N . VAL A 1 16 ? -1.736 -8.428 -3.740 1.00 0.00 16 VAL A N 10
ATOM 7810 C CA . VAL A 1 16 ? -2.720 -9.166 -4.513 1.00 0.00 16 VAL A CA 10
ATOM 7811 C C . VAL A 1 16 ? -4.106 -8.562 -4.276 1.00 0.00 16 VAL A C 10
ATOM 7812 O O . VAL A 1 16 ? -4.273 -7.701 -3.414 1.00 0.00 16 VAL A O 10
ATOM 7825 N N . SER A 1 17 ? -5.065 -9.039 -5.056 1.00 0.00 17 SER A N 10
ATOM 7826 C CA . SER A 1 17 ? -6.431 -8.557 -4.942 1.00 0.00 17 SER A CA 10
ATOM 7827 C C . SER A 1 17 ? -7.220 -9.443 -3.976 1.00 0.00 17 SER A C 10
ATOM 7828 O O . SER A 1 17 ? -7.146 -10.669 -4.051 1.00 0.00 17 SER A O 10
ATOM 7836 N N . ALA A 1 18 ? -7.958 -8.789 -3.092 1.00 0.00 18 ALA A N 10
ATOM 7837 C CA . ALA A 1 18 ? -8.760 -9.503 -2.112 1.00 0.00 18 ALA A CA 10
ATOM 7838 C C . ALA A 1 18 ? -10.211 -9.026 -2.202 1.00 0.00 18 ALA A C 10
ATOM 7839 O O . ALA A 1 18 ? -10.480 -7.937 -2.707 1.00 0.00 18 ALA A O 10
ATOM 7846 N N . CYS A 1 19 ? -11.108 -9.864 -1.705 1.00 0.00 19 CYS A N 10
ATOM 7847 C CA . CYS A 1 19 ? -12.525 -9.542 -1.724 1.00 0.00 19 CYS A CA 10
ATOM 7848 C C . CYS A 1 19 ? -12.922 -9.045 -0.332 1.00 0.00 19 CYS A C 10
ATOM 7849 O O . CYS A 1 19 ? -13.318 -9.834 0.524 1.00 0.00 19 CYS A O 10
ATOM 7856 N N . LEU A 1 20 ? -12.802 -7.738 -0.149 1.00 0.00 20 LEU A N 10
ATOM 7857 C CA . LEU A 1 20 ? -13.143 -7.126 1.124 1.00 0.00 20 LEU A CA 10
ATOM 7858 C C . LEU A 1 20 ? -14.179 -6.024 0.893 1.00 0.00 20 LEU A C 10
ATOM 7859 O O . LEU A 1 20 ? -14.403 -5.605 -0.241 1.00 0.00 20 LEU A O 10
ATOM 7875 N N . HIS A 1 21 ? -14.783 -5.585 1.988 1.00 0.00 21 HIS A N 10
ATOM 7876 C CA . HIS A 1 21 ? -15.790 -4.540 1.919 1.00 0.00 21 HIS A CA 10
ATOM 7877 C C . HIS A 1 21 ? -15.278 -3.285 2.629 1.00 0.00 21 HIS A C 10
ATOM 7878 O O . HIS A 1 21 ? -14.158 -3.270 3.138 1.00 0.00 21 HIS A O 10
ATOM 7892 N N . GLU A 1 22 ? -16.121 -2.264 2.639 1.00 0.00 22 GLU A N 10
ATOM 7893 C CA . GLU A 1 22 ? -15.767 -1.008 3.278 1.00 0.00 22 GLU A CA 10
ATOM 7894 C C . GLU A 1 22 ? -15.716 -1.181 4.797 1.00 0.00 22 GLU A C 10
ATOM 7895 O O . GLU A 1 22 ? -15.010 -0.445 5.486 1.00 0.00 22 GLU A O 10
ATOM 7907 N N . SER A 1 23 ? -16.474 -2.156 5.275 1.00 0.00 23 SER A N 10
ATOM 7908 C CA . SER A 1 23 ? -16.524 -2.435 6.700 1.00 0.00 23 SER A CA 10
ATOM 7909 C C . SER A 1 23 ? -15.292 -3.240 7.120 1.00 0.00 23 SER A C 10
ATOM 7910 O O . SER A 1 23 ? -15.132 -3.570 8.294 1.00 0.00 23 SER A O 10
ATOM 7918 N N . GLU A 1 24 ? -14.453 -3.533 6.137 1.00 0.00 24 GLU A N 10
ATOM 7919 C CA . GLU A 1 24 ? -13.240 -4.293 6.389 1.00 0.00 24 GLU A CA 10
ATOM 7920 C C . GLU A 1 24 ? -12.034 -3.591 5.762 1.00 0.00 24 GLU A C 10
ATOM 7921 O O . GLU A 1 24 ? -12.184 -2.814 4.820 1.00 0.00 24 GLU A O 10
ATOM 7933 N N . SER A 1 25 ? -10.866 -3.891 6.310 1.00 0.00 25 SER A N 10
ATOM 7934 C CA . SER A 1 25 ? -9.634 -3.299 5.816 1.00 0.00 25 SER A CA 10
ATOM 7935 C C . SER A 1 25 ? -8.545 -4.368 5.709 1.00 0.00 25 SER A C 10
ATOM 7936 O O . SER A 1 25 ? -8.729 -5.494 6.167 1.00 0.00 25 SER A O 10
ATOM 7944 N N . CYS A 1 26 ? -7.434 -3.978 5.101 1.00 0.00 26 CYS A N 10
ATOM 7945 C CA . CYS A 1 26 ? -6.316 -4.889 4.928 1.00 0.00 26 CYS A CA 10
ATOM 7946 C C . CYS A 1 26 ? -5.028 -4.065 4.877 1.00 0.00 26 CYS A C 10
ATOM 7947 O O . CYS A 1 26 ? -5.073 -2.835 4.863 1.00 0.00 26 CYS A O 10
ATOM 7954 N N . LEU A 1 27 ? -3.909 -4.774 4.852 1.00 0.00 27 LEU A N 10
ATOM 7955 C CA . LEU A 1 27 ? -2.611 -4.124 4.803 1.00 0.00 27 LEU A CA 10
ATOM 7956 C C . LEU A 1 27 ? -2.468 -3.381 3.473 1.00 0.00 27 LEU A C 10
ATOM 7957 O O . LEU A 1 27 ? -2.025 -3.957 2.480 1.00 0.00 27 LEU A O 10
ATOM 7973 N N . VAL A 1 28 ? -2.850 -2.112 3.496 1.00 0.00 28 VAL A N 10
ATOM 7974 C CA . VAL A 1 28 ? -2.769 -1.284 2.304 1.00 0.00 28 VAL A CA 10
ATOM 7975 C C . VAL A 1 28 ? -1.323 -0.828 2.102 1.00 0.00 28 VAL A C 10
ATOM 7976 O O . VAL A 1 28 ? -0.615 -0.553 3.069 1.00 0.00 28 VAL A O 10
ATOM 7989 N N . PRO A 1 29 ? -0.917 -0.761 0.806 1.00 0.00 29 PRO A N 10
ATOM 7990 C CA . PRO A 1 29 ? 0.432 -0.344 0.465 1.00 0.00 29 PRO A CA 10
ATOM 7991 C C . PRO A 1 29 ? 0.596 1.169 0.630 1.00 0.00 29 PRO A C 10
ATOM 7992 O O . PRO A 1 29 ? -0.289 1.838 1.161 1.00 0.00 29 PRO A O 10
ATOM 8003 N N . GLY A 1 30 ? 1.735 1.662 0.166 1.00 0.00 30 GLY A N 10
ATOM 8004 C CA . GLY A 1 30 ? 2.026 3.083 0.256 1.00 0.00 30 GLY A CA 10
ATOM 8005 C C . GLY A 1 30 ? 2.905 3.537 -0.911 1.00 0.00 30 GLY A C 10
ATOM 8006 O O . GLY A 1 30 ? 3.663 2.744 -1.468 1.00 0.00 30 GLY A O 10
ATOM 8010 N N . ASP A 1 31 ? 2.774 4.811 -1.248 1.00 0.00 31 ASP A N 10
ATOM 8011 C CA . ASP A 1 31 ? 3.548 5.381 -2.339 1.00 0.00 31 ASP A CA 10
ATOM 8012 C C . ASP A 1 31 ? 4.419 6.518 -1.801 1.00 0.00 31 ASP A C 10
ATOM 8013 O O . ASP A 1 31 ? 3.918 7.599 -1.497 1.00 0.00 31 ASP A O 10
ATOM 8022 N N . CYS A 1 32 ? 5.709 6.234 -1.700 1.00 0.00 32 CYS A N 10
ATOM 8023 C CA . CYS A 1 32 ? 6.656 7.219 -1.204 1.00 0.00 32 CYS A CA 10
ATOM 8024 C C . CYS A 1 32 ? 7.166 8.035 -2.393 1.00 0.00 32 CYS A C 10
ATOM 8025 O O . CYS A 1 32 ? 7.674 7.474 -3.363 1.00 0.00 32 CYS A O 10
ATOM 8032 N N . CYS A 1 33 ? 7.016 9.346 -2.279 1.00 0.00 33 CYS A N 10
ATOM 8033 C CA . CYS A 1 33 ? 7.455 10.245 -3.332 1.00 0.00 33 CYS A CA 10
ATOM 8034 C C . CYS A 1 33 ? 8.445 11.244 -2.729 1.00 0.00 33 CYS A C 10
ATOM 8035 O O . CYS A 1 33 ? 8.344 11.591 -1.553 1.00 0.00 33 CYS A O 10
ATOM 8042 N N . ARG A 1 34 ? 9.380 11.678 -3.562 1.00 0.00 34 ARG A N 10
ATOM 8043 C CA . ARG A 1 34 ? 10.387 12.630 -3.125 1.00 0.00 34 ARG A CA 10
ATOM 8044 C C . ARG A 1 34 ? 10.964 13.381 -4.328 1.00 0.00 34 ARG A C 10
ATOM 8045 O O . ARG A 1 34 ? 11.428 12.763 -5.285 1.00 0.00 34 ARG A O 10
ATOM 8065 N N . GLY A 1 35 ? 10.917 14.702 -4.238 1.00 0.00 35 GLY A N 10
ATOM 8066 C CA . GLY A 1 35 ? 11.428 15.543 -5.307 1.00 0.00 35 GLY A CA 10
ATOM 8067 C C . GLY A 1 35 ? 10.546 15.444 -6.553 1.00 0.00 35 GLY A C 10
ATOM 8068 O O . GLY A 1 35 ? 9.574 16.186 -6.689 1.00 0.00 35 GLY A O 10
ATOM 8072 N N . LYS A 1 36 ? 10.916 14.524 -7.430 1.00 0.00 36 LYS A N 10
ATOM 8073 C CA . LYS A 1 36 ? 10.171 14.319 -8.661 1.00 0.00 36 LYS A CA 10
ATOM 8074 C C . LYS A 1 36 ? 10.090 12.821 -8.960 1.00 0.00 36 LYS A C 10
ATOM 8075 O O . LYS A 1 36 ? 9.921 12.422 -10.111 1.00 0.00 36 LYS A O 10
ATOM 8093 N N . SER A 1 37 ? 10.215 12.031 -7.904 1.00 0.00 37 SER A N 10
ATOM 8094 C CA . SER A 1 37 ? 10.158 10.586 -8.038 1.00 0.00 37 SER A CA 10
ATOM 8095 C C . SER A 1 37 ? 9.138 10.008 -7.055 1.00 0.00 37 SER A C 10
ATOM 8096 O O . SER A 1 37 ? 8.872 10.601 -6.012 1.00 0.00 37 SER A O 10
ATOM 8104 N N . ARG A 1 38 ? 8.595 8.857 -7.424 1.00 0.00 38 ARG A N 10
ATOM 8105 C CA . ARG A 1 38 ? 7.611 8.192 -6.588 1.00 0.00 38 ARG A CA 10
ATOM 8106 C C . ARG A 1 38 ? 7.685 6.676 -6.782 1.00 0.00 38 ARG A C 10
ATOM 8107 O O . ARG A 1 38 ? 8.053 6.202 -7.856 1.00 0.00 38 ARG A O 10
ATOM 8127 N N . LEU A 1 39 ? 7.331 5.959 -5.726 1.00 0.00 39 LEU A N 10
ATOM 8128 C CA . LEU A 1 39 ? 7.353 4.507 -5.768 1.00 0.00 39 LEU A CA 10
ATOM 8129 C C . LEU A 1 39 ? 6.300 3.957 -4.803 1.00 0.00 39 LEU A C 10
ATOM 8130 O O . LEU A 1 39 ? 6.110 4.497 -3.714 1.00 0.00 39 LEU A O 10
ATOM 8146 N N . THR A 1 40 ? 5.645 2.890 -5.237 1.00 0.00 40 THR A N 10
ATOM 8147 C CA . THR A 1 40 ? 4.616 2.262 -4.426 1.00 0.00 40 THR A CA 10
ATOM 8148 C C . THR A 1 40 ? 4.982 0.806 -4.134 1.00 0.00 40 THR A C 10
ATOM 8149 O O . THR A 1 40 ? 5.236 0.030 -5.054 1.00 0.00 40 THR A O 10
ATOM 8160 N N . LEU A 1 41 ? 4.999 0.479 -2.850 1.00 0.00 41 LEU A N 10
ATOM 8161 C CA . LEU A 1 41 ? 5.330 -0.871 -2.426 1.00 0.00 41 LEU A CA 10
ATOM 8162 C C . LEU A 1 41 ? 4.607 -1.180 -1.114 1.00 0.00 41 LEU A C 10
ATOM 8163 O O . LEU A 1 41 ? 3.743 -0.418 -0.683 1.00 0.00 41 LEU A O 10
ATOM 8179 N N . CYS A 1 42 ? 4.988 -2.299 -0.515 1.00 0.00 42 CYS A N 10
ATOM 8180 C CA . CYS A 1 42 ? 4.386 -2.719 0.739 1.00 0.00 42 CYS A CA 10
ATOM 8181 C C . CYS A 1 42 ? 5.498 -2.867 1.780 1.00 0.00 42 CYS A C 10
ATOM 8182 O O . CYS A 1 42 ? 6.354 -3.741 1.658 1.00 0.00 42 CYS A O 10
ATOM 8189 N N . SER A 1 43 ? 5.450 -1.997 2.778 1.00 0.00 43 SER A N 10
ATOM 8190 C CA . SER A 1 43 ? 6.443 -2.019 3.839 1.00 0.00 43 SER A CA 10
ATOM 8191 C C . SER A 1 43 ? 5.922 -1.259 5.059 1.00 0.00 43 SER A C 10
ATOM 8192 O O . SER A 1 43 ? 5.449 -0.130 4.936 1.00 0.00 43 SER A O 10
ATOM 8200 N N . TYR A 1 44 ? 6.025 -1.908 6.210 1.00 0.00 44 TYR A N 10
ATOM 8201 C CA . TYR A 1 44 ? 5.570 -1.307 7.452 1.00 0.00 44 TYR A CA 10
ATOM 8202 C C . TYR A 1 44 ? 6.637 -1.427 8.543 1.00 0.00 44 TYR A C 10
ATOM 8203 O O . TYR A 1 44 ? 7.722 -1.953 8.299 1.00 0.00 44 TYR A O 10
ATOM 8221 N N . GLY A 1 45 ? 6.291 -0.930 9.722 1.00 0.00 45 GLY A N 10
ATOM 8222 C CA . GLY A 1 45 ? 7.206 -0.976 10.850 1.00 0.00 45 GLY A CA 10
ATOM 8223 C C . GLY A 1 45 ? 6.450 -0.850 12.174 1.00 0.00 45 GLY A C 10
ATOM 8224 O O . GLY A 1 45 ? 6.054 -1.855 12.764 1.00 0.00 45 GLY A O 10
ATOM 8228 N N . GLU A 1 46 ? 6.270 0.391 12.601 1.00 0.00 46 GLU A N 10
ATOM 8229 C CA . GLU A 1 46 ? 5.568 0.661 13.844 1.00 0.00 46 GLU A CA 10
ATOM 8230 C C . GLU A 1 46 ? 4.389 1.603 13.594 1.00 0.00 46 GLU A C 10
ATOM 8231 O O . GLU A 1 46 ? 4.435 2.435 12.689 1.00 0.00 46 GLU A O 10
ATOM 8243 N N . GLY A 1 47 ? 3.359 1.440 14.411 1.00 0.00 47 GLY A N 10
ATOM 8244 C CA . GLY A 1 47 ? 2.170 2.265 14.290 1.00 0.00 47 GLY A CA 10
ATOM 8245 C C . GLY A 1 47 ? 2.537 3.710 13.947 1.00 0.00 47 GLY A C 10
ATOM 8246 O O . GLY A 1 47 ? 1.952 4.304 13.043 1.00 0.00 47 GLY A O 10
ATOM 8250 N N . GLY A 1 48 ? 3.503 4.233 14.687 1.00 0.00 48 GLY A N 10
ATOM 8251 C CA . GLY A 1 48 ? 3.956 5.597 14.471 1.00 0.00 48 GLY A CA 10
ATOM 8252 C C . GLY A 1 48 ? 4.079 5.905 12.978 1.00 0.00 48 GLY A C 10
ATOM 8253 O O . GLY A 1 48 ? 3.657 6.967 12.523 1.00 0.00 48 GLY A O 10
ATOM 8257 N N . ASN A 1 49 ? 4.657 4.956 12.256 1.00 0.00 49 ASN A N 10
ATOM 8258 C CA . ASN A 1 49 ? 4.840 5.112 10.823 1.00 0.00 49 ASN A CA 10
ATOM 8259 C C . ASN A 1 49 ? 4.337 3.857 10.109 1.00 0.00 49 ASN A C 10
ATOM 8260 O O . ASN A 1 49 ? 5.117 2.955 9.808 1.00 0.00 49 ASN A O 10
ATOM 8271 N N . GLY A 1 50 ? 3.037 3.838 9.858 1.00 0.00 50 GLY A N 10
ATOM 8272 C CA . GLY A 1 50 ? 2.420 2.708 9.186 1.00 0.00 50 GLY A CA 10
ATOM 8273 C C . GLY A 1 50 ? 3.318 2.181 8.064 1.00 0.00 50 GLY A C 10
ATOM 8274 O O . GLY A 1 50 ? 3.909 1.110 8.189 1.00 0.00 50 GLY A O 10
ATOM 8278 N N . PHE A 1 51 ? 3.390 2.958 6.994 1.00 0.00 51 PHE A N 10
ATOM 8279 C CA . PHE A 1 51 ? 4.206 2.583 5.851 1.00 0.00 51 PHE A CA 10
ATOM 8280 C C . PHE A 1 51 ? 5.691 2.813 6.139 1.00 0.00 51 PHE A C 10
ATOM 8281 O O . PHE A 1 51 ? 6.044 3.646 6.971 1.00 0.00 51 PHE A O 10
ATOM 8298 N N . GLN A 1 52 ? 6.521 2.059 5.432 1.00 0.00 52 GLN A N 10
ATOM 8299 C CA . GLN A 1 52 ? 7.960 2.170 5.602 1.00 0.00 52 GLN A CA 10
ATOM 8300 C C . GLN A 1 52 ? 8.602 2.736 4.333 1.00 0.00 52 GLN A C 10
ATOM 8301 O O . GLN A 1 52 ? 8.941 1.986 3.418 1.00 0.00 52 GLN A O 10
ATOM 8315 N N . CYS A 1 53 ? 8.747 4.052 4.318 1.00 0.00 53 CYS A N 10
ATOM 8316 C CA . CYS A 1 53 ? 9.342 4.726 3.177 1.00 0.00 53 CYS A CA 10
ATOM 8317 C C . CYS A 1 53 ? 10.864 4.670 3.325 1.00 0.00 53 CYS A C 10
ATOM 8318 O O . CYS A 1 53 ? 11.396 4.920 4.406 1.00 0.00 53 CYS A O 10
ATOM 8325 N N . PRO A 1 54 ? 11.539 4.333 2.193 1.00 0.00 54 PRO A N 10
ATOM 8326 C CA . PRO A 1 54 ? 12.990 4.242 2.187 1.00 0.00 54 PRO A CA 10
ATOM 8327 C C . PRO A 1 54 ? 13.627 5.632 2.194 1.00 0.00 54 PRO A C 10
ATOM 8328 O O . PRO A 1 54 ? 12.942 6.635 1.996 1.00 0.00 54 PRO A O 10
ATOM 8339 N N . THR A 1 55 ? 14.931 5.649 2.425 1.00 0.00 55 THR A N 10
ATOM 8340 C CA . THR A 1 55 ? 15.669 6.901 2.461 1.00 0.00 55 THR A CA 10
ATOM 8341 C C . THR A 1 55 ? 15.591 7.606 1.106 1.00 0.00 55 THR A C 10
ATOM 8342 O O . THR A 1 55 ? 15.865 7.000 0.071 1.00 0.00 55 THR A O 10
ATOM 8353 N N . GLY A 1 56 ? 15.213 8.874 1.155 1.00 0.00 56 GLY A N 10
ATOM 8354 C CA . GLY A 1 56 ? 15.095 9.667 -0.057 1.00 0.00 56 GLY A CA 10
ATOM 8355 C C . GLY A 1 56 ? 13.656 9.663 -0.577 1.00 0.00 56 GLY A C 10
ATOM 8356 O O . GLY A 1 56 ? 13.364 10.258 -1.613 1.00 0.00 56 GLY A O 10
ATOM 8360 N N . TYR A 1 57 ? 12.794 8.985 0.167 1.00 0.00 57 TYR A N 10
ATOM 8361 C CA . TYR A 1 57 ? 11.393 8.894 -0.206 1.00 0.00 57 TYR A CA 10
ATOM 8362 C C . TYR A 1 57 ? 10.488 9.278 0.967 1.00 0.00 57 TYR A C 10
ATOM 8363 O O . TYR A 1 57 ? 10.802 8.985 2.119 1.00 0.00 57 TYR A O 10
ATOM 8381 N N . ARG A 1 58 ? 9.382 9.927 0.631 1.00 0.00 58 ARG A N 10
ATOM 8382 C CA . ARG A 1 58 ? 8.429 10.353 1.642 1.00 0.00 58 ARG A CA 10
ATOM 8383 C C . ARG A 1 58 ? 6.999 10.205 1.120 1.00 0.00 58 ARG A C 10
ATOM 8384 O O . ARG A 1 58 ? 6.676 10.690 0.036 1.00 0.00 58 ARG A O 10
ATOM 8404 N N . GLN A 1 59 ? 6.180 9.533 1.914 1.00 0.00 59 GLN A N 10
ATOM 8405 C CA . GLN A 1 59 ? 4.792 9.314 1.546 1.00 0.00 59 GLN A CA 10
ATOM 8406 C C . GLN A 1 59 ? 4.231 10.547 0.833 1.00 0.00 59 GLN A C 10
ATOM 8407 O O . GLN A 1 59 ? 4.404 11.671 1.302 1.00 0.00 59 GLN A O 10
ATOM 8421 N N . CYS A 1 60 ? 3.572 10.294 -0.289 1.00 0.00 60 CYS A N 10
ATOM 8422 C CA . CYS A 1 60 ? 2.986 11.369 -1.071 1.00 0.00 60 CYS A CA 10
ATOM 8423 C C . CYS A 1 60 ? 1.666 11.777 -0.413 1.00 0.00 60 CYS A C 10
ATOM 8424 O O . CYS A 1 60 ? 0.903 10.924 0.038 1.00 0.00 60 CYS A O 10
ATOM 8431 N N . ASP A 1 1 ? -23.907 -6.407 -0.964 1.00 0.00 1 ASP A N 11
ATOM 8432 C CA . ASP A 1 1 ? -23.168 -7.646 -1.133 1.00 0.00 1 ASP A CA 11
ATOM 8433 C C . ASP A 1 1 ? -21.883 -7.366 -1.915 1.00 0.00 1 ASP A C 11
ATOM 8434 O O . ASP A 1 1 ? -20.798 -7.770 -1.499 1.00 0.00 1 ASP A O 11
ATOM 8443 N N . ARG A 1 2 ? -22.048 -6.675 -3.034 1.00 0.00 2 ARG A N 11
ATOM 8444 C CA . ARG A 1 2 ? -20.914 -6.336 -3.878 1.00 0.00 2 ARG A CA 11
ATOM 8445 C C . ARG A 1 2 ? -19.708 -5.953 -3.018 1.00 0.00 2 ARG A C 11
ATOM 8446 O O . ARG A 1 2 ? -19.861 -5.607 -1.848 1.00 0.00 2 ARG A O 11
ATOM 8466 N N . CYS A 1 3 ? -18.536 -6.030 -3.632 1.00 0.00 3 CYS A N 11
ATOM 8467 C CA . CYS A 1 3 ? -17.304 -5.697 -2.937 1.00 0.00 3 CYS A CA 11
ATOM 8468 C C . CYS A 1 3 ? -16.452 -4.826 -3.862 1.00 0.00 3 CYS A C 11
ATOM 8469 O O . CYS A 1 3 ? -16.680 -4.788 -5.071 1.00 0.00 3 CYS A O 11
ATOM 8476 N N . ARG A 1 4 ? -15.488 -4.146 -3.259 1.00 0.00 4 ARG A N 11
ATOM 8477 C CA . ARG A 1 4 ? -14.600 -3.278 -4.014 1.00 0.00 4 ARG A CA 11
ATOM 8478 C C . ARG A 1 4 ? -13.182 -3.851 -4.028 1.00 0.00 4 ARG A C 11
ATOM 8479 O O . ARG A 1 4 ? -12.411 -3.634 -3.095 1.00 0.00 4 ARG A O 11
ATOM 8499 N N . TYR A 1 5 ? -12.881 -4.573 -5.098 1.00 0.00 5 TYR A N 11
ATOM 8500 C CA . TYR A 1 5 ? -11.569 -5.180 -5.246 1.00 0.00 5 TYR A CA 11
ATOM 8501 C C . TYR A 1 5 ? -10.460 -4.168 -4.946 1.00 0.00 5 TYR A C 11
ATOM 8502 O O . TYR A 1 5 ? -10.207 -3.265 -5.741 1.00 0.00 5 TYR A O 11
ATOM 8520 N N . THR A 1 6 ? -9.829 -4.355 -3.796 1.00 0.00 6 THR A N 11
ATOM 8521 C CA . THR A 1 6 ? -8.754 -3.472 -3.381 1.00 0.00 6 THR A CA 11
ATOM 8522 C C . THR A 1 6 ? -7.407 -4.192 -3.471 1.00 0.00 6 THR A C 11
ATOM 8523 O O . THR A 1 6 ? -7.359 -5.415 -3.583 1.00 0.00 6 THR A O 11
ATOM 8534 N N . LEU A 1 7 ? -6.344 -3.400 -3.418 1.00 0.00 7 LEU A N 11
ATOM 8535 C CA . LEU A 1 7 ? -5.001 -3.947 -3.493 1.00 0.00 7 LEU A CA 11
ATOM 8536 C C . LEU A 1 7 ? -4.446 -4.120 -2.077 1.00 0.00 7 LEU A C 11
ATOM 8537 O O . LEU A 1 7 ? -4.119 -3.141 -1.411 1.00 0.00 7 LEU A O 11
ATOM 8553 N N . CYS A 1 8 ? -4.356 -5.375 -1.661 1.00 0.00 8 CYS A N 11
ATOM 8554 C CA . CYS A 1 8 ? -3.847 -5.690 -0.338 1.00 0.00 8 CYS A CA 11
ATOM 8555 C C . CYS A 1 8 ? -2.470 -6.338 -0.494 1.00 0.00 8 CYS A C 11
ATOM 8556 O O . CYS A 1 8 ? -2.163 -6.906 -1.541 1.00 0.00 8 CYS A O 11
ATOM 8563 N N . CYS A 1 9 ? -1.677 -6.231 0.562 1.00 0.00 9 CYS A N 11
ATOM 8564 C CA . CYS A 1 9 ? -0.340 -6.799 0.555 1.00 0.00 9 CYS A CA 11
ATOM 8565 C C . CYS A 1 9 ? -0.387 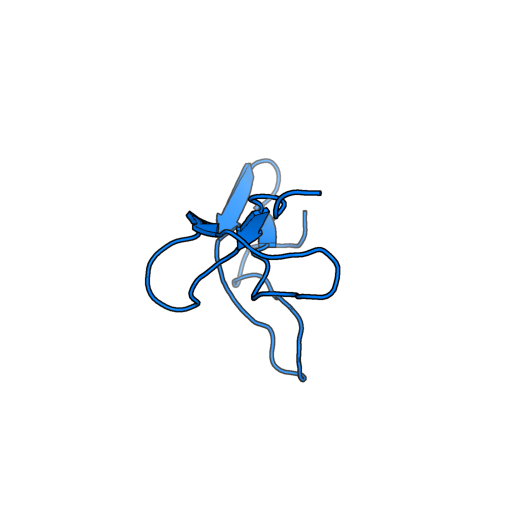-8.147 1.278 1.00 0.00 9 CYS A C 11
ATOM 8566 O O . CYS A 1 9 ? -1.300 -8.404 2.060 1.00 0.00 9 CYS A O 11
ATOM 8573 N N . ASP A 1 10 ? 0.609 -8.971 0.989 1.00 0.00 10 ASP A N 11
ATOM 8574 C CA . ASP A 1 10 ? 0.693 -10.287 1.601 1.00 0.00 10 ASP A CA 11
ATOM 8575 C C . ASP A 1 10 ? 1.495 -10.190 2.901 1.00 0.00 10 ASP A C 11
ATOM 8576 O O . ASP A 1 10 ? 1.928 -11.205 3.444 1.00 0.00 10 ASP A O 11
ATOM 8585 N N . GLY A 1 11 ? 1.667 -8.959 3.361 1.00 0.00 11 GLY A N 11
ATOM 8586 C CA . GLY A 1 11 ? 2.409 -8.716 4.587 1.00 0.00 11 GLY A CA 11
ATOM 8587 C C . GLY A 1 11 ? 3.914 -8.664 4.315 1.00 0.00 11 GLY A C 11
ATOM 8588 O O . GLY A 1 11 ? 4.686 -8.204 5.156 1.00 0.00 11 GLY A O 11
ATOM 8592 N N . ALA A 1 12 ? 4.288 -9.143 3.137 1.00 0.00 12 ALA A N 11
ATOM 8593 C CA . ALA A 1 12 ? 5.687 -9.157 2.745 1.00 0.00 12 ALA A CA 11
ATOM 8594 C C . ALA A 1 12 ? 5.875 -8.265 1.515 1.00 0.00 12 ALA A C 11
ATOM 8595 O O . ALA A 1 12 ? 5.406 -7.129 1.490 1.00 0.00 12 ALA A O 11
ATOM 8602 N N . LEU A 1 13 ? 6.564 -8.815 0.525 1.00 0.00 13 LEU A N 11
ATOM 8603 C CA . LEU A 1 13 ? 6.821 -8.084 -0.704 1.00 0.00 13 LEU A CA 11
ATOM 8604 C C . LEU A 1 13 ? 5.676 -8.334 -1.688 1.00 0.00 13 LEU A C 11
ATOM 8605 O O . LEU A 1 13 ? 5.415 -7.510 -2.564 1.00 0.00 13 LEU A O 11
ATOM 8621 N N . LYS A 1 14 ? 5.025 -9.473 -1.513 1.00 0.00 14 LYS A N 11
ATOM 8622 C CA . LYS A 1 14 ? 3.914 -9.842 -2.375 1.00 0.00 14 LYS A CA 11
ATOM 8623 C C . LYS A 1 14 ? 2.782 -8.828 -2.202 1.00 0.00 14 LYS A C 11
ATOM 8624 O O . LYS A 1 14 ? 2.680 -8.177 -1.163 1.00 0.00 14 LYS A O 11
ATOM 8642 N N . ALA A 1 15 ? 1.960 -8.725 -3.236 1.00 0.00 15 ALA A N 11
ATOM 8643 C CA . ALA A 1 15 ? 0.838 -7.800 -3.212 1.00 0.00 15 ALA A CA 11
ATOM 8644 C C . ALA A 1 15 ? -0.099 -8.113 -4.380 1.00 0.00 15 ALA A C 11
ATOM 8645 O O . ALA A 1 15 ? 0.348 -8.264 -5.515 1.00 0.00 15 ALA A O 11
ATOM 8652 N N . VAL A 1 16 ? -1.382 -8.199 -4.060 1.00 0.00 16 VAL A N 11
ATOM 8653 C CA . VAL A 1 16 ? -2.387 -8.490 -5.069 1.00 0.00 16 VAL A CA 11
ATOM 8654 C C . VAL A 1 16 ? -3.700 -7.804 -4.687 1.00 0.00 16 VAL A C 11
ATOM 8655 O O . VAL A 1 16 ? -3.750 -7.047 -3.719 1.00 0.00 16 VAL A O 11
ATOM 8668 N N . SER A 1 17 ? -4.730 -8.093 -5.468 1.00 0.00 17 SER A N 11
ATOM 8669 C CA . SER A 1 17 ? -6.040 -7.514 -5.225 1.00 0.00 17 SER A CA 11
ATOM 8670 C C . SER A 1 17 ? -6.945 -8.536 -4.534 1.00 0.00 17 SER A C 11
ATOM 8671 O O . SER A 1 17 ? -6.991 -9.699 -4.933 1.00 0.00 17 SER A O 11
ATOM 8679 N N . ALA A 1 18 ? -7.642 -8.066 -3.509 1.00 0.00 18 ALA A N 11
ATOM 8680 C CA . ALA A 1 18 ? -8.543 -8.925 -2.760 1.00 0.00 18 ALA A CA 11
ATOM 8681 C C . ALA A 1 18 ? -9.951 -8.327 -2.788 1.00 0.00 18 ALA A C 11
ATOM 8682 O O . ALA A 1 18 ? -10.118 -7.133 -3.030 1.00 0.00 18 ALA A O 11
ATOM 8689 N N . CYS A 1 19 ? -10.928 -9.186 -2.536 1.00 0.00 19 CYS A N 11
ATOM 8690 C CA . CYS A 1 19 ? -12.316 -8.759 -2.529 1.00 0.00 19 CYS A CA 11
ATOM 8691 C C . CYS A 1 19 ? -12.705 -8.413 -1.090 1.00 0.00 19 CYS A C 11
ATOM 8692 O O . CYS A 1 19 ? -13.236 -9.254 -0.367 1.00 0.00 19 CYS A O 11
ATOM 8699 N N . LEU A 1 20 ? -12.426 -7.172 -0.718 1.00 0.00 20 LEU A N 11
ATOM 8700 C CA . LEU A 1 20 ? -12.740 -6.705 0.622 1.00 0.00 20 LEU A CA 11
ATOM 8701 C C . LEU A 1 20 ? -13.783 -5.588 0.537 1.00 0.00 20 LEU A C 11
ATOM 8702 O O . LEU A 1 20 ? -13.918 -4.939 -0.499 1.00 0.00 20 LEU A O 11
ATOM 8718 N N . HIS A 1 21 ? -14.494 -5.402 1.639 1.00 0.00 21 HIS A N 11
ATOM 8719 C CA . HIS A 1 21 ? -15.521 -4.376 1.702 1.00 0.00 21 HIS A CA 11
ATOM 8720 C C . HIS A 1 21 ? -15.004 -3.181 2.506 1.00 0.00 21 HIS A C 11
ATOM 8721 O O . HIS A 1 21 ? -13.881 -3.203 3.006 1.00 0.00 21 HIS A O 11
ATOM 8735 N N . GLU A 1 22 ? -15.850 -2.165 2.606 1.00 0.00 22 GLU A N 11
ATOM 8736 C CA . GLU A 1 22 ? -15.493 -0.964 3.340 1.00 0.00 22 GLU A CA 11
ATOM 8737 C C . GLU A 1 22 ? -15.427 -1.259 4.840 1.00 0.00 22 GLU A C 11
ATOM 8738 O O . GLU A 1 22 ? -14.689 -0.602 5.574 1.00 0.00 22 GLU A O 11
ATOM 8750 N N . SER A 1 23 ? -16.208 -2.247 5.251 1.00 0.00 23 SER A N 11
ATOM 8751 C CA . SER A 1 23 ? -16.247 -2.636 6.650 1.00 0.00 23 SER A CA 11
ATOM 8752 C C . SER A 1 23 ? -15.030 -3.502 6.987 1.00 0.00 23 SER A C 11
ATOM 8753 O O . SER A 1 23 ? -14.891 -3.971 8.115 1.00 0.00 23 SER A O 11
ATOM 8761 N N . GLU A 1 24 ? -14.181 -3.687 5.987 1.00 0.00 24 GLU A N 11
ATOM 8762 C CA . GLU A 1 24 ? -12.981 -4.487 6.163 1.00 0.00 24 GLU A CA 11
ATOM 8763 C C . GLU A 1 24 ? -11.743 -3.684 5.757 1.00 0.00 24 GLU A C 11
ATOM 8764 O O . GLU A 1 24 ? -11.838 -2.751 4.962 1.00 0.00 24 GLU A O 11
ATOM 8776 N N . SER A 1 25 ? -10.611 -4.078 6.321 1.00 0.00 25 SER A N 11
ATOM 8777 C CA . SER A 1 25 ? -9.356 -3.407 6.027 1.00 0.00 25 SER A CA 11
ATOM 8778 C C . SER A 1 25 ? -8.210 -4.420 6.016 1.00 0.00 25 SER A C 11
ATOM 8779 O O . SER A 1 25 ? -8.009 -5.145 6.989 1.00 0.00 25 SER A O 11
ATOM 8787 N N . CYS A 1 26 ? -7.490 -4.439 4.904 1.00 0.00 26 CYS A N 11
ATOM 8788 C CA . CYS A 1 26 ? -6.369 -5.351 4.754 1.00 0.00 26 CYS A CA 11
ATOM 8789 C C . CYS A 1 26 ? -5.076 -4.537 4.798 1.00 0.00 26 CYS A C 11
ATOM 8790 O O . CYS A 1 26 ? -5.112 -3.312 4.911 1.00 0.00 26 CYS A O 11
ATOM 8797 N N . LEU A 1 27 ? -3.961 -5.249 4.707 1.00 0.00 27 LEU A N 11
ATOM 8798 C CA . LEU A 1 27 ? -2.659 -4.605 4.735 1.00 0.00 27 LEU A CA 11
ATOM 8799 C C . LEU A 1 27 ? -2.425 -3.878 3.409 1.00 0.00 27 LEU A C 11
ATOM 8800 O O . LEU A 1 27 ? -1.737 -4.391 2.529 1.00 0.00 27 LEU A O 11
ATOM 8816 N N . VAL A 1 28 ? -3.010 -2.693 3.310 1.00 0.00 28 VAL A N 11
ATOM 8817 C CA . VAL A 1 28 ? -2.874 -1.890 2.107 1.00 0.00 28 VAL A CA 11
ATOM 8818 C C . VAL A 1 28 ? -1.425 -1.416 1.977 1.00 0.00 28 VAL A C 11
ATOM 8819 O O . VAL A 1 28 ? -0.771 -1.125 2.977 1.00 0.00 28 VAL A O 11
ATOM 8832 N N . PRO A 1 29 ? -0.954 -1.353 0.703 1.00 0.00 29 PRO A N 11
ATOM 8833 C CA . PRO A 1 29 ? 0.406 -0.919 0.428 1.00 0.00 29 PRO A CA 11
ATOM 8834 C C . PRO A 1 29 ? 0.541 0.595 0.591 1.00 0.00 29 PRO A C 11
ATOM 8835 O O . PRO A 1 29 ? -0.357 1.250 1.118 1.00 0.00 29 PRO A O 11
ATOM 8846 N N . GLY A 1 30 ? 1.672 1.109 0.129 1.00 0.00 30 GLY A N 11
ATOM 8847 C CA . GLY A 1 30 ? 1.938 2.535 0.217 1.00 0.00 30 GLY A CA 11
ATOM 8848 C C . GLY A 1 30 ? 2.803 3.005 -0.954 1.00 0.00 30 GLY A C 11
ATOM 8849 O O . GLY A 1 30 ? 3.584 2.229 -1.504 1.00 0.00 30 GLY A O 11
ATOM 8853 N N . ASP A 1 31 ? 2.635 4.272 -1.301 1.00 0.00 31 ASP A N 11
ATOM 8854 C CA . ASP A 1 31 ? 3.390 4.854 -2.397 1.00 0.00 31 ASP A CA 11
ATOM 8855 C C . ASP A 1 31 ? 4.473 5.775 -1.832 1.00 0.00 31 ASP A C 11
ATOM 8856 O O . ASP A 1 31 ? 4.176 6.695 -1.070 1.00 0.00 31 ASP A O 11
ATOM 8865 N N . CYS A 1 32 ? 5.708 5.495 -2.225 1.00 0.00 32 CYS A N 11
ATOM 8866 C CA . CYS A 1 32 ? 6.836 6.287 -1.766 1.00 0.00 32 CYS A CA 11
ATOM 8867 C C . CYS A 1 32 ? 7.237 7.248 -2.888 1.00 0.00 32 CYS A C 11
ATOM 8868 O O . CYS A 1 32 ? 7.656 6.817 -3.960 1.00 0.00 32 CYS A O 11
ATOM 8875 N N . CYS A 1 33 ? 7.092 8.534 -2.601 1.00 0.00 33 CYS A N 11
ATOM 8876 C CA . CYS A 1 33 ? 7.432 9.560 -3.571 1.00 0.00 33 CYS A CA 11
ATOM 8877 C C . CYS A 1 33 ? 8.872 10.009 -3.311 1.00 0.00 33 CYS A C 11
ATOM 8878 O O . CYS A 1 33 ? 9.204 10.429 -2.204 1.00 0.00 33 CYS A O 11
ATOM 8885 N N . ARG A 1 34 ? 9.688 9.904 -4.350 1.00 0.00 34 ARG A N 11
ATOM 8886 C CA . ARG A 1 34 ? 11.083 10.294 -4.247 1.00 0.00 34 ARG A CA 11
ATOM 8887 C C . ARG A 1 34 ? 11.400 11.404 -5.251 1.00 0.00 34 ARG A C 11
ATOM 8888 O O . ARG A 1 34 ? 11.802 11.128 -6.381 1.00 0.00 34 ARG A O 11
ATOM 8908 N N . GLY A 1 35 ? 11.206 12.636 -4.804 1.00 0.00 35 GLY A N 11
ATOM 8909 C CA . GLY A 1 35 ? 11.465 13.789 -5.649 1.00 0.00 35 GLY A CA 11
ATOM 8910 C C . GLY A 1 35 ? 10.517 13.813 -6.849 1.00 0.00 35 GLY A C 11
ATOM 8911 O O . GLY A 1 35 ? 9.483 14.479 -6.815 1.00 0.00 35 GLY A O 11
ATOM 8915 N N . LYS A 1 36 ? 10.903 13.079 -7.883 1.00 0.00 36 LYS A N 11
ATOM 8916 C CA . LYS A 1 36 ? 10.100 13.009 -9.092 1.00 0.00 36 LYS A CA 11
ATOM 8917 C C . LYS A 1 36 ? 9.959 11.547 -9.521 1.00 0.00 36 LYS A C 11
ATOM 8918 O O . LYS A 1 36 ? 9.769 11.259 -10.702 1.00 0.00 36 LYS A O 11
ATOM 8936 N N . SER A 1 37 ? 10.059 10.662 -8.539 1.00 0.00 37 SER A N 11
ATOM 8937 C CA . SER A 1 37 ? 9.946 9.238 -8.801 1.00 0.00 37 SER A CA 11
ATOM 8938 C C . SER A 1 37 ? 9.062 8.579 -7.740 1.00 0.00 37 SER A C 11
ATOM 8939 O O . SER A 1 37 ? 9.488 8.390 -6.602 1.00 0.00 37 SER A O 11
ATOM 8947 N N . ARG A 1 38 ? 7.846 8.249 -8.151 1.00 0.00 38 ARG A N 11
ATOM 8948 C CA . ARG A 1 38 ? 6.898 7.617 -7.250 1.00 0.00 38 ARG A CA 11
ATOM 8949 C C . ARG A 1 38 ? 7.030 6.093 -7.324 1.00 0.00 38 ARG A C 11
ATOM 8950 O O . ARG A 1 38 ? 7.376 5.548 -8.372 1.00 0.00 38 ARG A O 11
ATOM 8970 N N . LEU A 1 39 ? 6.747 5.451 -6.201 1.00 0.00 39 LEU A N 11
ATOM 8971 C CA . LEU A 1 39 ? 6.830 4.003 -6.127 1.00 0.00 39 LEU A CA 11
ATOM 8972 C C . LEU A 1 39 ? 5.663 3.472 -5.290 1.00 0.00 39 LEU A C 11
ATOM 8973 O O . LEU A 1 39 ? 5.034 4.225 -4.548 1.00 0.00 39 LEU A O 11
ATOM 8989 N N . THR A 1 40 ? 5.411 2.179 -5.437 1.00 0.00 40 THR A N 11
ATOM 8990 C CA . THR A 1 40 ? 4.332 1.540 -4.703 1.00 0.00 40 THR A CA 11
ATOM 8991 C C . THR A 1 40 ? 4.756 0.145 -4.239 1.00 0.00 40 THR A C 11
ATOM 8992 O O . THR A 1 40 ? 4.870 -0.775 -5.047 1.00 0.00 40 THR A O 11
ATOM 9003 N N . LEU A 1 41 ? 4.980 0.033 -2.938 1.00 0.00 41 LEU A N 11
ATOM 9004 C CA . LEU A 1 41 ? 5.391 -1.234 -2.355 1.00 0.00 41 LEU A CA 11
ATOM 9005 C C . LEU A 1 41 ? 4.913 -1.300 -0.903 1.00 0.00 41 LEU A C 11
ATOM 9006 O O . LEU A 1 41 ? 4.401 -0.319 -0.369 1.00 0.00 41 LEU A O 11
ATOM 9022 N N . CYS A 1 42 ? 5.099 -2.468 -0.306 1.00 0.00 42 CYS A N 11
ATOM 9023 C CA . CYS A 1 42 ? 4.695 -2.676 1.074 1.00 0.00 42 CYS A CA 11
ATOM 9024 C C . CYS A 1 42 ? 5.861 -2.282 1.981 1.00 0.00 42 CYS A C 11
ATOM 9025 O O . CYS A 1 42 ? 6.916 -2.914 1.952 1.00 0.00 42 CYS A O 11
ATOM 9032 N N . SER A 1 43 ? 5.633 -1.239 2.766 1.00 0.00 43 SER A N 11
ATOM 9033 C CA . SER A 1 43 ? 6.653 -0.753 3.681 1.00 0.00 43 SER A CA 11
ATOM 9034 C C . SER A 1 43 ? 6.009 0.097 4.778 1.00 0.00 43 SER A C 11
ATOM 9035 O O . SER A 1 43 ? 5.777 1.290 4.588 1.00 0.00 43 SER A O 11
ATOM 9043 N N . TYR A 1 44 ? 5.738 -0.551 5.902 1.00 0.00 44 TYR A N 11
ATOM 9044 C CA . TYR A 1 44 ? 5.126 0.131 7.029 1.00 0.00 44 TYR A CA 11
ATOM 9045 C C . TYR A 1 44 ? 6.158 0.420 8.122 1.00 0.00 44 TYR A C 11
ATOM 9046 O O . TYR A 1 44 ? 7.273 -0.098 8.079 1.00 0.00 44 TYR A O 11
ATOM 9064 N N . GLY A 1 45 ? 5.749 1.244 9.075 1.00 0.00 45 GLY A N 11
ATOM 9065 C CA . GLY A 1 45 ? 6.623 1.608 10.176 1.00 0.00 45 GLY A CA 11
ATOM 9066 C C . GLY A 1 45 ? 6.549 0.573 11.300 1.00 0.00 45 GLY A C 11
ATOM 9067 O O . GLY A 1 45 ? 7.000 0.829 12.416 1.00 0.00 45 GLY A O 11
ATOM 9071 N N . GLU A 1 46 ? 5.974 -0.575 10.968 1.00 0.00 46 GLU A N 11
ATOM 9072 C CA . GLU A 1 46 ? 5.834 -1.649 11.936 1.00 0.00 46 GLU A CA 11
ATOM 9073 C C . GLU A 1 46 ? 5.167 -1.130 13.211 1.00 0.00 46 GLU A C 11
ATOM 9074 O O . GLU A 1 46 ? 5.774 -0.377 13.971 1.00 0.00 46 GLU A O 11
ATOM 9086 N N . GLY A 1 47 ? 3.928 -1.555 13.408 1.00 0.00 47 GLY A N 11
ATOM 9087 C CA . GLY A 1 47 ? 3.171 -1.142 14.577 1.00 0.00 47 GLY A CA 11
ATOM 9088 C C . GLY A 1 47 ? 3.567 0.269 15.017 1.00 0.00 47 GLY A C 11
ATOM 9089 O O . GLY A 1 47 ? 3.765 0.521 16.204 1.00 0.00 47 GLY A O 11
ATOM 9093 N N . GLY A 1 48 ? 3.668 1.152 14.035 1.00 0.00 48 GLY A N 11
ATOM 9094 C CA . GLY A 1 48 ? 4.036 2.532 14.304 1.00 0.00 48 GLY A CA 11
ATOM 9095 C C . GLY A 1 48 ? 2.805 3.441 14.286 1.00 0.00 48 GLY A C 11
ATOM 9096 O O . GLY A 1 48 ? 1.975 3.386 15.194 1.00 0.00 48 GLY A O 11
ATOM 9100 N N . ASN A 1 49 ? 2.724 4.255 13.244 1.00 0.00 49 ASN A N 11
ATOM 9101 C CA . ASN A 1 49 ? 1.609 5.174 13.096 1.00 0.00 49 ASN A CA 11
ATOM 9102 C C . ASN A 1 49 ? 1.357 5.427 11.608 1.00 0.00 49 ASN A C 11
ATOM 9103 O O . ASN A 1 49 ? 1.670 6.501 11.097 1.00 0.00 49 ASN A O 11
ATOM 9114 N N . GLY A 1 50 ? 0.792 4.422 10.957 1.00 0.00 50 GLY A N 11
ATOM 9115 C CA . GLY A 1 50 ? 0.494 4.522 9.538 1.00 0.00 50 GLY A CA 11
ATOM 9116 C C . GLY A 1 50 ? 1.665 4.014 8.694 1.00 0.00 50 GLY A C 11
ATOM 9117 O O . GLY A 1 50 ? 2.058 2.853 8.808 1.00 0.00 50 GLY A O 11
ATOM 9121 N N . PHE A 1 51 ? 2.188 4.906 7.868 1.00 0.00 51 PHE A N 11
ATOM 9122 C CA . PHE A 1 51 ? 3.307 4.563 7.005 1.00 0.00 51 PHE A CA 11
ATOM 9123 C C . PHE A 1 51 ? 4.574 5.308 7.426 1.00 0.00 51 PHE A C 11
ATOM 9124 O O . PHE A 1 51 ? 4.502 6.306 8.143 1.00 0.00 51 PHE A O 11
ATOM 9141 N N . GLN A 1 52 ? 5.705 4.796 6.964 1.00 0.00 52 GLN A N 11
ATOM 9142 C CA . GLN A 1 52 ? 6.987 5.401 7.284 1.00 0.00 52 GLN A CA 11
ATOM 9143 C C . GLN A 1 52 ? 7.987 5.154 6.153 1.00 0.00 52 GLN A C 11
ATOM 9144 O O . GLN A 1 52 ? 8.879 4.317 6.281 1.00 0.00 52 GLN A O 11
ATOM 9158 N N . CYS A 1 53 ? 7.806 5.898 5.072 1.00 0.00 53 CYS A N 11
ATOM 9159 C CA . CYS A 1 53 ? 8.683 5.769 3.920 1.00 0.00 53 CYS A CA 11
ATOM 9160 C C . CYS A 1 53 ? 10.130 5.784 4.413 1.00 0.00 53 CYS A C 11
ATOM 9161 O O . CYS A 1 53 ? 10.433 6.384 5.444 1.00 0.00 53 CYS A O 11
ATOM 9168 N N . PRO A 1 54 ? 11.010 5.099 3.634 1.00 0.00 54 PRO A N 11
ATOM 9169 C CA . PRO A 1 54 ? 12.419 5.028 3.982 1.00 0.00 54 PRO A CA 11
ATOM 9170 C C . PRO A 1 54 ? 13.126 6.351 3.678 1.00 0.00 54 PRO A C 11
ATOM 9171 O O . PRO A 1 54 ? 12.515 7.280 3.152 1.00 0.00 54 PRO A O 11
ATOM 9182 N N . THR A 1 55 ? 14.405 6.394 4.023 1.00 0.00 55 THR A N 11
ATOM 9183 C CA . THR A 1 55 ? 15.202 7.588 3.793 1.00 0.00 55 THR A CA 11
ATOM 9184 C C . THR A 1 55 ? 15.251 7.917 2.300 1.00 0.00 55 THR A C 11
ATOM 9185 O O . THR A 1 55 ? 15.470 7.033 1.472 1.00 0.00 55 THR A O 11
ATOM 9196 N N . GLY A 1 56 ? 15.045 9.191 2.000 1.00 0.00 56 GLY A N 11
ATOM 9197 C CA . GLY A 1 56 ? 15.063 9.648 0.621 1.00 0.00 56 GLY A CA 11
ATOM 9198 C C . GLY A 1 56 ? 13.692 9.474 -0.033 1.00 0.00 56 GLY A C 11
ATOM 9199 O O . GLY A 1 56 ? 13.500 9.844 -1.191 1.00 0.00 56 GLY A O 11
ATOM 9203 N N . TYR A 1 57 ? 12.771 8.910 0.737 1.00 0.00 57 TYR A N 11
ATOM 9204 C CA . TYR A 1 57 ? 11.423 8.683 0.247 1.00 0.00 57 TYR A CA 11
ATOM 9205 C C . TYR A 1 57 ? 10.389 9.353 1.155 1.00 0.00 57 TYR A C 11
ATOM 9206 O O . TYR A 1 57 ? 10.636 9.546 2.345 1.00 0.00 57 TYR A O 11
ATOM 9224 N N . ARG A 1 58 ? 9.256 9.690 0.560 1.00 0.00 58 ARG A N 11
ATOM 9225 C CA . ARG A 1 58 ? 8.184 10.335 1.300 1.00 0.00 58 ARG A CA 11
ATOM 9226 C C . ARG A 1 58 ? 6.827 9.966 0.698 1.00 0.00 58 ARG A C 11
ATOM 9227 O O . ARG A 1 58 ? 6.605 10.144 -0.499 1.00 0.00 58 ARG A O 11
ATOM 9247 N N . GLN A 1 59 ? 5.953 9.459 1.555 1.00 0.00 59 GLN A N 11
ATOM 9248 C CA . GLN A 1 59 ? 4.623 9.064 1.123 1.00 0.00 59 GLN A CA 11
ATOM 9249 C C . GLN A 1 59 ? 4.118 10.007 0.029 1.00 0.00 59 GLN A C 11
ATOM 9250 O O . GLN A 1 59 ? 4.365 11.211 0.080 1.00 0.00 59 GLN A O 11
ATOM 9264 N N . CYS A 1 60 ? 3.419 9.425 -0.934 1.00 0.00 60 CYS A N 11
ATOM 9265 C CA . CYS A 1 60 ? 2.877 10.198 -2.037 1.00 0.00 60 CYS A CA 11
ATOM 9266 C C . CYS A 1 60 ? 1.598 10.886 -1.559 1.00 0.00 60 CYS A C 11
ATOM 9267 O O . CYS A 1 60 ? 1.581 12.100 -1.352 1.00 0.00 60 CYS A O 11
ATOM 9274 N N . ASP A 1 1 ? -24.851 -4.644 -1.905 1.00 0.00 1 ASP A N 12
ATOM 9275 C CA . ASP A 1 1 ? -24.323 -5.909 -1.427 1.00 0.00 1 ASP A CA 12
ATOM 9276 C C . ASP A 1 1 ? -22.969 -6.175 -2.089 1.00 0.00 1 ASP A C 12
ATOM 9277 O O . ASP A 1 1 ? -22.313 -5.249 -2.563 1.00 0.00 1 ASP A O 12
ATOM 9286 N N . ARG A 1 2 ? -22.591 -7.445 -2.101 1.00 0.00 2 ARG A N 12
ATOM 9287 C CA . ARG A 1 2 ? -21.328 -7.844 -2.697 1.00 0.00 2 ARG A CA 12
ATOM 9288 C C . ARG A 1 2 ? -20.167 -7.114 -2.022 1.00 0.00 2 ARG A C 12
ATOM 9289 O O . ARG A 1 2 ? -20.363 -6.068 -1.404 1.00 0.00 2 ARG A O 12
ATOM 9309 N N . CYS A 1 3 ? -18.983 -7.692 -2.161 1.00 0.00 3 CYS A N 12
ATOM 9310 C CA . CYS A 1 3 ? -17.791 -7.107 -1.572 1.00 0.00 3 CYS A CA 12
ATOM 9311 C C . CYS A 1 3 ? -17.111 -6.233 -2.628 1.00 0.00 3 CYS A C 12
ATOM 9312 O O . CYS A 1 3 ? -17.529 -6.213 -3.785 1.00 0.00 3 CYS A O 12
ATOM 9319 N N . ARG A 1 4 ? -16.077 -5.531 -2.192 1.00 0.00 4 ARG A N 12
ATOM 9320 C CA . ARG A 1 4 ? -15.336 -4.656 -3.084 1.00 0.00 4 ARG A CA 12
ATOM 9321 C C . ARG A 1 4 ? -14.211 -5.431 -3.774 1.00 0.00 4 ARG A C 12
ATOM 9322 O O . ARG A 1 4 ? -14.370 -6.606 -4.099 1.00 0.00 4 ARG A O 12
ATOM 9342 N N . TYR A 1 5 ? -13.097 -4.741 -3.976 1.00 0.00 5 TYR A N 12
ATOM 9343 C CA . TYR A 1 5 ? -11.947 -5.349 -4.620 1.00 0.00 5 TYR A CA 12
ATOM 9344 C C . TYR A 1 5 ? -10.773 -4.370 -4.685 1.00 0.00 5 TYR A C 12
ATOM 9345 O O . TYR A 1 5 ? -10.847 -3.350 -5.367 1.00 0.00 5 TYR A O 12
ATOM 9363 N N . THR A 1 6 ? -9.716 -4.715 -3.965 1.00 0.00 6 THR A N 12
ATOM 9364 C CA . THR A 1 6 ? -8.528 -3.880 -3.931 1.00 0.00 6 THR A CA 12
ATOM 9365 C C . THR A 1 6 ? -7.267 -4.746 -3.914 1.00 0.00 6 THR A C 12
ATOM 9366 O O . THR A 1 6 ? -7.349 -5.967 -3.789 1.00 0.00 6 THR A O 12
ATOM 9377 N N . LEU A 1 7 ? -6.128 -4.081 -4.042 1.00 0.00 7 LEU A N 12
ATOM 9378 C CA . LEU A 1 7 ? -4.851 -4.774 -4.043 1.00 0.00 7 LEU A CA 12
ATOM 9379 C C . LEU A 1 7 ? -4.197 -4.631 -2.668 1.00 0.00 7 LEU A C 12
ATOM 9380 O O . LEU A 1 7 ? -3.651 -3.577 -2.342 1.00 0.00 7 LEU A O 12
ATOM 9396 N N . CYS A 1 8 ? -4.273 -5.706 -1.896 1.00 0.00 8 CYS A N 12
ATOM 9397 C CA . CYS A 1 8 ? -3.695 -5.713 -0.563 1.00 0.00 8 CYS A CA 12
ATOM 9398 C C . CYS A 1 8 ? -2.375 -6.483 -0.617 1.00 0.00 8 CYS A C 12
ATOM 9399 O O . CYS A 1 8 ? -2.187 -7.342 -1.476 1.00 0.00 8 CYS A O 12
ATOM 9406 N N . CYS A 1 9 ? -1.492 -6.147 0.313 1.00 0.00 9 CYS A N 12
ATOM 9407 C CA . CYS A 1 9 ? -0.195 -6.798 0.384 1.00 0.00 9 CYS A CA 12
ATOM 9408 C C . CYS A 1 9 ? -0.379 -8.168 1.039 1.00 0.00 9 CYS A C 12
ATOM 9409 O O . CYS A 1 9 ? -1.336 -8.381 1.781 1.00 0.00 9 CYS A O 12
ATOM 9416 N N . ASP A 1 10 ? 0.554 -9.060 0.741 1.00 0.00 10 ASP A N 12
ATOM 9417 C CA . ASP A 1 10 ? 0.507 -10.404 1.291 1.00 0.00 10 ASP A CA 12
ATOM 9418 C C . ASP A 1 10 ? 1.344 -10.456 2.570 1.00 0.00 10 ASP A C 12
ATOM 9419 O O . ASP A 1 10 ? 1.777 -11.529 2.990 1.00 0.00 10 ASP A O 12
ATOM 9428 N N . GLY A 1 11 ? 1.549 -9.285 3.154 1.00 0.00 11 GLY A N 12
ATOM 9429 C CA . GLY A 1 11 ? 2.327 -9.184 4.377 1.00 0.00 11 GLY A CA 12
ATOM 9430 C C . GLY A 1 11 ? 3.802 -9.494 4.114 1.00 0.00 11 GLY A C 12
ATOM 9431 O O . GLY A 1 11 ? 4.607 -9.537 5.045 1.00 0.00 11 GLY A O 12
ATOM 9435 N N . ALA A 1 12 ? 4.113 -9.702 2.843 1.00 0.00 12 ALA A N 12
ATOM 9436 C CA . ALA A 1 12 ? 5.478 -10.008 2.448 1.00 0.00 12 ALA A CA 12
ATOM 9437 C C . ALA A 1 12 ? 5.792 -9.301 1.126 1.00 0.00 12 ALA A C 12
ATOM 9438 O O . ALA A 1 12 ? 6.377 -9.897 0.224 1.00 0.00 12 ALA A O 12
ATOM 9445 N N . LEU A 1 13 ? 5.387 -8.041 1.055 1.00 0.00 13 LEU A N 12
ATOM 9446 C CA . LEU A 1 13 ? 5.617 -7.248 -0.140 1.00 0.00 13 LEU A CA 12
ATOM 9447 C C . LEU A 1 13 ? 4.568 -7.607 -1.194 1.00 0.00 13 LEU A C 12
ATOM 9448 O O . LEU A 1 13 ? 3.878 -6.729 -1.712 1.00 0.00 13 LEU A O 12
ATOM 9464 N N . LYS A 1 14 ? 4.480 -8.897 -1.481 1.00 0.00 14 LYS A N 12
ATOM 9465 C CA . LYS A 1 14 ? 3.527 -9.382 -2.464 1.00 0.00 14 LYS A CA 12
ATOM 9466 C C . LYS A 1 14 ? 2.222 -8.592 -2.336 1.00 0.00 14 LYS A C 12
ATOM 9467 O O . LYS A 1 14 ? 1.818 -8.228 -1.233 1.00 0.00 14 LYS A O 12
ATOM 9485 N N . ALA A 1 15 ? 1.600 -8.350 -3.481 1.00 0.00 15 ALA A N 12
ATOM 9486 C CA . ALA A 1 15 ? 0.350 -7.610 -3.511 1.00 0.00 15 ALA A CA 12
ATOM 9487 C C . ALA A 1 15 ? -0.635 -8.320 -4.441 1.00 0.00 15 ALA A C 12
ATOM 9488 O O . ALA A 1 15 ? -0.397 -8.421 -5.643 1.00 0.00 15 ALA A O 12
ATOM 9495 N N . VAL A 1 16 ? -1.722 -8.794 -3.849 1.00 0.00 16 VAL A N 12
ATOM 9496 C CA . VAL A 1 16 ? -2.745 -9.491 -4.610 1.00 0.00 16 VAL A CA 12
ATOM 9497 C C . VAL A 1 16 ? -4.087 -8.782 -4.421 1.00 0.00 16 VAL A C 12
ATOM 9498 O O . VAL A 1 16 ? -4.256 -8.006 -3.483 1.00 0.00 16 VAL A O 12
ATOM 9511 N N . SER A 1 17 ? -5.007 -9.073 -5.330 1.00 0.00 17 SER A N 12
ATOM 9512 C CA . SER A 1 17 ? -6.329 -8.473 -5.276 1.00 0.00 17 SER A CA 12
ATOM 9513 C C . SER A 1 17 ? -7.246 -9.307 -4.380 1.00 0.00 17 SER A C 12
ATOM 9514 O O . SER A 1 17 ? -7.404 -10.508 -4.593 1.00 0.00 17 SER A O 12
ATOM 9522 N N . ALA A 1 18 ? -7.827 -8.638 -3.395 1.00 0.00 18 ALA A N 12
ATOM 9523 C CA . ALA A 1 18 ? -8.724 -9.301 -2.465 1.00 0.00 18 ALA A CA 12
ATOM 9524 C C . ALA A 1 18 ? -10.102 -8.640 -2.531 1.00 0.00 18 ALA A C 12
ATOM 9525 O O . ALA A 1 18 ? -10.223 -7.494 -2.962 1.00 0.00 18 ALA A O 12
ATOM 9532 N N . CYS A 1 19 ? -11.105 -9.389 -2.097 1.00 0.00 19 CYS A N 12
ATOM 9533 C CA . CYS A 1 19 ? -12.469 -8.889 -2.101 1.00 0.00 19 CYS A CA 12
ATOM 9534 C C . CYS A 1 19 ? -12.851 -8.524 -0.666 1.00 0.00 19 CYS A C 12
ATOM 9535 O O . CYS A 1 19 ? -13.398 -9.350 0.063 1.00 0.00 19 CYS A O 12
ATOM 9542 N N . LEU A 1 20 ? -12.549 -7.286 -0.303 1.00 0.00 20 LEU A N 12
ATOM 9543 C CA . LEU A 1 20 ? -12.855 -6.802 1.032 1.00 0.00 20 LEU A CA 12
ATOM 9544 C C . LEU A 1 20 ? -13.967 -5.755 0.949 1.00 0.00 20 LEU A C 12
ATOM 9545 O O . LEU A 1 20 ? -14.214 -5.191 -0.116 1.00 0.00 20 LEU A O 12
ATOM 9561 N N . HIS A 1 21 ? -14.608 -5.527 2.085 1.00 0.00 21 HIS A N 12
ATOM 9562 C CA . HIS A 1 21 ? -15.689 -4.559 2.153 1.00 0.00 21 HIS A CA 12
ATOM 9563 C C . HIS A 1 21 ? -15.142 -3.212 2.632 1.00 0.00 21 HIS A C 12
ATOM 9564 O O . HIS A 1 21 ? -13.988 -3.119 3.044 1.00 0.00 21 HIS A O 12
ATOM 9578 N N . GLU A 1 22 ? -15.998 -2.203 2.561 1.00 0.00 22 GLU A N 12
ATOM 9579 C CA . GLU A 1 22 ? -15.614 -0.866 2.982 1.00 0.00 22 GLU A CA 12
ATOM 9580 C C . GLU A 1 22 ? -15.376 -0.834 4.493 1.00 0.00 22 GLU A C 12
ATOM 9581 O O . GLU A 1 22 ? -14.533 -0.079 4.976 1.00 0.00 22 GLU A O 12
ATOM 9593 N N . SER A 1 23 ? -16.135 -1.661 5.198 1.00 0.00 23 SER A N 12
ATOM 9594 C CA . SER A 1 23 ? -16.017 -1.735 6.644 1.00 0.00 23 SER A CA 12
ATOM 9595 C C . SER A 1 23 ? -14.802 -2.583 7.027 1.00 0.00 23 SER A C 12
ATOM 9596 O O . SER A 1 23 ? -14.549 -2.813 8.208 1.00 0.00 23 SER A O 12
ATOM 9604 N N . GLU A 1 24 ? -14.082 -3.023 6.005 1.00 0.00 24 GLU A N 12
ATOM 9605 C CA . GLU A 1 24 ? -12.900 -3.840 6.219 1.00 0.00 24 GLU A CA 12
ATOM 9606 C C . GLU A 1 24 ? -11.689 -3.212 5.525 1.00 0.00 24 GLU A C 12
ATOM 9607 O O . GLU A 1 24 ? -11.827 -2.578 4.482 1.00 0.00 24 GLU A O 12
ATOM 9619 N N . SER A 1 25 ? -10.528 -3.414 6.134 1.00 0.00 25 SER A N 12
ATOM 9620 C CA . SER A 1 25 ? -9.294 -2.877 5.588 1.00 0.00 25 SER A CA 12
ATOM 9621 C C . SER A 1 25 ? -8.182 -3.923 5.681 1.00 0.00 25 SER A C 12
ATOM 9622 O O . SER A 1 25 ? -8.086 -4.646 6.672 1.00 0.00 25 SER A O 12
ATOM 9630 N N . CYS A 1 26 ? -7.368 -3.970 4.636 1.00 0.00 26 CYS A N 12
ATOM 9631 C CA . CYS A 1 26 ? -6.265 -4.915 4.588 1.00 0.00 26 CYS A CA 12
ATOM 9632 C C . CYS A 1 26 ? -4.957 -4.124 4.547 1.00 0.00 26 CYS A C 12
ATOM 9633 O O . CYS A 1 26 ? -4.970 -2.896 4.478 1.00 0.00 26 CYS A O 12
ATOM 9640 N N . LEU A 1 27 ? -3.856 -4.861 4.589 1.00 0.00 27 LEU A N 12
ATOM 9641 C CA . LEU A 1 27 ? -2.541 -4.244 4.557 1.00 0.00 27 LEU A CA 12
ATOM 9642 C C . LEU A 1 27 ? -2.331 -3.568 3.200 1.00 0.00 27 LEU A C 12
ATOM 9643 O O . LEU A 1 27 ? -1.826 -4.188 2.266 1.00 0.00 27 LEU A O 12
ATOM 9659 N N . VAL A 1 28 ? -2.733 -2.308 3.135 1.00 0.00 28 VAL A N 12
ATOM 9660 C CA . VAL A 1 28 ? -2.596 -1.541 1.908 1.00 0.00 28 VAL A CA 12
ATOM 9661 C C . VAL A 1 28 ? -1.155 -1.043 1.781 1.00 0.00 28 VAL A C 12
ATOM 9662 O O . VAL A 1 28 ? -0.524 -0.697 2.779 1.00 0.00 28 VAL A O 12
ATOM 9675 N N . PRO A 1 29 ? -0.664 -1.020 0.513 1.00 0.00 29 PRO A N 12
ATOM 9676 C CA . PRO A 1 29 ? 0.691 -0.570 0.243 1.00 0.00 29 PRO A CA 12
ATOM 9677 C C . PRO A 1 29 ? 0.793 0.954 0.346 1.00 0.00 29 PRO A C 12
ATOM 9678 O O . PRO A 1 29 ? -0.138 1.611 0.809 1.00 0.00 29 PRO A O 12
ATOM 9689 N N . GLY A 1 30 ? 1.931 1.469 -0.093 1.00 0.00 30 GLY A N 12
ATOM 9690 C CA . GLY A 1 30 ? 2.167 2.902 -0.056 1.00 0.00 30 GLY A CA 12
ATOM 9691 C C . GLY A 1 30 ? 3.067 3.340 -1.213 1.00 0.00 30 GLY A C 12
ATOM 9692 O O . GLY A 1 30 ? 3.882 2.558 -1.700 1.00 0.00 30 GLY A O 12
ATOM 9696 N N . ASP A 1 31 ? 2.890 4.589 -1.620 1.00 0.00 31 ASP A N 12
ATOM 9697 C CA . ASP A 1 31 ? 3.675 5.140 -2.710 1.00 0.00 31 ASP A CA 12
ATOM 9698 C C . ASP A 1 31 ? 4.662 6.168 -2.153 1.00 0.00 31 ASP A C 12
ATOM 9699 O O . ASP A 1 31 ? 4.262 7.252 -1.730 1.00 0.00 31 ASP A O 12
ATOM 9708 N N . CYS A 1 32 ? 5.933 5.792 -2.170 1.00 0.00 32 CYS A N 12
ATOM 9709 C CA . CYS A 1 32 ? 6.979 6.669 -1.673 1.00 0.00 32 CYS A CA 12
ATOM 9710 C C . CYS A 1 32 ? 7.459 7.549 -2.828 1.00 0.00 32 CYS A C 12
ATOM 9711 O O . CYS A 1 32 ? 8.089 7.060 -3.765 1.00 0.00 32 CYS A O 12
ATOM 9718 N N . CYS A 1 33 ? 7.143 8.831 -2.724 1.00 0.00 33 CYS A N 12
ATOM 9719 C CA . CYS A 1 33 ? 7.535 9.784 -3.750 1.00 0.00 33 CYS A CA 12
ATOM 9720 C C . CYS A 1 33 ? 8.487 10.803 -3.120 1.00 0.00 33 CYS A C 12
ATOM 9721 O O . CYS A 1 33 ? 8.297 11.212 -1.976 1.00 0.00 33 CYS A O 12
ATOM 9728 N N . ARG A 1 34 ? 9.492 11.182 -3.896 1.00 0.00 34 ARG A N 12
ATOM 9729 C CA . ARG A 1 34 ? 10.475 12.146 -3.428 1.00 0.00 34 ARG A CA 12
ATOM 9730 C C . ARG A 1 34 ? 11.218 12.763 -4.614 1.00 0.00 34 ARG A C 12
ATOM 9731 O O . ARG A 1 34 ? 11.739 12.047 -5.466 1.00 0.00 34 ARG A O 12
ATOM 9751 N N . GLY A 1 35 ? 11.245 14.088 -4.630 1.00 0.00 35 GLY A N 12
ATOM 9752 C CA . GLY A 1 35 ? 11.916 14.811 -5.697 1.00 0.00 35 GLY A CA 12
ATOM 9753 C C . GLY A 1 35 ? 11.193 14.614 -7.032 1.00 0.00 35 GLY A C 12
ATOM 9754 O O . GLY A 1 35 ? 10.233 15.322 -7.331 1.00 0.00 35 GLY A O 12
ATOM 9758 N N . LYS A 1 36 ? 11.682 13.649 -7.797 1.00 0.00 36 LYS A N 12
ATOM 9759 C CA . LYS A 1 36 ? 11.095 13.350 -9.091 1.00 0.00 36 LYS A CA 12
ATOM 9760 C C . LYS A 1 36 ? 11.043 11.833 -9.285 1.00 0.00 36 LYS A C 12
ATOM 9761 O O . LYS A 1 36 ? 11.061 11.348 -10.415 1.00 0.00 36 LYS A O 12
ATOM 9779 N N . SER A 1 37 ? 10.980 11.128 -8.166 1.00 0.00 37 SER A N 12
ATOM 9780 C CA . SER A 1 37 ? 10.925 9.676 -8.198 1.00 0.00 37 SER A CA 12
ATOM 9781 C C . SER A 1 37 ? 9.858 9.170 -7.225 1.00 0.00 37 SER A C 12
ATOM 9782 O O . SER A 1 37 ? 9.705 9.710 -6.131 1.00 0.00 37 SER A O 12
ATOM 9790 N N . ARG A 1 38 ? 9.148 8.139 -7.660 1.00 0.00 38 ARG A N 12
ATOM 9791 C CA . ARG A 1 38 ? 8.100 7.555 -6.841 1.00 0.00 38 ARG A CA 12
ATOM 9792 C C . ARG A 1 38 ? 8.047 6.040 -7.048 1.00 0.00 38 ARG A C 12
ATOM 9793 O O . ARG A 1 38 ? 8.382 5.544 -8.123 1.00 0.00 38 ARG A O 12
ATOM 9813 N N . LEU A 1 39 ? 7.626 5.346 -6.001 1.00 0.00 39 LEU A N 12
ATOM 9814 C CA . LEU A 1 39 ? 7.525 3.897 -6.054 1.00 0.00 39 LEU A CA 12
ATOM 9815 C C . LEU A 1 39 ? 6.417 3.432 -5.108 1.00 0.00 39 LEU A C 12
ATOM 9816 O O . LEU A 1 39 ? 6.248 3.988 -4.023 1.00 0.00 39 LEU A O 12
ATOM 9832 N N . THR A 1 40 ? 5.690 2.416 -5.552 1.00 0.00 40 THR A N 12
ATOM 9833 C CA . THR A 1 40 ? 4.604 1.870 -4.757 1.00 0.00 40 THR A CA 12
ATOM 9834 C C . THR A 1 40 ? 4.922 0.435 -4.334 1.00 0.00 40 THR A C 12
ATOM 9835 O O . THR A 1 40 ? 4.937 -0.473 -5.164 1.00 0.00 40 THR A O 12
ATOM 9846 N N . LEU A 1 41 ? 5.169 0.274 -3.041 1.00 0.00 41 LEU A N 12
ATOM 9847 C CA . LEU A 1 41 ? 5.486 -1.035 -2.498 1.00 0.00 41 LEU A CA 12
ATOM 9848 C C . LEU A 1 41 ? 5.037 -1.098 -1.036 1.00 0.00 41 LEU A C 12
ATOM 9849 O O . LEU A 1 41 ? 4.614 -0.092 -0.469 1.00 0.00 41 LEU A O 12
ATOM 9865 N N . CYS A 1 42 ? 5.143 -2.290 -0.469 1.00 0.00 42 CYS A N 12
ATOM 9866 C CA . CYS A 1 42 ? 4.755 -2.497 0.916 1.00 0.00 42 CYS A CA 12
ATOM 9867 C C . CYS A 1 42 ? 5.969 -2.219 1.804 1.00 0.00 42 CYS A C 12
ATOM 9868 O O . CYS A 1 42 ? 6.975 -2.921 1.724 1.00 0.00 42 CYS A O 12
ATOM 9875 N N . SER A 1 43 ? 5.835 -1.191 2.629 1.00 0.00 43 SER A N 12
ATOM 9876 C CA . SER A 1 43 ? 6.909 -0.811 3.531 1.00 0.00 43 SER A CA 12
ATOM 9877 C C . SER A 1 43 ? 6.338 -0.070 4.742 1.00 0.00 43 SER A C 12
ATOM 9878 O O . SER A 1 43 ? 6.227 1.155 4.729 1.00 0.00 43 SER A O 12
ATOM 9886 N N . TYR A 1 44 ? 5.990 -0.844 5.759 1.00 0.00 44 TYR A N 12
ATOM 9887 C CA . TYR A 1 44 ? 5.433 -0.278 6.976 1.00 0.00 44 TYR A CA 12
ATOM 9888 C C . TYR A 1 44 ? 6.495 -0.186 8.074 1.00 0.00 44 TYR A C 12
ATOM 9889 O O . TYR A 1 44 ? 7.579 -0.752 7.943 1.00 0.00 44 TYR A O 12
ATOM 9907 N N . GLY A 1 45 ? 6.146 0.531 9.132 1.00 0.00 45 GLY A N 12
ATOM 9908 C CA . GLY A 1 45 ? 7.054 0.704 10.252 1.00 0.00 45 GLY A CA 12
ATOM 9909 C C . GLY A 1 45 ? 6.447 0.146 11.541 1.00 0.00 45 GLY A C 12
ATOM 9910 O O . GLY A 1 45 ? 5.763 -0.875 11.518 1.00 0.00 45 GLY A O 12
ATOM 9914 N N . GLU A 1 46 ? 6.721 0.842 12.636 1.00 0.00 46 GLU A N 12
ATOM 9915 C CA . GLU A 1 46 ? 6.211 0.429 13.932 1.00 0.00 46 GLU A CA 12
ATOM 9916 C C . GLU A 1 46 ? 5.269 1.495 14.495 1.00 0.00 46 GLU A C 12
ATOM 9917 O O . GLU A 1 46 ? 5.544 2.689 14.392 1.00 0.00 46 GLU A O 12
ATOM 9929 N N . GLY A 1 47 ? 4.174 1.024 15.076 1.00 0.00 47 GLY A N 12
ATOM 9930 C CA . GLY A 1 47 ? 3.190 1.921 15.656 1.00 0.00 47 GLY A CA 12
ATOM 9931 C C . GLY A 1 47 ? 1.802 1.277 15.670 1.00 0.00 47 GLY A C 12
ATOM 9932 O O . GLY A 1 47 ? 1.170 1.179 16.720 1.00 0.00 47 GLY A O 12
ATOM 9936 N N . GLY A 1 48 ? 1.369 0.854 14.491 1.00 0.00 48 GLY A N 12
ATOM 9937 C CA . GLY A 1 48 ? 0.068 0.221 14.356 1.00 0.00 48 GLY A CA 12
ATOM 9938 C C . GLY A 1 48 ? -0.366 0.170 12.889 1.00 0.00 48 GLY A C 12
ATOM 9939 O O . GLY A 1 48 ? -0.525 -0.911 12.323 1.00 0.00 48 GLY A O 12
ATOM 9943 N N . ASN A 1 49 ? -0.544 1.351 12.316 1.00 0.00 49 ASN A N 12
ATOM 9944 C CA . ASN A 1 49 ? -0.957 1.454 10.927 1.00 0.00 49 ASN A CA 12
ATOM 9945 C C . ASN A 1 49 ? -0.392 2.743 10.326 1.00 0.00 49 ASN A C 12
ATOM 9946 O O . ASN A 1 49 ? -1.016 3.800 10.417 1.00 0.00 49 ASN A O 12
ATOM 9957 N N . GLY A 1 50 ? 0.782 2.614 9.726 1.00 0.00 50 GLY A N 12
ATOM 9958 C CA . GLY A 1 50 ? 1.438 3.755 9.111 1.00 0.00 50 GLY A CA 12
ATOM 9959 C C . GLY A 1 50 ? 2.578 3.306 8.196 1.00 0.00 50 GLY A C 12
ATOM 9960 O O . GLY A 1 50 ? 2.929 2.127 8.169 1.00 0.00 50 GLY A O 12
ATOM 9964 N N . PHE A 1 51 ? 3.125 4.268 7.467 1.00 0.00 51 PHE A N 12
ATOM 9965 C CA . PHE A 1 51 ? 4.219 3.986 6.554 1.00 0.00 51 PHE A CA 12
ATOM 9966 C C . PHE A 1 51 ? 5.542 4.529 7.097 1.00 0.00 51 PHE A C 12
ATOM 9967 O O . PHE A 1 51 ? 5.551 5.326 8.035 1.00 0.00 51 PHE A O 12
ATOM 9984 N N . GLN A 1 52 ? 6.627 4.075 6.486 1.00 0.00 52 GLN A N 12
ATOM 9985 C CA . GLN A 1 52 ? 7.952 4.505 6.897 1.00 0.00 52 GLN A CA 12
ATOM 9986 C C . GLN A 1 52 ? 8.853 4.690 5.675 1.00 0.00 52 GLN A C 12
ATOM 9987 O O . GLN A 1 52 ? 9.764 3.897 5.445 1.00 0.00 52 GLN A O 12
ATOM 10001 N N . CYS A 1 53 ? 8.566 5.743 4.922 1.00 0.00 53 CYS A N 12
ATOM 10002 C CA . CYS A 1 53 ? 9.340 6.043 3.729 1.00 0.00 53 CYS A CA 12
ATOM 10003 C C . CYS A 1 53 ? 10.817 6.118 4.121 1.00 0.00 53 CYS A C 12
ATOM 10004 O O . CYS A 1 53 ? 11.173 6.784 5.091 1.00 0.00 53 CYS A O 12
ATOM 10011 N N . PRO A 1 54 ? 11.659 5.408 3.323 1.00 0.00 54 PRO A N 12
ATOM 10012 C CA . PRO A 1 54 ? 13.090 5.388 3.576 1.00 0.00 54 PRO A CA 12
ATOM 10013 C C . PRO A 1 54 ? 13.740 6.705 3.149 1.00 0.00 54 PRO A C 12
ATOM 10014 O O . PRO A 1 54 ? 13.073 7.582 2.601 1.00 0.00 54 PRO A O 12
ATOM 10025 N N . THR A 1 55 ? 15.035 6.803 3.415 1.00 0.00 55 THR A N 12
ATOM 10026 C CA . THR A 1 55 ? 15.783 7.998 3.064 1.00 0.00 55 THR A CA 12
ATOM 10027 C C . THR A 1 55 ? 15.745 8.227 1.552 1.00 0.00 55 THR A C 12
ATOM 10028 O O . THR A 1 55 ? 16.072 7.331 0.776 1.00 0.00 55 THR A O 12
ATOM 10039 N N . GLY A 1 56 ? 15.340 9.433 1.179 1.00 0.00 56 GLY A N 12
ATOM 10040 C CA . GLY A 1 56 ? 15.254 9.791 -0.226 1.00 0.00 56 GLY A CA 12
ATOM 10041 C C . GLY A 1 56 ? 13.831 9.600 -0.756 1.00 0.00 56 GLY A C 12
ATOM 10042 O O . GLY A 1 56 ? 13.578 9.779 -1.946 1.00 0.00 56 GLY A O 12
ATOM 10046 N N . TYR A 1 57 ? 12.939 9.239 0.156 1.00 0.00 57 TYR A N 12
ATOM 10047 C CA . TYR A 1 57 ? 11.548 9.021 -0.204 1.00 0.00 57 TYR A CA 12
ATOM 10048 C C . TYR A 1 57 ? 10.614 9.797 0.725 1.00 0.00 57 TYR A C 12
ATOM 10049 O O . TYR A 1 57 ? 10.971 10.094 1.864 1.00 0.00 57 TYR A O 12
ATOM 10067 N N . ARG A 1 58 ? 9.435 10.105 0.204 1.00 0.00 58 ARG A N 12
ATOM 10068 C CA . ARG A 1 58 ? 8.446 10.842 0.973 1.00 0.00 58 ARG A CA 12
ATOM 10069 C C . ARG A 1 58 ? 7.036 10.368 0.617 1.00 0.00 58 ARG A C 12
ATOM 10070 O O . ARG A 1 58 ? 6.560 10.600 -0.492 1.00 0.00 58 ARG A O 12
ATOM 10090 N N . GLN A 1 59 ? 6.407 9.711 1.581 1.00 0.00 59 GLN A N 12
ATOM 10091 C CA . GLN A 1 59 ? 5.061 9.201 1.383 1.00 0.00 59 GLN A CA 12
ATOM 10092 C C . GLN A 1 59 ? 4.243 10.177 0.534 1.00 0.00 59 GLN A C 12
ATOM 10093 O O . GLN A 1 59 ? 4.145 11.358 0.861 1.00 0.00 59 GLN A O 12
ATOM 10107 N N . CYS A 1 60 ? 3.678 9.645 -0.539 1.00 0.00 60 CYS A N 12
ATOM 10108 C CA . CYS A 1 60 ? 2.871 10.454 -1.438 1.00 0.00 60 CYS A CA 12
ATOM 10109 C C . CYS A 1 60 ? 1.484 10.624 -0.818 1.00 0.00 60 CYS A C 12
ATOM 10110 O O . CYS A 1 60 ? 0.672 11.407 -1.309 1.00 0.00 60 CYS A O 12
ATOM 10117 N N . ASP A 1 1 ? -18.415 -4.711 -9.007 1.00 0.00 1 ASP A N 13
ATOM 10118 C CA . ASP A 1 1 ? -19.349 -5.665 -8.436 1.00 0.00 1 ASP A CA 13
ATOM 10119 C C . ASP A 1 1 ? -19.471 -5.416 -6.931 1.00 0.00 1 ASP A C 13
ATOM 10120 O O . ASP A 1 1 ? -19.248 -4.300 -6.464 1.00 0.00 1 ASP A O 13
ATOM 10129 N N . ARG A 1 2 ? -19.824 -6.473 -6.214 1.00 0.00 2 ARG A N 13
ATOM 10130 C CA . ARG A 1 2 ? -19.978 -6.382 -4.773 1.00 0.00 2 ARG A CA 13
ATOM 10131 C C . ARG A 1 2 ? -18.616 -6.178 -4.105 1.00 0.00 2 ARG A C 13
ATOM 10132 O O . ARG A 1 2 ? -17.581 -6.492 -4.690 1.00 0.00 2 ARG A O 13
ATOM 10152 N N . CYS A 1 3 ? -18.661 -5.652 -2.890 1.00 0.00 3 CYS A N 13
ATOM 10153 C CA . CYS A 1 3 ? -17.444 -5.403 -2.137 1.00 0.00 3 CYS A CA 13
ATOM 10154 C C . CYS A 1 3 ? -16.595 -4.397 -2.916 1.00 0.00 3 CYS A C 13
ATOM 10155 O O . CYS A 1 3 ? -16.842 -4.154 -4.097 1.00 0.00 3 CYS A O 13
ATOM 10162 N N . ARG A 1 4 ? -15.612 -3.839 -2.225 1.00 0.00 4 ARG A N 13
ATOM 10163 C CA . ARG A 1 4 ? -14.724 -2.866 -2.838 1.00 0.00 4 ARG A CA 13
ATOM 10164 C C . ARG A 1 4 ? -13.352 -3.489 -3.100 1.00 0.00 4 ARG A C 13
ATOM 10165 O O . ARG A 1 4 ? -12.347 -3.036 -2.553 1.00 0.00 4 ARG A O 13
ATOM 10185 N N . TYR A 1 5 ? -13.353 -4.518 -3.934 1.00 0.00 5 TYR A N 13
ATOM 10186 C CA . TYR A 1 5 ? -12.121 -5.207 -4.274 1.00 0.00 5 TYR A CA 13
ATOM 10187 C C . TYR A 1 5 ? -10.949 -4.228 -4.358 1.00 0.00 5 TYR A C 13
ATOM 10188 O O . TYR A 1 5 ? -11.016 -3.237 -5.085 1.00 0.00 5 TYR A O 13
ATOM 10206 N N . THR A 1 6 ? -9.904 -4.538 -3.606 1.00 0.00 6 THR A N 13
ATOM 10207 C CA . THR A 1 6 ? -8.719 -3.697 -3.588 1.00 0.00 6 THR A CA 13
ATOM 10208 C C . THR A 1 6 ? -7.457 -4.556 -3.495 1.00 0.00 6 THR A C 13
ATOM 10209 O O . THR A 1 6 ? -7.539 -5.768 -3.309 1.00 0.00 6 THR A O 13
ATOM 10220 N N . LEU A 1 7 ? -6.318 -3.892 -3.629 1.00 0.00 7 LEU A N 13
ATOM 10221 C CA . LEU A 1 7 ? -5.040 -4.580 -3.563 1.00 0.00 7 LEU A CA 13
ATOM 10222 C C . LEU A 1 7 ? -4.372 -4.280 -2.220 1.00 0.00 7 LEU A C 13
ATOM 10223 O O . LEU A 1 7 ? -4.012 -3.137 -1.944 1.00 0.00 7 LEU A O 13
ATOM 10239 N N . CYS A 1 8 ? -4.228 -5.326 -1.419 1.00 0.00 8 CYS A N 13
ATOM 10240 C CA . CYS A 1 8 ? -3.610 -5.188 -0.112 1.00 0.00 8 CYS A CA 13
ATOM 10241 C C . CYS A 1 8 ? -2.393 -6.114 -0.055 1.00 0.00 8 CYS A C 13
ATOM 10242 O O . CYS A 1 8 ? -2.254 -7.012 -0.883 1.00 0.00 8 CYS A O 13
ATOM 10249 N N . CYS A 1 9 ? -1.544 -5.861 0.930 1.00 0.00 9 CYS A N 13
ATOM 10250 C CA . CYS A 1 9 ? -0.343 -6.661 1.105 1.00 0.00 9 CYS A CA 13
ATOM 10251 C C . CYS A 1 9 ? -0.513 -7.515 2.364 1.00 0.00 9 CYS A C 13
ATOM 10252 O O . CYS A 1 9 ? -1.175 -7.100 3.314 1.00 0.00 9 CYS A O 13
ATOM 10259 N N . ASP A 1 10 ? 0.095 -8.690 2.330 1.00 0.00 10 ASP A N 13
ATOM 10260 C CA . ASP A 1 10 ? 0.020 -9.605 3.456 1.00 0.00 10 ASP A CA 13
ATOM 10261 C C . ASP A 1 10 ? 1.170 -9.315 4.422 1.00 0.00 10 ASP A C 13
ATOM 10262 O O . ASP A 1 10 ? 1.194 -9.833 5.537 1.00 0.00 10 ASP A O 13
ATOM 10271 N N . GLY A 1 11 ? 2.096 -8.490 3.957 1.00 0.00 11 GLY A N 13
ATOM 10272 C CA . GLY A 1 11 ? 3.247 -8.124 4.765 1.00 0.00 11 GLY A CA 13
ATOM 10273 C C . GLY A 1 11 ? 4.373 -9.148 4.608 1.00 0.00 11 GLY A C 13
ATOM 10274 O O . GLY A 1 11 ? 5.544 -8.821 4.797 1.00 0.00 11 GLY A O 13
ATOM 10278 N N . ALA A 1 12 ? 3.981 -10.365 4.265 1.00 0.00 12 ALA A N 13
ATOM 10279 C CA . ALA A 1 12 ? 4.943 -11.438 4.080 1.00 0.00 12 ALA A CA 13
ATOM 10280 C C . ALA A 1 12 ? 4.399 -12.434 3.053 1.00 0.00 12 ALA A C 13
ATOM 10281 O O . ALA A 1 12 ? 3.815 -13.452 3.419 1.00 0.00 12 ALA A O 13
ATOM 10288 N N . LEU A 1 13 ? 4.611 -12.105 1.787 1.00 0.00 13 LEU A N 13
ATOM 10289 C CA . LEU A 1 13 ? 4.150 -12.957 0.705 1.00 0.00 13 LEU A CA 13
ATOM 10290 C C . LEU A 1 13 ? 4.207 -12.180 -0.611 1.00 0.00 13 LEU A C 13
ATOM 10291 O O . LEU A 1 13 ? 5.211 -12.224 -1.319 1.00 0.00 13 LEU A O 13
ATOM 10307 N N . LYS A 1 14 ? 3.117 -11.485 -0.899 1.00 0.00 14 LYS A N 13
ATOM 10308 C CA . LYS A 1 14 ? 3.029 -10.698 -2.117 1.00 0.00 14 LYS A CA 13
ATOM 10309 C C . LYS A 1 14 ? 1.655 -10.028 -2.190 1.00 0.00 14 LYS A C 13
ATOM 10310 O O . LYS A 1 14 ? 0.635 -10.670 -1.950 1.00 0.00 14 LYS A O 13
ATOM 10328 N N . ALA A 1 15 ? 1.675 -8.746 -2.521 1.00 0.00 15 ALA A N 13
ATOM 10329 C CA . ALA A 1 15 ? 0.444 -7.981 -2.629 1.00 0.00 15 ALA A CA 13
ATOM 10330 C C . ALA A 1 15 ? -0.511 -8.693 -3.588 1.00 0.00 15 ALA A C 13
ATOM 10331 O O . ALA A 1 15 ? -0.086 -9.226 -4.613 1.00 0.00 15 ALA A O 13
ATOM 10338 N N . VAL A 1 16 ? -1.785 -8.680 -3.223 1.00 0.00 16 VAL A N 13
ATOM 10339 C CA . VAL A 1 16 ? -2.804 -9.318 -4.039 1.00 0.00 16 VAL A CA 13
ATOM 10340 C C . VAL A 1 16 ? -4.132 -8.580 -3.857 1.00 0.00 16 VAL A C 13
ATOM 10341 O O . VAL A 1 16 ? -4.299 -7.820 -2.904 1.00 0.00 16 VAL A O 13
ATOM 10354 N N . SER A 1 17 ? -5.043 -8.830 -4.786 1.00 0.00 17 SER A N 13
ATOM 10355 C CA . SER A 1 17 ? -6.351 -8.199 -4.739 1.00 0.00 17 SER A CA 13
ATOM 10356 C C . SER A 1 17 ? -7.342 -9.103 -4.004 1.00 0.00 17 SER A C 13
ATOM 10357 O O . SER A 1 17 ? -7.439 -10.293 -4.298 1.00 0.00 17 SER A O 13
ATOM 10365 N N . ALA A 1 18 ? -8.054 -8.502 -3.062 1.00 0.00 18 ALA A N 13
ATOM 10366 C CA . ALA A 1 18 ? -9.035 -9.239 -2.281 1.00 0.00 18 ALA A CA 13
ATOM 10367 C C . ALA A 1 18 ? -10.372 -8.497 -2.321 1.00 0.00 18 ALA A C 13
ATOM 10368 O O . ALA A 1 18 ? -10.412 -7.294 -2.573 1.00 0.00 18 ALA A O 13
ATOM 10375 N N . CYS A 1 19 ? -11.436 -9.247 -2.070 1.00 0.00 19 CYS A N 13
ATOM 10376 C CA . CYS A 1 19 ? -12.772 -8.675 -2.073 1.00 0.00 19 CYS A CA 13
ATOM 10377 C C . CYS A 1 19 ? -13.121 -8.258 -0.643 1.00 0.00 19 CYS A C 13
ATOM 10378 O O . CYS A 1 19 ? -13.795 -8.995 0.075 1.00 0.00 19 CYS A O 13
ATOM 10385 N N . LEU A 1 20 ? -12.645 -7.079 -0.272 1.00 0.00 20 LEU A N 13
ATOM 10386 C CA . LEU A 1 20 ? -12.897 -6.556 1.060 1.00 0.00 20 LEU A CA 13
ATOM 10387 C C . LEU A 1 20 ? -14.081 -5.589 1.006 1.00 0.00 20 LEU A C 13
ATOM 10388 O O . LEU A 1 20 ? -14.405 -5.055 -0.053 1.00 0.00 20 LEU A O 13
ATOM 10404 N N . HIS A 1 21 ? -14.696 -5.393 2.164 1.00 0.00 21 HIS A N 13
ATOM 10405 C CA . HIS A 1 21 ? -15.839 -4.499 2.262 1.00 0.00 21 HIS A CA 13
ATOM 10406 C C . HIS A 1 21 ? -15.402 -3.177 2.894 1.00 0.00 21 HIS A C 13
ATOM 10407 O O . HIS A 1 21 ? -14.226 -2.989 3.200 1.00 0.00 21 HIS A O 13
ATOM 10421 N N . GLU A 1 22 ? -16.374 -2.294 3.072 1.00 0.00 22 GLU A N 13
ATOM 10422 C CA . GLU A 1 22 ? -16.105 -0.993 3.662 1.00 0.00 22 GLU A CA 13
ATOM 10423 C C . GLU A 1 22 ? -15.636 -1.154 5.110 1.00 0.00 22 GLU A C 13
ATOM 10424 O O . GLU A 1 22 ? -14.902 -0.314 5.625 1.00 0.00 22 GLU A O 13
ATOM 10436 N N . SER A 1 23 ? -16.082 -2.240 5.725 1.00 0.00 23 SER A N 13
ATOM 10437 C CA . SER A 1 23 ? -15.717 -2.522 7.103 1.00 0.00 23 SER A CA 13
ATOM 10438 C C . SER A 1 23 ? -14.305 -3.106 7.162 1.00 0.00 23 SER A C 13
ATOM 10439 O O . SER A 1 23 ? -13.353 -2.404 7.500 1.00 0.00 23 SER A O 13
ATOM 10447 N N . GLU A 1 24 ? -14.213 -4.385 6.828 1.00 0.00 24 GLU A N 13
ATOM 10448 C CA . GLU A 1 24 ? -12.932 -5.071 6.838 1.00 0.00 24 GLU A CA 13
ATOM 10449 C C . GLU A 1 24 ? -11.819 -4.125 6.384 1.00 0.00 24 GLU A C 13
ATOM 10450 O O . GLU A 1 24 ? -12.068 -3.183 5.634 1.00 0.00 24 GLU A O 13
ATOM 10462 N N . SER A 1 25 ? -10.614 -4.408 6.858 1.00 0.00 25 SER A N 13
ATOM 10463 C CA . SER A 1 25 ? -9.462 -3.595 6.509 1.00 0.00 25 SER A CA 13
ATOM 10464 C C . SER A 1 25 ? -8.228 -4.481 6.334 1.00 0.00 25 SER A C 13
ATOM 10465 O O . SER A 1 25 ? -8.137 -5.550 6.938 1.00 0.00 25 SER A O 13
ATOM 10473 N N . CYS A 1 26 ? -7.309 -4.006 5.506 1.00 0.00 26 CYS A N 13
ATOM 10474 C CA . CYS A 1 26 ? -6.085 -4.743 5.244 1.00 0.00 26 CYS A CA 13
ATOM 10475 C C . CYS A 1 26 ? -4.926 -3.745 5.191 1.00 0.00 26 CYS A C 13
ATOM 10476 O O . CYS A 1 26 ? -5.140 -2.536 5.261 1.00 0.00 26 CYS A O 13
ATOM 10483 N N . LEU A 1 27 ? -3.724 -4.290 5.068 1.00 0.00 27 LEU A N 13
ATOM 10484 C CA . LEU A 1 27 ? -2.531 -3.462 5.003 1.00 0.00 27 LEU A CA 13
ATOM 10485 C C . LEU A 1 27 ? -2.356 -2.938 3.577 1.00 0.00 27 LEU A C 13
ATOM 10486 O O . LEU A 1 27 ? -1.769 -3.612 2.732 1.00 0.00 27 LEU A O 13
ATOM 10502 N N . VAL A 1 28 ? -2.875 -1.739 3.353 1.00 0.00 28 VAL A N 13
ATOM 10503 C CA . VAL A 1 28 ? -2.783 -1.117 2.043 1.00 0.00 28 VAL A CA 13
ATOM 10504 C C . VAL A 1 28 ? -1.395 -0.494 1.876 1.00 0.00 28 VAL A C 13
ATOM 10505 O O . VAL A 1 28 ? -0.829 0.035 2.832 1.00 0.00 28 VAL A O 13
ATOM 10518 N N . PRO A 1 29 ? -0.874 -0.580 0.623 1.00 0.00 29 PRO A N 13
ATOM 10519 C CA . PRO A 1 29 ? 0.436 -0.030 0.318 1.00 0.00 29 PRO A CA 13
ATOM 10520 C C . PRO A 1 29 ? 0.385 1.496 0.230 1.00 0.00 29 PRO A C 13
ATOM 10521 O O . PRO A 1 29 ? -0.630 2.107 0.563 1.00 0.00 29 PRO A O 13
ATOM 10532 N N . GLY A 1 30 ? 1.492 2.069 -0.219 1.00 0.00 30 GLY A N 13
ATOM 10533 C CA . GLY A 1 30 ? 1.585 3.512 -0.355 1.00 0.00 30 GLY A CA 13
ATOM 10534 C C . GLY A 1 30 ? 2.510 3.895 -1.512 1.00 0.00 30 GLY A C 13
ATOM 10535 O O . GLY A 1 30 ? 3.308 3.079 -1.969 1.00 0.00 30 GLY A O 13
ATOM 10539 N N . ASP A 1 31 ? 2.372 5.137 -1.952 1.00 0.00 31 ASP A N 13
ATOM 10540 C CA . ASP A 1 31 ? 3.185 5.639 -3.047 1.00 0.00 31 ASP A CA 13
ATOM 10541 C C . ASP A 1 31 ? 4.186 6.661 -2.506 1.00 0.00 31 ASP A C 13
ATOM 10542 O O . ASP A 1 31 ? 3.800 7.750 -2.085 1.00 0.00 31 ASP A O 13
ATOM 10551 N N . CYS A 1 32 ? 5.453 6.275 -2.537 1.00 0.00 32 CYS A N 13
ATOM 10552 C CA . CYS A 1 32 ? 6.512 7.144 -2.055 1.00 0.00 32 CYS A CA 13
ATOM 10553 C C . CYS A 1 32 ? 6.995 8.006 -3.224 1.00 0.00 32 CYS A C 13
ATOM 10554 O O . CYS A 1 32 ? 7.362 7.485 -4.275 1.00 0.00 32 CYS A O 13
ATOM 10561 N N . CYS A 1 33 ? 6.978 9.312 -2.999 1.00 0.00 33 CYS A N 13
ATOM 10562 C CA . CYS A 1 33 ? 7.409 10.252 -4.020 1.00 0.00 33 CYS A CA 13
ATOM 10563 C C . CYS A 1 33 ? 8.828 10.712 -3.681 1.00 0.00 33 CYS A C 13
ATOM 10564 O O . CYS A 1 33 ? 9.129 11.006 -2.526 1.00 0.00 33 CYS A O 13
ATOM 10571 N N . ARG A 1 34 ? 9.662 10.759 -4.710 1.00 0.00 34 ARG A N 13
ATOM 10572 C CA . ARG A 1 34 ? 11.043 11.179 -4.535 1.00 0.00 34 ARG A CA 13
ATOM 10573 C C . ARG A 1 34 ? 11.433 12.183 -5.621 1.00 0.00 34 ARG A C 13
ATOM 10574 O O . ARG A 1 34 ? 11.486 11.838 -6.801 1.00 0.00 34 ARG A O 13
ATOM 10594 N N . GLY A 1 35 ? 11.697 13.405 -5.185 1.00 0.00 35 GLY A N 13
ATOM 10595 C CA . GLY A 1 35 ? 12.081 14.462 -6.105 1.00 0.00 35 GLY A CA 13
ATOM 10596 C C . GLY A 1 35 ? 11.060 14.603 -7.236 1.00 0.00 35 GLY A C 13
ATOM 10597 O O . GLY A 1 35 ? 10.055 15.295 -7.086 1.00 0.00 35 GLY A O 13
ATOM 10601 N N . LYS A 1 36 ? 11.354 13.936 -8.342 1.00 0.00 36 LYS A N 13
ATOM 10602 C CA . LYS A 1 36 ? 10.475 13.978 -9.498 1.00 0.00 36 LYS A CA 13
ATOM 10603 C C . LYS A 1 36 ? 10.145 12.549 -9.934 1.00 0.00 36 LYS A C 13
ATOM 10604 O O . LYS A 1 36 ? 10.159 12.241 -11.125 1.00 0.00 36 LYS A O 13
ATOM 10622 N N . SER A 1 37 ? 9.856 11.714 -8.947 1.00 0.00 37 SER A N 13
ATOM 10623 C CA . SER A 1 37 ? 9.525 10.325 -9.214 1.00 0.00 37 SER A CA 13
ATOM 10624 C C . SER A 1 37 ? 8.551 9.807 -8.154 1.00 0.00 37 SER A C 13
ATOM 10625 O O . SER A 1 37 ? 8.410 10.407 -7.088 1.00 0.00 37 SER A O 13
ATOM 10633 N N . ARG A 1 38 ? 7.903 8.699 -8.482 1.00 0.00 38 ARG A N 13
ATOM 10634 C CA . ARG A 1 38 ? 6.947 8.093 -7.571 1.00 0.00 38 ARG A CA 13
ATOM 10635 C C . ARG A 1 38 ? 6.951 6.571 -7.731 1.00 0.00 38 ARG A C 13
ATOM 10636 O O . ARG A 1 38 ? 7.184 6.060 -8.826 1.00 0.00 38 ARG A O 13
ATOM 10656 N N . LEU A 1 39 ? 6.690 5.891 -6.625 1.00 0.00 39 LEU A N 13
ATOM 10657 C CA . LEU A 1 39 ? 6.660 4.438 -6.631 1.00 0.00 39 LEU A CA 13
ATOM 10658 C C . LEU A 1 39 ? 5.697 3.948 -5.547 1.00 0.00 39 LEU A C 13
ATOM 10659 O O . LEU A 1 39 ? 5.607 4.547 -4.476 1.00 0.00 39 LEU A O 13
ATOM 10675 N N . THR A 1 40 ? 5.004 2.864 -5.862 1.00 0.00 40 THR A N 13
ATOM 10676 C CA . THR A 1 40 ? 4.052 2.288 -4.929 1.00 0.00 40 THR A CA 13
ATOM 10677 C C . THR A 1 40 ? 4.498 0.885 -4.509 1.00 0.00 40 THR A C 13
ATOM 10678 O O . THR A 1 40 ? 4.670 0.007 -5.353 1.00 0.00 40 THR A O 13
ATOM 10689 N N . LEU A 1 41 ? 4.673 0.719 -3.206 1.00 0.00 41 LEU A N 13
ATOM 10690 C CA . LEU A 1 41 ? 5.096 -0.561 -2.666 1.00 0.00 41 LEU A CA 13
ATOM 10691 C C . LEU A 1 41 ? 4.537 -0.722 -1.250 1.00 0.00 41 LEU A C 13
ATOM 10692 O O . LEU A 1 41 ? 3.784 0.128 -0.777 1.00 0.00 41 LEU A O 13
ATOM 10708 N N . CYS A 1 42 ? 4.927 -1.817 -0.615 1.00 0.00 42 CYS A N 13
ATOM 10709 C CA . CYS A 1 42 ? 4.475 -2.099 0.736 1.00 0.00 42 CYS A CA 13
ATOM 10710 C C . CYS A 1 42 ? 5.683 -2.024 1.673 1.00 0.00 42 CYS A C 13
ATOM 10711 O O . CYS A 1 42 ? 6.676 -2.720 1.467 1.00 0.00 42 CYS A O 13
ATOM 10718 N N . SER A 1 43 ? 5.558 -1.175 2.682 1.00 0.00 43 SER A N 13
ATOM 10719 C CA . SER A 1 43 ? 6.626 -0.999 3.650 1.00 0.00 43 SER A CA 13
ATOM 10720 C C . SER A 1 43 ? 6.072 -0.380 4.935 1.00 0.00 43 SER A C 13
ATOM 10721 O O . SER A 1 43 ? 5.193 0.478 4.885 1.00 0.00 43 SER A O 13
ATOM 10729 N N . TYR A 1 44 ? 6.610 -0.840 6.055 1.00 0.00 44 TYR A N 13
ATOM 10730 C CA . TYR A 1 44 ? 6.179 -0.342 7.350 1.00 0.00 44 TYR A CA 13
ATOM 10731 C C . TYR A 1 44 ? 7.174 0.682 7.903 1.00 0.00 44 TYR A C 13
ATOM 10732 O O . TYR A 1 44 ? 8.246 0.882 7.332 1.00 0.00 44 TYR A O 13
ATOM 10750 N N . GLY A 1 45 ? 6.784 1.303 9.006 1.00 0.00 45 GLY A N 13
ATOM 10751 C CA . GLY A 1 45 ? 7.629 2.301 9.640 1.00 0.00 45 GLY A CA 13
ATOM 10752 C C . GLY A 1 45 ? 6.937 2.905 10.865 1.00 0.00 45 GLY A C 13
ATOM 10753 O O . GLY A 1 45 ? 6.480 4.046 10.823 1.00 0.00 45 GLY A O 13
ATOM 10757 N N . GLU A 1 46 ? 6.883 2.113 11.925 1.00 0.00 46 GLU A N 13
ATOM 10758 C CA . GLU A 1 46 ? 6.256 2.556 13.159 1.00 0.00 46 GLU A CA 13
ATOM 10759 C C . GLU A 1 46 ? 6.337 1.456 14.220 1.00 0.00 46 GLU A C 13
ATOM 10760 O O . GLU A 1 46 ? 6.440 0.276 13.889 1.00 0.00 46 GLU A O 13
ATOM 10772 N N . GLY A 1 47 ? 6.288 1.882 15.473 1.00 0.00 47 GLY A N 13
ATOM 10773 C CA . GLY A 1 47 ? 6.353 0.949 16.584 1.00 0.00 47 GLY A CA 13
ATOM 10774 C C . GLY A 1 47 ? 4.991 0.301 16.839 1.00 0.00 47 GLY A C 13
ATOM 10775 O O . GLY A 1 47 ? 4.526 0.250 17.975 1.00 0.00 47 GLY A O 13
ATOM 10779 N N . GLY A 1 48 ? 4.389 -0.179 15.759 1.00 0.00 48 GLY A N 13
ATOM 10780 C CA . GLY A 1 48 ? 3.088 -0.821 15.851 1.00 0.00 48 GLY A CA 13
ATOM 10781 C C . GLY A 1 48 ? 2.692 -1.449 14.514 1.00 0.00 48 GLY A C 13
ATOM 10782 O O . GLY A 1 48 ? 3.206 -2.503 14.142 1.00 0.00 48 GLY A O 13
ATOM 10786 N N . ASN A 1 49 ? 1.781 -0.775 13.827 1.00 0.00 49 ASN A N 13
ATOM 10787 C CA . ASN A 1 49 ? 1.309 -1.254 12.539 1.00 0.00 49 ASN A CA 13
ATOM 10788 C C . ASN A 1 49 ? 0.878 -0.061 11.683 1.00 0.00 49 ASN A C 13
ATOM 10789 O O . ASN A 1 49 ? -0.177 0.525 11.916 1.00 0.00 49 ASN A O 13
ATOM 10800 N N . GLY A 1 50 ? 1.718 0.262 10.710 1.00 0.00 50 GLY A N 13
ATOM 10801 C CA . GLY A 1 50 ? 1.437 1.374 9.818 1.00 0.00 50 GLY A CA 13
ATOM 10802 C C . GLY A 1 50 ? 2.432 1.410 8.656 1.00 0.00 50 GLY A C 13
ATOM 10803 O O . GLY A 1 50 ? 3.446 0.713 8.681 1.00 0.00 50 GLY A O 13
ATOM 10807 N N . PHE A 1 51 ? 2.109 2.231 7.667 1.00 0.00 51 PHE A N 13
ATOM 10808 C CA . PHE A 1 51 ? 2.963 2.368 6.499 1.00 0.00 51 PHE A CA 13
ATOM 10809 C C . PHE A 1 51 ? 3.860 3.600 6.618 1.00 0.00 51 PHE A C 13
ATOM 10810 O O . PHE A 1 51 ? 3.478 4.595 7.231 1.00 0.00 51 PHE A O 13
ATOM 10827 N N . GLN A 1 52 ? 5.037 3.495 6.019 1.00 0.00 52 GLN A N 13
ATOM 10828 C CA . GLN A 1 52 ? 5.993 4.589 6.049 1.00 0.00 52 GLN A CA 13
ATOM 10829 C C . GLN A 1 52 ? 6.866 4.568 4.792 1.00 0.00 52 GLN A C 13
ATOM 10830 O O . GLN A 1 52 ? 7.037 3.521 4.170 1.00 0.00 52 GLN A O 13
ATOM 10844 N N . CYS A 1 53 ? 7.394 5.736 4.458 1.00 0.00 53 CYS A N 13
ATOM 10845 C CA . CYS A 1 53 ? 8.244 5.864 3.286 1.00 0.00 53 CYS A CA 13
ATOM 10846 C C . CYS A 1 53 ? 9.695 5.651 3.721 1.00 0.00 53 CYS A C 13
ATOM 10847 O O . CYS A 1 53 ? 10.047 5.907 4.871 1.00 0.00 53 CYS A O 13
ATOM 10854 N N . PRO A 1 54 ? 10.521 5.172 2.752 1.00 0.00 54 PRO A N 13
ATOM 10855 C CA . PRO A 1 54 ? 11.927 4.922 3.023 1.00 0.00 54 PRO A CA 13
ATOM 10856 C C . PRO A 1 54 ? 12.713 6.232 3.094 1.00 0.00 54 PRO A C 13
ATOM 10857 O O . PRO A 1 54 ? 12.209 7.285 2.705 1.00 0.00 54 PRO A O 13
ATOM 10868 N N . THR A 1 55 ? 13.935 6.125 3.594 1.00 0.00 55 THR A N 13
ATOM 10869 C CA . THR A 1 55 ? 14.796 7.288 3.721 1.00 0.00 55 THR A CA 13
ATOM 10870 C C . THR A 1 55 ? 15.140 7.851 2.340 1.00 0.00 55 THR A C 13
ATOM 10871 O O . THR A 1 55 ? 15.599 7.120 1.465 1.00 0.00 55 THR A O 13
ATOM 10882 N N . GLY A 1 56 ? 14.905 9.146 2.189 1.00 0.00 56 GLY A N 13
ATOM 10883 C CA . GLY A 1 56 ? 15.184 9.815 0.929 1.00 0.00 56 GLY A CA 13
ATOM 10884 C C . GLY A 1 56 ? 13.913 9.954 0.089 1.00 0.00 56 GLY A C 13
ATOM 10885 O O . GLY A 1 56 ? 13.930 10.583 -0.968 1.00 0.00 56 GLY A O 13
ATOM 10889 N N . TYR A 1 57 ? 12.842 9.358 0.591 1.00 0.00 57 TYR A N 13
ATOM 10890 C CA . TYR A 1 57 ? 11.565 9.408 -0.100 1.00 0.00 57 TYR A CA 13
ATOM 10891 C C . TYR A 1 57 ? 10.537 10.205 0.705 1.00 0.00 57 TYR A C 13
ATOM 10892 O O . TYR A 1 57 ? 10.826 10.662 1.809 1.00 0.00 57 TYR A O 13
ATOM 10910 N N . ARG A 1 58 ? 9.357 10.348 0.120 1.00 0.00 58 ARG A N 13
ATOM 10911 C CA . ARG A 1 58 ? 8.283 11.082 0.769 1.00 0.00 58 ARG A CA 13
ATOM 10912 C C . ARG A 1 58 ? 6.926 10.485 0.388 1.00 0.00 58 ARG A C 13
ATOM 10913 O O . ARG A 1 58 ? 6.860 9.518 -0.367 1.00 0.00 58 ARG A O 13
ATOM 10933 N N . GLN A 1 59 ? 5.878 11.087 0.931 1.00 0.00 59 GLN A N 13
ATOM 10934 C CA . GLN A 1 59 ? 4.528 10.628 0.659 1.00 0.00 59 GLN A CA 13
ATOM 10935 C C . GLN A 1 59 ? 3.969 11.329 -0.581 1.00 0.00 59 GLN A C 13
ATOM 10936 O O . GLN A 1 59 ? 3.906 12.556 -0.630 1.00 0.00 59 GLN A O 13
ATOM 10950 N N . CYS A 1 60 ? 3.575 10.518 -1.553 1.00 0.00 60 CYS A N 13
ATOM 10951 C CA . CYS A 1 60 ? 3.024 11.044 -2.790 1.00 0.00 60 CYS A CA 13
ATOM 10952 C C . CYS A 1 60 ? 1.549 11.373 -2.556 1.00 0.00 60 CYS A C 13
ATOM 10953 O O . CYS A 1 60 ? 1.066 12.420 -2.984 1.00 0.00 60 CYS A O 13
ATOM 10960 N N . ASP A 1 1 ? -21.281 -1.271 -1.319 1.00 0.00 1 ASP A N 14
ATOM 10961 C CA . ASP A 1 1 ? -22.468 -2.086 -1.508 1.00 0.00 1 ASP A CA 14
ATOM 10962 C C . ASP A 1 1 ? -22.082 -3.565 -1.436 1.00 0.00 1 ASP A C 14
ATOM 10963 O O . ASP A 1 1 ? -22.773 -4.360 -0.801 1.00 0.00 1 ASP A O 14
ATOM 10972 N N . ARG A 1 2 ? -20.981 -3.890 -2.099 1.00 0.00 2 ARG A N 14
ATOM 10973 C CA . ARG A 1 2 ? -20.496 -5.259 -2.118 1.00 0.00 2 ARG A CA 14
ATOM 10974 C C . ARG A 1 2 ? -18.971 -5.283 -1.997 1.00 0.00 2 ARG A C 14
ATOM 10975 O O . ARG A 1 2 ? -18.303 -4.302 -2.322 1.00 0.00 2 ARG A O 14
ATOM 10995 N N . CYS A 1 3 ? -18.464 -6.413 -1.527 1.00 0.00 3 CYS A N 14
ATOM 10996 C CA . CYS A 1 3 ? -17.030 -6.577 -1.358 1.00 0.00 3 CYS A CA 14
ATOM 10997 C C . CYS A 1 3 ? -16.332 -6.016 -2.599 1.00 0.00 3 CYS A C 14
ATOM 10998 O O . CYS A 1 3 ? -16.807 -6.199 -3.719 1.00 0.00 3 CYS A O 14
ATOM 11005 N N . ARG A 1 4 ? -15.218 -5.343 -2.358 1.00 0.00 4 ARG A N 14
ATOM 11006 C CA . ARG A 1 4 ? -14.450 -4.752 -3.441 1.00 0.00 4 ARG A CA 14
ATOM 11007 C C . ARG A 1 4 ? -13.420 -5.754 -3.968 1.00 0.00 4 ARG A C 14
ATOM 11008 O O . ARG A 1 4 ? -13.670 -6.957 -3.983 1.00 0.00 4 ARG A O 14
ATOM 11028 N N . TYR A 1 5 ? -12.282 -5.218 -4.386 1.00 0.00 5 TYR A N 14
ATOM 11029 C CA . TYR A 1 5 ? -11.213 -6.049 -4.912 1.00 0.00 5 TYR A CA 14
ATOM 11030 C C . TYR A 1 5 ? -9.993 -5.204 -5.283 1.00 0.00 5 TYR A C 14
ATOM 11031 O O . TYR A 1 5 ? -10.007 -4.496 -6.289 1.00 0.00 5 TYR A O 14
ATOM 11049 N N . THR A 1 6 ? -8.967 -5.305 -4.450 1.00 0.00 6 THR A N 14
ATOM 11050 C CA . THR A 1 6 ? -7.742 -4.558 -4.678 1.00 0.00 6 THR A CA 14
ATOM 11051 C C . THR A 1 6 ? -6.523 -5.417 -4.334 1.00 0.00 6 THR A C 14
ATOM 11052 O O . THR A 1 6 ? -6.655 -6.465 -3.705 1.00 0.00 6 THR A O 14
ATOM 11063 N N . LEU A 1 7 ? -5.363 -4.941 -4.764 1.00 0.00 7 LEU A N 14
ATOM 11064 C CA . LEU A 1 7 ? -4.122 -5.651 -4.509 1.00 0.00 7 LEU A CA 14
ATOM 11065 C C . LEU A 1 7 ? -3.581 -5.249 -3.136 1.00 0.00 7 LEU A C 14
ATOM 11066 O O . LEU A 1 7 ? -2.962 -4.196 -2.992 1.00 0.00 7 LEU A O 14
ATOM 11082 N N . CYS A 1 8 ? -3.835 -6.109 -2.161 1.00 0.00 8 CYS A N 14
ATOM 11083 C CA . CYS A 1 8 ? -3.381 -5.857 -0.803 1.00 0.00 8 CYS A CA 14
ATOM 11084 C C . CYS A 1 8 ? -2.085 -6.638 -0.577 1.00 0.00 8 CYS A C 14
ATOM 11085 O O . CYS A 1 8 ? -1.785 -7.578 -1.312 1.00 0.00 8 CYS A O 14
ATOM 11092 N N . CYS A 1 9 ? -1.350 -6.220 0.443 1.00 0.00 9 CYS A N 14
ATOM 11093 C CA . CYS A 1 9 ? -0.093 -6.868 0.775 1.00 0.00 9 CYS A CA 14
ATOM 11094 C C . CYS A 1 9 ? -0.343 -7.839 1.930 1.00 0.00 9 CYS A C 14
ATOM 11095 O O . CYS A 1 9 ? -1.152 -7.562 2.814 1.00 0.00 9 CYS A O 14
ATOM 11102 N N . ASP A 1 10 ? 0.366 -8.958 1.885 1.00 0.00 10 ASP A N 14
ATOM 11103 C CA . ASP A 1 10 ? 0.230 -9.972 2.916 1.00 0.00 10 ASP A CA 14
ATOM 11104 C C . ASP A 1 10 ? 1.210 -9.673 4.052 1.00 0.00 10 ASP A C 14
ATOM 11105 O O . ASP A 1 10 ? 1.104 -10.244 5.136 1.00 0.00 10 ASP A O 14
ATOM 11114 N N . GLY A 1 11 ? 2.143 -8.776 3.765 1.00 0.00 11 GLY A N 14
ATOM 11115 C CA . GLY A 1 11 ? 3.142 -8.394 4.749 1.00 0.00 11 GLY A CA 14
ATOM 11116 C C . GLY A 1 11 ? 4.336 -9.350 4.718 1.00 0.00 11 GLY A C 14
ATOM 11117 O O . GLY A 1 11 ? 5.443 -8.978 5.103 1.00 0.00 11 GLY A O 14
ATOM 11121 N N . ALA A 1 12 ? 4.071 -10.563 4.255 1.00 0.00 12 ALA A N 14
ATOM 11122 C CA . ALA A 1 12 ? 5.109 -11.575 4.168 1.00 0.00 12 ALA A CA 14
ATOM 11123 C C . ALA A 1 12 ? 4.793 -12.528 3.014 1.00 0.00 12 ALA A C 14
ATOM 11124 O O . ALA A 1 12 ? 4.443 -13.685 3.239 1.00 0.00 12 ALA A O 14
ATOM 11131 N N . LEU A 1 13 ? 4.926 -12.006 1.804 1.00 0.00 13 LEU A N 14
ATOM 11132 C CA . LEU A 1 13 ? 4.659 -12.796 0.614 1.00 0.00 13 LEU A CA 14
ATOM 11133 C C . LEU A 1 13 ? 4.833 -11.917 -0.627 1.00 0.00 13 LEU A C 14
ATOM 11134 O O . LEU A 1 13 ? 5.941 -11.782 -1.144 1.00 0.00 13 LEU A O 14
ATOM 11150 N N . LYS A 1 14 ? 3.724 -11.343 -1.067 1.00 0.00 14 LYS A N 14
ATOM 11151 C CA . LYS A 1 14 ? 3.741 -10.481 -2.237 1.00 0.00 14 LYS A CA 14
ATOM 11152 C C . LYS A 1 14 ? 2.336 -9.927 -2.477 1.00 0.00 14 LYS A C 14
ATOM 11153 O O . LYS A 1 14 ? 1.357 -10.672 -2.450 1.00 0.00 14 LYS A O 14
ATOM 11171 N N . ALA A 1 15 ? 2.279 -8.623 -2.705 1.00 0.00 15 ALA A N 14
ATOM 11172 C CA . ALA A 1 15 ? 1.009 -7.959 -2.949 1.00 0.00 15 ALA A CA 14
ATOM 11173 C C . ALA A 1 15 ? 0.187 -8.790 -3.937 1.00 0.00 15 ALA A C 14
ATOM 11174 O O . ALA A 1 15 ? 0.652 -9.098 -5.033 1.00 0.00 15 ALA A O 14
ATOM 11181 N N . VAL A 1 16 ? -1.022 -9.129 -3.512 1.00 0.00 16 VAL A N 14
ATOM 11182 C CA . VAL A 1 16 ? -1.913 -9.918 -4.346 1.00 0.00 16 VAL A CA 14
ATOM 11183 C C . VAL A 1 16 ? -3.327 -9.341 -4.261 1.00 0.00 16 VAL A C 14
ATOM 11184 O O . VAL A 1 16 ? -3.635 -8.574 -3.350 1.00 0.00 16 VAL A O 14
ATOM 11197 N N . SER A 1 17 ? -4.151 -9.732 -5.223 1.00 0.00 17 SER A N 14
ATOM 11198 C CA . SER A 1 17 ? -5.525 -9.263 -5.268 1.00 0.00 17 SER A CA 14
ATOM 11199 C C . SER A 1 17 ? -6.352 -9.958 -4.184 1.00 0.00 17 SER A C 14
ATOM 11200 O O . SER A 1 17 ? -6.270 -11.175 -4.022 1.00 0.00 17 SER A O 14
ATOM 11208 N N . ALA A 1 18 ? -7.127 -9.155 -3.471 1.00 0.00 18 ALA A N 14
ATOM 11209 C CA . ALA A 1 18 ? -7.967 -9.678 -2.406 1.00 0.00 18 ALA A CA 14
ATOM 11210 C C . ALA A 1 18 ? -9.331 -8.985 -2.453 1.00 0.00 18 ALA A C 14
ATOM 11211 O O . ALA A 1 18 ? -9.456 -7.887 -2.993 1.00 0.00 18 ALA A O 14
ATOM 11218 N N . CYS A 1 19 ? -10.319 -9.656 -1.880 1.00 0.00 19 CYS A N 14
ATOM 11219 C CA . CYS A 1 19 ? -11.669 -9.120 -1.849 1.00 0.00 19 CYS A CA 14
ATOM 11220 C C . CYS A 1 19 ? -11.977 -8.676 -0.417 1.00 0.00 19 CYS A C 14
ATOM 11221 O O . CYS A 1 19 ? -12.158 -9.509 0.470 1.00 0.00 19 CYS A O 14
ATOM 11228 N N . LEU A 1 20 ? -12.027 -7.364 -0.236 1.00 0.00 20 LEU A N 14
ATOM 11229 C CA . LEU A 1 20 ? -12.310 -6.800 1.073 1.00 0.00 20 LEU A CA 14
ATOM 11230 C C . LEU A 1 20 ? -13.449 -5.786 0.950 1.00 0.00 20 LEU A C 14
ATOM 11231 O O . LEU A 1 20 ? -13.707 -5.264 -0.133 1.00 0.00 20 LEU A O 14
ATOM 11247 N N . HIS A 1 21 ? -14.101 -5.538 2.077 1.00 0.00 21 HIS A N 14
ATOM 11248 C CA . HIS A 1 21 ? -15.206 -4.596 2.109 1.00 0.00 21 HIS A CA 14
ATOM 11249 C C . HIS A 1 21 ? -14.688 -3.209 2.495 1.00 0.00 21 HIS A C 14
ATOM 11250 O O . HIS A 1 21 ? -13.532 -3.062 2.889 1.00 0.00 21 HIS A O 14
ATOM 11264 N N . GLU A 1 22 ? -15.568 -2.226 2.365 1.00 0.00 22 GLU A N 14
ATOM 11265 C CA . GLU A 1 22 ? -15.214 -0.857 2.695 1.00 0.00 22 GLU A CA 14
ATOM 11266 C C . GLU A 1 22 ? -15.001 -0.711 4.203 1.00 0.00 22 GLU A C 14
ATOM 11267 O O . GLU A 1 22 ? -14.187 0.099 4.643 1.00 0.00 22 GLU A O 14
ATOM 11279 N N . SER A 1 23 ? -15.747 -1.508 4.953 1.00 0.00 23 SER A N 14
ATOM 11280 C CA . SER A 1 23 ? -15.652 -1.478 6.403 1.00 0.00 23 SER A CA 14
ATOM 11281 C C . SER A 1 23 ? -14.416 -2.256 6.861 1.00 0.00 23 SER A C 14
ATOM 11282 O O . SER A 1 23 ? -14.186 -2.411 8.059 1.00 0.00 23 SER A O 14
ATOM 11290 N N . GLU A 1 24 ? -13.654 -2.724 5.884 1.00 0.00 24 GLU A N 14
ATOM 11291 C CA . GLU A 1 24 ? -12.449 -3.481 6.172 1.00 0.00 24 GLU A CA 14
ATOM 11292 C C . GLU A 1 24 ? -11.239 -2.831 5.498 1.00 0.00 24 GLU A C 14
ATOM 11293 O O . GLU A 1 24 ? -11.379 -2.163 4.474 1.00 0.00 24 GLU A O 14
ATOM 11305 N N . SER A 1 25 ? -10.078 -3.050 6.098 1.00 0.00 25 SER A N 14
ATOM 11306 C CA . SER A 1 25 ? -8.845 -2.493 5.569 1.00 0.00 25 SER A CA 14
ATOM 11307 C C . SER A 1 25 ? -7.738 -3.548 5.602 1.00 0.00 25 SER A C 14
ATOM 11308 O O . SER A 1 25 ? -7.506 -4.176 6.635 1.00 0.00 25 SER A O 14
ATOM 11316 N N . CYS A 1 26 ? -7.084 -3.710 4.462 1.00 0.00 26 CYS A N 14
ATOM 11317 C CA . CYS A 1 26 ? -6.006 -4.679 4.349 1.00 0.00 26 CYS A CA 14
ATOM 11318 C C . CYS A 1 26 ? -4.679 -3.917 4.305 1.00 0.00 26 CYS A C 14
ATOM 11319 O O . CYS A 1 26 ? -4.664 -2.687 4.294 1.00 0.00 26 CYS A O 14
ATOM 11326 N N . LEU A 1 27 ? -3.596 -4.681 4.280 1.00 0.00 27 LEU A N 14
ATOM 11327 C CA . LEU A 1 27 ? -2.267 -4.094 4.237 1.00 0.00 27 LEU A CA 14
ATOM 11328 C C . LEU A 1 27 ? -2.054 -3.425 2.877 1.00 0.00 27 LEU A C 14
ATOM 11329 O O . LEU A 1 27 ? -1.363 -3.968 2.016 1.00 0.00 27 LEU A O 14
ATOM 11345 N N . VAL A 1 28 ? -2.659 -2.256 2.727 1.00 0.00 28 VAL A N 14
ATOM 11346 C CA . VAL A 1 28 ? -2.543 -1.508 1.487 1.00 0.00 28 VAL A CA 14
ATOM 11347 C C . VAL A 1 28 ? -1.147 -0.889 1.399 1.00 0.00 28 VAL A C 14
ATOM 11348 O O . VAL A 1 28 ? -0.542 -0.564 2.419 1.00 0.00 28 VAL A O 14
ATOM 11361 N N . PRO A 1 29 ? -0.663 -0.741 0.136 1.00 0.00 29 PRO A N 14
ATOM 11362 C CA . PRO A 1 29 ? 0.651 -0.167 -0.099 1.00 0.00 29 PRO A CA 14
ATOM 11363 C C . PRO A 1 29 ? 0.632 1.349 0.109 1.00 0.00 29 PRO A C 14
ATOM 11364 O O . PRO A 1 29 ? -0.345 1.898 0.616 1.00 0.00 29 PRO A O 14
ATOM 11375 N N . GLY A 1 30 ? 1.724 1.983 -0.293 1.00 0.00 30 GLY A N 14
ATOM 11376 C CA . GLY A 1 30 ? 1.845 3.425 -0.157 1.00 0.00 30 GLY A CA 14
ATOM 11377 C C . GLY A 1 30 ? 2.697 4.012 -1.285 1.00 0.00 30 GLY A C 14
ATOM 11378 O O . GLY A 1 30 ? 3.704 3.424 -1.677 1.00 0.00 30 GLY A O 14
ATOM 11382 N N . ASP A 1 31 ? 2.261 5.164 -1.774 1.00 0.00 31 ASP A N 14
ATOM 11383 C CA . ASP A 1 31 ? 2.971 5.836 -2.848 1.00 0.00 31 ASP A CA 14
ATOM 11384 C C . ASP A 1 31 ? 4.026 6.769 -2.251 1.00 0.00 31 ASP A C 14
ATOM 11385 O O . ASP A 1 31 ? 3.693 7.817 -1.699 1.00 0.00 31 ASP A O 14
ATOM 11394 N N . CYS A 1 32 ? 5.278 6.355 -2.381 1.00 0.00 32 CYS A N 14
ATOM 11395 C CA . CYS A 1 32 ? 6.384 7.141 -1.860 1.00 0.00 32 CYS A CA 14
ATOM 11396 C C . CYS A 1 32 ? 6.850 8.100 -2.957 1.00 0.00 32 CYS A C 14
ATOM 11397 O O . CYS A 1 32 ? 7.233 7.668 -4.043 1.00 0.00 32 CYS A O 14
ATOM 11404 N N . CYS A 1 33 ? 6.801 9.385 -2.636 1.00 0.00 33 CYS A N 14
ATOM 11405 C CA . CYS A 1 33 ? 7.213 10.409 -3.581 1.00 0.00 33 CYS A CA 14
ATOM 11406 C C . CYS A 1 33 ? 8.586 10.932 -3.153 1.00 0.00 33 CYS A C 14
ATOM 11407 O O . CYS A 1 33 ? 8.868 11.043 -1.961 1.00 0.00 33 CYS A O 14
ATOM 11414 N N . ARG A 1 34 ? 9.402 11.241 -4.150 1.00 0.00 34 ARG A N 14
ATOM 11415 C CA . ARG A 1 34 ? 10.738 11.750 -3.892 1.00 0.00 34 ARG A CA 14
ATOM 11416 C C . ARG A 1 34 ? 11.184 12.672 -5.030 1.00 0.00 34 ARG A C 14
ATOM 11417 O O . ARG A 1 34 ? 11.143 12.288 -6.197 1.00 0.00 34 ARG A O 14
ATOM 11437 N N . GLY A 1 35 ? 11.599 13.871 -4.649 1.00 0.00 35 GLY A N 14
ATOM 11438 C CA . GLY A 1 35 ? 12.053 14.850 -5.622 1.00 0.00 35 GLY A CA 14
ATOM 11439 C C . GLY A 1 35 ? 11.072 14.955 -6.791 1.00 0.00 35 GLY A C 14
ATOM 11440 O O . GLY A 1 35 ? 10.047 15.628 -6.689 1.00 0.00 35 GLY A O 14
ATOM 11444 N N . LYS A 1 36 ? 11.419 14.278 -7.876 1.00 0.00 36 LYS A N 14
ATOM 11445 C CA . LYS A 1 36 ? 10.582 14.287 -9.064 1.00 0.00 36 LYS A CA 14
ATOM 11446 C C . LYS A 1 36 ? 10.306 12.846 -9.498 1.00 0.00 36 LYS A C 14
ATOM 11447 O O . LYS A 1 36 ? 10.511 12.494 -10.660 1.00 0.00 36 LYS A O 14
ATOM 11465 N N . SER A 1 37 ? 9.848 12.051 -8.544 1.00 0.00 37 SER A N 14
ATOM 11466 C CA . SER A 1 37 ? 9.542 10.656 -8.814 1.00 0.00 37 SER A CA 14
ATOM 11467 C C . SER A 1 37 ? 8.553 10.126 -7.773 1.00 0.00 37 SER A C 14
ATOM 11468 O O . SER A 1 37 ? 8.463 10.659 -6.668 1.00 0.00 37 SER A O 14
ATOM 11476 N N . ARG A 1 38 ? 7.836 9.083 -8.163 1.00 0.00 38 ARG A N 14
ATOM 11477 C CA . ARG A 1 38 ? 6.857 8.474 -7.278 1.00 0.00 38 ARG A CA 14
ATOM 11478 C C . ARG A 1 38 ? 6.728 6.979 -7.576 1.00 0.00 38 ARG A C 14
ATOM 11479 O O . ARG A 1 38 ? 6.862 6.558 -8.724 1.00 0.00 38 ARG A O 14
ATOM 11499 N N . LEU A 1 39 ? 6.471 6.219 -6.522 1.00 0.00 39 LEU A N 14
ATOM 11500 C CA . LEU A 1 39 ? 6.323 4.779 -6.657 1.00 0.00 39 LEU A CA 14
ATOM 11501 C C . LEU A 1 39 ? 5.394 4.262 -5.556 1.00 0.00 39 LEU A C 14
ATOM 11502 O O . LEU A 1 39 ? 5.333 4.835 -4.469 1.00 0.00 39 LEU A O 14
ATOM 11518 N N . THR A 1 40 ? 4.694 3.183 -5.876 1.00 0.00 40 THR A N 14
ATOM 11519 C CA . THR A 1 40 ? 3.771 2.582 -4.928 1.00 0.00 40 THR A CA 14
ATOM 11520 C C . THR A 1 40 ? 4.259 1.191 -4.518 1.00 0.00 40 THR A C 14
ATOM 11521 O O . THR A 1 40 ? 4.305 0.278 -5.341 1.00 0.00 40 THR A O 14
ATOM 11532 N N . LEU A 1 41 ? 4.612 1.074 -3.246 1.00 0.00 41 LEU A N 14
ATOM 11533 C CA . LEU A 1 41 ? 5.094 -0.191 -2.717 1.00 0.00 41 LEU A CA 14
ATOM 11534 C C . LEU A 1 41 ? 4.572 -0.374 -1.291 1.00 0.00 41 LEU A C 14
ATOM 11535 O O . LEU A 1 41 ? 3.791 0.441 -0.802 1.00 0.00 41 LEU A O 14
ATOM 11551 N N . CYS A 1 42 ? 5.026 -1.449 -0.662 1.00 0.00 42 CYS A N 14
ATOM 11552 C CA . CYS A 1 42 ? 4.615 -1.750 0.699 1.00 0.00 42 CYS A CA 14
ATOM 11553 C C . CYS A 1 42 ? 5.824 -1.565 1.618 1.00 0.00 42 CYS A C 14
ATOM 11554 O O . CYS A 1 42 ? 6.871 -2.173 1.401 1.00 0.00 42 CYS A O 14
ATOM 11561 N N . SER A 1 43 ? 5.639 -0.724 2.624 1.00 0.00 43 SER A N 14
ATOM 11562 C CA . SER A 1 43 ? 6.703 -0.452 3.578 1.00 0.00 43 SER A CA 14
ATOM 11563 C C . SER A 1 43 ? 6.108 0.026 4.903 1.00 0.00 43 SER A C 14
ATOM 11564 O O . SER A 1 43 ? 5.902 1.224 5.099 1.00 0.00 43 SER A O 14
ATOM 11572 N N . TYR A 1 44 ? 5.846 -0.933 5.778 1.00 0.00 44 TYR A N 14
ATOM 11573 C CA . TYR A 1 44 ? 5.277 -0.625 7.080 1.00 0.00 44 TYR A CA 14
ATOM 11574 C C . TYR A 1 44 ? 6.331 -0.754 8.182 1.00 0.00 44 TYR A C 14
ATOM 11575 O O . TYR A 1 44 ? 7.399 -1.323 7.961 1.00 0.00 44 TYR A O 14
ATOM 11593 N N . GLY A 1 45 ? 5.992 -0.218 9.345 1.00 0.00 45 GLY A N 14
ATOM 11594 C CA . GLY A 1 45 ? 6.896 -0.267 10.482 1.00 0.00 45 GLY A CA 14
ATOM 11595 C C . GLY A 1 45 ? 6.132 -0.552 11.777 1.00 0.00 45 GLY A C 14
ATOM 11596 O O . GLY A 1 45 ? 5.014 -0.074 11.961 1.00 0.00 45 GLY A O 14
ATOM 11600 N N . GLU A 1 46 ? 6.767 -1.331 12.641 1.00 0.00 46 GLU A N 14
ATOM 11601 C CA . GLU A 1 46 ? 6.161 -1.687 13.913 1.00 0.00 46 GLU A CA 14
ATOM 11602 C C . GLU A 1 46 ? 5.717 -0.428 14.660 1.00 0.00 46 GLU A C 14
ATOM 11603 O O . GLU A 1 46 ? 6.312 0.637 14.497 1.00 0.00 46 GLU A O 14
ATOM 11615 N N . GLY A 1 47 ? 4.676 -0.590 15.462 1.00 0.00 47 GLY A N 14
ATOM 11616 C CA . GLY A 1 47 ? 4.145 0.521 16.234 1.00 0.00 47 GLY A CA 14
ATOM 11617 C C . GLY A 1 47 ? 3.707 1.666 15.318 1.00 0.00 47 GLY A C 14
ATOM 11618 O O . GLY A 1 47 ? 4.433 2.645 15.153 1.00 0.00 47 GLY A O 14
ATOM 11622 N N . GLY A 1 48 ? 2.523 1.503 14.747 1.00 0.00 48 GLY A N 14
ATOM 11623 C CA . GLY A 1 48 ? 1.980 2.512 13.852 1.00 0.00 48 GLY A CA 14
ATOM 11624 C C . GLY A 1 48 ? 1.334 1.865 12.625 1.00 0.00 48 GLY A C 14
ATOM 11625 O O . GLY A 1 48 ? 2.028 1.320 11.767 1.00 0.00 48 GLY A O 14
ATOM 11629 N N . ASN A 1 49 ? 0.012 1.947 12.580 1.00 0.00 49 ASN A N 14
ATOM 11630 C CA . ASN A 1 49 ? -0.735 1.377 11.472 1.00 0.00 49 ASN A CA 14
ATOM 11631 C C . ASN A 1 49 ? -0.862 2.417 10.358 1.00 0.00 49 ASN A C 14
ATOM 11632 O O . ASN A 1 49 ? -1.940 2.964 10.133 1.00 0.00 49 ASN A O 14
ATOM 11643 N N . GLY A 1 50 ? 0.257 2.660 9.689 1.00 0.00 50 GLY A N 14
ATOM 11644 C CA . GLY A 1 50 ? 0.284 3.625 8.603 1.00 0.00 50 GLY A CA 14
ATOM 11645 C C . GLY A 1 50 ? 1.530 3.437 7.735 1.00 0.00 50 GLY A C 14
ATOM 11646 O O . GLY A 1 50 ? 2.618 3.185 8.250 1.00 0.00 50 GLY A O 14
ATOM 11650 N N . PHE A 1 51 ? 1.329 3.569 6.432 1.00 0.00 51 PHE A N 14
ATOM 11651 C CA . PHE A 1 51 ? 2.423 3.418 5.487 1.00 0.00 51 PHE A CA 14
ATOM 11652 C C . PHE A 1 51 ? 3.723 3.990 6.057 1.00 0.00 51 PHE A C 14
ATOM 11653 O O . PHE A 1 51 ? 3.695 4.914 6.867 1.00 0.00 51 PHE A O 14
ATOM 11670 N N . GLN A 1 52 ? 4.830 3.417 5.608 1.00 0.00 52 GLN A N 14
ATOM 11671 C CA . GLN A 1 52 ? 6.138 3.858 6.063 1.00 0.00 52 GLN A CA 14
ATOM 11672 C C . GLN A 1 52 ? 7.084 4.027 4.873 1.00 0.00 52 GLN A C 14
ATOM 11673 O O . GLN A 1 52 ? 7.509 3.044 4.268 1.00 0.00 52 GLN A O 14
ATOM 11687 N N . CYS A 1 53 ? 7.386 5.281 4.571 1.00 0.00 53 CYS A N 14
ATOM 11688 C CA . CYS A 1 53 ? 8.274 5.592 3.464 1.00 0.00 53 CYS A CA 14
ATOM 11689 C C . CYS A 1 53 ? 9.718 5.450 3.952 1.00 0.00 53 CYS A C 14
ATOM 11690 O O . CYS A 1 53 ? 10.056 5.908 5.042 1.00 0.00 53 CYS A O 14
ATOM 11697 N N . PRO A 1 54 ? 10.552 4.797 3.098 1.00 0.00 54 PRO A N 14
ATOM 11698 C CA . PRO A 1 54 ? 11.951 4.590 3.431 1.00 0.00 54 PRO A CA 14
ATOM 11699 C C . PRO A 1 54 ? 12.749 5.885 3.275 1.00 0.00 54 PRO A C 14
ATOM 11700 O O . PRO A 1 54 ? 12.209 6.904 2.848 1.00 0.00 54 PRO A O 14
ATOM 11711 N N . THR A 1 55 ? 14.023 5.805 3.631 1.00 0.00 55 THR A N 14
ATOM 11712 C CA . THR A 1 55 ? 14.902 6.958 3.536 1.00 0.00 55 THR A CA 14
ATOM 11713 C C . THR A 1 55 ? 15.010 7.428 2.085 1.00 0.00 55 THR A C 14
ATOM 11714 O O . THR A 1 55 ? 15.248 6.624 1.184 1.00 0.00 55 THR A O 14
ATOM 11725 N N . GLY A 1 56 ? 14.829 8.728 1.903 1.00 0.00 56 GLY A N 14
ATOM 11726 C CA . GLY A 1 56 ? 14.903 9.315 0.574 1.00 0.00 56 GLY A CA 14
ATOM 11727 C C . GLY A 1 56 ? 13.521 9.369 -0.079 1.00 0.00 56 GLY A C 14
ATOM 11728 O O . GLY A 1 56 ? 13.379 9.859 -1.198 1.00 0.00 56 GLY A O 14
ATOM 11732 N N . TYR A 1 57 ? 12.538 8.859 0.648 1.00 0.00 57 TYR A N 14
ATOM 11733 C CA . TYR A 1 57 ? 11.171 8.843 0.153 1.00 0.00 57 TYR A CA 14
ATOM 11734 C C . TYR A 1 57 ? 10.229 9.562 1.121 1.00 0.00 57 TYR A C 14
ATOM 11735 O O . TYR A 1 57 ? 10.502 9.637 2.318 1.00 0.00 57 TYR A O 14
ATOM 11753 N N . ARG A 1 58 ? 9.140 10.073 0.565 1.00 0.00 58 ARG A N 14
ATOM 11754 C CA . ARG A 1 58 ? 8.156 10.784 1.364 1.00 0.00 58 ARG A CA 14
ATOM 11755 C C . ARG A 1 58 ? 6.755 10.576 0.788 1.00 0.00 58 ARG A C 14
ATOM 11756 O O . ARG A 1 58 ? 6.508 10.876 -0.379 1.00 0.00 58 ARG A O 14
ATOM 11776 N N . GLN A 1 59 ? 5.872 10.063 1.633 1.00 0.00 59 GLN A N 14
ATOM 11777 C CA . GLN A 1 59 ? 4.502 9.812 1.222 1.00 0.00 59 GLN A CA 14
ATOM 11778 C C . GLN A 1 59 ? 4.021 10.911 0.272 1.00 0.00 59 GLN A C 14
ATOM 11779 O O . GLN A 1 59 ? 4.325 12.086 0.472 1.00 0.00 59 GLN A O 14
ATOM 11793 N N . CYS A 1 60 ? 3.279 10.491 -0.742 1.00 0.00 60 CYS A N 14
ATOM 11794 C CA . CYS A 1 60 ? 2.754 11.425 -1.723 1.00 0.00 60 CYS A CA 14
ATOM 11795 C C . CYS A 1 60 ? 1.518 12.102 -1.129 1.00 0.00 60 CYS A C 14
ATOM 11796 O O . CYS A 1 60 ? 1.606 13.208 -0.598 1.00 0.00 60 CYS A O 14
ATOM 11803 N N . ASP A 1 1 ? -22.903 -11.480 0.605 1.00 0.00 1 ASP A N 15
ATOM 11804 C CA . ASP A 1 1 ? -21.526 -11.133 0.913 1.00 0.00 1 ASP A CA 15
ATOM 11805 C C . ASP A 1 1 ? -21.239 -9.714 0.419 1.00 0.00 1 ASP A C 15
ATOM 11806 O O . ASP A 1 1 ? -21.188 -8.775 1.212 1.00 0.00 1 ASP A O 15
ATOM 11815 N N . ARG A 1 2 ? -21.061 -9.601 -0.888 1.00 0.00 2 ARG A N 15
ATOM 11816 C CA . ARG A 1 2 ? -20.780 -8.312 -1.497 1.00 0.00 2 ARG A CA 15
ATOM 11817 C C . ARG A 1 2 ? -19.520 -7.698 -0.885 1.00 0.00 2 ARG A C 15
ATOM 11818 O O . ARG A 1 2 ? -19.125 -8.058 0.223 1.00 0.00 2 ARG A O 15
ATOM 11838 N N . CYS A 1 3 ? -18.922 -6.782 -1.633 1.00 0.00 3 CYS A N 15
ATOM 11839 C CA . CYS A 1 3 ? -17.714 -6.115 -1.178 1.00 0.00 3 CYS A CA 15
ATOM 11840 C C . CYS A 1 3 ? -17.058 -5.437 -2.381 1.00 0.00 3 CYS A C 15
ATOM 11841 O O . CYS A 1 3 ? -17.440 -5.685 -3.524 1.00 0.00 3 CYS A O 15
ATOM 11848 N N . ARG A 1 4 ? -16.079 -4.594 -2.085 1.00 0.00 4 ARG A N 15
ATOM 11849 C CA . ARG A 1 4 ? -15.365 -3.879 -3.128 1.00 0.00 4 ARG A CA 15
ATOM 11850 C C . ARG A 1 4 ? -13.950 -4.438 -3.282 1.00 0.00 4 ARG A C 15
ATOM 11851 O O . ARG A 1 4 ? -13.041 -4.045 -2.553 1.00 0.00 4 ARG A O 15
ATOM 11871 N N . TYR A 1 5 ? -13.807 -5.346 -4.237 1.00 0.00 5 TYR A N 15
ATOM 11872 C CA . TYR A 1 5 ? -12.518 -5.964 -4.495 1.00 0.00 5 TYR A CA 15
ATOM 11873 C C . TYR A 1 5 ? -11.432 -4.904 -4.688 1.00 0.00 5 TYR A C 15
ATOM 11874 O O . TYR A 1 5 ? -11.622 -3.942 -5.431 1.00 0.00 5 TYR A O 15
ATOM 11892 N N . THR A 1 6 ? -10.315 -5.117 -4.006 1.00 0.00 6 THR A N 15
ATOM 11893 C CA . THR A 1 6 ? -9.198 -4.191 -4.093 1.00 0.00 6 THR A CA 15
ATOM 11894 C C . THR A 1 6 ? -7.872 -4.954 -4.065 1.00 0.00 6 THR A C 15
ATOM 11895 O O . THR A 1 6 ? -7.830 -6.121 -3.681 1.00 0.00 6 THR A O 15
ATOM 11906 N N . LEU A 1 7 ? -6.820 -4.260 -4.477 1.00 0.00 7 LEU A N 15
ATOM 11907 C CA . LEU A 1 7 ? -5.496 -4.858 -4.505 1.00 0.00 7 LEU A CA 15
ATOM 11908 C C . LEU A 1 7 ? -4.741 -4.474 -3.231 1.00 0.00 7 LEU A C 15
ATOM 11909 O O . LEU A 1 7 ? -4.471 -3.297 -2.995 1.00 0.00 7 LEU A O 15
ATOM 11925 N N . CYS A 1 8 ? -4.423 -5.489 -2.441 1.00 0.00 8 CYS A N 15
ATOM 11926 C CA . CYS A 1 8 ? -3.706 -5.274 -1.196 1.00 0.00 8 CYS A CA 15
ATOM 11927 C C . CYS A 1 8 ? -2.466 -6.170 -1.194 1.00 0.00 8 CYS A C 15
ATOM 11928 O O . CYS A 1 8 ? -2.362 -7.092 -2.002 1.00 0.00 8 CYS A O 15
ATOM 11935 N N . CYS A 1 9 ? -1.559 -5.869 -0.278 1.00 0.00 9 CYS A N 15
ATOM 11936 C CA . CYS A 1 9 ? -0.330 -6.636 -0.159 1.00 0.00 9 CYS A CA 15
ATOM 11937 C C . CYS A 1 9 ? -0.609 -7.856 0.721 1.00 0.00 9 CYS A C 15
ATOM 11938 O O . CYS A 1 9 ? -1.569 -7.866 1.489 1.00 0.00 9 CYS A O 15
ATOM 11945 N N . ASP A 1 10 ? 0.249 -8.857 0.579 1.00 0.00 10 ASP A N 15
ATOM 11946 C CA . ASP A 1 10 ? 0.107 -10.079 1.351 1.00 0.00 10 ASP A CA 15
ATOM 11947 C C . ASP A 1 10 ? 1.079 -10.046 2.531 1.00 0.00 10 ASP A C 15
ATOM 11948 O O . ASP A 1 10 ? 1.719 -11.049 2.842 1.00 0.00 10 ASP A O 15
ATOM 11957 N N . GLY A 1 11 ? 1.159 -8.881 3.160 1.00 0.00 11 GLY A N 15
ATOM 11958 C CA . GLY A 1 11 ? 2.041 -8.705 4.300 1.00 0.00 11 GLY A CA 15
ATOM 11959 C C . GLY A 1 11 ? 3.421 -8.213 3.855 1.00 0.00 11 GLY A C 15
ATOM 11960 O O . GLY A 1 11 ? 4.146 -7.598 4.635 1.00 0.00 11 GLY A O 15
ATOM 11964 N N . ALA A 1 12 ? 3.740 -8.502 2.602 1.00 0.00 12 ALA A N 15
ATOM 11965 C CA . ALA A 1 12 ? 5.019 -8.097 2.043 1.00 0.00 12 ALA A CA 15
ATOM 11966 C C . ALA A 1 12 ? 4.779 -7.261 0.785 1.00 0.00 12 ALA A C 15
ATOM 11967 O O . ALA A 1 12 ? 3.939 -6.363 0.782 1.00 0.00 12 ALA A O 15
ATOM 11974 N N . LEU A 1 13 ? 5.532 -7.587 -0.256 1.00 0.00 13 LEU A N 15
ATOM 11975 C CA . LEU A 1 13 ? 5.412 -6.877 -1.518 1.00 0.00 13 LEU A CA 15
ATOM 11976 C C . LEU A 1 13 ? 4.411 -7.609 -2.415 1.00 0.00 13 LEU A C 15
ATOM 11977 O O . LEU A 1 13 ? 3.704 -6.981 -3.203 1.00 0.00 13 LEU A O 15
ATOM 11993 N N . LYS A 1 14 ? 4.384 -8.925 -2.268 1.00 0.00 14 LYS A N 15
ATOM 11994 C CA . LYS A 1 14 ? 3.482 -9.748 -3.055 1.00 0.00 14 LYS A CA 15
ATOM 11995 C C . LYS A 1 14 ? 2.067 -9.176 -2.964 1.00 0.00 14 LYS A C 15
ATOM 11996 O O . LYS A 1 14 ? 1.370 -9.387 -1.972 1.00 0.00 14 LYS A O 15
ATOM 12014 N N . ALA A 1 15 ? 1.683 -8.462 -4.013 1.00 0.00 15 ALA A N 15
ATOM 12015 C CA . ALA A 1 15 ? 0.362 -7.858 -4.064 1.00 0.00 15 ALA A CA 15
ATOM 12016 C C . ALA A 1 15 ? -0.645 -8.887 -4.580 1.00 0.00 15 ALA A C 15
ATOM 12017 O O . ALA A 1 15 ? -0.418 -9.522 -5.608 1.00 0.00 15 ALA A O 15
ATOM 12024 N N . VAL A 1 16 ? -1.738 -9.019 -3.842 1.00 0.00 16 VAL A N 15
ATOM 12025 C CA . VAL A 1 16 ? -2.781 -9.960 -4.212 1.00 0.00 16 VAL A CA 15
ATOM 12026 C C . VAL A 1 16 ? -4.141 -9.262 -4.142 1.00 0.00 16 VAL A C 15
ATOM 12027 O O . VAL A 1 16 ? -4.307 -8.293 -3.404 1.00 0.00 16 VAL A O 15
ATOM 12040 N N . SER A 1 17 ? -5.078 -9.782 -4.921 1.00 0.00 17 SER A N 15
ATOM 12041 C CA . SER A 1 17 ? -6.418 -9.220 -4.956 1.00 0.00 17 SER A CA 15
ATOM 12042 C C . SER A 1 17 ? -7.279 -9.853 -3.861 1.00 0.00 17 SER A C 15
ATOM 12043 O O . SER A 1 17 ? -7.279 -11.070 -3.690 1.00 0.00 17 SER A O 15
ATOM 12051 N N . ALA A 1 18 ? -7.994 -8.995 -3.146 1.00 0.00 18 ALA A N 15
ATOM 12052 C CA . ALA A 1 18 ? -8.857 -9.453 -2.072 1.00 0.00 18 ALA A CA 15
ATOM 12053 C C . ALA A 1 18 ? -10.178 -8.682 -2.121 1.00 0.00 18 ALA A C 15
ATOM 12054 O O . ALA A 1 18 ? -10.270 -7.642 -2.773 1.00 0.00 18 ALA A O 15
ATOM 12061 N N . CYS A 1 19 ? -11.168 -9.221 -1.425 1.00 0.00 19 CYS A N 15
ATOM 12062 C CA . CYS A 1 19 ? -12.479 -8.598 -1.381 1.00 0.00 19 CYS A CA 15
ATOM 12063 C C . CYS A 1 19 ? -12.766 -8.183 0.064 1.00 0.00 19 CYS A C 15
ATOM 12064 O O . CYS A 1 19 ? -13.196 -9.004 0.874 1.00 0.00 19 CYS A O 15
ATOM 12071 N N . LEU A 1 20 ? -12.517 -6.913 0.343 1.00 0.00 20 LEU A N 15
ATOM 12072 C CA . LEU A 1 20 ? -12.743 -6.381 1.676 1.00 0.00 20 LEU A CA 15
ATOM 12073 C C . LEU A 1 20 ? -13.826 -5.301 1.612 1.00 0.00 20 LEU A C 15
ATOM 12074 O O . LEU A 1 20 ? -14.054 -4.708 0.560 1.00 0.00 20 LEU A O 15
ATOM 12090 N N . HIS A 1 21 ? -14.464 -5.080 2.752 1.00 0.00 21 HIS A N 15
ATOM 12091 C CA . HIS A 1 21 ? -15.516 -4.082 2.840 1.00 0.00 21 HIS A CA 15
ATOM 12092 C C . HIS A 1 21 ? -14.913 -2.734 3.236 1.00 0.00 21 HIS A C 15
ATOM 12093 O O . HIS A 1 21 ? -13.726 -2.646 3.542 1.00 0.00 21 HIS A O 15
ATOM 12107 N N . GLU A 1 22 ? -15.761 -1.715 3.218 1.00 0.00 22 GLU A N 15
ATOM 12108 C CA . GLU A 1 22 ? -15.327 -0.375 3.572 1.00 0.00 22 GLU A CA 15
ATOM 12109 C C . GLU A 1 22 ? -14.921 -0.320 5.046 1.00 0.00 22 GLU A C 15
ATOM 12110 O O . GLU A 1 22 ? -14.026 0.437 5.419 1.00 0.00 22 GLU A O 15
ATOM 12122 N N . SER A 1 23 ? -15.598 -1.132 5.844 1.00 0.00 23 SER A N 15
ATOM 12123 C CA . SER A 1 23 ? -15.319 -1.185 7.268 1.00 0.00 23 SER A CA 15
ATOM 12124 C C . SER A 1 23 ? -14.076 -2.039 7.527 1.00 0.00 23 SER A C 15
ATOM 12125 O O . SER A 1 23 ? -13.696 -2.257 8.676 1.00 0.00 23 SER A O 15
ATOM 12133 N N . GLU A 1 24 ? -13.477 -2.499 6.438 1.00 0.00 24 GLU A N 15
ATOM 12134 C CA . GLU A 1 24 ? -12.285 -3.324 6.533 1.00 0.00 24 GLU A CA 15
ATOM 12135 C C . GLU A 1 24 ? -11.146 -2.707 5.718 1.00 0.00 24 GLU A C 15
ATOM 12136 O O . GLU A 1 24 ? -11.389 -1.932 4.793 1.00 0.00 24 GLU A O 15
ATOM 12148 N N . SER A 1 25 ? -9.929 -3.075 6.088 1.00 0.00 25 SER A N 15
ATOM 12149 C CA . SER A 1 25 ? -8.753 -2.567 5.402 1.00 0.00 25 SER A CA 15
ATOM 12150 C C . SER A 1 25 ? -7.639 -3.616 5.427 1.00 0.00 25 SER A C 15
ATOM 12151 O O . SER A 1 25 ? -7.413 -4.263 6.448 1.00 0.00 25 SER A O 15
ATOM 12159 N N . CYS A 1 26 ? -6.972 -3.752 4.290 1.00 0.00 26 CYS A N 15
ATOM 12160 C CA . CYS A 1 26 ? -5.888 -4.711 4.168 1.00 0.00 26 CYS A CA 15
ATOM 12161 C C . CYS A 1 26 ? -4.575 -3.938 4.030 1.00 0.00 26 CYS A C 15
ATOM 12162 O O . CYS A 1 26 ? -4.582 -2.714 3.908 1.00 0.00 26 CYS A O 15
ATOM 12169 N N . LEU A 1 27 ? -3.480 -4.683 4.053 1.00 0.00 27 LEU A N 15
ATOM 12170 C CA . LEU A 1 27 ? -2.163 -4.083 3.931 1.00 0.00 27 LEU A CA 15
ATOM 12171 C C . LEU A 1 27 ? -2.075 -3.321 2.607 1.00 0.00 27 LEU A C 15
ATOM 12172 O O . LEU A 1 27 ? -1.588 -3.855 1.612 1.00 0.00 27 LEU A O 15
ATOM 12188 N N . VAL A 1 28 ? -2.553 -2.086 2.638 1.00 0.00 28 VAL A N 15
ATOM 12189 C CA . VAL A 1 28 ? -2.534 -1.246 1.453 1.00 0.00 28 VAL A CA 15
ATOM 12190 C C . VAL A 1 28 ? -1.123 -0.690 1.250 1.00 0.00 28 VAL A C 15
ATOM 12191 O O . VAL A 1 28 ? -0.430 -0.376 2.216 1.00 0.00 28 VAL A O 15
ATOM 12204 N N . PRO A 1 29 ? -0.729 -0.583 -0.048 1.00 0.00 29 PRO A N 15
ATOM 12205 C CA . PRO A 1 29 ? 0.587 -0.071 -0.390 1.00 0.00 29 PRO A CA 15
ATOM 12206 C C . PRO A 1 29 ? 0.648 1.447 -0.210 1.00 0.00 29 PRO A C 15
ATOM 12207 O O . PRO A 1 29 ? -0.303 2.057 0.275 1.00 0.00 29 PRO A O 15
ATOM 12218 N N . GLY A 1 30 ? 1.777 2.014 -0.613 1.00 0.00 30 GLY A N 15
ATOM 12219 C CA . GLY A 1 30 ? 1.974 3.449 -0.501 1.00 0.00 30 GLY A CA 15
ATOM 12220 C C . GLY A 1 30 ? 2.897 3.962 -1.608 1.00 0.00 30 GLY A C 15
ATOM 12221 O O . GLY A 1 30 ? 3.569 3.177 -2.276 1.00 0.00 30 GLY A O 15
ATOM 12225 N N . ASP A 1 31 ? 2.901 5.277 -1.770 1.00 0.00 31 ASP A N 15
ATOM 12226 C CA . ASP A 1 31 ? 3.730 5.905 -2.785 1.00 0.00 31 ASP A CA 15
ATOM 12227 C C . ASP A 1 31 ? 4.891 6.635 -2.108 1.00 0.00 31 ASP A C 15
ATOM 12228 O O . ASP A 1 31 ? 4.677 7.470 -1.231 1.00 0.00 31 ASP A O 15
ATOM 12237 N N . CYS A 1 32 ? 6.096 6.295 -2.543 1.00 0.00 32 CYS A N 15
ATOM 12238 C CA . CYS A 1 32 ? 7.291 6.908 -1.990 1.00 0.00 32 CYS A CA 15
ATOM 12239 C C . CYS A 1 32 ? 7.860 7.876 -3.030 1.00 0.00 32 CYS A C 15
ATOM 12240 O O . CYS A 1 32 ? 8.253 7.460 -4.119 1.00 0.00 32 CYS A O 15
ATOM 12247 N N . CYS A 1 33 ? 7.885 9.147 -2.658 1.00 0.00 33 CYS A N 15
ATOM 12248 C CA . CYS A 1 33 ? 8.399 10.177 -3.546 1.00 0.00 33 CYS A CA 15
ATOM 12249 C C . CYS A 1 33 ? 9.820 10.528 -3.101 1.00 0.00 33 CYS A C 15
ATOM 12250 O O . CYS A 1 33 ? 10.067 10.753 -1.917 1.00 0.00 33 CYS A O 15
ATOM 12257 N N . ARG A 1 34 ? 10.718 10.564 -4.074 1.00 0.00 34 ARG A N 15
ATOM 12258 C CA . ARG A 1 34 ? 12.108 10.884 -3.798 1.00 0.00 34 ARG A CA 15
ATOM 12259 C C . ARG A 1 34 ? 12.624 11.918 -4.800 1.00 0.00 34 ARG A C 15
ATOM 12260 O O . ARG A 1 34 ? 12.510 11.726 -6.010 1.00 0.00 34 ARG A O 15
ATOM 12280 N N . GLY A 1 35 ? 13.180 12.992 -4.260 1.00 0.00 35 GLY A N 15
ATOM 12281 C CA . GLY A 1 35 ? 13.713 14.058 -5.092 1.00 0.00 35 GLY A CA 15
ATOM 12282 C C . GLY A 1 35 ? 12.810 14.315 -6.300 1.00 0.00 35 GLY A C 15
ATOM 12283 O O . GLY A 1 35 ? 11.845 15.073 -6.209 1.00 0.00 35 GLY A O 15
ATOM 12287 N N . LYS A 1 36 ? 13.154 13.669 -7.404 1.00 0.00 36 LYS A N 15
ATOM 12288 C CA . LYS A 1 36 ? 12.387 13.817 -8.629 1.00 0.00 36 LYS A CA 15
ATOM 12289 C C . LYS A 1 36 ? 12.002 12.434 -9.156 1.00 0.00 36 LYS A C 15
ATOM 12290 O O . LYS A 1 36 ? 12.283 12.105 -10.308 1.00 0.00 36 LYS A O 15
ATOM 12308 N N . SER A 1 37 ? 11.368 11.660 -8.288 1.00 0.00 37 SER A N 15
ATOM 12309 C CA . SER A 1 37 ? 10.942 10.319 -8.652 1.00 0.00 37 SER A CA 15
ATOM 12310 C C . SER A 1 37 ? 9.817 9.857 -7.725 1.00 0.00 37 SER A C 15
ATOM 12311 O O . SER A 1 37 ? 9.658 10.386 -6.625 1.00 0.00 37 SER A O 15
ATOM 12319 N N . ARG A 1 38 ? 9.066 8.874 -8.200 1.00 0.00 38 ARG A N 15
ATOM 12320 C CA . ARG A 1 38 ? 7.961 8.334 -7.427 1.00 0.00 38 ARG A CA 15
ATOM 12321 C C . ARG A 1 38 ? 7.976 6.805 -7.474 1.00 0.00 38 ARG A C 15
ATOM 12322 O O . ARG A 1 38 ? 8.434 6.216 -8.451 1.00 0.00 38 ARG A O 15
ATOM 12342 N N . LEU A 1 39 ? 7.472 6.207 -6.405 1.00 0.00 39 LEU A N 15
ATOM 12343 C CA . LEU A 1 39 ? 7.423 4.758 -6.312 1.00 0.00 39 LEU A CA 15
ATOM 12344 C C . LEU A 1 39 ? 6.114 4.339 -5.639 1.00 0.00 39 LEU A C 15
ATOM 12345 O O . LEU A 1 39 ? 5.459 5.151 -4.986 1.00 0.00 39 LEU A O 15
ATOM 12361 N N . THR A 1 40 ? 5.771 3.071 -5.821 1.00 0.00 40 THR A N 15
ATOM 12362 C CA . THR A 1 40 ? 4.553 2.535 -5.239 1.00 0.00 40 THR A CA 15
ATOM 12363 C C . THR A 1 40 ? 4.771 1.092 -4.782 1.00 0.00 40 THR A C 15
ATOM 12364 O O . THR A 1 40 ? 4.805 0.175 -5.601 1.00 0.00 40 THR A O 15
ATOM 12375 N N . LEU A 1 41 ? 4.913 0.934 -3.474 1.00 0.00 41 LEU A N 15
ATOM 12376 C CA . LEU A 1 41 ? 5.127 -0.382 -2.898 1.00 0.00 41 LEU A CA 15
ATOM 12377 C C . LEU A 1 41 ? 4.557 -0.411 -1.477 1.00 0.00 41 LEU A C 15
ATOM 12378 O O . LEU A 1 41 ? 3.900 0.537 -1.049 1.00 0.00 41 LEU A O 15
ATOM 12394 N N . CYS A 1 42 ? 4.829 -1.508 -0.786 1.00 0.00 42 CYS A N 15
ATOM 12395 C CA . CYS A 1 42 ? 4.352 -1.673 0.575 1.00 0.00 42 CYS A CA 15
ATOM 12396 C C . CYS A 1 42 ? 5.548 -1.557 1.521 1.00 0.00 42 CYS A C 15
ATOM 12397 O O . CYS A 1 42 ? 6.585 -2.181 1.296 1.00 0.00 42 CYS A O 15
ATOM 12404 N N . SER A 1 43 ? 5.366 -0.755 2.560 1.00 0.00 43 SER A N 15
ATOM 12405 C CA . SER A 1 43 ? 6.418 -0.549 3.540 1.00 0.00 43 SER A CA 15
ATOM 12406 C C . SER A 1 43 ? 5.826 0.021 4.832 1.00 0.00 43 SER A C 15
ATOM 12407 O O . SER A 1 43 ? 5.571 1.221 4.924 1.00 0.00 43 SER A O 15
ATOM 12415 N N . TYR A 1 44 ? 5.625 -0.866 5.795 1.00 0.00 44 TYR A N 15
ATOM 12416 C CA . TYR A 1 44 ? 5.067 -0.466 7.076 1.00 0.00 44 TYR A CA 15
ATOM 12417 C C . TYR A 1 44 ? 6.157 -0.390 8.147 1.00 0.00 44 TYR A C 15
ATOM 12418 O O . TYR A 1 44 ? 7.317 -0.702 7.882 1.00 0.00 44 TYR A O 15
ATOM 12436 N N . GLY A 1 45 ? 5.745 0.028 9.335 1.00 0.00 45 GLY A N 15
ATOM 12437 C CA . GLY A 1 45 ? 6.671 0.149 10.448 1.00 0.00 45 GLY A CA 15
ATOM 12438 C C . GLY A 1 45 ? 6.012 -0.282 11.760 1.00 0.00 45 GLY A C 15
ATOM 12439 O O . GLY A 1 45 ? 5.386 -1.339 11.826 1.00 0.00 45 GLY A O 15
ATOM 12443 N N . GLU A 1 46 ? 6.176 0.558 12.772 1.00 0.00 46 GLU A N 15
ATOM 12444 C CA . GLU A 1 46 ? 5.604 0.277 14.078 1.00 0.00 46 GLU A CA 15
ATOM 12445 C C . GLU A 1 46 ? 4.687 1.421 14.513 1.00 0.00 46 GLU A C 15
ATOM 12446 O O . GLU A 1 46 ? 5.074 2.588 14.456 1.00 0.00 46 GLU A O 15
ATOM 12458 N N . GLY A 1 47 ? 3.489 1.048 14.940 1.00 0.00 47 GLY A N 15
ATOM 12459 C CA . GLY A 1 47 ? 2.515 2.030 15.385 1.00 0.00 47 GLY A CA 15
ATOM 12460 C C . GLY A 1 47 ? 1.110 1.424 15.433 1.00 0.00 47 GLY A C 15
ATOM 12461 O O . GLY A 1 47 ? 0.538 1.258 16.510 1.00 0.00 47 GLY A O 15
ATOM 12465 N N . GLY A 1 48 ? 0.595 1.110 14.253 1.00 0.00 48 GLY A N 15
ATOM 12466 C CA . GLY A 1 48 ? -0.732 0.526 14.147 1.00 0.00 48 GLY A CA 15
ATOM 12467 C C . GLY A 1 48 ? -1.082 0.225 12.688 1.00 0.00 48 GLY A C 15
ATOM 12468 O O . GLY A 1 48 ? -1.064 -0.931 12.269 1.00 0.00 48 GLY A O 15
ATOM 12472 N N . ASN A 1 49 ? -1.393 1.285 11.957 1.00 0.00 49 ASN A N 15
ATOM 12473 C CA . ASN A 1 49 ? -1.748 1.148 10.554 1.00 0.00 49 ASN A CA 15
ATOM 12474 C C . ASN A 1 49 ? -1.338 2.415 9.803 1.00 0.00 49 ASN A C 15
ATOM 12475 O O . ASN A 1 49 ? -2.013 3.440 9.891 1.00 0.00 49 ASN A O 15
ATOM 12486 N N . GLY A 1 50 ? -0.233 2.306 9.080 1.00 0.00 50 GLY A N 15
ATOM 12487 C CA . GLY A 1 50 ? 0.276 3.431 8.314 1.00 0.00 50 GLY A CA 15
ATOM 12488 C C . GLY A 1 50 ? 1.504 3.027 7.496 1.00 0.00 50 GLY A C 15
ATOM 12489 O O . GLY A 1 50 ? 2.089 1.971 7.728 1.00 0.00 50 GLY A O 15
ATOM 12493 N N . PHE A 1 51 ? 1.858 3.890 6.555 1.00 0.00 51 PHE A N 15
ATOM 12494 C CA . PHE A 1 51 ? 3.007 3.638 5.702 1.00 0.00 51 PHE A CA 15
ATOM 12495 C C . PHE A 1 51 ? 4.305 4.065 6.388 1.00 0.00 51 PHE A C 15
ATOM 12496 O O . PHE A 1 51 ? 4.283 4.861 7.326 1.00 0.00 51 PHE A O 15
ATOM 12513 N N . GLN A 1 52 ? 5.407 3.519 5.894 1.00 0.00 52 GLN A N 15
ATOM 12514 C CA . GLN A 1 52 ? 6.713 3.834 6.448 1.00 0.00 52 GLN A CA 15
ATOM 12515 C C . GLN A 1 52 ? 7.761 3.894 5.335 1.00 0.00 52 GLN A C 15
ATOM 12516 O O . GLN A 1 52 ? 8.612 3.013 5.230 1.00 0.00 52 GLN A O 15
ATOM 12530 N N . CYS A 1 53 ? 7.665 4.944 4.532 1.00 0.00 53 CYS A N 15
ATOM 12531 C CA . CYS A 1 53 ? 8.595 5.130 3.431 1.00 0.00 53 CYS A CA 15
ATOM 12532 C C . CYS A 1 53 ? 10.010 4.866 3.947 1.00 0.00 53 CYS A C 15
ATOM 12533 O O . CYS A 1 53 ? 10.281 5.023 5.137 1.00 0.00 53 CYS A O 15
ATOM 12540 N N . PRO A 1 54 ? 10.899 4.457 3.003 1.00 0.00 54 PRO A N 15
ATOM 12541 C CA . PRO A 1 54 ? 12.280 4.168 3.350 1.00 0.00 54 PRO A CA 15
ATOM 12542 C C . PRO A 1 54 ? 13.069 5.460 3.582 1.00 0.00 54 PRO A C 15
ATOM 12543 O O . PRO A 1 54 ? 12.582 6.549 3.285 1.00 0.00 54 PRO A O 15
ATOM 12554 N N . THR A 1 55 ? 14.272 5.293 4.112 1.00 0.00 55 THR A N 15
ATOM 12555 C CA . THR A 1 55 ? 15.131 6.432 4.388 1.00 0.00 55 THR A CA 15
ATOM 12556 C C . THR A 1 55 ? 15.508 7.144 3.087 1.00 0.00 55 THR A C 15
ATOM 12557 O O . THR A 1 55 ? 15.957 6.508 2.135 1.00 0.00 55 THR A O 15
ATOM 12568 N N . GLY A 1 56 ? 15.308 8.453 3.088 1.00 0.00 56 GLY A N 15
ATOM 12569 C CA . GLY A 1 56 ? 15.621 9.259 1.920 1.00 0.00 56 GLY A CA 15
ATOM 12570 C C . GLY A 1 56 ? 14.375 9.488 1.062 1.00 0.00 56 GLY A C 15
ATOM 12571 O O . GLY A 1 56 ? 14.389 10.311 0.148 1.00 0.00 56 GLY A O 15
ATOM 12575 N N . TYR A 1 57 ? 13.327 8.745 1.387 1.00 0.00 57 TYR A N 15
ATOM 12576 C CA . TYR A 1 57 ? 12.075 8.857 0.658 1.00 0.00 57 TYR A CA 15
ATOM 12577 C C . TYR A 1 57 ? 11.015 9.573 1.497 1.00 0.00 57 TYR A C 15
ATOM 12578 O O . TYR A 1 57 ? 11.185 9.746 2.702 1.00 0.00 57 TYR A O 15
ATOM 12596 N N . ARG A 1 58 ? 9.945 9.970 0.825 1.00 0.00 58 ARG A N 15
ATOM 12597 C CA . ARG A 1 58 ? 8.856 10.664 1.493 1.00 0.00 58 ARG A CA 15
ATOM 12598 C C . ARG A 1 58 ? 7.531 10.382 0.782 1.00 0.00 58 ARG A C 15
ATOM 12599 O O . ARG A 1 58 ? 7.402 10.620 -0.418 1.00 0.00 58 ARG A O 15
ATOM 12619 N N . GLN A 1 59 ? 6.579 9.877 1.553 1.00 0.00 59 GLN A N 15
ATOM 12620 C CA . GLN A 1 59 ? 5.268 9.560 1.013 1.00 0.00 59 GLN A CA 15
ATOM 12621 C C . GLN A 1 59 ? 4.832 10.633 0.012 1.00 0.00 59 GLN A C 15
ATOM 12622 O O . GLN A 1 59 ? 4.848 11.822 0.326 1.00 0.00 59 GLN A O 15
ATOM 12636 N N . CYS A 1 60 ? 4.452 10.174 -1.171 1.00 0.00 60 CYS A N 15
ATOM 12637 C CA . CYS A 1 60 ? 4.013 11.081 -2.218 1.00 0.00 60 CYS A CA 15
ATOM 12638 C C . CYS A 1 60 ? 2.562 11.475 -1.935 1.00 0.00 60 CYS A C 15
ATOM 12639 O O . CYS A 1 60 ? 2.268 12.644 -1.694 1.00 0.00 60 CYS A O 15
ATOM 12646 N N . ASP A 1 1 ? -20.284 -5.571 -8.648 1.00 0.00 1 ASP A N 16
ATOM 12647 C CA . ASP A 1 1 ? -21.538 -6.189 -8.253 1.00 0.00 1 ASP A CA 16
ATOM 12648 C C . ASP A 1 1 ? -21.582 -6.315 -6.729 1.00 0.00 1 ASP A C 16
ATOM 12649 O O . ASP A 1 1 ? -22.519 -5.840 -6.090 1.00 0.00 1 ASP A O 16
ATOM 12658 N N . ARG A 1 2 ? -20.556 -6.959 -6.191 1.00 0.00 2 ARG A N 16
ATOM 12659 C CA . ARG A 1 2 ? -20.465 -7.153 -4.754 1.00 0.00 2 ARG A CA 16
ATOM 12660 C C . ARG A 1 2 ? -19.002 -7.141 -4.308 1.00 0.00 2 ARG A C 16
ATOM 12661 O O . ARG A 1 2 ? -18.106 -7.431 -5.099 1.00 0.00 2 ARG A O 16
ATOM 12681 N N . CYS A 1 3 ? -18.804 -6.804 -3.041 1.00 0.00 3 CYS A N 16
ATOM 12682 C CA . CYS A 1 3 ? -17.465 -6.751 -2.481 1.00 0.00 3 CYS A CA 16
ATOM 12683 C C . CYS A 1 3 ? -16.698 -5.623 -3.175 1.00 0.00 3 CYS A C 16
ATOM 12684 O O . CYS A 1 3 ? -16.765 -5.482 -4.395 1.00 0.00 3 CYS A O 16
ATOM 12691 N N . ARG A 1 4 ? -15.989 -4.849 -2.367 1.00 0.00 4 ARG A N 16
ATOM 12692 C CA . ARG A 1 4 ? -15.210 -3.739 -2.889 1.00 0.00 4 ARG A CA 16
ATOM 12693 C C . ARG A 1 4 ? -13.759 -4.168 -3.116 1.00 0.00 4 ARG A C 16
ATOM 12694 O O . ARG A 1 4 ? -12.881 -3.847 -2.318 1.00 0.00 4 ARG A O 16
ATOM 12714 N N . TYR A 1 5 ? -13.553 -4.887 -4.209 1.00 0.00 5 TYR A N 16
ATOM 12715 C CA . TYR A 1 5 ? -12.224 -5.365 -4.552 1.00 0.00 5 TYR A CA 16
ATOM 12716 C C . TYR A 1 5 ? -11.206 -4.224 -4.513 1.00 0.00 5 TYR A C 16
ATOM 12717 O O . TYR A 1 5 ? -11.312 -3.265 -5.276 1.00 0.00 5 TYR A O 16
ATOM 12735 N N . THR A 1 6 ? -10.240 -4.365 -3.617 1.00 0.00 6 THR A N 16
ATOM 12736 C CA . THR A 1 6 ? -9.204 -3.358 -3.468 1.00 0.00 6 THR A CA 16
ATOM 12737 C C . THR A 1 6 ? -7.821 -4.014 -3.447 1.00 0.00 6 THR A C 16
ATOM 12738 O O . THR A 1 6 ? -7.707 -5.220 -3.232 1.00 0.00 6 THR A O 16
ATOM 12749 N N . LEU A 1 7 ? -6.808 -3.192 -3.674 1.00 0.00 7 LEU A N 16
ATOM 12750 C CA . LEU A 1 7 ? -5.438 -3.678 -3.683 1.00 0.00 7 LEU A CA 16
ATOM 12751 C C . LEU A 1 7 ? -4.857 -3.582 -2.271 1.00 0.00 7 LEU A C 16
ATOM 12752 O O . LEU A 1 7 ? -4.761 -2.492 -1.709 1.00 0.00 7 LEU A O 16
ATOM 12768 N N . CYS A 1 8 ? -4.486 -4.736 -1.738 1.00 0.00 8 CYS A N 16
ATOM 12769 C CA . CYS A 1 8 ? -3.918 -4.796 -0.403 1.00 0.00 8 CYS A CA 16
ATOM 12770 C C . CYS A 1 8 ? -2.630 -5.620 -0.465 1.00 0.00 8 CYS A C 16
ATOM 12771 O O . CYS A 1 8 ? -2.368 -6.294 -1.460 1.00 0.00 8 CYS A O 16
ATOM 12778 N N . CYS A 1 9 ? -1.859 -5.536 0.610 1.00 0.00 9 CYS A N 16
ATOM 12779 C CA . CYS A 1 9 ? -0.605 -6.265 0.689 1.00 0.00 9 CYS A CA 16
ATOM 12780 C C . CYS A 1 9 ? -0.821 -7.499 1.567 1.00 0.00 9 CYS A C 16
ATOM 12781 O O . CYS A 1 9 ? -1.627 -7.470 2.496 1.00 0.00 9 CYS A O 16
ATOM 12788 N N . ASP A 1 10 ? -0.087 -8.553 1.241 1.00 0.00 10 ASP A N 16
ATOM 12789 C CA . ASP A 1 10 ? -0.189 -9.796 1.988 1.00 0.00 10 ASP A CA 16
ATOM 12790 C C . ASP A 1 10 ? 0.812 -9.773 3.146 1.00 0.00 10 ASP A C 16
ATOM 12791 O O . ASP A 1 10 ? 0.818 -10.674 3.984 1.00 0.00 10 ASP A O 16
ATOM 12800 N N . GLY A 1 11 ? 1.633 -8.734 3.155 1.00 0.00 11 GLY A N 16
ATOM 12801 C CA . GLY A 1 11 ? 2.636 -8.582 4.196 1.00 0.00 11 GLY A CA 16
ATOM 12802 C C . GLY A 1 11 ? 3.942 -9.274 3.803 1.00 0.00 11 GLY A C 16
ATOM 12803 O O . GLY A 1 11 ? 5.025 -8.816 4.166 1.00 0.00 11 GLY A O 16
ATOM 12807 N N . ALA A 1 12 ? 3.798 -10.367 3.067 1.00 0.00 12 ALA A N 16
ATOM 12808 C CA . ALA A 1 12 ? 4.953 -11.127 2.622 1.00 0.00 12 ALA A CA 16
ATOM 12809 C C . ALA A 1 12 ? 4.616 -11.836 1.309 1.00 0.00 12 ALA A C 16
ATOM 12810 O O . ALA A 1 12 ? 4.161 -12.978 1.315 1.00 0.00 12 ALA A O 16
ATOM 12817 N N . LEU A 1 13 ? 4.852 -11.128 0.214 1.00 0.00 13 LEU A N 16
ATOM 12818 C CA . LEU A 1 13 ? 4.579 -11.675 -1.104 1.00 0.00 13 LEU A CA 16
ATOM 12819 C C . LEU A 1 13 ? 4.683 -10.559 -2.147 1.00 0.00 13 LEU A C 16
ATOM 12820 O O . LEU A 1 13 ? 5.752 -10.328 -2.710 1.00 0.00 13 LEU A O 16
ATOM 12836 N N . LYS A 1 14 ? 3.557 -9.898 -2.373 1.00 0.00 14 LYS A N 16
ATOM 12837 C CA . LYS A 1 14 ? 3.507 -8.813 -3.338 1.00 0.00 14 LYS A CA 16
ATOM 12838 C C . LYS A 1 14 ? 2.087 -8.249 -3.393 1.00 0.00 14 LYS A C 16
ATOM 12839 O O . LYS A 1 14 ? 1.132 -8.984 -3.639 1.00 0.00 14 LYS A O 16
ATOM 12857 N N . ALA A 1 15 ? 1.991 -6.949 -3.157 1.00 0.00 15 ALA A N 16
ATOM 12858 C CA . ALA A 1 15 ? 0.703 -6.277 -3.177 1.00 0.00 15 ALA A CA 16
ATOM 12859 C C . ALA A 1 15 ? -0.165 -6.882 -4.283 1.00 0.00 15 ALA A C 16
ATOM 12860 O O . ALA A 1 15 ? 0.196 -6.831 -5.458 1.00 0.00 15 ALA A O 16
ATOM 12867 N N . VAL A 1 16 ? -1.294 -7.438 -3.868 1.00 0.00 16 VAL A N 16
ATOM 12868 C CA . VAL A 1 16 ? -2.216 -8.051 -4.808 1.00 0.00 16 VAL A CA 16
ATOM 12869 C C . VAL A 1 16 ? -3.627 -7.519 -4.552 1.00 0.00 16 VAL A C 16
ATOM 12870 O O . VAL A 1 16 ? -3.808 -6.568 -3.793 1.00 0.00 16 VAL A O 16
ATOM 12883 N N . SER A 1 17 ? -4.592 -8.155 -5.199 1.00 0.00 17 SER A N 16
ATOM 12884 C CA . SER A 1 17 ? -5.982 -7.758 -5.051 1.00 0.00 17 SER A CA 16
ATOM 12885 C C . SER A 1 17 ? -6.614 -8.495 -3.869 1.00 0.00 17 SER A C 16
ATOM 12886 O O . SER A 1 17 ? -6.176 -9.586 -3.507 1.00 0.00 17 SER A O 16
ATOM 12894 N N . ALA A 1 18 ? -7.632 -7.868 -3.298 1.00 0.00 18 ALA A N 16
ATOM 12895 C CA . ALA A 1 18 ? -8.328 -8.450 -2.163 1.00 0.00 18 ALA A CA 16
ATOM 12896 C C . ALA A 1 18 ? -9.828 -8.175 -2.294 1.00 0.00 18 ALA A C 16
ATOM 12897 O O . ALA A 1 18 ? -10.230 -7.189 -2.909 1.00 0.00 18 ALA A O 16
ATOM 12904 N N . CYS A 1 19 ? -10.614 -9.064 -1.704 1.00 0.00 19 CYS A N 16
ATOM 12905 C CA . CYS A 1 19 ? -12.060 -8.929 -1.748 1.00 0.00 19 CYS A CA 16
ATOM 12906 C C . CYS A 1 19 ? -12.560 -8.666 -0.326 1.00 0.00 19 CYS A C 16
ATOM 12907 O O . CYS A 1 19 ? -12.810 -9.602 0.432 1.00 0.00 19 CYS A O 16
ATOM 12914 N N . LEU A 1 20 ? -12.691 -7.387 -0.006 1.00 0.00 20 LEU A N 16
ATOM 12915 C CA . LEU A 1 20 ? -13.157 -6.988 1.311 1.00 0.00 20 LEU A CA 16
ATOM 12916 C C . LEU A 1 20 ? -14.317 -6.001 1.160 1.00 0.00 20 LEU A C 16
ATOM 12917 O O . LEU A 1 20 ? -14.488 -5.396 0.103 1.00 0.00 20 LEU A O 16
ATOM 12933 N N . HIS A 1 21 ? -15.085 -5.872 2.232 1.00 0.00 21 HIS A N 16
ATOM 12934 C CA . HIS A 1 21 ? -16.224 -4.970 2.232 1.00 0.00 21 HIS A CA 16
ATOM 12935 C C . HIS A 1 21 ? -15.787 -3.591 2.732 1.00 0.00 21 HIS A C 16
ATOM 12936 O O . HIS A 1 21 ? -14.611 -3.377 3.023 1.00 0.00 21 HIS A O 16
ATOM 12950 N N . GLU A 1 22 ? -16.757 -2.693 2.815 1.00 0.00 22 GLU A N 16
ATOM 12951 C CA . GLU A 1 22 ? -16.487 -1.341 3.274 1.00 0.00 22 GLU A CA 16
ATOM 12952 C C . GLU A 1 22 ? -15.955 -1.364 4.709 1.00 0.00 22 GLU A C 16
ATOM 12953 O O . GLU A 1 22 ? -15.178 -0.495 5.099 1.00 0.00 22 GLU A O 16
ATOM 12965 N N . SER A 1 23 ? -16.395 -2.367 5.453 1.00 0.00 23 SER A N 16
ATOM 12966 C CA . SER A 1 23 ? -15.972 -2.515 6.835 1.00 0.00 23 SER A CA 16
ATOM 12967 C C . SER A 1 23 ? -14.579 -3.145 6.892 1.00 0.00 23 SER A C 16
ATOM 12968 O O . SER A 1 23 ? -13.588 -2.447 7.104 1.00 0.00 23 SER A O 16
ATOM 12976 N N . GLU A 1 24 ? -14.547 -4.455 6.699 1.00 0.00 24 GLU A N 16
ATOM 12977 C CA . GLU A 1 24 ? -13.292 -5.185 6.725 1.00 0.00 24 GLU A CA 16
ATOM 12978 C C . GLU A 1 24 ? -12.185 -4.362 6.062 1.00 0.00 24 GLU A C 16
ATOM 12979 O O . GLU A 1 24 ? -12.454 -3.555 5.174 1.00 0.00 24 GLU A O 16
ATOM 12991 N N . SER A 1 25 ? -10.963 -4.596 6.519 1.00 0.00 25 SER A N 16
ATOM 12992 C CA . SER A 1 25 ? -9.814 -3.886 5.981 1.00 0.00 25 SER A CA 16
ATOM 12993 C C . SER A 1 25 ? -8.624 -4.839 5.854 1.00 0.00 25 SER A C 16
ATOM 12994 O O . SER A 1 25 ? -8.629 -5.926 6.429 1.00 0.00 25 SER A O 16
ATOM 13002 N N . CYS A 1 26 ? -7.632 -4.397 5.095 1.00 0.00 26 CYS A N 16
ATOM 13003 C CA . CYS A 1 26 ? -6.437 -5.196 4.885 1.00 0.00 26 CYS A CA 16
ATOM 13004 C C . CYS A 1 26 ? -5.219 -4.274 4.976 1.00 0.00 26 CYS A C 16
ATOM 13005 O O . CYS A 1 26 ? -5.364 -3.054 5.029 1.00 0.00 26 CYS A O 16
ATOM 13012 N N . LEU A 1 27 ? -4.048 -4.893 4.993 1.00 0.00 27 LEU A N 16
ATOM 13013 C CA . LEU A 1 27 ? -2.807 -4.143 5.077 1.00 0.00 27 LEU A CA 16
ATOM 13014 C C . LEU A 1 27 ? -2.588 -3.378 3.771 1.00 0.00 27 LEU A C 16
ATOM 13015 O O . LEU A 1 27 ? -1.989 -3.901 2.833 1.00 0.00 27 LEU A O 16
ATOM 13031 N N . VAL A 1 28 ? -3.086 -2.150 3.752 1.00 0.00 28 VAL A N 16
ATOM 13032 C CA . VAL A 1 28 ? -2.953 -1.307 2.576 1.00 0.00 28 VAL A CA 16
ATOM 13033 C C . VAL A 1 28 ? -1.476 -0.974 2.356 1.00 0.00 28 VAL A C 16
ATOM 13034 O O . VAL A 1 28 ? -0.729 -0.784 3.315 1.00 0.00 28 VAL A O 16
ATOM 13047 N N . PRO A 1 29 ? -1.087 -0.914 1.054 1.00 0.00 29 PRO A N 16
ATOM 13048 C CA . PRO A 1 29 ? 0.287 -0.607 0.696 1.00 0.00 29 PRO A CA 16
ATOM 13049 C C . PRO A 1 29 ? 0.587 0.880 0.891 1.00 0.00 29 PRO A C 16
ATOM 13050 O O . PRO A 1 29 ? -0.206 1.603 1.493 1.00 0.00 29 PRO A O 16
ATOM 13061 N N . GLY A 1 30 ? 1.733 1.294 0.371 1.00 0.00 30 GLY A N 16
ATOM 13062 C CA . GLY A 1 30 ? 2.146 2.682 0.480 1.00 0.00 30 GLY A CA 16
ATOM 13063 C C . GLY A 1 30 ? 2.979 3.103 -0.733 1.00 0.00 30 GLY A C 16
ATOM 13064 O O . GLY A 1 30 ? 3.800 2.331 -1.225 1.00 0.00 30 GLY A O 16
ATOM 13068 N N . ASP A 1 31 ? 2.738 4.328 -1.179 1.00 0.00 31 ASP A N 16
ATOM 13069 C CA . ASP A 1 31 ? 3.456 4.860 -2.325 1.00 0.00 31 ASP A CA 16
ATOM 13070 C C . ASP A 1 31 ? 4.480 5.890 -1.845 1.00 0.00 31 ASP A C 16
ATOM 13071 O O . ASP A 1 31 ? 4.116 6.905 -1.253 1.00 0.00 31 ASP A O 16
ATOM 13080 N N . CYS A 1 32 ? 5.742 5.594 -2.119 1.00 0.00 32 CYS A N 16
ATOM 13081 C CA . CYS A 1 32 ? 6.823 6.481 -1.723 1.00 0.00 32 CYS A CA 16
ATOM 13082 C C . CYS A 1 32 ? 7.238 7.306 -2.944 1.00 0.00 32 CYS A C 16
ATOM 13083 O O . CYS A 1 32 ? 7.729 6.758 -3.928 1.00 0.00 32 CYS A O 16
ATOM 13090 N N . CYS A 1 33 ? 7.026 8.610 -2.837 1.00 0.00 33 CYS A N 16
ATOM 13091 C CA . CYS A 1 33 ? 7.372 9.514 -3.919 1.00 0.00 33 CYS A CA 16
ATOM 13092 C C . CYS A 1 33 ? 8.765 10.086 -3.641 1.00 0.00 33 CYS A C 16
ATOM 13093 O O . CYS A 1 33 ? 8.994 10.691 -2.594 1.00 0.00 33 CYS A O 16
ATOM 13100 N N . ARG A 1 34 ? 9.659 9.871 -4.595 1.00 0.00 34 ARG A N 16
ATOM 13101 C CA . ARG A 1 34 ? 11.022 10.357 -4.466 1.00 0.00 34 ARG A CA 16
ATOM 13102 C C . ARG A 1 34 ? 11.309 11.421 -5.526 1.00 0.00 34 ARG A C 16
ATOM 13103 O O . ARG A 1 34 ? 11.430 11.108 -6.709 1.00 0.00 34 ARG A O 16
ATOM 13123 N N . GLY A 1 35 ? 11.411 12.659 -5.064 1.00 0.00 35 GLY A N 16
ATOM 13124 C CA . GLY A 1 35 ? 11.681 13.772 -5.958 1.00 0.00 35 GLY A CA 16
ATOM 13125 C C . GLY A 1 35 ? 10.631 13.852 -7.067 1.00 0.00 35 GLY A C 16
ATOM 13126 O O . GLY A 1 35 ? 9.643 14.574 -6.940 1.00 0.00 35 GLY A O 16
ATOM 13130 N N . LYS A 1 36 ? 10.881 13.100 -8.130 1.00 0.00 36 LYS A N 16
ATOM 13131 C CA . LYS A 1 36 ? 9.969 13.077 -9.261 1.00 0.00 36 LYS A CA 16
ATOM 13132 C C . LYS A 1 36 ? 9.708 11.627 -9.672 1.00 0.00 36 LYS A C 16
ATOM 13133 O O . LYS A 1 36 ? 9.615 11.321 -10.859 1.00 0.00 36 LYS A O 16
ATOM 13151 N N . SER A 1 37 ? 9.598 10.771 -8.665 1.00 0.00 37 SER A N 16
ATOM 13152 C CA . SER A 1 37 ? 9.350 9.360 -8.906 1.00 0.00 37 SER A CA 16
ATOM 13153 C C . SER A 1 37 ? 8.435 8.796 -7.818 1.00 0.00 37 SER A C 16
ATOM 13154 O O . SER A 1 37 ? 8.241 9.424 -6.779 1.00 0.00 37 SER A O 16
ATOM 13162 N N . ARG A 1 38 ? 7.898 7.617 -8.095 1.00 0.00 38 ARG A N 16
ATOM 13163 C CA . ARG A 1 38 ? 7.007 6.961 -7.152 1.00 0.00 38 ARG A CA 16
ATOM 13164 C C . ARG A 1 38 ? 7.383 5.485 -7.007 1.00 0.00 38 ARG A C 16
ATOM 13165 O O . ARG A 1 38 ? 7.904 4.878 -7.941 1.00 0.00 38 ARG A O 16
ATOM 13185 N N . LEU A 1 39 ? 7.103 4.950 -5.827 1.00 0.00 39 LEU A N 16
ATOM 13186 C CA . LEU A 1 39 ? 7.404 3.556 -5.547 1.00 0.00 39 LEU A CA 16
ATOM 13187 C C . LEU A 1 39 ? 6.337 2.985 -4.612 1.00 0.00 39 LEU A C 16
ATOM 13188 O O . LEU A 1 39 ? 6.343 3.264 -3.415 1.00 0.00 39 LEU A O 16
ATOM 13204 N N . THR A 1 40 ? 5.446 2.198 -5.196 1.00 0.00 40 THR A N 16
ATOM 13205 C CA . THR A 1 40 ? 4.373 1.585 -4.429 1.00 0.00 40 THR A CA 16
ATOM 13206 C C . THR A 1 40 ? 4.784 0.188 -3.960 1.00 0.00 40 THR A C 16
ATOM 13207 O O . THR A 1 40 ? 4.903 -0.732 -4.767 1.00 0.00 40 THR A O 16
ATOM 13218 N N . LEU A 1 41 ? 4.990 0.073 -2.656 1.00 0.00 41 LEU A N 16
ATOM 13219 C CA . LEU A 1 41 ? 5.385 -1.196 -2.069 1.00 0.00 41 LEU A CA 16
ATOM 13220 C C . LEU A 1 41 ? 4.860 -1.274 -0.634 1.00 0.00 41 LEU A C 16
ATOM 13221 O O . LEU A 1 41 ? 4.344 -0.292 -0.104 1.00 0.00 41 LEU A O 16
ATOM 13237 N N . CYS A 1 42 ? 5.013 -2.451 -0.046 1.00 0.00 42 CYS A N 16
ATOM 13238 C CA . CYS A 1 42 ? 4.562 -2.670 1.318 1.00 0.00 42 CYS A CA 16
ATOM 13239 C C . CYS A 1 42 ? 5.704 -2.303 2.267 1.00 0.00 42 CYS A C 16
ATOM 13240 O O . CYS A 1 42 ? 6.752 -2.947 2.261 1.00 0.00 42 CYS A O 16
ATOM 13247 N N . SER A 1 43 ? 5.464 -1.269 3.059 1.00 0.00 43 SER A N 16
ATOM 13248 C CA . SER A 1 43 ? 6.460 -0.808 4.011 1.00 0.00 43 SER A CA 16
ATOM 13249 C C . SER A 1 43 ? 5.788 0.008 5.118 1.00 0.00 43 SER A C 16
ATOM 13250 O O . SER A 1 43 ? 5.563 1.207 4.961 1.00 0.00 43 SER A O 16
ATOM 13258 N N . TYR A 1 44 ? 5.484 -0.676 6.212 1.00 0.00 44 TYR A N 16
ATOM 13259 C CA . TYR A 1 44 ? 4.842 -0.030 7.344 1.00 0.00 44 TYR A CA 16
ATOM 13260 C C . TYR A 1 44 ? 5.881 0.526 8.319 1.00 0.00 44 TYR A C 16
ATOM 13261 O O . TYR A 1 44 ? 7.051 0.148 8.269 1.00 0.00 44 TYR A O 16
ATOM 13279 N N . GLY A 1 45 ? 5.417 1.415 9.185 1.00 0.00 45 GLY A N 16
ATOM 13280 C CA . GLY A 1 45 ? 6.291 2.028 10.171 1.00 0.00 45 GLY A CA 16
ATOM 13281 C C . GLY A 1 45 ? 7.181 0.978 10.841 1.00 0.00 45 GLY A C 16
ATOM 13282 O O . GLY A 1 45 ? 8.258 1.300 11.339 1.00 0.00 45 GLY A O 16
ATOM 13286 N N . GLU A 1 46 ? 6.696 -0.254 10.832 1.00 0.00 46 GLU A N 16
ATOM 13287 C CA . GLU A 1 46 ? 7.435 -1.352 11.434 1.00 0.00 46 GLU A CA 16
ATOM 13288 C C . GLU A 1 46 ? 7.606 -1.117 12.936 1.00 0.00 46 GLU A C 16
ATOM 13289 O O . GLU A 1 46 ? 8.343 -1.843 13.601 1.00 0.00 46 GLU A O 16
ATOM 13301 N N . GLY A 1 47 ? 6.913 -0.100 13.426 1.00 0.00 47 GLY A N 16
ATOM 13302 C CA . GLY A 1 47 ? 6.980 0.240 14.836 1.00 0.00 47 GLY A CA 16
ATOM 13303 C C . GLY A 1 47 ? 5.598 0.615 15.376 1.00 0.00 47 GLY A C 16
ATOM 13304 O O . GLY A 1 47 ? 4.751 -0.253 15.582 1.00 0.00 47 GLY A O 16
ATOM 13308 N N . GLY A 1 48 ? 5.413 1.909 15.590 1.00 0.00 48 GLY A N 16
ATOM 13309 C CA . GLY A 1 48 ? 4.148 2.410 16.102 1.00 0.00 48 GLY A CA 16
ATOM 13310 C C . GLY A 1 48 ? 3.788 3.751 15.458 1.00 0.00 48 GLY A C 16
ATOM 13311 O O . GLY A 1 48 ? 3.415 4.696 16.151 1.00 0.00 48 GLY A O 16
ATOM 13315 N N . ASN A 1 49 ? 3.914 3.791 14.140 1.00 0.00 49 ASN A N 16
ATOM 13316 C CA . ASN A 1 49 ? 3.606 5.000 13.395 1.00 0.00 49 ASN A CA 16
ATOM 13317 C C . ASN A 1 49 ? 3.029 4.621 12.030 1.00 0.00 49 ASN A C 16
ATOM 13318 O O . ASN A 1 49 ? 3.548 5.038 10.996 1.00 0.00 49 ASN A O 16
ATOM 13329 N N . GLY A 1 50 ? 1.964 3.835 12.071 1.00 0.00 50 GLY A N 16
ATOM 13330 C CA . GLY A 1 50 ? 1.310 3.395 10.851 1.00 0.00 50 GLY A CA 16
ATOM 13331 C C . GLY A 1 50 ? 2.337 3.093 9.758 1.00 0.00 50 GLY A C 16
ATOM 13332 O O . GLY A 1 50 ? 3.030 2.079 9.815 1.00 0.00 50 GLY A O 16
ATOM 13336 N N . PHE A 1 51 ? 2.402 3.993 8.787 1.00 0.00 51 PHE A N 16
ATOM 13337 C CA . PHE A 1 51 ? 3.333 3.835 7.682 1.00 0.00 51 PHE A CA 16
ATOM 13338 C C . PHE A 1 51 ? 4.426 4.904 7.730 1.00 0.00 51 PHE A C 16
ATOM 13339 O O . PHE A 1 51 ? 4.211 5.996 8.253 1.00 0.00 51 PHE A O 16
ATOM 13356 N N . GLN A 1 52 ? 5.578 4.553 7.176 1.00 0.00 52 GLN A N 16
ATOM 13357 C CA . GLN A 1 52 ? 6.706 5.469 7.148 1.00 0.00 52 GLN A CA 16
ATOM 13358 C C . GLN A 1 52 ? 7.578 5.201 5.921 1.00 0.00 52 GLN A C 16
ATOM 13359 O O . GLN A 1 52 ? 8.029 4.076 5.708 1.00 0.00 52 GLN A O 16
ATOM 13373 N N . CYS A 1 53 ? 7.790 6.253 5.144 1.00 0.00 53 CYS A N 16
ATOM 13374 C CA . CYS A 1 53 ? 8.599 6.145 3.942 1.00 0.00 53 CYS A CA 16
ATOM 13375 C C . CYS A 1 53 ? 10.073 6.170 4.352 1.00 0.00 53 CYS A C 16
ATOM 13376 O O . CYS A 1 53 ? 10.422 6.725 5.393 1.00 0.00 53 CYS A O 16
ATOM 13383 N N . PRO A 1 54 ? 10.920 5.547 3.491 1.00 0.00 54 PRO A N 16
ATOM 13384 C CA . PRO A 1 54 ? 12.348 5.492 3.752 1.00 0.00 54 PRO A CA 16
ATOM 13385 C C . PRO A 1 54 ? 13.008 6.844 3.477 1.00 0.00 54 PRO A C 16
ATOM 13386 O O . PRO A 1 54 ? 12.352 7.777 3.015 1.00 0.00 54 PRO A O 16
ATOM 13397 N N . THR A 1 55 ? 14.299 6.908 3.772 1.00 0.00 55 THR A N 16
ATOM 13398 C CA . THR A 1 55 ? 15.055 8.131 3.561 1.00 0.00 55 THR A CA 16
ATOM 13399 C C . THR A 1 55 ? 15.080 8.493 2.074 1.00 0.00 55 THR A C 16
ATOM 13400 O O . THR A 1 55 ? 15.322 7.635 1.227 1.00 0.00 55 THR A O 16
ATOM 13411 N N . GLY A 1 56 ? 14.826 9.765 1.804 1.00 0.00 56 GLY A N 16
ATOM 13412 C CA . GLY A 1 56 ? 14.816 10.251 0.434 1.00 0.00 56 GLY A CA 16
ATOM 13413 C C . GLY A 1 56 ? 13.453 10.018 -0.221 1.00 0.00 56 GLY A C 16
ATOM 13414 O O . GLY A 1 56 ? 13.223 10.443 -1.352 1.00 0.00 56 GLY A O 16
ATOM 13418 N N . TYR A 1 57 ? 12.583 9.345 0.519 1.00 0.00 57 TYR A N 16
ATOM 13419 C CA . TYR A 1 57 ? 11.250 9.052 0.025 1.00 0.00 57 TYR A CA 16
ATOM 13420 C C . TYR A 1 57 ? 10.183 9.740 0.881 1.00 0.00 57 TYR A C 16
ATOM 13421 O O . TYR A 1 57 ? 10.382 9.945 2.077 1.00 0.00 57 TYR A O 16
ATOM 13439 N N . ARG A 1 58 ? 9.077 10.075 0.236 1.00 0.00 58 ARG A N 16
ATOM 13440 C CA . ARG A 1 58 ? 7.979 10.735 0.923 1.00 0.00 58 ARG A CA 16
ATOM 13441 C C . ARG A 1 58 ? 6.639 10.277 0.345 1.00 0.00 58 ARG A C 16
ATOM 13442 O O . ARG A 1 58 ? 6.416 10.369 -0.862 1.00 0.00 58 ARG A O 16
ATOM 13462 N N . GLN A 1 59 ? 5.782 9.793 1.232 1.00 0.00 59 GLN A N 16
ATOM 13463 C CA . GLN A 1 59 ? 4.469 9.322 0.825 1.00 0.00 59 GLN A CA 16
ATOM 13464 C C . GLN A 1 59 ? 3.903 10.215 -0.280 1.00 0.00 59 GLN A C 16
ATOM 13465 O O . GLN A 1 59 ? 3.844 11.435 -0.127 1.00 0.00 59 GLN A O 16
ATOM 13479 N N . CYS A 1 60 ? 3.500 9.575 -1.367 1.00 0.00 60 CYS A N 16
ATOM 13480 C CA . CYS A 1 60 ? 2.941 10.297 -2.497 1.00 0.00 60 CYS A CA 16
ATOM 13481 C C . CYS A 1 60 ? 1.480 10.625 -2.182 1.00 0.00 60 CYS A C 16
ATOM 13482 O O . CYS A 1 60 ? 1.176 11.161 -1.117 1.00 0.00 60 CYS A O 16
ATOM 13489 N N . ASP A 1 1 ? -21.896 -8.025 -7.289 1.00 0.00 1 ASP A N 17
ATOM 13490 C CA . ASP A 1 1 ? -21.776 -8.545 -5.938 1.00 0.00 1 ASP A CA 17
ATOM 13491 C C . ASP A 1 1 ? -21.462 -7.395 -4.978 1.00 0.00 1 ASP A C 17
ATOM 13492 O O . ASP A 1 1 ? -21.235 -6.266 -5.411 1.00 0.00 1 ASP A O 17
ATOM 13501 N N . ARG A 1 2 ? -21.459 -7.723 -3.695 1.00 0.00 2 ARG A N 17
ATOM 13502 C CA . ARG A 1 2 ? -21.176 -6.731 -2.671 1.00 0.00 2 ARG A CA 17
ATOM 13503 C C . ARG A 1 2 ? -19.670 -6.643 -2.417 1.00 0.00 2 ARG A C 17
ATOM 13504 O O . ARG A 1 2 ? -18.917 -7.530 -2.819 1.00 0.00 2 ARG A O 17
ATOM 13524 N N . CYS A 1 3 ? -19.275 -5.568 -1.752 1.00 0.00 3 CYS A N 17
ATOM 13525 C CA . CYS A 1 3 ? -17.873 -5.354 -1.439 1.00 0.00 3 CYS A CA 17
ATOM 13526 C C . CYS A 1 3 ? -17.184 -4.790 -2.684 1.00 0.00 3 CYS A C 17
ATOM 13527 O O . CYS A 1 3 ? -17.672 -4.961 -3.800 1.00 0.00 3 CYS A O 17
ATOM 13534 N N . ARG A 1 4 ? -16.060 -4.128 -2.451 1.00 0.00 4 ARG A N 17
ATOM 13535 C CA . ARG A 1 4 ? -15.299 -3.538 -3.539 1.00 0.00 4 ARG A CA 17
ATOM 13536 C C . ARG A 1 4 ? -13.923 -4.200 -3.646 1.00 0.00 4 ARG A C 17
ATOM 13537 O O . ARG A 1 4 ? -12.982 -3.794 -2.967 1.00 0.00 4 ARG A O 17
ATOM 13557 N N . TYR A 1 5 ? -13.852 -5.207 -4.504 1.00 0.00 5 TYR A N 17
ATOM 13558 C CA . TYR A 1 5 ? -12.607 -5.928 -4.707 1.00 0.00 5 TYR A CA 17
ATOM 13559 C C . TYR A 1 5 ? -11.418 -4.968 -4.753 1.00 0.00 5 TYR A C 17
ATOM 13560 O O . TYR A 1 5 ? -11.389 -4.049 -5.570 1.00 0.00 5 TYR A O 17
ATOM 13578 N N . THR A 1 6 ? -10.465 -5.214 -3.867 1.00 0.00 6 THR A N 17
ATOM 13579 C CA . THR A 1 6 ? -9.275 -4.383 -3.796 1.00 0.00 6 THR A CA 17
ATOM 13580 C C . THR A 1 6 ? -8.023 -5.251 -3.661 1.00 0.00 6 THR A C 17
ATOM 13581 O O . THR A 1 6 ? -8.122 -6.454 -3.421 1.00 0.00 6 THR A O 17
ATOM 13592 N N . LEU A 1 7 ? -6.876 -4.610 -3.822 1.00 0.00 7 LEU A N 17
ATOM 13593 C CA . LEU A 1 7 ? -5.607 -5.309 -3.720 1.00 0.00 7 LEU A CA 17
ATOM 13594 C C . LEU A 1 7 ? -4.925 -4.932 -2.404 1.00 0.00 7 LEU A C 17
ATOM 13595 O O . LEU A 1 7 ? -4.860 -3.756 -2.049 1.00 0.00 7 LEU A O 17
ATOM 13611 N N . CYS A 1 8 ? -4.432 -5.952 -1.716 1.00 0.00 8 CYS A N 17
ATOM 13612 C CA . CYS A 1 8 ? -3.758 -5.741 -0.447 1.00 0.00 8 CYS A CA 17
ATOM 13613 C C . CYS A 1 8 ? -2.466 -6.563 -0.447 1.00 0.00 8 CYS A C 17
ATOM 13614 O O . CYS A 1 8 ? -2.292 -7.452 -1.280 1.00 0.00 8 CYS A O 17
ATOM 13621 N N . CYS A 1 9 ? -1.594 -6.236 0.494 1.00 0.00 9 CYS A N 17
ATOM 13622 C CA . CYS A 1 9 ? -0.324 -6.931 0.612 1.00 0.00 9 CYS A CA 17
ATOM 13623 C C . CYS A 1 9 ? -0.390 -7.846 1.838 1.00 0.00 9 CYS A C 17
ATOM 13624 O O . CYS A 1 9 ? -1.051 -7.523 2.823 1.00 0.00 9 CYS A O 17
ATOM 13631 N N . ASP A 1 10 ? 0.306 -8.970 1.735 1.00 0.00 10 ASP A N 17
ATOM 13632 C CA . ASP A 1 10 ? 0.335 -9.933 2.823 1.00 0.00 10 ASP A CA 17
ATOM 13633 C C . ASP A 1 10 ? 1.480 -9.585 3.777 1.00 0.00 10 ASP A C 17
ATOM 13634 O O . ASP A 1 10 ? 1.542 -10.100 4.891 1.00 0.00 10 ASP A O 17
ATOM 13643 N N . GLY A 1 11 ? 2.356 -8.711 3.303 1.00 0.00 11 GLY A N 17
ATOM 13644 C CA . GLY A 1 11 ? 3.495 -8.289 4.101 1.00 0.00 11 GLY A CA 17
ATOM 13645 C C . GLY A 1 11 ? 4.669 -9.256 3.937 1.00 0.00 11 GLY A C 17
ATOM 13646 O O . GLY A 1 11 ? 5.823 -8.875 4.124 1.00 0.00 11 GLY A O 17
ATOM 13650 N N . ALA A 1 12 ? 4.333 -10.490 3.590 1.00 0.00 12 ALA A N 17
ATOM 13651 C CA . ALA A 1 12 ? 5.344 -11.516 3.400 1.00 0.00 12 ALA A CA 17
ATOM 13652 C C . ALA A 1 12 ? 4.849 -12.528 2.364 1.00 0.00 12 ALA A C 17
ATOM 13653 O O . ALA A 1 12 ? 4.522 -13.663 2.708 1.00 0.00 12 ALA A O 17
ATOM 13660 N N . LEU A 1 13 ? 4.810 -12.080 1.119 1.00 0.00 13 LEU A N 17
ATOM 13661 C CA . LEU A 1 13 ? 4.361 -12.932 0.031 1.00 0.00 13 LEU A CA 17
ATOM 13662 C C . LEU A 1 13 ? 4.264 -12.106 -1.254 1.00 0.00 13 LEU A C 17
ATOM 13663 O O . LEU A 1 13 ? 5.238 -11.990 -1.996 1.00 0.00 13 LEU A O 17
ATOM 13679 N N . LYS A 1 14 ? 3.081 -11.552 -1.475 1.00 0.00 14 LYS A N 17
ATOM 13680 C CA . LYS A 1 14 ? 2.846 -10.740 -2.656 1.00 0.00 14 LYS A CA 17
ATOM 13681 C C . LYS A 1 14 ? 1.471 -10.076 -2.548 1.00 0.00 14 LYS A C 17
ATOM 13682 O O . LYS A 1 14 ? 0.581 -10.591 -1.873 1.00 0.00 14 LYS A O 17
ATOM 13700 N N . ALA A 1 15 ? 1.342 -8.943 -3.222 1.00 0.00 15 ALA A N 17
ATOM 13701 C CA . ALA A 1 15 ? 0.091 -8.204 -3.210 1.00 0.00 15 ALA A CA 17
ATOM 13702 C C . ALA A 1 15 ? -0.949 -8.953 -4.045 1.00 0.00 15 ALA A C 17
ATOM 13703 O O . ALA A 1 15 ? -0.754 -9.164 -5.242 1.00 0.00 15 ALA A O 17
ATOM 13710 N N . VAL A 1 16 ? -2.030 -9.336 -3.382 1.00 0.00 16 VAL A N 17
ATOM 13711 C CA . VAL A 1 16 ? -3.100 -10.059 -4.048 1.00 0.00 16 VAL A CA 17
ATOM 13712 C C . VAL A 1 16 ? -4.401 -9.264 -3.923 1.00 0.00 16 VAL A C 17
ATOM 13713 O O . VAL A 1 16 ? -4.435 -8.221 -3.272 1.00 0.00 16 VAL A O 17
ATOM 13726 N N . SER A 1 17 ? -5.440 -9.787 -4.557 1.00 0.00 17 SER A N 17
ATOM 13727 C CA . SER A 1 17 ? -6.740 -9.140 -4.525 1.00 0.00 17 SER A CA 17
ATOM 13728 C C . SER A 1 17 ? -7.699 -9.934 -3.636 1.00 0.00 17 SER A C 17
ATOM 13729 O O . SER A 1 17 ? -7.581 -11.154 -3.526 1.00 0.00 17 SER A O 17
ATOM 13737 N N . ALA A 1 18 ? -8.627 -9.212 -3.027 1.00 0.00 18 ALA A N 17
ATOM 13738 C CA . ALA A 1 18 ? -9.606 -9.835 -2.151 1.00 0.00 18 ALA A CA 17
ATOM 13739 C C . ALA A 1 18 ? -10.900 -9.019 -2.178 1.00 0.00 18 ALA A C 17
ATOM 13740 O O . ALA A 1 18 ? -10.907 -7.874 -2.627 1.00 0.00 18 ALA A O 17
ATOM 13747 N N . CYS A 1 19 ? -11.964 -9.641 -1.691 1.00 0.00 19 CYS A N 17
ATOM 13748 C CA . CYS A 1 19 ? -13.260 -8.987 -1.653 1.00 0.00 19 CYS A CA 17
ATOM 13749 C C . CYS A 1 19 ? -13.386 -8.245 -0.320 1.00 0.00 19 CYS A C 17
ATOM 13750 O O . CYS A 1 19 ? -13.909 -8.791 0.650 1.00 0.00 19 CYS A O 17
ATOM 13757 N N . LEU A 1 20 ? -12.897 -7.014 -0.317 1.00 0.00 20 LEU A N 17
ATOM 13758 C CA . LEU A 1 20 ? -12.949 -6.192 0.881 1.00 0.00 20 LEU A CA 17
ATOM 13759 C C . LEU A 1 20 ? -14.218 -5.339 0.855 1.00 0.00 20 LEU A C 17
ATOM 13760 O O . LEU A 1 20 ? -14.937 -5.318 -0.144 1.00 0.00 20 LEU A O 17
ATOM 13776 N N . HIS A 1 21 ? -14.456 -4.655 1.964 1.00 0.00 21 HIS A N 17
ATOM 13777 C CA . HIS A 1 21 ? -15.626 -3.802 2.081 1.00 0.00 21 HIS A CA 17
ATOM 13778 C C . HIS A 1 21 ? -15.214 -2.437 2.636 1.00 0.00 21 HIS A C 17
ATOM 13779 O O . HIS A 1 21 ? -14.030 -2.187 2.861 1.00 0.00 21 HIS A O 17
ATOM 13793 N N . GLU A 1 22 ? -16.211 -1.590 2.841 1.00 0.00 22 GLU A N 17
ATOM 13794 C CA . GLU A 1 22 ? -15.968 -0.258 3.364 1.00 0.00 22 GLU A CA 17
ATOM 13795 C C . GLU A 1 22 ? -15.124 -0.335 4.639 1.00 0.00 22 GLU A C 17
ATOM 13796 O O . GLU A 1 22 ? -14.275 0.522 4.878 1.00 0.00 22 GLU A O 17
ATOM 13808 N N . SER A 1 23 ? -15.387 -1.370 5.423 1.00 0.00 23 SER A N 17
ATOM 13809 C CA . SER A 1 23 ? -14.663 -1.570 6.667 1.00 0.00 23 SER A CA 17
ATOM 13810 C C . SER A 1 23 ? -13.348 -2.303 6.395 1.00 0.00 23 SER A C 17
ATOM 13811 O O . SER A 1 23 ? -12.690 -2.771 7.322 1.00 0.00 23 SER A O 17
ATOM 13819 N N . GLU A 1 24 ? -13.004 -2.381 5.117 1.00 0.00 24 GLU A N 17
ATOM 13820 C CA . GLU A 1 24 ? -11.780 -3.050 4.711 1.00 0.00 24 GLU A CA 17
ATOM 13821 C C . GLU A 1 24 ? -10.693 -2.854 5.769 1.00 0.00 24 GLU A C 17
ATOM 13822 O O . GLU A 1 24 ? -10.584 -1.782 6.361 1.00 0.00 24 GLU A O 17
ATOM 13834 N N . SER A 1 25 ? -9.915 -3.907 5.974 1.00 0.00 25 SER A N 17
ATOM 13835 C CA . SER A 1 25 ? -8.840 -3.866 6.951 1.00 0.00 25 SER A CA 17
ATOM 13836 C C . SER A 1 25 ? -7.722 -4.825 6.540 1.00 0.00 25 SER A C 17
ATOM 13837 O O . SER A 1 25 ? -7.745 -6.002 6.899 1.00 0.00 25 SER A O 17
ATOM 13845 N N . CYS A 1 26 ? -6.768 -4.287 5.793 1.00 0.00 26 CYS A N 17
ATOM 13846 C CA . CYS A 1 26 ? -5.644 -5.081 5.329 1.00 0.00 26 CYS A CA 17
ATOM 13847 C C . CYS A 1 26 ? -4.405 -4.184 5.294 1.00 0.00 26 CYS A C 17
ATOM 13848 O O . CYS A 1 26 ? -4.472 -3.012 5.661 1.00 0.00 26 CYS A O 17
ATOM 13855 N N . LEU A 1 27 ? -3.302 -4.769 4.849 1.00 0.00 27 LEU A N 17
ATOM 13856 C CA . LEU A 1 27 ? -2.050 -4.038 4.761 1.00 0.00 27 LEU A CA 17
ATOM 13857 C C . LEU A 1 27 ? -1.924 -3.416 3.369 1.00 0.00 27 LEU A C 17
ATOM 13858 O O . LEU A 1 27 ? -1.333 -4.012 2.469 1.00 0.00 27 LEU A O 17
ATOM 13874 N N . VAL A 1 28 ? -2.489 -2.225 3.233 1.00 0.00 28 VAL A N 17
ATOM 13875 C CA . VAL A 1 28 ? -2.447 -1.516 1.966 1.00 0.00 28 VAL A CA 17
ATOM 13876 C C . VAL A 1 28 ? -1.051 -0.921 1.765 1.00 0.00 28 VAL A C 17
ATOM 13877 O O . VAL A 1 28 ? -0.370 -0.588 2.733 1.00 0.00 28 VAL A O 17
ATOM 13890 N N . PRO A 1 29 ? -0.659 -0.804 0.468 1.00 0.00 29 PRO A N 17
ATOM 13891 C CA . PRO A 1 29 ? 0.643 -0.256 0.128 1.00 0.00 29 PRO A CA 17
ATOM 13892 C C . PRO A 1 29 ? 0.662 1.263 0.306 1.00 0.00 29 PRO A C 17
ATOM 13893 O O . PRO A 1 29 ? -0.297 1.845 0.813 1.00 0.00 29 PRO A O 17
ATOM 13904 N N . GLY A 1 30 ? 1.763 1.864 -0.119 1.00 0.00 30 GLY A N 17
ATOM 13905 C CA . GLY A 1 30 ? 1.920 3.305 -0.012 1.00 0.00 30 GLY A CA 17
ATOM 13906 C C . GLY A 1 30 ? 2.800 3.846 -1.140 1.00 0.00 30 GLY A C 17
ATOM 13907 O O . GLY A 1 30 ? 3.594 3.108 -1.720 1.00 0.00 30 GLY A O 17
ATOM 13911 N N . ASP A 1 31 ? 2.628 5.131 -1.417 1.00 0.00 31 ASP A N 17
ATOM 13912 C CA . ASP A 1 31 ? 3.396 5.779 -2.465 1.00 0.00 31 ASP A CA 17
ATOM 13913 C C . ASP A 1 31 ? 4.437 6.704 -1.831 1.00 0.00 31 ASP A C 17
ATOM 13914 O O . ASP A 1 31 ? 4.089 7.738 -1.262 1.00 0.00 31 ASP A O 17
ATOM 13923 N N . CYS A 1 32 ? 5.693 6.299 -1.949 1.00 0.00 32 CYS A N 17
ATOM 13924 C CA . CYS A 1 32 ? 6.786 7.079 -1.394 1.00 0.00 32 CYS A CA 17
ATOM 13925 C C . CYS A 1 32 ? 7.255 8.074 -2.459 1.00 0.00 32 CYS A C 17
ATOM 13926 O O . CYS A 1 32 ? 7.718 7.675 -3.526 1.00 0.00 32 CYS A O 17
ATOM 13933 N N . CYS A 1 33 ? 7.118 9.350 -2.130 1.00 0.00 33 CYS A N 17
ATOM 13934 C CA . CYS A 1 33 ? 7.522 10.405 -3.043 1.00 0.00 33 CYS A CA 17
ATOM 13935 C C . CYS A 1 33 ? 8.954 10.819 -2.697 1.00 0.00 33 CYS A C 17
ATOM 13936 O O . CYS A 1 33 ? 9.222 11.266 -1.583 1.00 0.00 33 CYS A O 17
ATOM 13943 N N . ARG A 1 34 ? 9.835 10.655 -3.672 1.00 0.00 34 ARG A N 17
ATOM 13944 C CA . ARG A 1 34 ? 11.233 11.006 -3.484 1.00 0.00 34 ARG A CA 17
ATOM 13945 C C . ARG A 1 34 ? 11.606 12.195 -4.373 1.00 0.00 34 ARG A C 17
ATOM 13946 O O . ARG A 1 34 ? 12.048 12.013 -5.506 1.00 0.00 34 ARG A O 17
ATOM 13966 N N . GLY A 1 35 ? 11.413 13.385 -3.825 1.00 0.00 35 GLY A N 17
ATOM 13967 C CA . GLY A 1 35 ? 11.724 14.604 -4.553 1.00 0.00 35 GLY A CA 17
ATOM 13968 C C . GLY A 1 35 ? 10.794 14.776 -5.756 1.00 0.00 35 GLY A C 17
ATOM 13969 O O . GLY A 1 35 ? 9.838 15.547 -5.701 1.00 0.00 35 GLY A O 17
ATOM 13973 N N . LYS A 1 36 ? 11.108 14.043 -6.815 1.00 0.00 36 LYS A N 17
ATOM 13974 C CA . LYS A 1 36 ? 10.312 14.105 -8.029 1.00 0.00 36 LYS A CA 17
ATOM 13975 C C . LYS A 1 36 ? 10.153 12.694 -8.602 1.00 0.00 36 LYS A C 17
ATOM 13976 O O . LYS A 1 36 ? 9.925 12.528 -9.798 1.00 0.00 36 LYS A O 17
ATOM 13994 N N . SER A 1 37 ? 10.281 11.714 -7.719 1.00 0.00 37 SER A N 17
ATOM 13995 C CA . SER A 1 37 ? 10.154 10.324 -8.121 1.00 0.00 37 SER A CA 17
ATOM 13996 C C . SER A 1 37 ? 9.269 9.570 -7.126 1.00 0.00 37 SER A C 17
ATOM 13997 O O . SER A 1 37 ? 9.704 9.249 -6.021 1.00 0.00 37 SER A O 17
ATOM 14005 N N . ARG A 1 38 ? 8.042 9.309 -7.555 1.00 0.00 38 ARG A N 17
ATOM 14006 C CA . ARG A 1 38 ? 7.092 8.599 -6.716 1.00 0.00 38 ARG A CA 17
ATOM 14007 C C . ARG A 1 38 ? 7.121 7.103 -7.031 1.00 0.00 38 ARG A C 17
ATOM 14008 O O . ARG A 1 38 ? 7.301 6.710 -8.182 1.00 0.00 38 ARG A O 17
ATOM 14028 N N . LEU A 1 39 ? 6.939 6.307 -5.987 1.00 0.00 39 LEU A N 17
ATOM 14029 C CA . LEU A 1 39 ? 6.942 4.862 -6.138 1.00 0.00 39 LEU A CA 17
ATOM 14030 C C . LEU A 1 39 ? 5.957 4.247 -5.141 1.00 0.00 39 LEU A C 17
ATOM 14031 O O . LEU A 1 39 ? 6.003 4.552 -3.949 1.00 0.00 39 LEU A O 17
ATOM 14047 N N . THR A 1 40 ? 5.090 3.393 -5.664 1.00 0.00 40 THR A N 17
ATOM 14048 C CA . THR A 1 40 ? 4.096 2.733 -4.834 1.00 0.00 40 THR A CA 17
ATOM 14049 C C . THR A 1 40 ? 4.468 1.264 -4.624 1.00 0.00 40 THR A C 17
ATOM 14050 O O . THR A 1 40 ? 4.471 0.479 -5.571 1.00 0.00 40 THR A O 17
ATOM 14061 N N . LEU A 1 41 ? 4.771 0.937 -3.376 1.00 0.00 41 LEU A N 17
ATOM 14062 C CA . LEU A 1 41 ? 5.143 -0.424 -3.029 1.00 0.00 41 LEU A CA 17
ATOM 14063 C C . LEU A 1 41 ? 4.758 -0.699 -1.574 1.00 0.00 41 LEU A C 17
ATOM 14064 O O . LEU A 1 41 ? 4.304 0.201 -0.869 1.00 0.00 41 LEU A O 17
ATOM 14080 N N . CYS A 1 42 ? 4.953 -1.945 -1.168 1.00 0.00 42 CYS A N 17
ATOM 14081 C CA . CYS A 1 42 ? 4.631 -2.349 0.190 1.00 0.00 42 CYS A CA 17
ATOM 14082 C C . CYS A 1 42 ? 5.924 -2.357 1.007 1.00 0.00 42 CYS A C 17
ATOM 14083 O O . CYS A 1 42 ? 6.829 -3.145 0.737 1.00 0.00 42 CYS A O 17
ATOM 14090 N N . SER A 1 43 ? 5.969 -1.472 1.992 1.00 0.00 43 SER A N 17
ATOM 14091 C CA . SER A 1 43 ? 7.137 -1.367 2.851 1.00 0.00 43 SER A CA 17
ATOM 14092 C C . SER A 1 43 ? 6.749 -0.721 4.183 1.00 0.00 43 SER A C 17
ATOM 14093 O O . SER A 1 43 ? 6.723 0.502 4.299 1.00 0.00 43 SER A O 17
ATOM 14101 N N . TYR A 1 44 ? 6.459 -1.573 5.155 1.00 0.00 44 TYR A N 17
ATOM 14102 C CA . TYR A 1 44 ? 6.075 -1.101 6.474 1.00 0.00 44 TYR A CA 17
ATOM 14103 C C . TYR A 1 44 ? 7.205 -1.312 7.483 1.00 0.00 44 TYR A C 17
ATOM 14104 O O . TYR A 1 44 ? 8.228 -1.913 7.158 1.00 0.00 44 TYR A O 17
ATOM 14122 N N . GLY A 1 45 ? 6.983 -0.807 8.687 1.00 0.00 45 GLY A N 17
ATOM 14123 C CA . GLY A 1 45 ? 7.971 -0.932 9.746 1.00 0.00 45 GLY A CA 17
ATOM 14124 C C . GLY A 1 45 ? 7.643 0.000 10.915 1.00 0.00 45 GLY A C 17
ATOM 14125 O O . GLY A 1 45 ? 6.482 0.336 11.139 1.00 0.00 45 GLY A O 17
ATOM 14129 N N . GLU A 1 46 ? 8.690 0.393 11.628 1.00 0.00 46 GLU A N 17
ATOM 14130 C CA . GLU A 1 46 ? 8.528 1.280 12.767 1.00 0.00 46 GLU A CA 17
ATOM 14131 C C . GLU A 1 46 ? 7.440 2.317 12.482 1.00 0.00 46 GLU A C 17
ATOM 14132 O O . GLU A 1 46 ? 7.418 2.920 11.411 1.00 0.00 46 GLU A O 17
ATOM 14144 N N . GLY A 1 47 ? 6.564 2.492 13.460 1.00 0.00 47 GLY A N 17
ATOM 14145 C CA . GLY A 1 47 ? 5.476 3.446 13.329 1.00 0.00 47 GLY A CA 17
ATOM 14146 C C . GLY A 1 47 ? 4.233 2.781 12.733 1.00 0.00 47 GLY A C 17
ATOM 14147 O O . GLY A 1 47 ? 4.207 2.454 11.547 1.00 0.00 47 GLY A O 17
ATOM 14151 N N . GLY A 1 48 ? 3.233 2.601 13.583 1.00 0.00 48 GLY A N 17
ATOM 14152 C CA . GLY A 1 48 ? 1.990 1.980 13.156 1.00 0.00 48 GLY A CA 17
ATOM 14153 C C . GLY A 1 48 ? 1.063 3.006 12.499 1.00 0.00 48 GLY A C 17
ATOM 14154 O O . GLY A 1 48 ? -0.128 3.055 12.802 1.00 0.00 48 GLY A O 17
ATOM 14158 N N . ASN A 1 49 ? 1.645 3.798 11.612 1.00 0.00 49 ASN A N 17
ATOM 14159 C CA . ASN A 1 49 ? 0.886 4.820 10.910 1.00 0.00 49 ASN A CA 17
ATOM 14160 C C . ASN A 1 49 ? 0.594 4.344 9.485 1.00 0.00 49 ASN A C 17
ATOM 14161 O O . ASN A 1 49 ? 0.436 5.156 8.575 1.00 0.00 49 ASN A O 17
ATOM 14172 N N . GLY A 1 50 ? 0.533 3.028 9.336 1.00 0.00 50 GLY A N 17
ATOM 14173 C CA . GLY A 1 50 ? 0.263 2.434 8.038 1.00 0.00 50 GLY A CA 17
ATOM 14174 C C . GLY A 1 50 ? 1.557 2.240 7.245 1.00 0.00 50 GLY A C 17
ATOM 14175 O O . GLY A 1 50 ? 2.150 1.163 7.272 1.00 0.00 50 GLY A O 17
ATOM 14179 N N . PHE A 1 51 ? 1.957 3.299 6.557 1.00 0.00 51 PHE A N 17
ATOM 14180 C CA . PHE A 1 51 ? 3.169 3.258 5.758 1.00 0.00 51 PHE A CA 17
ATOM 14181 C C . PHE A 1 51 ? 4.362 3.809 6.542 1.00 0.00 51 PHE A C 17
ATOM 14182 O O . PHE A 1 51 ? 4.186 4.475 7.560 1.00 0.00 51 PHE A O 17
ATOM 14199 N N . GLN A 1 52 ? 5.549 3.510 6.036 1.00 0.00 52 GLN A N 17
ATOM 14200 C CA . GLN A 1 52 ? 6.771 3.966 6.677 1.00 0.00 52 GLN A CA 17
ATOM 14201 C C . GLN A 1 52 ? 7.847 4.252 5.627 1.00 0.00 52 GLN A C 17
ATOM 14202 O O . GLN A 1 52 ? 8.797 3.484 5.481 1.00 0.00 52 GLN A O 17
ATOM 14216 N N . CYS A 1 53 ? 7.662 5.358 4.922 1.00 0.00 53 CYS A N 17
ATOM 14217 C CA . CYS A 1 53 ? 8.604 5.754 3.889 1.00 0.00 53 CYS A CA 17
ATOM 14218 C C . CYS A 1 53 ? 10.003 5.796 4.507 1.00 0.00 53 CYS A C 17
ATOM 14219 O O . CYS A 1 53 ? 10.206 6.411 5.552 1.00 0.00 53 CYS A O 17
ATOM 14226 N N . PRO A 1 54 ? 10.956 5.116 3.815 1.00 0.00 54 PRO A N 17
ATOM 14227 C CA . PRO A 1 54 ? 12.331 5.069 4.285 1.00 0.00 54 PRO A CA 17
ATOM 14228 C C . PRO A 1 54 ? 13.044 6.399 4.027 1.00 0.00 54 PRO A C 17
ATOM 14229 O O . PRO A 1 54 ? 12.433 7.351 3.543 1.00 0.00 54 PRO A O 17
ATOM 14240 N N . THR A 1 55 ? 14.325 6.421 4.363 1.00 0.00 55 THR A N 17
ATOM 14241 C CA . THR A 1 55 ? 15.128 7.617 4.173 1.00 0.00 55 THR A CA 17
ATOM 14242 C C . THR A 1 55 ? 15.178 7.998 2.693 1.00 0.00 55 THR A C 17
ATOM 14243 O O . THR A 1 55 ? 15.381 7.141 1.834 1.00 0.00 55 THR A O 17
ATOM 14254 N N . GLY A 1 56 ? 14.988 9.284 2.438 1.00 0.00 56 GLY A N 17
ATOM 14255 C CA . GLY A 1 56 ? 15.009 9.789 1.075 1.00 0.00 56 GLY A CA 17
ATOM 14256 C C . GLY A 1 56 ? 13.621 9.701 0.437 1.00 0.00 56 GLY A C 17
ATOM 14257 O O . GLY A 1 56 ? 13.425 10.143 -0.694 1.00 0.00 56 GLY A O 17
ATOM 14261 N N . TYR A 1 57 ? 12.694 9.126 1.189 1.00 0.00 57 TYR A N 17
ATOM 14262 C CA . TYR A 1 57 ? 11.330 8.974 0.710 1.00 0.00 57 TYR A CA 17
ATOM 14263 C C . TYR A 1 57 ? 10.339 9.652 1.658 1.00 0.00 57 TYR A C 17
ATOM 14264 O O . TYR A 1 57 ? 10.561 9.696 2.867 1.00 0.00 57 TYR A O 17
ATOM 14282 N N . ARG A 1 58 ? 9.265 10.163 1.074 1.00 0.00 58 ARG A N 17
ATOM 14283 C CA . ARG A 1 58 ? 8.238 10.835 1.851 1.00 0.00 58 ARG A CA 17
ATOM 14284 C C . ARG A 1 58 ? 6.857 10.567 1.250 1.00 0.00 58 ARG A C 17
ATOM 14285 O O . ARG A 1 58 ? 6.618 10.855 0.079 1.00 0.00 58 ARG A O 17
ATOM 14305 N N . GLN A 1 59 ? 5.981 10.019 2.081 1.00 0.00 59 GLN A N 17
ATOM 14306 C CA . GLN A 1 59 ? 4.630 9.709 1.647 1.00 0.00 59 GLN A CA 17
ATOM 14307 C C . GLN A 1 59 ? 4.118 10.789 0.692 1.00 0.00 59 GLN A C 17
ATOM 14308 O O . GLN A 1 59 ? 4.144 11.974 1.020 1.00 0.00 59 GLN A O 17
ATOM 14322 N N . CYS A 1 60 ? 3.665 10.342 -0.469 1.00 0.00 60 CYS A N 17
ATOM 14323 C CA . CYS A 1 60 ? 3.148 11.256 -1.473 1.00 0.00 60 CYS A CA 17
ATOM 14324 C C . CYS A 1 60 ? 1.714 11.629 -1.090 1.00 0.00 60 CYS A C 17
ATOM 14325 O O . CYS A 1 60 ? 1.433 12.784 -0.776 1.00 0.00 60 CYS A O 17
ATOM 14332 N N . ASP A 1 1 ? -19.721 -13.325 -2.719 1.00 0.00 1 ASP A N 18
ATOM 14333 C CA . ASP A 1 1 ? -21.074 -12.857 -2.962 1.00 0.00 1 ASP A CA 18
ATOM 14334 C C . ASP A 1 1 ? -21.035 -11.378 -3.355 1.00 0.00 1 ASP A C 18
ATOM 14335 O O . ASP A 1 1 ? -21.551 -10.998 -4.404 1.00 0.00 1 ASP A O 18
ATOM 14344 N N . ARG A 1 2 ? -20.420 -10.586 -2.490 1.00 0.00 2 ARG A N 18
ATOM 14345 C CA . ARG A 1 2 ? -20.306 -9.157 -2.734 1.00 0.00 2 ARG A CA 18
ATOM 14346 C C . ARG A 1 2 ? -19.114 -8.581 -1.967 1.00 0.00 2 ARG A C 18
ATOM 14347 O O . ARG A 1 2 ? -18.831 -9.001 -0.846 1.00 0.00 2 ARG A O 18
ATOM 14367 N N . CYS A 1 3 ? -18.447 -7.628 -2.602 1.00 0.00 3 CYS A N 18
ATOM 14368 C CA . CYS A 1 3 ? -17.293 -6.990 -1.994 1.00 0.00 3 CYS A CA 18
ATOM 14369 C C . CYS A 1 3 ? -16.759 -5.935 -2.966 1.00 0.00 3 CYS A C 18
ATOM 14370 O O . CYS A 1 3 ? -17.066 -5.972 -4.157 1.00 0.00 3 CYS A O 18
ATOM 14377 N N . ARG A 1 4 ? -15.969 -5.021 -2.421 1.00 0.00 4 ARG A N 18
ATOM 14378 C CA . ARG A 1 4 ? -15.390 -3.959 -3.226 1.00 0.00 4 ARG A CA 18
ATOM 14379 C C . ARG A 1 4 ? -13.931 -4.277 -3.556 1.00 0.00 4 ARG A C 18
ATOM 14380 O O . ARG A 1 4 ? -13.022 -3.589 -3.097 1.00 0.00 4 ARG A O 18
ATOM 14400 N N . TYR A 1 5 ? -13.753 -5.324 -4.350 1.00 0.00 5 TYR A N 18
ATOM 14401 C CA . TYR A 1 5 ? -12.419 -5.742 -4.747 1.00 0.00 5 TYR A CA 18
ATOM 14402 C C . TYR A 1 5 ? -11.509 -4.534 -4.973 1.00 0.00 5 TYR A C 18
ATOM 14403 O O . TYR A 1 5 ? -11.778 -3.703 -5.840 1.00 0.00 5 TYR A O 18
ATOM 14421 N N . THR A 1 6 ? -10.451 -4.473 -4.178 1.00 0.00 6 THR A N 18
ATOM 14422 C CA . THR A 1 6 ? -9.500 -3.379 -4.281 1.00 0.00 6 THR A CA 18
ATOM 14423 C C . THR A 1 6 ? -8.075 -3.889 -4.055 1.00 0.00 6 THR A C 18
ATOM 14424 O O . THR A 1 6 ? -7.876 -5.047 -3.689 1.00 0.00 6 THR A O 18
ATOM 14435 N N . LEU A 1 7 ? -7.119 -2.999 -4.282 1.00 0.00 7 LEU A N 18
ATOM 14436 C CA . LEU A 1 7 ? -5.718 -3.345 -4.106 1.00 0.00 7 LEU A CA 18
ATOM 14437 C C . LEU A 1 7 ? -5.297 -3.037 -2.668 1.00 0.00 7 LEU A C 18
ATOM 14438 O O . LEU A 1 7 ? -5.416 -1.900 -2.212 1.00 0.00 7 LEU A O 18
ATOM 14454 N N . CYS A 1 8 ? -4.815 -4.070 -1.993 1.00 0.00 8 CYS A N 18
ATOM 14455 C CA . CYS A 1 8 ? -4.375 -3.925 -0.615 1.00 0.00 8 CYS A CA 18
ATOM 14456 C C . CYS A 1 8 ? -3.086 -4.728 -0.435 1.00 0.00 8 CYS A C 18
ATOM 14457 O O . CYS A 1 8 ? -2.695 -5.488 -1.320 1.00 0.00 8 CYS A O 18
ATOM 14464 N N . CYS A 1 9 ? -2.461 -4.534 0.717 1.00 0.00 9 CYS A N 18
ATOM 14465 C CA . CYS A 1 9 ? -1.225 -5.232 1.025 1.00 0.00 9 CYS A CA 18
ATOM 14466 C C . CYS A 1 9 ? -1.552 -6.402 1.954 1.00 0.00 9 CYS A C 18
ATOM 14467 O O . CYS A 1 9 ? -2.206 -6.220 2.980 1.00 0.00 9 CYS A O 18
ATOM 14474 N N . ASP A 1 10 ? -1.083 -7.577 1.562 1.00 0.00 10 ASP A N 18
ATOM 14475 C CA . ASP A 1 10 ? -1.318 -8.777 2.347 1.00 0.00 10 ASP A CA 18
ATOM 14476 C C . ASP A 1 10 ? -0.181 -8.951 3.356 1.00 0.00 10 ASP A C 18
ATOM 14477 O O . ASP A 1 10 ? -0.267 -9.786 4.256 1.00 0.00 10 ASP A O 18
ATOM 14486 N N . GLY A 1 11 ? 0.859 -8.151 3.171 1.00 0.00 11 GLY A N 18
ATOM 14487 C CA . GLY A 1 11 ? 2.011 -8.207 4.055 1.00 0.00 11 GLY A CA 18
ATOM 14488 C C . GLY A 1 11 ? 2.975 -9.317 3.630 1.00 0.00 11 GLY A C 18
ATOM 14489 O O . GLY A 1 11 ? 4.153 -9.291 3.984 1.00 0.00 11 GLY A O 18
ATOM 14493 N N . ALA A 1 12 ? 2.439 -10.265 2.875 1.00 0.00 12 ALA A N 18
ATOM 14494 C CA . ALA A 1 12 ? 3.237 -11.382 2.398 1.00 0.00 12 ALA A CA 18
ATOM 14495 C C . ALA A 1 12 ? 2.699 -11.845 1.043 1.00 0.00 12 ALA A C 18
ATOM 14496 O O . ALA A 1 12 ? 1.858 -12.740 0.977 1.00 0.00 12 ALA A O 18
ATOM 14503 N N . LEU A 1 13 ? 3.206 -11.214 -0.007 1.00 0.00 13 LEU A N 18
ATOM 14504 C CA . LEU A 1 13 ? 2.787 -11.550 -1.357 1.00 0.00 13 LEU A CA 18
ATOM 14505 C C . LEU A 1 13 ? 2.980 -10.333 -2.264 1.00 0.00 13 LEU A C 18
ATOM 14506 O O . LEU A 1 13 ? 3.133 -10.476 -3.476 1.00 0.00 13 LEU A O 18
ATOM 14522 N N . LYS A 1 14 ? 2.967 -9.164 -1.642 1.00 0.00 14 LYS A N 18
ATOM 14523 C CA . LYS A 1 14 ? 3.138 -7.923 -2.378 1.00 0.00 14 LYS A CA 18
ATOM 14524 C C . LYS A 1 14 ? 1.765 -7.317 -2.676 1.00 0.00 14 LYS A C 18
ATOM 14525 O O . LYS A 1 14 ? 0.846 -8.024 -3.085 1.00 0.00 14 LYS A O 18
ATOM 14543 N N . ALA A 1 15 ? 1.669 -6.013 -2.459 1.00 0.00 15 ALA A N 18
ATOM 14544 C CA . ALA A 1 15 ? 0.424 -5.304 -2.698 1.00 0.00 15 ALA A CA 18
ATOM 14545 C C . ALA A 1 15 ? -0.254 -5.879 -3.943 1.00 0.00 15 ALA A C 18
ATOM 14546 O O . ALA A 1 15 ? 0.296 -5.813 -5.040 1.00 0.00 15 ALA A O 18
ATOM 14553 N N . VAL A 1 16 ? -1.440 -6.432 -3.730 1.00 0.00 16 VAL A N 18
ATOM 14554 C CA . VAL A 1 16 ? -2.199 -7.019 -4.821 1.00 0.00 16 VAL A CA 18
ATOM 14555 C C . VAL A 1 16 ? -3.692 -6.781 -4.583 1.00 0.00 16 VAL A C 18
ATOM 14556 O O . VAL A 1 16 ? -4.072 -6.111 -3.624 1.00 0.00 16 VAL A O 18
ATOM 14569 N N . SER A 1 17 ? -4.496 -7.343 -5.473 1.00 0.00 17 SER A N 18
ATOM 14570 C CA . SER A 1 17 ? -5.939 -7.200 -5.372 1.00 0.00 17 SER A CA 18
ATOM 14571 C C . SER A 1 17 ? -6.488 -8.168 -4.323 1.00 0.00 17 SER A C 18
ATOM 14572 O O . SER A 1 17 ? -5.985 -9.282 -4.177 1.00 0.00 17 SER A O 18
ATOM 14580 N N . ALA A 1 18 ? -7.513 -7.709 -3.619 1.00 0.00 18 ALA A N 18
ATOM 14581 C CA . ALA A 1 18 ? -8.136 -8.521 -2.587 1.00 0.00 18 ALA A CA 18
ATOM 14582 C C . ALA A 1 18 ? -9.640 -8.244 -2.565 1.00 0.00 18 ALA A C 18
ATOM 14583 O O . ALA A 1 18 ? -10.089 -7.200 -3.038 1.00 0.00 18 ALA A O 18
ATOM 14590 N N . CYS A 1 19 ? -10.378 -9.195 -2.011 1.00 0.00 19 CYS A N 18
ATOM 14591 C CA . CYS A 1 19 ? -11.822 -9.065 -1.921 1.00 0.00 19 CYS A CA 18
ATOM 14592 C C . CYS A 1 19 ? -12.193 -8.840 -0.454 1.00 0.00 19 CYS A C 18
ATOM 14593 O O . CYS A 1 19 ? -12.400 -9.796 0.292 1.00 0.00 19 CYS A O 18
ATOM 14600 N N . LEU A 1 20 ? -12.266 -7.570 -0.083 1.00 0.00 20 LEU A N 18
ATOM 14601 C CA . LEU A 1 20 ? -12.609 -7.208 1.281 1.00 0.00 20 LEU A CA 18
ATOM 14602 C C . LEU A 1 20 ? -13.964 -6.498 1.290 1.00 0.00 20 LEU A C 18
ATOM 14603 O O . LEU A 1 20 ? -14.469 -6.102 0.241 1.00 0.00 20 LEU A O 18
ATOM 14619 N N . HIS A 1 21 ? -14.515 -6.359 2.488 1.00 0.00 21 HIS A N 18
ATOM 14620 C CA . HIS A 1 21 ? -15.803 -5.704 2.648 1.00 0.00 21 HIS A CA 18
ATOM 14621 C C . HIS A 1 21 ? -15.600 -4.314 3.253 1.00 0.00 21 HIS A C 18
ATOM 14622 O O . HIS A 1 21 ? -14.497 -3.972 3.676 1.00 0.00 21 HIS A O 18
ATOM 14636 N N . GLU A 1 22 ? -16.682 -3.549 3.273 1.00 0.00 22 GLU A N 18
ATOM 14637 C CA . GLU A 1 22 ? -16.637 -2.203 3.819 1.00 0.00 22 GLU A CA 18
ATOM 14638 C C . GLU A 1 22 ? -16.479 -2.253 5.341 1.00 0.00 22 GLU A C 18
ATOM 14639 O O . GLU A 1 22 ? -15.891 -1.352 5.937 1.00 0.00 22 GLU A O 18
ATOM 14651 N N . SER A 1 23 ? -17.016 -3.314 5.925 1.00 0.00 23 SER A N 18
ATOM 14652 C CA . SER A 1 23 ? -16.943 -3.494 7.364 1.00 0.00 23 SER A CA 18
ATOM 14653 C C . SER A 1 23 ? -15.555 -4.003 7.759 1.00 0.00 23 SER A C 18
ATOM 14654 O O . SER A 1 23 ? -15.290 -4.247 8.935 1.00 0.00 23 SER A O 18
ATOM 14662 N N . GLU A 1 24 ? -14.704 -4.146 6.753 1.00 0.00 24 GLU A N 18
ATOM 14663 C CA . GLU A 1 24 ? -13.350 -4.621 6.980 1.00 0.00 24 GLU A CA 18
ATOM 14664 C C . GLU A 1 24 ? -12.340 -3.681 6.318 1.00 0.00 24 GLU A C 18
ATOM 14665 O O . GLU A 1 24 ? -12.657 -3.019 5.332 1.00 0.00 24 GLU A O 18
ATOM 14677 N N . SER A 1 25 ? -11.144 -3.655 6.888 1.00 0.00 25 SER A N 18
ATOM 14678 C CA . SER A 1 25 ? -10.086 -2.807 6.366 1.00 0.00 25 SER A CA 18
ATOM 14679 C C . SER A 1 25 ? -8.844 -3.648 6.063 1.00 0.00 25 SER A C 18
ATOM 14680 O O . SER A 1 25 ? -8.734 -4.786 6.516 1.00 0.00 25 SER A O 18
ATOM 14688 N N . CYS A 1 26 ? -7.939 -3.055 5.298 1.00 0.00 26 CYS A N 18
ATOM 14689 C CA . CYS A 1 26 ? -6.710 -3.735 4.928 1.00 0.00 26 CYS A CA 18
ATOM 14690 C C . CYS A 1 26 ? -5.555 -2.739 5.050 1.00 0.00 26 CYS A C 18
ATOM 14691 O O . CYS A 1 26 ? -5.766 -1.577 5.392 1.00 0.00 26 CYS A O 18
ATOM 14698 N N . LEU A 1 27 ? -4.358 -3.232 4.763 1.00 0.00 27 LEU A N 18
ATOM 14699 C CA . LEU A 1 27 ? -3.170 -2.399 4.836 1.00 0.00 27 LEU A CA 18
ATOM 14700 C C . LEU A 1 27 ? -2.885 -1.802 3.458 1.00 0.00 27 LEU A C 18
ATOM 14701 O O . LEU A 1 27 ? -2.290 -2.458 2.603 1.00 0.00 27 LEU A O 18
ATOM 14717 N N . VAL A 1 28 ? -3.322 -0.564 3.282 1.00 0.00 28 VAL A N 18
ATOM 14718 C CA . VAL A 1 28 ? -3.122 0.129 2.020 1.00 0.00 28 VAL A CA 18
ATOM 14719 C C . VAL A 1 28 ? -1.633 0.436 1.843 1.00 0.00 28 VAL A C 18
ATOM 14720 O O . VAL A 1 28 ? -0.938 0.732 2.813 1.00 0.00 28 VAL A O 18
ATOM 14733 N N . PRO A 1 29 ? -1.178 0.352 0.564 1.00 0.00 29 PRO A N 18
ATOM 14734 C CA . PRO A 1 29 ? 0.215 0.618 0.248 1.00 0.00 29 PRO A CA 18
ATOM 14735 C C . PRO A 1 29 ? 0.512 2.118 0.292 1.00 0.00 29 PRO A C 18
ATOM 14736 O O . PRO A 1 29 ? -0.328 2.908 0.720 1.00 0.00 29 PRO A O 18
ATOM 14747 N N . GLY A 1 30 ? 1.709 2.466 -0.158 1.00 0.00 30 GLY A N 18
ATOM 14748 C CA . GLY A 1 30 ? 2.126 3.857 -0.174 1.00 0.00 30 GLY A CA 18
ATOM 14749 C C . GLY A 1 30 ? 3.080 4.129 -1.340 1.00 0.00 30 GLY A C 18
ATOM 14750 O O . GLY A 1 30 ? 3.777 3.227 -1.799 1.00 0.00 30 GLY A O 18
ATOM 14754 N N . ASP A 1 31 ? 3.081 5.378 -1.783 1.00 0.00 31 ASP A N 18
ATOM 14755 C CA . ASP A 1 31 ? 3.937 5.780 -2.885 1.00 0.00 31 ASP A CA 18
ATOM 14756 C C . ASP A 1 31 ? 5.044 6.696 -2.358 1.00 0.00 31 ASP A C 18
ATOM 14757 O O . ASP A 1 31 ? 4.781 7.836 -1.976 1.00 0.00 31 ASP A O 18
ATOM 14766 N N . CYS A 1 32 ? 6.257 6.164 -2.353 1.00 0.00 32 CYS A N 18
ATOM 14767 C CA . CYS A 1 32 ? 7.403 6.920 -1.879 1.00 0.00 32 CYS A CA 18
ATOM 14768 C C . CYS A 1 32 ? 7.993 7.692 -3.061 1.00 0.00 32 CYS A C 18
ATOM 14769 O O . CYS A 1 32 ? 8.399 7.093 -4.057 1.00 0.00 32 CYS A O 18
ATOM 14776 N N . CYS A 1 33 ? 8.022 9.008 -2.912 1.00 0.00 33 CYS A N 18
ATOM 14777 C CA . CYS A 1 33 ? 8.555 9.867 -3.957 1.00 0.00 33 CYS A CA 18
ATOM 14778 C C . CYS A 1 33 ? 9.903 10.416 -3.485 1.00 0.00 33 CYS A C 18
ATOM 14779 O O . CYS A 1 33 ? 10.046 10.815 -2.330 1.00 0.00 33 CYS A O 18
ATOM 14786 N N . ARG A 1 34 ? 10.858 10.417 -4.402 1.00 0.00 34 ARG A N 18
ATOM 14787 C CA . ARG A 1 34 ? 12.191 10.910 -4.095 1.00 0.00 34 ARG A CA 18
ATOM 14788 C C . ARG A 1 34 ? 12.770 11.659 -5.297 1.00 0.00 34 ARG A C 18
ATOM 14789 O O . ARG A 1 34 ? 12.798 11.131 -6.407 1.00 0.00 34 ARG A O 18
ATOM 14809 N N . GLY A 1 35 ? 13.217 12.878 -5.033 1.00 0.00 35 GLY A N 18
ATOM 14810 C CA . GLY A 1 35 ? 13.794 13.706 -6.079 1.00 0.00 35 GLY A CA 18
ATOM 14811 C C . GLY A 1 35 ? 12.868 13.778 -7.294 1.00 0.00 35 GLY A C 18
ATOM 14812 O O . GLY A 1 35 ? 11.925 14.569 -7.315 1.00 0.00 35 GLY A O 18
ATOM 14816 N N . LYS A 1 36 ? 13.167 12.942 -8.278 1.00 0.00 36 LYS A N 18
ATOM 14817 C CA . LYS A 1 36 ? 12.373 12.902 -9.494 1.00 0.00 36 LYS A CA 18
ATOM 14818 C C . LYS A 1 36 ? 12.009 11.450 -9.811 1.00 0.00 36 LYS A C 18
ATOM 14819 O O . LYS A 1 36 ? 12.164 11.001 -10.946 1.00 0.00 36 LYS A O 18
ATOM 14837 N N . SER A 1 37 ? 11.531 10.756 -8.789 1.00 0.00 37 SER A N 18
ATOM 14838 C CA . SER A 1 37 ? 11.143 9.364 -8.945 1.00 0.00 37 SER A CA 18
ATOM 14839 C C . SER A 1 37 ? 10.070 9.002 -7.917 1.00 0.00 37 SER A C 18
ATOM 14840 O O . SER A 1 37 ? 9.961 9.645 -6.874 1.00 0.00 37 SER A O 18
ATOM 14848 N N . ARG A 1 38 ? 9.304 7.972 -8.247 1.00 0.00 38 ARG A N 18
ATOM 14849 C CA . ARG A 1 38 ? 8.243 7.516 -7.364 1.00 0.00 38 ARG A CA 18
ATOM 14850 C C . ARG A 1 38 ? 8.133 5.990 -7.411 1.00 0.00 38 ARG A C 18
ATOM 14851 O O . ARG A 1 38 ? 8.436 5.374 -8.431 1.00 0.00 38 ARG A O 18
ATOM 14871 N N . LEU A 1 39 ? 7.698 5.427 -6.295 1.00 0.00 39 LEU A N 18
ATOM 14872 C CA . LEU A 1 39 ? 7.544 3.985 -6.195 1.00 0.00 39 LEU A CA 18
ATOM 14873 C C . LEU A 1 39 ? 6.420 3.663 -5.210 1.00 0.00 39 LEU A C 18
ATOM 14874 O O . LEU A 1 39 ? 6.363 4.231 -4.119 1.00 0.00 39 LEU A O 18
ATOM 14890 N N . THR A 1 40 ? 5.552 2.753 -5.627 1.00 0.00 40 THR A N 18
ATOM 14891 C CA . THR A 1 40 ? 4.431 2.349 -4.795 1.00 0.00 40 THR A CA 18
ATOM 14892 C C . THR A 1 40 ? 4.609 0.904 -4.325 1.00 0.00 40 THR A C 18
ATOM 14893 O O . THR A 1 40 ? 4.557 -0.025 -5.129 1.00 0.00 40 THR A O 18
ATOM 14904 N N . LEU A 1 41 ? 4.817 0.760 -3.024 1.00 0.00 41 LEU A N 18
ATOM 14905 C CA . LEU A 1 41 ? 5.004 -0.555 -2.437 1.00 0.00 41 LEU A CA 18
ATOM 14906 C C . LEU A 1 41 ? 4.516 -0.536 -0.987 1.00 0.00 41 LEU A C 18
ATOM 14907 O O . LEU A 1 41 ? 4.204 0.524 -0.447 1.00 0.00 41 LEU A O 18
ATOM 14923 N N . CYS A 1 42 ? 4.464 -1.721 -0.398 1.00 0.00 42 CYS A N 18
ATOM 14924 C CA . CYS A 1 42 ? 4.018 -1.855 0.978 1.00 0.00 42 CYS A CA 18
ATOM 14925 C C . CYS A 1 42 ? 5.237 -1.718 1.893 1.00 0.00 42 CYS A C 18
ATOM 14926 O O . CYS A 1 42 ? 6.172 -2.514 1.810 1.00 0.00 42 CYS A O 18
ATOM 14933 N N . SER A 1 43 ? 5.189 -0.703 2.744 1.00 0.00 43 SER A N 18
ATOM 14934 C CA . SER A 1 43 ? 6.278 -0.453 3.673 1.00 0.00 43 SER A CA 18
ATOM 14935 C C . SER A 1 43 ? 5.753 0.281 4.909 1.00 0.00 43 SER A C 18
ATOM 14936 O O . SER A 1 43 ? 5.397 1.455 4.834 1.00 0.00 43 SER A O 18
ATOM 14944 N N . TYR A 1 44 ? 5.722 -0.443 6.018 1.00 0.00 44 TYR A N 18
ATOM 14945 C CA . TYR A 1 44 ? 5.246 0.124 7.269 1.00 0.00 44 TYR A CA 18
ATOM 14946 C C . TYR A 1 44 ? 6.393 0.769 8.049 1.00 0.00 44 TYR A C 18
ATOM 14947 O O . TYR A 1 44 ? 7.562 0.483 7.792 1.00 0.00 44 TYR A O 18
ATOM 14965 N N . GLY A 1 45 ? 6.019 1.628 8.987 1.00 0.00 45 GLY A N 18
ATOM 14966 C CA . GLY A 1 45 ? 7.002 2.315 9.806 1.00 0.00 45 GLY A CA 18
ATOM 14967 C C . GLY A 1 45 ? 6.887 1.891 11.272 1.00 0.00 45 GLY A C 18
ATOM 14968 O O . GLY A 1 45 ? 7.434 0.862 11.668 1.00 0.00 45 GLY A O 18
ATOM 14972 N N . GLU A 1 46 ? 6.174 2.704 12.036 1.00 0.00 46 GLU A N 18
ATOM 14973 C CA . GLU A 1 46 ? 5.981 2.426 13.450 1.00 0.00 46 GLU A CA 18
ATOM 14974 C C . GLU A 1 46 ? 5.791 0.924 13.674 1.00 0.00 46 GLU A C 18
ATOM 14975 O O . GLU A 1 46 ? 5.345 0.211 12.775 1.00 0.00 46 GLU A O 18
ATOM 14987 N N . GLY A 1 47 ? 6.137 0.490 14.876 1.00 0.00 47 GLY A N 18
ATOM 14988 C CA . GLY A 1 47 ? 6.009 -0.914 15.229 1.00 0.00 47 GLY A CA 18
ATOM 14989 C C . GLY A 1 47 ? 4.556 -1.269 15.549 1.00 0.00 47 GLY A C 18
ATOM 14990 O O . GLY A 1 47 ? 4.271 -1.860 16.589 1.00 0.00 47 GLY A O 18
ATOM 14994 N N . GLY A 1 48 ? 3.673 -0.894 14.634 1.00 0.00 48 GLY A N 18
ATOM 14995 C CA . GLY A 1 48 ? 2.257 -1.166 14.805 1.00 0.00 48 GLY A CA 18
ATOM 14996 C C . GLY A 1 48 ? 1.532 -1.166 13.457 1.00 0.00 48 GLY A C 18
ATOM 14997 O O . GLY A 1 48 ? 1.319 -2.221 12.863 1.00 0.00 48 GLY A O 18
ATOM 15001 N N . ASN A 1 49 ? 1.173 0.031 13.015 1.00 0.00 49 ASN A N 18
ATOM 15002 C CA . ASN A 1 49 ? 0.476 0.182 11.748 1.00 0.00 49 ASN A CA 18
ATOM 15003 C C . ASN A 1 49 ? 0.977 1.446 11.044 1.00 0.00 49 ASN A C 18
ATOM 15004 O O . ASN A 1 49 ? 2.098 1.891 11.283 1.00 0.00 49 ASN A O 18
ATOM 15015 N N . GLY A 1 50 ? 0.122 1.987 10.190 1.00 0.00 50 GLY A N 18
ATOM 15016 C CA . GLY A 1 50 ? 0.462 3.189 9.449 1.00 0.00 50 GLY A CA 18
ATOM 15017 C C . GLY A 1 50 ? 1.595 2.919 8.457 1.00 0.00 50 GLY A C 18
ATOM 15018 O O . GLY A 1 50 ? 2.347 1.960 8.614 1.00 0.00 50 GLY A O 18
ATOM 15022 N N . PHE A 1 51 ? 1.681 3.784 7.457 1.00 0.00 51 PHE A N 18
ATOM 15023 C CA . PHE A 1 51 ? 2.709 3.651 6.439 1.00 0.00 51 PHE A CA 18
ATOM 15024 C C . PHE A 1 51 ? 3.708 4.807 6.514 1.00 0.00 51 PHE A C 18
ATOM 15025 O O . PHE A 1 51 ? 3.350 5.916 6.906 1.00 0.00 51 PHE A O 18
ATOM 15042 N N . GLN A 1 52 ? 4.941 4.508 6.132 1.00 0.00 52 GLN A N 18
ATOM 15043 C CA . GLN A 1 52 ? 5.994 5.509 6.150 1.00 0.00 52 GLN A CA 18
ATOM 15044 C C . GLN A 1 52 ? 6.888 5.362 4.917 1.00 0.00 52 GLN A C 18
ATOM 15045 O O . GLN A 1 52 ? 6.634 4.518 4.060 1.00 0.00 52 GLN A O 18
ATOM 15059 N N . CYS A 1 53 ? 7.916 6.197 4.869 1.00 0.00 53 CYS A N 18
ATOM 15060 C CA . CYS A 1 53 ? 8.848 6.171 3.754 1.00 0.00 53 CYS A CA 18
ATOM 15061 C C . CYS A 1 53 ? 10.251 5.918 4.309 1.00 0.00 53 CYS A C 18
ATOM 15062 O O . CYS A 1 53 ? 10.621 6.464 5.348 1.00 0.00 53 CYS A O 18
ATOM 15069 N N . PRO A 1 54 ? 11.015 5.067 3.573 1.00 0.00 54 PRO A N 18
ATOM 15070 C CA . PRO A 1 54 ? 12.369 4.735 3.979 1.00 0.00 54 PRO A CA 18
ATOM 15071 C C . PRO A 1 54 ? 13.327 5.894 3.696 1.00 0.00 54 PRO A C 18
ATOM 15072 O O . PRO A 1 54 ? 12.931 6.905 3.119 1.00 0.00 54 PRO A O 18
ATOM 15083 N N . THR A 1 55 ? 14.570 5.709 4.117 1.00 0.00 55 THR A N 18
ATOM 15084 C CA . THR A 1 55 ? 15.587 6.727 3.916 1.00 0.00 55 THR A CA 18
ATOM 15085 C C . THR A 1 55 ? 15.792 6.989 2.423 1.00 0.00 55 THR A C 18
ATOM 15086 O O . THR A 1 55 ? 15.955 6.053 1.641 1.00 0.00 55 THR A O 18
ATOM 15097 N N . GLY A 1 56 ? 15.776 8.267 2.071 1.00 0.00 56 GLY A N 18
ATOM 15098 C CA . GLY A 1 56 ? 15.958 8.664 0.686 1.00 0.00 56 GLY A CA 18
ATOM 15099 C C . GLY A 1 56 ? 14.614 8.749 -0.041 1.00 0.00 56 GLY A C 18
ATOM 15100 O O . GLY A 1 56 ? 14.563 9.100 -1.219 1.00 0.00 56 GLY A O 18
ATOM 15104 N N . TYR A 1 57 ? 13.560 8.423 0.691 1.00 0.00 57 TYR A N 18
ATOM 15105 C CA . TYR A 1 57 ? 12.220 8.457 0.132 1.00 0.00 57 TYR A CA 18
ATOM 15106 C C . TYR A 1 57 ? 11.306 9.373 0.951 1.00 0.00 57 TYR A C 18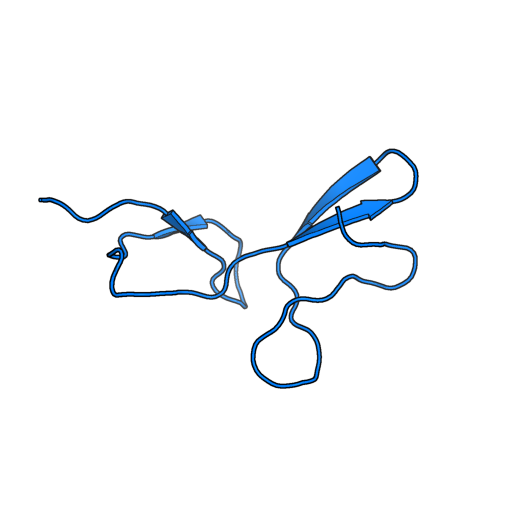
ATOM 15107 O O . TYR A 1 57 ? 11.554 9.603 2.134 1.00 0.00 57 TYR A O 18
ATOM 15125 N N . ARG A 1 58 ? 10.271 9.868 0.291 1.00 0.00 58 ARG A N 18
ATOM 15126 C CA . ARG A 1 58 ? 9.321 10.752 0.943 1.00 0.00 58 ARG A CA 18
ATOM 15127 C C . ARG A 1 58 ? 7.925 10.566 0.343 1.00 0.00 58 ARG A C 18
ATOM 15128 O O . ARG A 1 58 ? 7.729 10.766 -0.856 1.00 0.00 58 ARG A O 18
ATOM 15148 N N . GLN A 1 59 ? 6.991 10.187 1.203 1.00 0.00 59 GLN A N 18
ATOM 15149 C CA . GLN A 1 59 ? 5.620 9.973 0.773 1.00 0.00 59 GLN A CA 18
ATOM 15150 C C . GLN A 1 59 ? 5.230 11.003 -0.290 1.00 0.00 59 GLN A C 18
ATOM 15151 O O . GLN A 1 59 ? 5.552 12.183 -0.163 1.00 0.00 59 GLN A O 18
ATOM 15165 N N . CYS A 1 60 ? 4.542 10.518 -1.313 1.00 0.00 60 CYS A N 18
ATOM 15166 C CA . CYS A 1 60 ? 4.104 11.382 -2.396 1.00 0.00 60 CYS A CA 18
ATOM 15167 C C . CYS A 1 60 ? 2.851 12.131 -1.938 1.00 0.00 60 CYS A C 18
ATOM 15168 O O . CYS A 1 60 ? 1.774 11.546 -1.840 1.00 0.00 60 CYS A O 18
ATOM 15175 N N . ASP A 1 1 ? -22.804 -11.175 -4.239 1.00 0.00 1 ASP A N 19
ATOM 15176 C CA . ASP A 1 1 ? -22.608 -10.244 -3.141 1.00 0.00 1 ASP A CA 19
ATOM 15177 C C . ASP A 1 1 ? -21.873 -9.004 -3.653 1.00 0.00 1 ASP A C 19
ATOM 15178 O O . ASP A 1 1 ? -21.460 -8.957 -4.811 1.00 0.00 1 ASP A O 19
ATOM 15187 N N . ARG A 1 2 ? -21.734 -8.029 -2.767 1.00 0.00 2 ARG A N 19
ATOM 15188 C CA . ARG A 1 2 ? -21.057 -6.791 -3.116 1.00 0.00 2 ARG A CA 19
ATOM 15189 C C . ARG A 1 2 ? -19.714 -6.698 -2.390 1.00 0.00 2 ARG A C 19
ATOM 15190 O O . ARG A 1 2 ? -19.526 -7.316 -1.343 1.00 0.00 2 ARG A O 19
ATOM 15210 N N . CYS A 1 3 ? -18.814 -5.922 -2.975 1.00 0.00 3 CYS A N 19
ATOM 15211 C CA . CYS A 1 3 ? -17.493 -5.740 -2.398 1.00 0.00 3 CYS A CA 19
ATOM 15212 C C . CYS A 1 3 ? -16.649 -4.921 -3.377 1.00 0.00 3 CYS A C 19
ATOM 15213 O O . CYS A 1 3 ? -16.861 -4.982 -4.587 1.00 0.00 3 CYS A O 19
ATOM 15220 N N . ARG A 1 4 ? -15.709 -4.174 -2.816 1.00 0.00 4 ARG A N 19
ATOM 15221 C CA . ARG A 1 4 ? -14.833 -3.342 -3.624 1.00 0.00 4 ARG A CA 19
ATOM 15222 C C . ARG A 1 4 ? -13.455 -3.995 -3.753 1.00 0.00 4 ARG A C 19
ATOM 15223 O O . ARG A 1 4 ? -12.567 -3.742 -2.939 1.00 0.00 4 ARG A O 19
ATOM 15243 N N . TYR A 1 5 ? -13.318 -4.818 -4.781 1.00 0.00 5 TYR A N 19
ATOM 15244 C CA . TYR A 1 5 ? -12.063 -5.507 -5.026 1.00 0.00 5 TYR A CA 19
ATOM 15245 C C . TYR A 1 5 ? -10.892 -4.523 -5.049 1.00 0.00 5 TYR A C 19
ATOM 15246 O O . TYR A 1 5 ? -10.805 -3.676 -5.937 1.00 0.00 5 TYR A O 19
ATOM 15264 N N . THR A 1 6 ? -10.019 -4.666 -4.063 1.00 0.00 6 THR A N 19
ATOM 15265 C CA . THR A 1 6 ? -8.858 -3.800 -3.958 1.00 0.00 6 THR A CA 19
ATOM 15266 C C . THR A 1 6 ? -7.577 -4.634 -3.876 1.00 0.00 6 THR A C 19
ATOM 15267 O O . THR A 1 6 ? -7.627 -5.829 -3.593 1.00 0.00 6 THR A O 19
ATOM 15278 N N . LEU A 1 7 ? -6.459 -3.967 -4.129 1.00 0.00 7 LEU A N 19
ATOM 15279 C CA . LEU A 1 7 ? -5.168 -4.632 -4.087 1.00 0.00 7 LEU A CA 19
ATOM 15280 C C . LEU A 1 7 ? -4.560 -4.469 -2.692 1.00 0.00 7 LEU A C 19
ATOM 15281 O O . LEU A 1 7 ? -4.147 -3.374 -2.316 1.00 0.00 7 LEU A O 19
ATOM 15297 N N . CYS A 1 8 ? -4.525 -5.575 -1.964 1.00 0.00 8 CYS A N 19
ATOM 15298 C CA . CYS A 1 8 ? -3.975 -5.569 -0.620 1.00 0.00 8 CYS A CA 19
ATOM 15299 C C . CYS A 1 8 ? -2.604 -6.247 -0.658 1.00 0.00 8 CYS A C 19
ATOM 15300 O O . CYS A 1 8 ? -2.313 -7.015 -1.574 1.00 0.00 8 CYS A O 19
ATOM 15307 N N . CYS A 1 9 ? -1.799 -5.940 0.348 1.00 0.00 9 CYS A N 19
ATOM 15308 C CA . CYS A 1 9 ? -0.466 -6.510 0.441 1.00 0.00 9 CYS A CA 19
ATOM 15309 C C . CYS A 1 9 ? -0.555 -7.813 1.237 1.00 0.00 9 CYS A C 19
ATOM 15310 O O . CYS A 1 9 ? -1.470 -7.994 2.040 1.00 0.00 9 CYS A O 19
ATOM 15317 N N . ASP A 1 10 ? 0.407 -8.690 0.987 1.00 0.00 10 ASP A N 19
ATOM 15318 C CA . ASP A 1 10 ? 0.448 -9.971 1.671 1.00 0.00 10 ASP A CA 19
ATOM 15319 C C . ASP A 1 10 ? 1.252 -9.829 2.965 1.00 0.00 10 ASP A C 19
ATOM 15320 O O . ASP A 1 10 ? 1.188 -10.693 3.837 1.00 0.00 10 ASP A O 19
ATOM 15329 N N . GLY A 1 11 ? 1.988 -8.731 3.048 1.00 0.00 11 GLY A N 19
ATOM 15330 C CA . GLY A 1 11 ? 2.803 -8.464 4.221 1.00 0.00 11 GLY A CA 19
ATOM 15331 C C . GLY A 1 11 ? 4.173 -9.134 4.101 1.00 0.00 11 GLY A C 19
ATOM 15332 O O . GLY A 1 11 ? 5.148 -8.671 4.692 1.00 0.00 11 GLY A O 19
ATOM 15336 N N . ALA A 1 12 ? 4.204 -10.212 3.332 1.00 0.00 12 ALA A N 19
ATOM 15337 C CA . ALA A 1 12 ? 5.439 -10.950 3.127 1.00 0.00 12 ALA A CA 19
ATOM 15338 C C . ALA A 1 12 ? 5.394 -11.640 1.762 1.00 0.00 12 ALA A C 19
ATOM 15339 O O . ALA A 1 12 ? 5.465 -12.865 1.680 1.00 0.00 12 ALA A O 19
ATOM 15346 N N . LEU A 1 13 ? 5.278 -10.823 0.726 1.00 0.00 13 LEU A N 19
ATOM 15347 C CA . LEU A 1 13 ? 5.224 -11.340 -0.632 1.00 0.00 13 LEU A CA 19
ATOM 15348 C C . LEU A 1 13 ? 5.088 -10.173 -1.612 1.00 0.00 13 LEU A C 19
ATOM 15349 O O . LEU A 1 13 ? 6.073 -9.512 -1.937 1.00 0.00 13 LEU A O 19
ATOM 15365 N N . LYS A 1 14 ? 3.858 -9.955 -2.056 1.00 0.00 14 LYS A N 19
ATOM 15366 C CA . LYS A 1 14 ? 3.581 -8.880 -2.992 1.00 0.00 14 LYS A CA 19
ATOM 15367 C C . LYS A 1 14 ? 2.149 -8.384 -2.781 1.00 0.00 14 LYS A C 19
ATOM 15368 O O . LYS A 1 14 ? 1.452 -8.849 -1.881 1.00 0.00 14 LYS A O 19
ATOM 15386 N N . ALA A 1 15 ? 1.752 -7.444 -3.628 1.00 0.00 15 ALA A N 19
ATOM 15387 C CA . ALA A 1 15 ? 0.414 -6.880 -3.546 1.00 0.00 15 ALA A CA 19
ATOM 15388 C C . ALA A 1 15 ? -0.505 -7.615 -4.522 1.00 0.00 15 ALA A C 19
ATOM 15389 O O . ALA A 1 15 ? -0.291 -7.575 -5.732 1.00 0.00 15 ALA A O 19
ATOM 15396 N N . VAL A 1 16 ? -1.510 -8.270 -3.959 1.00 0.00 16 VAL A N 19
ATOM 15397 C CA . VAL A 1 16 ? -2.464 -9.012 -4.765 1.00 0.00 16 VAL A CA 19
ATOM 15398 C C . VAL A 1 16 ? -3.855 -8.396 -4.598 1.00 0.00 16 VAL A C 19
ATOM 15399 O O . VAL A 1 16 ? -4.045 -7.493 -3.785 1.00 0.00 16 VAL A O 19
ATOM 15412 N N . SER A 1 17 ? -4.793 -8.909 -5.383 1.00 0.00 17 SER A N 19
ATOM 15413 C CA . SER A 1 17 ? -6.160 -8.421 -5.332 1.00 0.00 17 SER A CA 19
ATOM 15414 C C . SER A 1 17 ? -6.948 -9.181 -4.264 1.00 0.00 17 SER A C 19
ATOM 15415 O O . SER A 1 17 ? -6.665 -10.347 -3.991 1.00 0.00 17 SER A O 19
ATOM 15423 N N . ALA A 1 18 ? -7.922 -8.490 -3.689 1.00 0.00 18 ALA A N 19
ATOM 15424 C CA . ALA A 1 18 ? -8.753 -9.086 -2.657 1.00 0.00 18 ALA A CA 19
ATOM 15425 C C . ALA A 1 18 ? -10.146 -8.455 -2.703 1.00 0.00 18 ALA A C 19
ATOM 15426 O O . ALA A 1 18 ? -10.316 -7.354 -3.224 1.00 0.00 18 ALA A O 19
ATOM 15433 N N . CYS A 1 19 ? -11.107 -9.179 -2.150 1.00 0.00 19 CYS A N 19
ATOM 15434 C CA . CYS A 1 19 ? -12.480 -8.705 -2.121 1.00 0.00 19 CYS A CA 19
ATOM 15435 C C . CYS A 1 19 ? -12.840 -8.362 -0.674 1.00 0.00 19 CYS A C 19
ATOM 15436 O O . CYS A 1 19 ? -13.299 -9.223 0.075 1.00 0.00 19 CYS A O 19
ATOM 15443 N N . LEU A 1 20 ? -12.619 -7.104 -0.325 1.00 0.00 20 LEU A N 19
ATOM 15444 C CA . LEU A 1 20 ? -12.914 -6.637 1.019 1.00 0.00 20 LEU A CA 19
ATOM 15445 C C . LEU A 1 20 ? -13.954 -5.518 0.948 1.00 0.00 20 LEU A C 19
ATOM 15446 O O . LEU A 1 20 ? -14.113 -4.877 -0.090 1.00 0.00 20 LEU A O 19
ATOM 15462 N N . HIS A 1 21 ? -14.636 -5.315 2.067 1.00 0.00 21 HIS A N 19
ATOM 15463 C CA . HIS A 1 21 ? -15.656 -4.284 2.144 1.00 0.00 21 HIS A CA 19
ATOM 15464 C C . HIS A 1 21 ? -15.072 -3.032 2.802 1.00 0.00 21 HIS A C 19
ATOM 15465 O O . HIS A 1 21 ? -13.935 -3.047 3.272 1.00 0.00 21 HIS A O 19
ATOM 15479 N N . GLU A 1 22 ? -15.875 -1.978 2.814 1.00 0.00 22 GLU A N 19
ATOM 15480 C CA . GLU A 1 22 ? -15.452 -0.721 3.405 1.00 0.00 22 GLU A CA 19
ATOM 15481 C C . GLU A 1 22 ? -15.273 -0.879 4.916 1.00 0.00 22 GLU A C 19
ATOM 15482 O O . GLU A 1 22 ? -14.431 -0.215 5.518 1.00 0.00 22 GLU A O 19
ATOM 15494 N N . SER A 1 23 ? -16.080 -1.763 5.486 1.00 0.00 23 SER A N 19
ATOM 15495 C CA . SER A 1 23 ? -16.021 -2.016 6.916 1.00 0.00 23 SER A CA 19
ATOM 15496 C C . SER A 1 23 ? -14.842 -2.938 7.235 1.00 0.00 23 SER A C 19
ATOM 15497 O O . SER A 1 23 ? -14.638 -3.313 8.390 1.00 0.00 23 SER A O 19
ATOM 15505 N N . GLU A 1 24 ? -14.098 -3.276 6.194 1.00 0.00 24 GLU A N 19
ATOM 15506 C CA . GLU A 1 24 ? -12.944 -4.146 6.349 1.00 0.00 24 GLU A CA 19
ATOM 15507 C C . GLU A 1 24 ? -11.695 -3.483 5.767 1.00 0.00 24 GLU A C 19
ATOM 15508 O O . GLU A 1 24 ? -11.779 -2.746 4.785 1.00 0.00 24 GLU A O 19
ATOM 15520 N N . SER A 1 25 ? -10.564 -3.767 6.397 1.00 0.00 25 SER A N 19
ATOM 15521 C CA . SER A 1 25 ? -9.300 -3.205 5.954 1.00 0.00 25 SER A CA 19
ATOM 15522 C C . SER A 1 25 ? -8.242 -4.307 5.864 1.00 0.00 25 SER A C 19
ATOM 15523 O O . SER A 1 25 ? -8.261 -5.257 6.646 1.00 0.00 25 SER A O 19
ATOM 15531 N N . CYS A 1 26 ? -7.344 -4.145 4.903 1.00 0.00 26 CYS A N 19
ATOM 15532 C CA . CYS A 1 26 ? -6.280 -5.114 4.701 1.00 0.00 26 CYS A CA 19
ATOM 15533 C C . CYS A 1 26 ? -4.946 -4.365 4.680 1.00 0.00 26 CYS A C 19
ATOM 15534 O O . CYS A 1 26 ? -4.916 -3.141 4.791 1.00 0.00 26 CYS A O 19
ATOM 15541 N N . LEU A 1 27 ? -3.876 -5.132 4.536 1.00 0.00 27 LEU A N 19
ATOM 15542 C CA . LEU A 1 27 ? -2.542 -4.558 4.499 1.00 0.00 27 LEU A CA 19
ATOM 15543 C C . LEU A 1 27 ? -2.405 -3.678 3.255 1.00 0.00 27 LEU A C 19
ATOM 15544 O O . LEU A 1 27 ? -1.763 -4.070 2.282 1.00 0.00 27 LEU A O 19
ATOM 15560 N N . VAL A 1 28 ? -3.019 -2.506 3.328 1.00 0.00 28 VAL A N 19
ATOM 15561 C CA . VAL A 1 28 ? -2.973 -1.568 2.219 1.00 0.00 28 VAL A CA 19
ATOM 15562 C C . VAL A 1 28 ? -1.534 -1.087 2.023 1.00 0.00 28 VAL A C 19
ATOM 15563 O O . VAL A 1 28 ? -0.807 -0.878 2.992 1.00 0.00 28 VAL A O 19
ATOM 15576 N N . PRO A 1 29 ? -1.155 -0.921 0.727 1.00 0.00 29 PRO A N 19
ATOM 15577 C CA . PRO A 1 29 ? 0.184 -0.469 0.391 1.00 0.00 29 PRO A CA 19
ATOM 15578 C C . PRO A 1 29 ? 0.342 1.028 0.665 1.00 0.00 29 PRO A C 19
ATOM 15579 O O . PRO A 1 29 ? -0.524 1.645 1.285 1.00 0.00 29 PRO A O 19
ATOM 15590 N N . GLY A 1 30 ? 1.453 1.570 0.188 1.00 0.00 30 GLY A N 19
ATOM 15591 C CA . GLY A 1 30 ? 1.735 2.984 0.374 1.00 0.00 30 GLY A CA 19
ATOM 15592 C C . GLY A 1 30 ? 2.553 3.538 -0.795 1.00 0.00 30 GLY A C 19
ATOM 15593 O O . GLY A 1 30 ? 3.237 2.788 -1.489 1.00 0.00 30 GLY A O 19
ATOM 15597 N N . ASP A 1 31 ? 2.456 4.847 -0.975 1.00 0.00 31 ASP A N 19
ATOM 15598 C CA . ASP A 1 31 ? 3.178 5.510 -2.048 1.00 0.00 31 ASP A CA 19
ATOM 15599 C C . ASP A 1 31 ? 4.348 6.297 -1.457 1.00 0.00 31 ASP A C 19
ATOM 15600 O O . ASP A 1 31 ? 4.158 7.129 -0.572 1.00 0.00 31 ASP A O 19
ATOM 15609 N N . CYS A 1 32 ? 5.535 6.008 -1.973 1.00 0.00 32 CYS A N 19
ATOM 15610 C CA . CYS A 1 32 ? 6.736 6.679 -1.507 1.00 0.00 32 CYS A CA 19
ATOM 15611 C C . CYS A 1 32 ? 7.127 7.737 -2.541 1.00 0.00 32 CYS A C 19
ATOM 15612 O O . CYS A 1 32 ? 7.346 7.417 -3.709 1.00 0.00 32 CYS A O 19
ATOM 15619 N N . CYS A 1 33 ? 7.203 8.975 -2.075 1.00 0.00 33 CYS A N 19
ATOM 15620 C CA . CYS A 1 33 ? 7.563 10.081 -2.945 1.00 0.00 33 CYS A CA 19
ATOM 15621 C C . CYS A 1 33 ? 9.063 10.344 -2.792 1.00 0.00 33 CYS A C 19
ATOM 15622 O O . CYS A 1 33 ? 9.570 10.429 -1.675 1.00 0.00 33 CYS A O 19
ATOM 15629 N N . ARG A 1 34 ? 9.729 10.466 -3.930 1.00 0.00 34 ARG A N 19
ATOM 15630 C CA . ARG A 1 34 ? 11.160 10.718 -3.936 1.00 0.00 34 ARG A CA 19
ATOM 15631 C C . ARG A 1 34 ? 11.491 11.876 -4.879 1.00 0.00 34 ARG A C 19
ATOM 15632 O O . ARG A 1 34 ? 11.760 11.662 -6.061 1.00 0.00 34 ARG A O 19
ATOM 15652 N N . GLY A 1 35 ? 11.461 13.079 -4.324 1.00 0.00 35 GLY A N 19
ATOM 15653 C CA . GLY A 1 35 ? 11.755 14.270 -5.101 1.00 0.00 35 GLY A CA 19
ATOM 15654 C C . GLY A 1 35 ? 10.660 14.532 -6.137 1.00 0.00 35 GLY A C 19
ATOM 15655 O O . GLY A 1 35 ? 9.754 15.329 -5.901 1.00 0.00 35 GLY A O 19
ATOM 15659 N N . LYS A 1 36 ? 10.781 13.844 -7.264 1.00 0.00 36 LYS A N 19
ATOM 15660 C CA . LYS A 1 36 ? 9.814 13.992 -8.338 1.00 0.00 36 LYS A CA 19
ATOM 15661 C C . LYS A 1 36 ? 9.473 12.614 -8.906 1.00 0.00 36 LYS A C 19
ATOM 15662 O O . LYS A 1 36 ? 9.018 12.502 -10.043 1.00 0.00 36 LYS A O 19
ATOM 15680 N N . SER A 1 37 ? 9.708 11.598 -8.088 1.00 0.00 37 SER A N 19
ATOM 15681 C CA . SER A 1 37 ? 9.432 10.231 -8.495 1.00 0.00 37 SER A CA 19
ATOM 15682 C C . SER A 1 37 ? 8.577 9.532 -7.435 1.00 0.00 37 SER A C 19
ATOM 15683 O O . SER A 1 37 ? 8.999 9.387 -6.289 1.00 0.00 37 SER A O 19
ATOM 15691 N N . ARG A 1 38 ? 7.392 9.116 -7.857 1.00 0.00 38 ARG A N 19
ATOM 15692 C CA . ARG A 1 38 ? 6.474 8.436 -6.959 1.00 0.00 38 ARG A CA 19
ATOM 15693 C C . ARG A 1 38 ? 6.593 6.920 -7.127 1.00 0.00 38 ARG A C 19
ATOM 15694 O O . ARG A 1 38 ? 6.869 6.433 -8.222 1.00 0.00 38 ARG A O 19
ATOM 15714 N N . LEU A 1 39 ? 6.379 6.216 -6.026 1.00 0.00 39 LEU A N 19
ATOM 15715 C CA . LEU A 1 39 ? 6.458 4.765 -6.036 1.00 0.00 39 LEU A CA 19
ATOM 15716 C C . LEU A 1 39 ? 5.341 4.191 -5.163 1.00 0.00 39 LEU A C 19
ATOM 15717 O O . LEU A 1 39 ? 4.798 4.886 -4.307 1.00 0.00 39 LEU A O 19
ATOM 15733 N N . THR A 1 40 ? 5.032 2.926 -5.410 1.00 0.00 40 THR A N 19
ATOM 15734 C CA . THR A 1 40 ? 3.990 2.250 -4.656 1.00 0.00 40 THR A CA 19
ATOM 15735 C C . THR A 1 40 ? 4.425 0.826 -4.304 1.00 0.00 40 THR A C 19
ATOM 15736 O O . THR A 1 40 ? 4.600 -0.010 -5.188 1.00 0.00 40 THR A O 19
ATOM 15747 N N . LEU A 1 41 ? 4.588 0.595 -3.009 1.00 0.00 41 LEU A N 19
ATOM 15748 C CA . LEU A 1 41 ? 4.999 -0.713 -2.529 1.00 0.00 41 LEU A CA 19
ATOM 15749 C C . LEU A 1 41 ? 4.426 -0.940 -1.129 1.00 0.00 41 LEU A C 19
ATOM 15750 O O . LEU A 1 41 ? 3.624 -0.143 -0.645 1.00 0.00 41 LEU A O 19
ATOM 15766 N N . CYS A 1 42 ? 4.861 -2.032 -0.515 1.00 0.00 42 CYS A N 19
ATOM 15767 C CA . CYS A 1 42 ? 4.401 -2.374 0.820 1.00 0.00 42 CYS A CA 19
ATOM 15768 C C . CYS A 1 42 ? 5.570 -2.191 1.790 1.00 0.00 42 CYS A C 19
ATOM 15769 O O . CYS A 1 42 ? 6.621 -2.807 1.626 1.00 0.00 42 CYS A O 19
ATOM 15776 N N . SER A 1 43 ? 5.346 -1.341 2.782 1.00 0.00 43 SER A N 19
ATOM 15777 C CA . SER A 1 43 ? 6.366 -1.069 3.780 1.00 0.00 43 SER A CA 19
ATOM 15778 C C . SER A 1 43 ? 5.726 -0.464 5.031 1.00 0.00 43 SER A C 19
ATOM 15779 O O . SER A 1 43 ? 5.178 0.636 4.982 1.00 0.00 43 SER A O 19
ATOM 15787 N N . TYR A 1 44 ? 5.817 -1.208 6.123 1.00 0.00 44 TYR A N 19
ATOM 15788 C CA . TYR A 1 44 ? 5.254 -0.759 7.385 1.00 0.00 44 TYR A CA 19
ATOM 15789 C C . TYR A 1 44 ? 6.352 -0.550 8.431 1.00 0.00 44 TYR A C 19
ATOM 15790 O O . TYR A 1 44 ? 7.530 -0.770 8.153 1.00 0.00 44 TYR A O 19
ATOM 15808 N N . GLY A 1 45 ? 5.926 -0.126 9.611 1.00 0.00 45 GLY A N 19
ATOM 15809 C CA . GLY A 1 45 ? 6.857 0.116 10.700 1.00 0.00 45 GLY A CA 19
ATOM 15810 C C . GLY A 1 45 ? 6.293 -0.395 12.027 1.00 0.00 45 GLY A C 19
ATOM 15811 O O . GLY A 1 45 ? 5.544 -1.369 12.054 1.00 0.00 45 GLY A O 19
ATOM 15815 N N . GLU A 1 46 ? 6.675 0.287 13.097 1.00 0.00 46 GLU A N 19
ATOM 15816 C CA . GLU A 1 46 ? 6.218 -0.086 14.425 1.00 0.00 46 GLU A CA 19
ATOM 15817 C C . GLU A 1 46 ? 4.796 0.430 14.660 1.00 0.00 46 GLU A C 19
ATOM 15818 O O . GLU A 1 46 ? 4.290 0.375 15.780 1.00 0.00 46 GLU A O 19
ATOM 15830 N N . GLY A 1 47 ? 4.193 0.918 13.587 1.00 0.00 47 GLY A N 19
ATOM 15831 C CA . GLY A 1 47 ? 2.840 1.443 13.662 1.00 0.00 47 GLY A CA 19
ATOM 15832 C C . GLY A 1 47 ? 2.839 2.885 14.172 1.00 0.00 47 GLY A C 19
ATOM 15833 O O . GLY A 1 47 ? 2.233 3.184 15.201 1.00 0.00 47 GLY A O 19
ATOM 15837 N N . GLY A 1 48 ? 3.525 3.742 13.430 1.00 0.00 48 GLY A N 19
ATOM 15838 C CA . GLY A 1 48 ? 3.610 5.146 13.793 1.00 0.00 48 GLY A CA 19
ATOM 15839 C C . GLY A 1 48 ? 2.911 6.025 12.755 1.00 0.00 48 GLY A C 19
ATOM 15840 O O . GLY A 1 48 ? 1.850 6.586 13.025 1.00 0.00 48 GLY A O 19
ATOM 15844 N N . ASN A 1 49 ? 3.534 6.118 11.589 1.00 0.00 49 ASN A N 19
ATOM 15845 C CA . ASN A 1 49 ? 2.985 6.920 10.509 1.00 0.00 49 ASN A CA 19
ATOM 15846 C C . ASN A 1 49 ? 2.407 5.995 9.436 1.00 0.00 49 ASN A C 19
ATOM 15847 O O . ASN A 1 49 ? 2.497 6.289 8.245 1.00 0.00 49 ASN A O 19
ATOM 15858 N N . GLY A 1 50 ? 1.829 4.896 9.896 1.00 0.00 50 GLY A N 19
ATOM 15859 C CA . GLY A 1 50 ? 1.236 3.926 8.991 1.00 0.00 50 GLY A CA 19
ATOM 15860 C C . GLY A 1 50 ? 2.303 3.289 8.097 1.00 0.00 50 GLY A C 19
ATOM 15861 O O . GLY A 1 50 ? 2.700 2.147 8.317 1.00 0.00 50 GLY A O 19
ATOM 15865 N N . PHE A 1 51 ? 2.736 4.057 7.107 1.00 0.00 51 PHE A N 19
ATOM 15866 C CA . PHE A 1 51 ? 3.748 3.582 6.179 1.00 0.00 51 PHE A CA 19
ATOM 15867 C C . PHE A 1 51 ? 5.155 3.829 6.729 1.00 0.00 51 PHE A C 19
ATOM 15868 O O . PHE A 1 51 ? 5.339 4.650 7.626 1.00 0.00 51 PHE A O 19
ATOM 15885 N N . GLN A 1 52 ? 6.110 3.104 6.168 1.00 0.00 52 GLN A N 19
ATOM 15886 C CA . GLN A 1 52 ? 7.494 3.233 6.589 1.00 0.00 52 GLN A CA 19
ATOM 15887 C C . GLN A 1 52 ? 8.413 3.350 5.371 1.00 0.00 52 GLN A C 19
ATOM 15888 O O . GLN A 1 52 ? 9.219 2.457 5.110 1.00 0.00 52 GLN A O 19
ATOM 15902 N N . CYS A 1 53 ? 8.260 4.455 4.658 1.00 0.00 53 CYS A N 19
ATOM 15903 C CA . CYS A 1 53 ? 9.065 4.699 3.473 1.00 0.00 53 CYS A CA 19
ATOM 15904 C C . CYS A 1 53 ? 10.535 4.489 3.839 1.00 0.00 53 CYS A C 19
ATOM 15905 O O . CYS A 1 53 ? 10.926 4.684 4.990 1.00 0.00 53 CYS A O 19
ATOM 15912 N N . PRO A 1 54 ? 11.331 4.084 2.814 1.00 0.00 54 PRO A N 19
ATOM 15913 C CA . PRO A 1 54 ? 12.749 3.844 3.017 1.00 0.00 54 PRO A CA 19
ATOM 15914 C C . PRO A 1 54 ? 13.517 5.163 3.137 1.00 0.00 54 PRO A C 19
ATOM 15915 O O . PRO A 1 54 ? 12.976 6.228 2.842 1.00 0.00 54 PRO A O 19
ATOM 15926 N N . THR A 1 55 ? 14.763 5.049 3.569 1.00 0.00 55 THR A N 19
ATOM 15927 C CA . THR A 1 55 ? 15.610 6.218 3.732 1.00 0.00 55 THR A CA 19
ATOM 15928 C C . THR A 1 55 ? 15.851 6.894 2.380 1.00 0.00 55 THR A C 19
ATOM 15929 O O . THR A 1 55 ? 16.289 6.248 1.429 1.00 0.00 55 THR A O 19
ATOM 15940 N N . GLY A 1 56 ? 15.553 8.184 2.338 1.00 0.00 56 GLY A N 19
ATOM 15941 C CA . GLY A 1 56 ? 15.732 8.953 1.119 1.00 0.00 56 GLY A CA 19
ATOM 15942 C C . GLY A 1 56 ? 14.395 9.169 0.405 1.00 0.00 56 GLY A C 19
ATOM 15943 O O . GLY A 1 56 ? 14.328 9.887 -0.592 1.00 0.00 56 GLY A O 19
ATOM 15947 N N . TYR A 1 57 ? 13.364 8.533 0.943 1.00 0.00 57 TYR A N 19
ATOM 15948 C CA . TYR A 1 57 ? 12.034 8.646 0.371 1.00 0.00 57 TYR A CA 19
ATOM 15949 C C . TYR A 1 57 ? 11.082 9.362 1.331 1.00 0.00 57 TYR A C 19
ATOM 15950 O O . TYR A 1 57 ? 11.463 9.701 2.451 1.00 0.00 57 TYR A O 19
ATOM 15968 N N . ARG A 1 58 ? 9.862 9.569 0.860 1.00 0.00 58 ARG A N 19
ATOM 15969 C CA . ARG A 1 58 ? 8.852 10.237 1.663 1.00 0.00 58 ARG A CA 19
ATOM 15970 C C . ARG A 1 58 ? 7.464 9.680 1.342 1.00 0.00 58 ARG A C 19
ATOM 15971 O O . ARG A 1 58 ? 7.335 8.728 0.573 1.00 0.00 58 ARG A O 19
ATOM 15991 N N . GLN A 1 59 ? 6.459 10.296 1.948 1.00 0.00 59 GLN A N 19
ATOM 15992 C CA . GLN A 1 59 ? 5.085 9.873 1.736 1.00 0.00 59 GLN A CA 19
ATOM 15993 C C . GLN A 1 59 ? 4.464 10.652 0.575 1.00 0.00 59 GLN A C 19
ATOM 15994 O O . GLN A 1 59 ? 4.448 11.882 0.585 1.00 0.00 59 GLN A O 19
ATOM 16008 N N . CYS A 1 60 ? 3.965 9.904 -0.398 1.00 0.00 60 CYS A N 19
ATOM 16009 C CA . CYS A 1 60 ? 3.344 10.508 -1.563 1.00 0.00 60 CYS A CA 19
ATOM 16010 C C . CYS A 1 60 ? 1.918 10.917 -1.190 1.00 0.00 60 CYS A C 19
ATOM 16011 O O . CYS A 1 60 ? 1.612 11.112 -0.014 1.00 0.00 60 CYS A O 19
ATOM 16018 N N . ASP A 1 1 ? -22.963 -8.234 -1.437 1.00 0.00 1 ASP A N 20
ATOM 16019 C CA . ASP A 1 1 ? -22.710 -8.945 -2.678 1.00 0.00 1 ASP A CA 20
ATOM 16020 C C . ASP A 1 1 ? -21.490 -8.335 -3.372 1.00 0.00 1 ASP A C 20
ATOM 16021 O O . ASP A 1 1 ? -20.534 -9.041 -3.691 1.00 0.00 1 ASP A O 20
ATOM 16030 N N . ARG A 1 2 ? -21.562 -7.029 -3.584 1.00 0.00 2 ARG A N 20
ATOM 16031 C CA . ARG A 1 2 ? -20.475 -6.315 -4.232 1.00 0.00 2 ARG A CA 20
ATOM 16032 C C . ARG A 1 2 ? -19.374 -5.989 -3.221 1.00 0.00 2 ARG A C 20
ATOM 16033 O O . ARG A 1 2 ? -19.632 -5.918 -2.020 1.00 0.00 2 ARG A O 20
ATOM 16053 N N . CYS A 1 3 ? -18.172 -5.800 -3.743 1.00 0.00 3 CYS A N 20
ATOM 16054 C CA . CYS A 1 3 ? -17.031 -5.483 -2.900 1.00 0.00 3 CYS A CA 20
ATOM 16055 C C . CYS A 1 3 ? -16.122 -4.518 -3.664 1.00 0.00 3 CYS A C 20
ATOM 16056 O O . CYS A 1 3 ? -16.222 -4.401 -4.884 1.00 0.00 3 CYS A O 20
ATOM 16063 N N . ARG A 1 4 ? -15.256 -3.853 -2.915 1.00 0.00 4 ARG A N 20
ATOM 16064 C CA . ARG A 1 4 ? -14.329 -2.902 -3.507 1.00 0.00 4 ARG A CA 20
ATOM 16065 C C . ARG A 1 4 ? -12.927 -3.507 -3.587 1.00 0.00 4 ARG A C 20
ATOM 16066 O O . ARG A 1 4 ? -12.063 -3.190 -2.771 1.00 0.00 4 ARG A O 20
ATOM 16086 N N . TYR A 1 5 ? -12.745 -4.369 -4.578 1.00 0.00 5 TYR A N 20
ATOM 16087 C CA . TYR A 1 5 ? -11.462 -5.022 -4.775 1.00 0.00 5 TYR A CA 20
ATOM 16088 C C . TYR A 1 5 ? -10.314 -4.012 -4.694 1.00 0.00 5 TYR A C 20
ATOM 16089 O O . TYR A 1 5 ? -10.234 -3.091 -5.507 1.00 0.00 5 TYR A O 20
ATOM 16107 N N . THR A 1 6 ? -9.455 -4.219 -3.707 1.00 0.00 6 THR A N 20
ATOM 16108 C CA . THR A 1 6 ? -8.317 -3.338 -3.509 1.00 0.00 6 THR A CA 20
ATOM 16109 C C . THR A 1 6 ? -7.032 -4.154 -3.355 1.00 0.00 6 THR A C 20
ATOM 16110 O O . THR A 1 6 ? -7.082 -5.367 -3.156 1.00 0.00 6 THR A O 20
ATOM 16121 N N . LEU A 1 7 ? -5.910 -3.456 -3.452 1.00 0.00 7 LEU A N 20
ATOM 16122 C CA . LEU A 1 7 ? -4.614 -4.101 -3.326 1.00 0.00 7 LEU A CA 20
ATOM 16123 C C . LEU A 1 7 ? -4.099 -3.926 -1.896 1.00 0.00 7 LEU A C 20
ATOM 16124 O O . LEU A 1 7 ? -3.785 -2.813 -1.478 1.00 0.00 7 LEU A O 20
ATOM 16140 N N . CYS A 1 8 ? -4.029 -5.042 -1.186 1.00 0.00 8 CYS A N 20
ATOM 16141 C CA . CYS A 1 8 ? -3.558 -5.026 0.189 1.00 0.00 8 CYS A CA 20
ATOM 16142 C C . CYS A 1 8 ? -2.208 -5.744 0.242 1.00 0.00 8 CYS A C 20
ATOM 16143 O O . CYS A 1 8 ? -1.852 -6.474 -0.681 1.00 0.00 8 CYS A O 20
ATOM 16150 N N . CYS A 1 9 ? -1.493 -5.512 1.334 1.00 0.00 9 CYS A N 20
ATOM 16151 C CA . CYS A 1 9 ? -0.191 -6.128 1.520 1.00 0.00 9 CYS A CA 20
ATOM 16152 C C . CYS A 1 9 ? -0.343 -7.284 2.510 1.00 0.00 9 CYS A C 20
ATOM 16153 O O . CYS A 1 9 ? -0.963 -7.128 3.560 1.00 0.00 9 CYS A O 20
ATOM 16160 N N . ASP A 1 10 ? 0.235 -8.417 2.141 1.00 0.00 10 ASP A N 20
ATOM 16161 C CA . ASP A 1 10 ? 0.172 -9.599 2.983 1.00 0.00 10 ASP A CA 20
ATOM 16162 C C . ASP A 1 10 ? 1.528 -9.812 3.659 1.00 0.00 10 ASP A C 20
ATOM 16163 O O . ASP A 1 10 ? 1.846 -10.921 4.084 1.00 0.00 10 ASP A O 20
ATOM 16172 N N . GLY A 1 11 ? 2.291 -8.732 3.736 1.00 0.00 11 GLY A N 20
ATOM 16173 C CA . GLY A 1 11 ? 3.606 -8.786 4.353 1.00 0.00 11 GLY A CA 20
ATOM 16174 C C . GLY A 1 11 ? 4.350 -10.059 3.945 1.00 0.00 11 GLY A C 20
ATOM 16175 O O . GLY A 1 11 ? 5.205 -10.546 4.684 1.00 0.00 11 GLY A O 20
ATOM 16179 N N . ALA A 1 12 ? 3.997 -10.562 2.772 1.00 0.00 12 ALA A N 20
ATOM 16180 C CA . ALA A 1 12 ? 4.621 -11.769 2.257 1.00 0.00 12 ALA A CA 20
ATOM 16181 C C . ALA A 1 12 ? 5.142 -11.505 0.842 1.00 0.00 12 ALA A C 20
ATOM 16182 O O . ALA A 1 12 ? 5.885 -10.552 0.618 1.00 0.00 12 ALA A O 20
ATOM 16189 N N . LEU A 1 13 ? 4.730 -12.368 -0.075 1.00 0.00 13 LEU A N 20
ATOM 16190 C CA . LEU A 1 13 ? 5.145 -12.240 -1.463 1.00 0.00 13 LEU A CA 20
ATOM 16191 C C . LEU A 1 13 ? 5.196 -10.758 -1.841 1.00 0.00 13 LEU A C 20
ATOM 16192 O O . LEU A 1 13 ? 6.267 -10.221 -2.116 1.00 0.00 13 LEU A O 20
ATOM 16208 N N . LYS A 1 14 ? 4.024 -10.140 -1.843 1.00 0.00 14 LYS A N 20
ATOM 16209 C CA . LYS A 1 14 ? 3.921 -8.732 -2.183 1.00 0.00 14 LYS A CA 20
ATOM 16210 C C . LYS A 1 14 ? 2.449 -8.312 -2.159 1.00 0.00 14 LYS A C 20
ATOM 16211 O O . LYS A 1 14 ? 1.567 -9.141 -1.942 1.00 0.00 14 LYS A O 20
ATOM 16229 N N . ALA A 1 15 ? 2.231 -7.025 -2.386 1.00 0.00 15 ALA A N 20
ATOM 16230 C CA . ALA A 1 15 ? 0.882 -6.486 -2.393 1.00 0.00 15 ALA A CA 20
ATOM 16231 C C . ALA A 1 15 ? 0.045 -7.231 -3.435 1.00 0.00 15 ALA A C 20
ATOM 16232 O O . ALA A 1 15 ? 0.365 -7.213 -4.622 1.00 0.00 15 ALA A O 20
ATOM 16239 N N . VAL A 1 16 ? -1.012 -7.869 -2.952 1.00 0.00 16 VAL A N 20
ATOM 16240 C CA . VAL A 1 16 ? -1.897 -8.619 -3.826 1.00 0.00 16 VAL A CA 20
ATOM 16241 C C . VAL A 1 16 ? -3.317 -8.064 -3.705 1.00 0.00 16 VAL A C 20
ATOM 16242 O O . VAL A 1 16 ? -3.672 -7.473 -2.685 1.00 0.00 16 VAL A O 20
ATOM 16255 N N . SER A 1 17 ? -4.094 -8.275 -4.758 1.00 0.00 17 SER A N 20
ATOM 16256 C CA . SER A 1 17 ? -5.468 -7.803 -4.782 1.00 0.00 17 SER A CA 20
ATOM 16257 C C . SER A 1 17 ? -6.332 -8.665 -3.859 1.00 0.00 17 SER A C 20
ATOM 16258 O O . SER A 1 17 ? -6.041 -9.842 -3.649 1.00 0.00 17 SER A O 20
ATOM 16266 N N . ALA A 1 18 ? -7.378 -8.046 -3.333 1.00 0.00 18 ALA A N 20
ATOM 16267 C CA . ALA A 1 18 ? -8.288 -8.741 -2.437 1.00 0.00 18 ALA A CA 20
ATOM 16268 C C . ALA A 1 18 ? -9.688 -8.140 -2.572 1.00 0.00 18 ALA A C 20
ATOM 16269 O O . ALA A 1 18 ? -9.834 -6.974 -2.934 1.00 0.00 18 ALA A O 20
ATOM 16276 N N . CYS A 1 19 ? -10.682 -8.963 -2.273 1.00 0.00 19 CYS A N 20
ATOM 16277 C CA . CYS A 1 19 ? -12.066 -8.528 -2.356 1.00 0.00 19 CYS A CA 20
ATOM 16278 C C . CYS A 1 19 ? -12.541 -8.167 -0.947 1.00 0.00 19 CYS A C 20
ATOM 16279 O O . CYS A 1 19 ? -13.118 -9.001 -0.250 1.00 0.00 19 CYS A O 20
ATOM 16286 N N . LEU A 1 20 ? -12.281 -6.924 -0.569 1.00 0.00 20 LEU A N 20
ATOM 16287 C CA . LEU A 1 20 ? -12.675 -6.442 0.744 1.00 0.00 20 LEU A CA 20
ATOM 16288 C C . LEU A 1 20 ? -13.770 -5.386 0.588 1.00 0.00 20 LEU A C 20
ATOM 16289 O O . LEU A 1 20 ? -14.003 -4.885 -0.513 1.00 0.00 20 LEU A O 20
ATOM 16305 N N . HIS A 1 21 ? -14.414 -5.076 1.703 1.00 0.00 21 HIS A N 20
ATOM 16306 C CA . HIS A 1 21 ? -15.479 -4.088 1.704 1.00 0.00 21 HIS A CA 20
ATOM 16307 C C . HIS A 1 21 ? -15.094 -2.920 2.615 1.00 0.00 21 HIS A C 20
ATOM 16308 O O . HIS A 1 21 ? -14.013 -2.915 3.200 1.00 0.00 21 HIS A O 20
ATOM 16322 N N . GLU A 1 22 ? -16.002 -1.959 2.706 1.00 0.00 22 GLU A N 20
ATOM 16323 C CA . GLU A 1 22 ? -15.772 -0.789 3.535 1.00 0.00 22 GLU A CA 20
ATOM 16324 C C . GLU A 1 22 ? -15.797 -1.174 5.015 1.00 0.00 22 GLU A C 20
ATOM 16325 O O . GLU A 1 22 ? -15.193 -0.499 5.847 1.00 0.00 22 GLU A O 20
ATOM 16337 N N . SER A 1 23 ? -16.503 -2.258 5.300 1.00 0.00 23 SER A N 20
ATOM 16338 C CA . SER A 1 23 ? -16.616 -2.741 6.665 1.00 0.00 23 SER A CA 20
ATOM 16339 C C . SER A 1 23 ? -15.352 -3.511 7.054 1.00 0.00 23 SER A C 20
ATOM 16340 O O . SER A 1 23 ? -15.232 -3.986 8.181 1.00 0.00 23 SER A O 20
ATOM 16348 N N . GLU A 1 24 ? -14.441 -3.611 6.097 1.00 0.00 24 GLU A N 20
ATOM 16349 C CA . GLU A 1 24 ? -13.191 -4.315 6.324 1.00 0.00 24 GLU A CA 20
ATOM 16350 C C . GLU A 1 24 ? -12.010 -3.468 5.847 1.00 0.00 24 GLU A C 20
ATOM 16351 O O . GLU A 1 24 ? -12.169 -2.606 4.984 1.00 0.00 24 GLU A O 20
ATOM 16363 N N . SER A 1 25 ? -10.852 -3.743 6.429 1.00 0.00 25 SER A N 20
ATOM 16364 C CA . SER A 1 25 ? -9.644 -3.016 6.073 1.00 0.00 25 SER A CA 20
ATOM 16365 C C . SER A 1 25 ? -8.419 -3.914 6.261 1.00 0.00 25 SER A C 20
ATOM 16366 O O . SER A 1 25 ? -8.298 -4.602 7.274 1.00 0.00 25 SER A O 20
ATOM 16374 N N . CYS A 1 26 ? -7.543 -3.880 5.268 1.00 0.00 26 CYS A N 20
ATOM 16375 C CA . CYS A 1 26 ? -6.331 -4.681 5.311 1.00 0.00 26 CYS A CA 20
ATOM 16376 C C . CYS A 1 26 ? -5.129 -3.735 5.303 1.00 0.00 26 CYS A C 20
ATOM 16377 O O . CYS A 1 26 ? -5.280 -2.534 5.089 1.00 0.00 26 CYS A O 20
ATOM 16384 N N . LEU A 1 27 ? -3.961 -4.314 5.540 1.00 0.00 27 LEU A N 20
ATOM 16385 C CA . LEU A 1 27 ? -2.733 -3.538 5.564 1.00 0.00 27 LEU A CA 20
ATOM 16386 C C . LEU A 1 27 ? -2.487 -2.939 4.178 1.00 0.00 27 LEU A C 20
ATOM 16387 O O . LEU A 1 27 ? -1.810 -3.545 3.347 1.00 0.00 27 LEU A O 20
ATOM 16403 N N . VAL A 1 28 ? -3.047 -1.756 3.970 1.00 0.00 28 VAL A N 20
ATOM 16404 C CA . VAL A 1 28 ? -2.896 -1.069 2.699 1.00 0.00 28 VAL A CA 20
ATOM 16405 C C . VAL A 1 28 ? -1.441 -0.626 2.533 1.00 0.00 28 VAL A C 20
ATOM 16406 O O . VAL A 1 28 ? -0.793 -0.235 3.502 1.00 0.00 28 VAL A O 20
ATOM 16419 N N . PRO A 1 29 ? -0.958 -0.703 1.264 1.00 0.00 29 PRO A N 20
ATOM 16420 C CA . PRO A 1 29 ? 0.408 -0.314 0.959 1.00 0.00 29 PRO A CA 20
ATOM 16421 C C . PRO A 1 29 ? 0.559 1.209 0.960 1.00 0.00 29 PRO A C 20
ATOM 16422 O O . PRO A 1 29 ? -0.335 1.923 1.412 1.00 0.00 29 PRO A O 20
ATOM 16433 N N . GLY A 1 30 ? 1.695 1.660 0.449 1.00 0.00 30 GLY A N 20
ATOM 16434 C CA . GLY A 1 30 ? 1.973 3.084 0.386 1.00 0.00 30 GLY A CA 20
ATOM 16435 C C . GLY A 1 30 ? 2.846 3.418 -0.826 1.00 0.00 30 GLY A C 20
ATOM 16436 O O . GLY A 1 30 ? 3.642 2.592 -1.269 1.00 0.00 30 GLY A O 20
ATOM 16440 N N . ASP A 1 31 ? 2.667 4.632 -1.327 1.00 0.00 31 ASP A N 20
ATOM 16441 C CA . ASP A 1 31 ? 3.428 5.086 -2.478 1.00 0.00 31 ASP A CA 20
ATOM 16442 C C . ASP A 1 31 ? 4.470 6.110 -2.024 1.00 0.00 31 ASP A C 20
ATOM 16443 O O . ASP A 1 31 ? 4.124 7.136 -1.440 1.00 0.00 31 ASP A O 20
ATOM 16452 N N . CYS A 1 32 ? 5.725 5.797 -2.309 1.00 0.00 32 CYS A N 20
ATOM 16453 C CA . CYS A 1 32 ? 6.820 6.678 -1.937 1.00 0.00 32 CYS A CA 20
ATOM 16454 C C . CYS A 1 32 ? 7.184 7.531 -3.153 1.00 0.00 32 CYS A C 20
ATOM 16455 O O . CYS A 1 32 ? 7.616 7.006 -4.178 1.00 0.00 32 CYS A O 20
ATOM 16462 N N . CYS A 1 33 ? 6.996 8.834 -3.000 1.00 0.00 33 CYS A N 20
ATOM 16463 C CA . CYS A 1 33 ? 7.300 9.765 -4.073 1.00 0.00 33 CYS A CA 20
ATOM 16464 C C . CYS A 1 33 ? 8.462 10.653 -3.624 1.00 0.00 33 CYS A C 20
ATOM 16465 O O . CYS A 1 33 ? 8.531 11.051 -2.462 1.00 0.00 33 CYS A O 20
ATOM 16472 N N . ARG A 1 34 ? 9.347 10.938 -4.568 1.00 0.00 34 ARG A N 20
ATOM 16473 C CA . ARG A 1 34 ? 10.503 11.772 -4.284 1.00 0.00 34 ARG A CA 20
ATOM 16474 C C . ARG A 1 34 ? 10.972 12.480 -5.556 1.00 0.00 34 ARG A C 20
ATOM 16475 O O . ARG A 1 34 ? 11.420 11.832 -6.502 1.00 0.00 34 ARG A O 20
ATOM 16495 N N . GLY A 1 35 ? 10.854 13.800 -5.539 1.00 0.00 35 GLY A N 20
ATOM 16496 C CA . GLY A 1 35 ? 11.261 14.603 -6.680 1.00 0.00 35 GLY A CA 20
ATOM 16497 C C . GLY A 1 35 ? 10.381 14.310 -7.897 1.00 0.00 35 GLY A C 20
ATOM 16498 O O . GLY A 1 35 ? 9.280 14.846 -8.015 1.00 0.00 35 GLY A O 20
ATOM 16502 N N . LYS A 1 36 ? 10.900 13.462 -8.773 1.00 0.00 36 LYS A N 20
ATOM 16503 C CA . LYS A 1 36 ? 10.176 13.093 -9.977 1.00 0.00 36 LYS A CA 20
ATOM 16504 C C . LYS A 1 36 ? 10.093 11.568 -10.070 1.00 0.00 36 LYS A C 20
ATOM 16505 O O . LYS A 1 36 ? 9.946 11.017 -11.160 1.00 0.00 36 LYS A O 20
ATOM 16523 N N . SER A 1 37 ? 10.192 10.931 -8.913 1.00 0.00 37 SER A N 20
ATOM 16524 C CA . SER A 1 37 ? 10.131 9.480 -8.850 1.00 0.00 37 SER A CA 20
ATOM 16525 C C . SER A 1 37 ? 9.015 9.044 -7.899 1.00 0.00 37 SER A C 20
ATOM 16526 O O . SER A 1 37 ? 8.659 9.777 -6.977 1.00 0.00 37 SER A O 20
ATOM 16534 N N . ARG A 1 38 ? 8.493 7.854 -8.156 1.00 0.00 38 ARG A N 20
ATOM 16535 C CA . ARG A 1 38 ? 7.424 7.312 -7.334 1.00 0.00 38 ARG A CA 20
ATOM 16536 C C . ARG A 1 38 ? 7.537 5.788 -7.253 1.00 0.00 38 ARG A C 20
ATOM 16537 O O . ARG A 1 38 ? 8.059 5.151 -8.168 1.00 0.00 38 ARG A O 20
ATOM 16557 N N . LEU A 1 39 ? 7.040 5.248 -6.151 1.00 0.00 39 LEU A N 20
ATOM 16558 C CA . LEU A 1 39 ? 7.080 3.811 -5.938 1.00 0.00 39 LEU A CA 20
ATOM 16559 C C . LEU A 1 39 ? 5.889 3.394 -5.071 1.00 0.00 39 LEU A C 20
ATOM 16560 O O . LEU A 1 39 ? 5.293 4.227 -4.390 1.00 0.00 39 LEU A O 20
ATOM 16576 N N . THR A 1 40 ? 5.579 2.108 -5.126 1.00 0.00 40 THR A N 20
ATOM 16577 C CA . THR A 1 40 ? 4.471 1.571 -4.355 1.00 0.00 40 THR A CA 20
ATOM 16578 C C . THR A 1 40 ? 4.839 0.207 -3.769 1.00 0.00 40 THR A C 20
ATOM 16579 O O . THR A 1 40 ? 4.966 -0.773 -4.501 1.00 0.00 40 THR A O 20
ATOM 16590 N N . LEU A 1 41 ? 5.000 0.188 -2.454 1.00 0.00 41 LEU A N 20
ATOM 16591 C CA . LEU A 1 41 ? 5.352 -1.040 -1.761 1.00 0.00 41 LEU A CA 20
ATOM 16592 C C . LEU A 1 41 ? 4.787 -0.998 -0.339 1.00 0.00 41 LEU A C 20
ATOM 16593 O O . LEU A 1 41 ? 3.988 -0.122 -0.011 1.00 0.00 41 LEU A O 20
ATOM 16609 N N . CYS A 1 42 ? 5.222 -1.956 0.464 1.00 0.00 42 CYS A N 20
ATOM 16610 C CA . CYS A 1 42 ? 4.770 -2.040 1.843 1.00 0.00 42 CYS A CA 20
ATOM 16611 C C . CYS A 1 42 ? 5.898 -1.543 2.751 1.00 0.00 42 CYS A C 20
ATOM 16612 O O . CYS A 1 42 ? 7.007 -2.075 2.716 1.00 0.00 42 CYS A O 20
ATOM 16619 N N . SER A 1 43 ? 5.576 -0.530 3.540 1.00 0.00 43 SER A N 20
ATOM 16620 C CA . SER A 1 43 ? 6.548 0.044 4.456 1.00 0.00 43 SER A CA 20
ATOM 16621 C C . SER A 1 43 ? 5.831 0.823 5.560 1.00 0.00 43 SER A C 20
ATOM 16622 O O . SER A 1 43 ? 5.531 2.005 5.396 1.00 0.00 43 SER A O 20
ATOM 16630 N N . TYR A 1 44 ? 5.576 0.130 6.659 1.00 0.00 44 TYR A N 20
ATOM 16631 C CA . TYR A 1 44 ? 4.900 0.743 7.791 1.00 0.00 44 TYR A CA 20
ATOM 16632 C C . TYR A 1 44 ? 5.895 1.105 8.894 1.00 0.00 44 TYR A C 20
ATOM 16633 O O . TYR A 1 44 ? 7.072 0.759 8.812 1.00 0.00 44 TYR A O 20
ATOM 16651 N N . GLY A 1 45 ? 5.386 1.798 9.902 1.00 0.00 45 GLY A N 20
ATOM 16652 C CA . GLY A 1 45 ? 6.216 2.211 11.021 1.00 0.00 45 GLY A CA 20
ATOM 16653 C C . GLY A 1 45 ? 6.238 1.139 12.113 1.00 0.00 45 GLY A C 20
ATOM 16654 O O . GLY A 1 45 ? 6.269 1.460 13.300 1.00 0.00 45 GLY A O 20
ATOM 16658 N N . GLU A 1 46 ? 6.221 -0.109 11.671 1.00 0.00 46 GLU A N 20
ATOM 16659 C CA . GLU A 1 46 ? 6.238 -1.230 12.597 1.00 0.00 46 GLU A CA 20
ATOM 16660 C C . GLU A 1 46 ? 5.023 -1.171 13.525 1.00 0.00 46 GLU A C 20
ATOM 16661 O O . GLU A 1 46 ? 4.513 -0.090 13.816 1.00 0.00 46 GLU A O 20
ATOM 16673 N N . GLY A 1 47 ? 4.596 -2.345 13.964 1.00 0.00 47 GLY A N 20
ATOM 16674 C CA . GLY A 1 47 ? 3.451 -2.441 14.854 1.00 0.00 47 GLY A CA 20
ATOM 16675 C C . GLY A 1 47 ? 2.142 -2.481 14.061 1.00 0.00 47 GLY A C 20
ATOM 16676 O O . GLY A 1 47 ? 1.300 -3.345 14.293 1.00 0.00 47 GLY A O 20
ATOM 16680 N N . GLY A 1 48 ? 2.015 -1.535 13.143 1.00 0.00 48 GLY A N 20
ATOM 16681 C CA . GLY A 1 48 ? 0.824 -1.452 12.315 1.00 0.00 48 GLY A CA 20
ATOM 16682 C C . GLY A 1 48 ? 0.226 -0.044 12.355 1.00 0.00 48 GLY A C 20
ATOM 16683 O O . GLY A 1 48 ? -0.817 0.174 12.971 1.00 0.00 48 GLY A O 20
ATOM 16687 N N . ASN A 1 49 ? 0.910 0.875 11.690 1.00 0.00 49 ASN A N 20
ATOM 16688 C CA . ASN A 1 49 ? 0.459 2.255 11.642 1.00 0.00 49 ASN A CA 20
ATOM 16689 C C . ASN A 1 49 ? 0.581 2.777 10.210 1.00 0.00 49 ASN A C 20
ATOM 16690 O O . ASN A 1 49 ? 0.543 2.001 9.256 1.00 0.00 49 ASN A O 20
ATOM 16701 N N . GLY A 1 50 ? 0.726 4.090 10.102 1.00 0.00 50 GLY A N 20
ATOM 16702 C CA . GLY A 1 50 ? 0.853 4.725 8.802 1.00 0.00 50 GLY A CA 20
ATOM 16703 C C . GLY A 1 50 ? 2.037 4.147 8.023 1.00 0.00 50 GLY A C 20
ATOM 16704 O O . GLY A 1 50 ? 2.485 3.036 8.303 1.00 0.00 50 GLY A O 20
ATOM 16708 N N . PHE A 1 51 ? 2.509 4.926 7.062 1.00 0.00 51 PHE A N 20
ATOM 16709 C CA . PHE A 1 51 ? 3.632 4.506 6.241 1.00 0.00 51 PHE A CA 20
ATOM 16710 C C . PHE A 1 51 ? 4.948 5.069 6.781 1.00 0.00 51 PHE A C 20
ATOM 16711 O O . PHE A 1 51 ? 4.946 6.009 7.573 1.00 0.00 51 PHE A O 20
ATOM 16728 N N . GLN A 1 52 ? 6.040 4.469 6.332 1.00 0.00 52 GLN A N 20
ATOM 16729 C CA . GLN A 1 52 ? 7.360 4.898 6.760 1.00 0.00 52 GLN A CA 20
ATOM 16730 C C . GLN A 1 52 ? 8.320 4.932 5.569 1.00 0.00 52 GLN A C 20
ATOM 16731 O O . GLN A 1 52 ? 9.225 4.102 5.473 1.00 0.00 52 GLN A O 20
ATOM 16745 N N . CYS A 1 53 ? 8.092 5.897 4.692 1.00 0.00 53 CYS A N 20
ATOM 16746 C CA . CYS A 1 53 ? 8.925 6.049 3.511 1.00 0.00 53 CYS A CA 20
ATOM 16747 C C . CYS A 1 53 ? 10.390 5.990 3.946 1.00 0.00 53 CYS A C 20
ATOM 16748 O O . CYS A 1 53 ? 10.771 6.603 4.943 1.00 0.00 53 CYS A O 20
ATOM 16755 N N . PRO A 1 54 ? 11.195 5.228 3.158 1.00 0.00 54 PRO A N 20
ATOM 16756 C CA . PRO A 1 54 ? 12.610 5.081 3.453 1.00 0.00 54 PRO A CA 20
ATOM 16757 C C . PRO A 1 54 ? 13.382 6.347 3.076 1.00 0.00 54 PRO A C 20
ATOM 16758 O O . PRO A 1 54 ? 12.793 7.327 2.624 1.00 0.00 54 PRO A O 20
ATOM 16769 N N . THR A 1 55 ? 14.691 6.285 3.274 1.00 0.00 55 THR A N 20
ATOM 16770 C CA . THR A 1 55 ? 15.550 7.413 2.961 1.00 0.00 55 THR A CA 20
ATOM 16771 C C . THR A 1 55 ? 15.574 7.663 1.452 1.00 0.00 55 THR A C 20
ATOM 16772 O O . THR A 1 55 ? 15.901 6.765 0.676 1.00 0.00 55 THR A O 20
ATOM 16783 N N . GLY A 1 56 ? 15.224 8.885 1.080 1.00 0.00 56 GLY A N 20
ATOM 16784 C CA . GLY A 1 56 ? 15.200 9.264 -0.322 1.00 0.00 56 GLY A CA 20
ATOM 16785 C C . GLY A 1 56 ? 13.777 9.209 -0.881 1.00 0.00 56 GLY A C 20
ATOM 16786 O O . GLY A 1 56 ? 13.536 9.621 -2.015 1.00 0.00 56 GLY A O 20
ATOM 16790 N N . TYR A 1 57 ? 12.872 8.699 -0.060 1.00 0.00 57 TYR A N 20
ATOM 16791 C CA . TYR A 1 57 ? 11.479 8.585 -0.458 1.00 0.00 57 TYR A CA 20
ATOM 16792 C C . TYR A 1 57 ? 10.589 9.494 0.393 1.00 0.00 57 TYR A C 20
ATOM 16793 O O . TYR A 1 57 ? 10.906 9.772 1.548 1.00 0.00 57 TYR A O 20
ATOM 16811 N N . ARG A 1 58 ? 9.494 9.931 -0.212 1.00 0.00 58 ARG A N 20
ATOM 16812 C CA . ARG A 1 58 ? 8.557 10.801 0.476 1.00 0.00 58 ARG A CA 20
ATOM 16813 C C . ARG A 1 58 ? 7.119 10.394 0.153 1.00 0.00 58 ARG A C 20
ATOM 16814 O O . ARG A 1 58 ? 6.660 10.560 -0.977 1.00 0.00 58 ARG A O 20
ATOM 16834 N N . GLN A 1 59 ? 6.444 9.868 1.165 1.00 0.00 59 GLN A N 20
ATOM 16835 C CA . GLN A 1 59 ? 5.066 9.435 1.003 1.00 0.00 59 GLN A CA 20
ATOM 16836 C C . GLN A 1 59 ? 4.327 10.367 0.040 1.00 0.00 59 GLN A C 20
ATOM 16837 O O . GLN A 1 59 ? 4.461 11.587 0.127 1.00 0.00 59 GLN A O 20
ATOM 16851 N N . CYS A 1 60 ? 3.565 9.757 -0.855 1.00 0.00 60 CYS A N 20
ATOM 16852 C CA . CYS A 1 60 ? 2.804 10.517 -1.832 1.00 0.00 60 CYS A CA 20
ATOM 16853 C C . CYS A 1 60 ? 1.542 11.048 -1.151 1.00 0.00 60 CYS A C 20
ATOM 16854 O O . CYS A 1 60 ? 0.458 10.495 -1.327 1.00 0.00 60 CYS A O 20
ATOM 16861 N N . ASP A 1 1 ? -22.467 -10.691 -5.015 1.00 0.00 1 ASP A N 21
ATOM 16862 C CA . ASP A 1 1 ? -22.627 -9.964 -3.768 1.00 0.00 1 ASP A CA 21
ATOM 16863 C C . ASP A 1 1 ? -21.844 -8.652 -3.842 1.00 0.00 1 ASP A C 21
ATOM 16864 O O . ASP A 1 1 ? -21.293 -8.312 -4.888 1.00 0.00 1 ASP A O 21
ATOM 16873 N N . ARG A 1 2 ? -21.819 -7.950 -2.718 1.00 0.00 2 ARG A N 21
ATOM 16874 C CA . ARG A 1 2 ? -21.113 -6.683 -2.643 1.00 0.00 2 ARG A CA 21
ATOM 16875 C C . ARG A 1 2 ? -19.689 -6.899 -2.124 1.00 0.00 2 ARG A C 21
ATOM 16876 O O . ARG A 1 2 ? -19.381 -7.950 -1.566 1.00 0.00 2 ARG A O 21
ATOM 16896 N N . CYS A 1 3 ? -18.860 -5.886 -2.327 1.00 0.00 3 CYS A N 21
ATOM 16897 C CA . CYS A 1 3 ? -17.476 -5.952 -1.888 1.00 0.00 3 CYS A CA 21
ATOM 16898 C C . CYS A 1 3 ? -16.687 -4.865 -2.621 1.00 0.00 3 CYS A C 21
ATOM 16899 O O . CYS A 1 3 ? -16.997 -4.531 -3.763 1.00 0.00 3 CYS A O 21
ATOM 16906 N N . ARG A 1 4 ? -15.683 -4.343 -1.932 1.00 0.00 4 ARG A N 21
ATOM 16907 C CA . ARG A 1 4 ? -14.846 -3.301 -2.504 1.00 0.00 4 ARG A CA 21
ATOM 16908 C C . ARG A 1 4 ? -13.512 -3.887 -2.970 1.00 0.00 4 ARG A C 21
ATOM 16909 O O . ARG A 1 4 ? -12.469 -3.614 -2.377 1.00 0.00 4 ARG A O 21
ATOM 16929 N N . TYR A 1 5 ? -13.588 -4.681 -4.028 1.00 0.00 5 TYR A N 21
ATOM 16930 C CA . TYR A 1 5 ? -12.399 -5.308 -4.581 1.00 0.00 5 TYR A CA 21
ATOM 16931 C C . TYR A 1 5 ? -11.258 -4.297 -4.713 1.00 0.00 5 TYR A C 21
ATOM 16932 O O . TYR A 1 5 ? -11.374 -3.318 -5.449 1.00 0.00 5 TYR A O 21
ATOM 16950 N N . THR A 1 6 ? -10.182 -4.570 -3.990 1.00 0.00 6 THR A N 21
ATOM 16951 C CA . THR A 1 6 ? -9.021 -3.696 -4.018 1.00 0.00 6 THR A CA 21
ATOM 16952 C C . THR A 1 6 ? -7.734 -4.518 -3.929 1.00 0.00 6 THR A C 21
ATOM 16953 O O . THR A 1 6 ? -7.780 -5.731 -3.732 1.00 0.00 6 THR A O 21
ATOM 16964 N N . LEU A 1 7 ? -6.615 -3.825 -4.078 1.00 0.00 7 LEU A N 21
ATOM 16965 C CA . LEU A 1 7 ? -5.317 -4.475 -4.017 1.00 0.00 7 LEU A CA 21
ATOM 16966 C C . LEU A 1 7 ? -4.723 -4.286 -2.620 1.00 0.00 7 LEU A C 21
ATOM 16967 O O . LEU A 1 7 ? -4.503 -3.158 -2.181 1.00 0.00 7 LEU A O 21
ATOM 16983 N N . CYS A 1 8 ? -4.478 -5.409 -1.959 1.00 0.00 8 CYS A N 21
ATOM 16984 C CA . CYS A 1 8 ? -3.913 -5.381 -0.620 1.00 0.00 8 CYS A CA 21
ATOM 16985 C C . CYS A 1 8 ? -2.550 -6.074 -0.660 1.00 0.00 8 CYS A C 21
ATOM 16986 O O . CYS A 1 8 ? -2.255 -6.818 -1.594 1.00 0.00 8 CYS A O 21
ATOM 16993 N N . CYS A 1 9 ? -1.754 -5.804 0.364 1.00 0.00 9 CYS A N 21
ATOM 16994 C CA . CYS A 1 9 ? -0.429 -6.392 0.458 1.00 0.00 9 CYS A CA 21
ATOM 16995 C C . CYS A 1 9 ? -0.492 -7.565 1.438 1.00 0.00 9 CYS A C 21
ATOM 16996 O O . CYS A 1 9 ? -1.046 -7.438 2.529 1.00 0.00 9 CYS A O 21
ATOM 17003 N N . ASP A 1 10 ? 0.084 -8.681 1.015 1.00 0.00 10 ASP A N 21
ATOM 17004 C CA . ASP A 1 10 ? 0.100 -9.875 1.842 1.00 0.00 10 ASP A CA 21
ATOM 17005 C C . ASP A 1 10 ? 1.549 -10.262 2.144 1.00 0.00 10 ASP A C 21
ATOM 17006 O O . ASP A 1 10 ? 1.864 -11.443 2.282 1.00 0.00 10 ASP A O 21
ATOM 17015 N N . GLY A 1 11 ? 2.392 -9.244 2.238 1.00 0.00 11 GLY A N 21
ATOM 17016 C CA . GLY A 1 11 ? 3.801 -9.463 2.521 1.00 0.00 11 GLY A CA 21
ATOM 17017 C C . GLY A 1 11 ? 4.329 -10.683 1.764 1.00 0.00 11 GLY A C 21
ATOM 17018 O O . GLY A 1 11 ? 5.281 -11.326 2.203 1.00 0.00 11 GLY A O 21
ATOM 17022 N N . ALA A 1 12 ? 3.688 -10.966 0.639 1.00 0.00 12 ALA A N 21
ATOM 17023 C CA . ALA A 1 12 ? 4.081 -12.097 -0.183 1.00 0.00 12 ALA A CA 21
ATOM 17024 C C . ALA A 1 12 ? 4.866 -11.593 -1.396 1.00 0.00 12 ALA A C 21
ATOM 17025 O O . ALA A 1 12 ? 5.806 -10.814 -1.251 1.00 0.00 12 ALA A O 21
ATOM 17032 N N . LEU A 1 13 ? 4.450 -12.059 -2.564 1.00 0.00 13 LEU A N 21
ATOM 17033 C CA . LEU A 1 13 ? 5.103 -11.664 -3.802 1.00 0.00 13 LEU A CA 21
ATOM 17034 C C . LEU A 1 13 ? 4.915 -10.161 -4.015 1.00 0.00 13 LEU A C 21
ATOM 17035 O O . LEU A 1 13 ? 5.819 -9.483 -4.502 1.00 0.00 13 LEU A O 21
ATOM 17051 N N . LYS A 1 14 ? 3.738 -9.685 -3.641 1.00 0.00 14 LYS A N 21
ATOM 17052 C CA . LYS A 1 14 ? 3.420 -8.274 -3.785 1.00 0.00 14 LYS A CA 21
ATOM 17053 C C . LYS A 1 14 ? 1.942 -8.052 -3.462 1.00 0.00 14 LYS A C 21
ATOM 17054 O O . LYS A 1 14 ? 1.271 -8.951 -2.958 1.00 0.00 14 LYS A O 21
ATOM 17072 N N . ALA A 1 15 ? 1.476 -6.850 -3.768 1.00 0.00 15 ALA A N 21
ATOM 17073 C CA . ALA A 1 15 ? 0.088 -6.499 -3.516 1.00 0.00 15 ALA A CA 21
ATOM 17074 C C . ALA A 1 15 ? -0.815 -7.306 -4.452 1.00 0.00 15 ALA A C 21
ATOM 17075 O O . ALA A 1 15 ? -0.750 -7.149 -5.670 1.00 0.00 15 ALA A O 21
ATOM 17082 N N . VAL A 1 16 ? -1.636 -8.150 -3.845 1.00 0.00 16 VAL A N 21
ATOM 17083 C CA . VAL A 1 16 ? -2.551 -8.981 -4.609 1.00 0.00 16 VAL A CA 21
ATOM 17084 C C . VAL A 1 16 ? -3.987 -8.515 -4.357 1.00 0.00 16 VAL A C 21
ATOM 17085 O O . VAL A 1 16 ? -4.313 -8.063 -3.262 1.00 0.00 16 VAL A O 21
ATOM 17098 N N . SER A 1 17 ? -4.806 -8.643 -5.391 1.00 0.00 17 SER A N 21
ATOM 17099 C CA . SER A 1 17 ? -6.199 -8.242 -5.296 1.00 0.00 17 SER A CA 21
ATOM 17100 C C . SER A 1 17 ? -6.897 -9.031 -4.187 1.00 0.00 17 SER A C 21
ATOM 17101 O O . SER A 1 17 ? -6.520 -10.166 -3.897 1.00 0.00 17 SER A O 21
ATOM 17109 N N . ALA A 1 18 ? -7.903 -8.401 -3.599 1.00 0.00 18 ALA A N 21
ATOM 17110 C CA . ALA A 1 18 ? -8.657 -9.030 -2.528 1.00 0.00 18 ALA A CA 21
ATOM 17111 C C . ALA A 1 18 ? -10.090 -8.494 -2.536 1.00 0.00 18 ALA A C 21
ATOM 17112 O O . ALA A 1 18 ? -10.347 -7.409 -3.055 1.00 0.00 18 ALA A O 21
ATOM 17119 N N . CYS A 1 19 ? -10.984 -9.279 -1.954 1.00 0.00 19 CYS A N 21
ATOM 17120 C CA . CYS A 1 19 ? -12.385 -8.897 -1.888 1.00 0.00 19 CYS A CA 21
ATOM 17121 C C . CYS A 1 19 ? -12.744 -8.643 -0.423 1.00 0.00 19 CYS A C 21
ATOM 17122 O O . CYS A 1 19 ? -13.058 -9.577 0.313 1.00 0.00 19 CYS A O 21
ATOM 17129 N N . LEU A 1 20 ? -12.686 -7.376 -0.043 1.00 0.00 20 LEU A N 21
ATOM 17130 C CA . LEU A 1 20 ? -13.001 -6.988 1.322 1.00 0.00 20 LEU A CA 21
ATOM 17131 C C . LEU A 1 20 ? -14.066 -5.888 1.302 1.00 0.00 20 LEU A C 21
ATOM 17132 O O . LEU A 1 20 ? -14.350 -5.313 0.253 1.00 0.00 20 LEU A O 21
ATOM 17148 N N . HIS A 1 21 ? -14.628 -5.631 2.474 1.00 0.00 21 HIS A N 21
ATOM 17149 C CA . HIS A 1 21 ? -15.655 -4.613 2.604 1.00 0.00 21 HIS A CA 21
ATOM 17150 C C . HIS A 1 21 ? -15.125 -3.455 3.453 1.00 0.00 21 HIS A C 21
ATOM 17151 O O . HIS A 1 21 ? -13.982 -3.485 3.906 1.00 0.00 21 HIS A O 21
ATOM 17165 N N . GLU A 1 22 ? -15.982 -2.463 3.643 1.00 0.00 22 GLU A N 21
ATOM 17166 C CA . GLU A 1 22 ? -15.615 -1.298 4.430 1.00 0.00 22 GLU A CA 21
ATOM 17167 C C . GLU A 1 22 ? -15.473 -1.676 5.905 1.00 0.00 22 GLU A C 21
ATOM 17168 O O . GLU A 1 22 ? -14.741 -1.025 6.648 1.00 0.00 22 GLU A O 21
ATOM 17180 N N . SER A 1 23 ? -16.184 -2.727 6.284 1.00 0.00 23 SER A N 21
ATOM 17181 C CA . SER A 1 23 ? -16.147 -3.200 7.658 1.00 0.00 23 SER A CA 21
ATOM 17182 C C . SER A 1 23 ? -14.874 -4.016 7.895 1.00 0.00 23 SER A C 21
ATOM 17183 O O . SER A 1 23 ? -14.637 -4.495 9.004 1.00 0.00 23 SER A O 21
ATOM 17191 N N . GLU A 1 24 ? -14.088 -4.149 6.837 1.00 0.00 24 GLU A N 21
ATOM 17192 C CA . GLU A 1 24 ? -12.846 -4.897 6.917 1.00 0.00 24 GLU A CA 21
ATOM 17193 C C . GLU A 1 24 ? -11.695 -4.080 6.326 1.00 0.00 24 GLU A C 21
ATOM 17194 O O . GLU A 1 24 ? -11.918 -3.175 5.525 1.00 0.00 24 GLU A O 21
ATOM 17206 N N . SER A 1 25 ? -10.487 -4.430 6.746 1.00 0.00 25 SER A N 21
ATOM 17207 C CA . SER A 1 25 ? -9.301 -3.740 6.268 1.00 0.00 25 SER A CA 21
ATOM 17208 C C . SER A 1 25 ? -8.173 -4.746 6.023 1.00 0.00 25 SER A C 21
ATOM 17209 O O . SER A 1 25 ? -8.196 -5.852 6.560 1.00 0.00 25 SER A O 21
ATOM 17217 N N . CYS A 1 26 ? -7.215 -4.326 5.211 1.00 0.00 26 CYS A N 21
ATOM 17218 C CA . CYS A 1 26 ? -6.081 -5.176 4.889 1.00 0.00 26 CYS A CA 21
ATOM 17219 C C . CYS A 1 26 ? -4.816 -4.317 4.905 1.00 0.00 26 CYS A C 21
ATOM 17220 O O . CYS A 1 26 ? -4.887 -3.106 5.106 1.00 0.00 26 CYS A O 21
ATOM 17227 N N . LEU A 1 27 ? -3.688 -4.978 4.693 1.00 0.00 27 LEU A N 21
ATOM 17228 C CA . LEU A 1 27 ? -2.408 -4.289 4.680 1.00 0.00 27 LEU A CA 21
ATOM 17229 C C . LEU A 1 27 ? -2.277 -3.486 3.385 1.00 0.00 27 LEU A C 21
ATOM 17230 O O . LEU A 1 27 ? -1.709 -3.968 2.406 1.00 0.00 27 LEU A O 21
ATOM 17246 N N . VAL A 1 28 ? -2.814 -2.276 3.420 1.00 0.00 28 VAL A N 21
ATOM 17247 C CA . VAL A 1 28 ? -2.764 -1.401 2.260 1.00 0.00 28 VAL A CA 21
ATOM 17248 C C . VAL A 1 28 ? -1.324 -0.938 2.037 1.00 0.00 28 VAL A C 21
ATOM 17249 O O . VAL A 1 28 ? -0.590 -0.699 2.994 1.00 0.00 28 VAL A O 21
ATOM 17262 N N . PRO A 1 29 ? -0.952 -0.823 0.733 1.00 0.00 29 PRO A N 21
ATOM 17263 C CA . PRO A 1 29 ? 0.387 -0.392 0.373 1.00 0.00 29 PRO A CA 21
ATOM 17264 C C . PRO A 1 29 ? 0.558 1.112 0.591 1.00 0.00 29 PRO A C 21
ATOM 17265 O O . PRO A 1 29 ? -0.325 1.766 1.144 1.00 0.00 29 PRO A O 21
ATOM 17276 N N . GLY A 1 30 ? 1.699 1.618 0.144 1.00 0.00 30 GLY A N 21
ATOM 17277 C CA . GLY A 1 30 ? 1.996 3.033 0.284 1.00 0.00 30 GLY A CA 21
ATOM 17278 C C . GLY A 1 30 ? 2.883 3.522 -0.863 1.00 0.00 30 GLY A C 21
ATOM 17279 O O . GLY A 1 30 ? 3.641 2.746 -1.441 1.00 0.00 30 GLY A O 21
ATOM 17283 N N . ASP A 1 31 ? 2.756 4.808 -1.158 1.00 0.00 31 ASP A N 21
ATOM 17284 C CA . ASP A 1 31 ? 3.536 5.411 -2.227 1.00 0.00 31 ASP A CA 21
ATOM 17285 C C . ASP A 1 31 ? 4.624 6.299 -1.619 1.00 0.00 31 ASP A C 21
ATOM 17286 O O . ASP A 1 31 ? 4.327 7.349 -1.053 1.00 0.00 31 ASP A O 21
ATOM 17295 N N . CYS A 1 32 ? 5.860 5.843 -1.759 1.00 0.00 32 CYS A N 21
ATOM 17296 C CA . CYS A 1 32 ? 6.994 6.583 -1.231 1.00 0.00 32 CYS A CA 21
ATOM 17297 C C . CYS A 1 32 ? 7.476 7.556 -2.309 1.00 0.00 32 CYS A C 21
ATOM 17298 O O . CYS A 1 32 ? 7.845 7.140 -3.405 1.00 0.00 32 CYS A O 21
ATOM 17305 N N . CYS A 1 33 ? 7.457 8.834 -1.958 1.00 0.00 33 CYS A N 21
ATOM 17306 C CA . CYS A 1 33 ? 7.888 9.870 -2.881 1.00 0.00 33 CYS A CA 21
ATOM 17307 C C . CYS A 1 33 ? 9.332 10.245 -2.543 1.00 0.00 33 CYS A C 21
ATOM 17308 O O . CYS A 1 33 ? 9.650 10.524 -1.388 1.00 0.00 33 CYS A O 21
ATOM 17315 N N . ARG A 1 34 ? 10.168 10.239 -3.572 1.00 0.00 34 ARG A N 21
ATOM 17316 C CA . ARG A 1 34 ? 11.570 10.575 -3.397 1.00 0.00 34 ARG A CA 21
ATOM 17317 C C . ARG A 1 34 ? 11.982 11.666 -4.388 1.00 0.00 34 ARG A C 21
ATOM 17318 O O . ARG A 1 34 ? 12.216 11.386 -5.562 1.00 0.00 34 ARG A O 21
ATOM 17338 N N . GLY A 1 35 ? 12.056 12.886 -3.877 1.00 0.00 35 GLY A N 21
ATOM 17339 C CA . GLY A 1 35 ? 12.435 14.021 -4.703 1.00 0.00 35 GLY A CA 21
ATOM 17340 C C . GLY A 1 35 ? 11.439 14.224 -5.846 1.00 0.00 35 GLY A C 21
ATOM 17341 O O . GLY A 1 35 ? 10.541 15.058 -5.751 1.00 0.00 35 GLY A O 21
ATOM 17345 N N . LYS A 1 36 ? 11.632 13.446 -6.901 1.00 0.00 36 LYS A N 21
ATOM 17346 C CA . LYS A 1 36 ? 10.763 13.531 -8.062 1.00 0.00 36 LYS A CA 21
ATOM 17347 C C . LYS A 1 36 ? 10.499 12.123 -8.601 1.00 0.00 36 LYS A C 21
ATOM 17348 O O . LYS A 1 36 ? 10.188 11.953 -9.778 1.00 0.00 36 LYS A O 21
ATOM 17366 N N . SER A 1 37 ? 10.632 11.149 -7.711 1.00 0.00 37 SER A N 21
ATOM 17367 C CA . SER A 1 37 ? 10.413 9.761 -8.081 1.00 0.00 37 SER A CA 21
ATOM 17368 C C . SER A 1 37 ? 9.508 9.083 -7.051 1.00 0.00 37 SER A C 21
ATOM 17369 O O . SER A 1 37 ? 9.904 8.891 -5.903 1.00 0.00 37 SER A O 21
ATOM 17377 N N . ARG A 1 38 ? 8.310 8.736 -7.499 1.00 0.00 38 ARG A N 21
ATOM 17378 C CA . ARG A 1 38 ? 7.346 8.083 -6.630 1.00 0.00 38 ARG A CA 21
ATOM 17379 C C . ARG A 1 38 ? 7.281 6.586 -6.942 1.00 0.00 38 ARG A C 21
ATOM 17380 O O . ARG A 1 38 ? 7.430 6.182 -8.094 1.00 0.00 38 ARG A O 21
ATOM 17400 N N . LEU A 1 39 ? 7.056 5.805 -5.896 1.00 0.00 39 LEU A N 21
ATOM 17401 C CA . LEU A 1 39 ? 6.968 4.363 -6.044 1.00 0.00 39 LEU A CA 21
ATOM 17402 C C . LEU A 1 39 ? 6.029 3.801 -4.975 1.00 0.00 39 LEU A C 21
ATOM 17403 O O . LEU A 1 39 ? 6.076 4.220 -3.820 1.00 0.00 39 LEU A O 21
ATOM 17419 N N . THR A 1 40 ? 5.197 2.861 -5.398 1.00 0.00 40 THR A N 21
ATOM 17420 C CA . THR A 1 40 ? 4.248 2.237 -4.492 1.00 0.00 40 THR A CA 21
ATOM 17421 C C . THR A 1 40 ? 4.673 0.800 -4.181 1.00 0.00 40 THR A C 21
ATOM 17422 O O . THR A 1 40 ? 4.766 -0.032 -5.081 1.00 0.00 40 THR A O 21
ATOM 17433 N N . LEU A 1 41 ? 4.920 0.554 -2.902 1.00 0.00 41 LEU A N 21
ATOM 17434 C CA . LEU A 1 41 ? 5.332 -0.767 -2.461 1.00 0.00 41 LEU A CA 21
ATOM 17435 C C . LEU A 1 41 ? 4.852 -0.993 -1.026 1.00 0.00 41 LEU A C 21
ATOM 17436 O O . LEU A 1 41 ? 4.400 -0.060 -0.365 1.00 0.00 41 LEU A O 21
ATOM 17452 N N . CYS A 1 42 ? 4.968 -2.238 -0.587 1.00 0.00 42 CYS A N 21
ATOM 17453 C CA . CYS A 1 42 ? 4.551 -2.599 0.758 1.00 0.00 42 CYS A CA 21
ATOM 17454 C C . CYS A 1 42 ? 5.748 -2.423 1.695 1.00 0.00 42 CYS A C 21
ATOM 17455 O O . CYS A 1 42 ? 6.786 -3.055 1.508 1.00 0.00 42 CYS A O 21
ATOM 17462 N N . SER A 1 43 ? 5.564 -1.560 2.684 1.00 0.00 43 SER A N 21
ATOM 17463 C CA . SER A 1 43 ? 6.615 -1.294 3.650 1.00 0.00 43 SER A CA 21
ATOM 17464 C C . SER A 1 43 ? 6.005 -0.806 4.966 1.00 0.00 43 SER A C 21
ATOM 17465 O O . SER A 1 43 ? 5.229 0.148 4.979 1.00 0.00 43 SER A O 21
ATOM 17473 N N . TYR A 1 44 ? 6.378 -1.483 6.041 1.00 0.00 44 TYR A N 21
ATOM 17474 C CA . TYR A 1 44 ? 5.878 -1.131 7.358 1.00 0.00 44 TYR A CA 21
ATOM 17475 C C . TYR A 1 44 ? 6.783 -0.097 8.031 1.00 0.00 44 TYR A C 21
ATOM 17476 O O . TYR A 1 44 ? 7.907 0.131 7.588 1.00 0.00 44 TYR A O 21
ATOM 17494 N N . GLY A 1 45 ? 6.258 0.504 9.090 1.00 0.00 45 GLY A N 21
ATOM 17495 C CA . GLY A 1 45 ? 7.003 1.508 9.826 1.00 0.00 45 GLY A CA 21
ATOM 17496 C C . GLY A 1 45 ? 6.082 2.306 10.753 1.00 0.00 45 GLY A C 21
ATOM 17497 O O . GLY A 1 45 ? 5.086 2.872 10.306 1.00 0.00 45 GLY A O 21
ATOM 17501 N N . GLU A 1 46 ? 6.449 2.325 12.026 1.00 0.00 46 GLU A N 21
ATOM 17502 C CA . GLU A 1 46 ? 5.666 3.043 13.018 1.00 0.00 46 GLU A CA 21
ATOM 17503 C C . GLU A 1 46 ? 6.035 4.528 13.010 1.00 0.00 46 GLU A C 21
ATOM 17504 O O . GLU A 1 46 ? 7.208 4.880 12.895 1.00 0.00 46 GLU A O 21
ATOM 17516 N N . GLY A 1 47 ? 5.010 5.359 13.133 1.00 0.00 47 GLY A N 21
ATOM 17517 C CA . GLY A 1 47 ? 5.210 6.798 13.140 1.00 0.00 47 GLY A CA 21
ATOM 17518 C C . GLY A 1 47 ? 3.995 7.524 12.559 1.00 0.00 47 GLY A C 21
ATOM 17519 O O . GLY A 1 47 ? 3.501 8.485 13.147 1.00 0.00 47 GLY A O 21
ATOM 17523 N N . GLY A 1 48 ? 3.547 7.035 11.411 1.00 0.00 48 GLY A N 21
ATOM 17524 C CA . GLY A 1 48 ? 2.400 7.626 10.744 1.00 0.00 48 GLY A CA 21
ATOM 17525 C C . GLY A 1 48 ? 1.133 6.809 11.007 1.00 0.00 48 GLY A C 21
ATOM 17526 O O . GLY A 1 48 ? 0.387 7.097 11.941 1.00 0.00 48 GLY A O 21
ATOM 17530 N N . ASN A 1 49 ? 0.929 5.807 10.165 1.00 0.00 49 ASN A N 21
ATOM 17531 C CA . ASN A 1 49 ? -0.235 4.946 10.294 1.00 0.00 49 ASN A CA 21
ATOM 17532 C C . ASN A 1 49 ? 0.151 3.514 9.916 1.00 0.00 49 ASN A C 21
ATOM 17533 O O . ASN A 1 49 ? -0.223 3.029 8.849 1.00 0.00 49 ASN A O 21
ATOM 17544 N N . GLY A 1 50 ? 0.892 2.878 10.810 1.00 0.00 50 GLY A N 21
ATOM 17545 C CA . GLY A 1 50 ? 1.332 1.513 10.583 1.00 0.00 50 GLY A CA 21
ATOM 17546 C C . GLY A 1 50 ? 2.429 1.460 9.518 1.00 0.00 50 GLY A C 21
ATOM 17547 O O . GLY A 1 50 ? 3.542 1.011 9.789 1.00 0.00 50 GLY A O 21
ATOM 17551 N N . PHE A 1 51 ? 2.078 1.924 8.328 1.00 0.00 51 PHE A N 21
ATOM 17552 C CA . PHE A 1 51 ? 3.018 1.936 7.221 1.00 0.00 51 PHE A CA 21
ATOM 17553 C C . PHE A 1 51 ? 3.861 3.213 7.230 1.00 0.00 51 PHE A C 21
ATOM 17554 O O . PHE A 1 51 ? 3.395 4.264 7.668 1.00 0.00 51 PHE A O 21
ATOM 17571 N N . GLN A 1 52 ? 5.086 3.080 6.742 1.00 0.00 52 GLN A N 21
ATOM 17572 C CA . GLN A 1 52 ? 5.997 4.210 6.688 1.00 0.00 52 GLN A CA 21
ATOM 17573 C C . GLN A 1 52 ? 6.852 4.143 5.422 1.00 0.00 52 GLN A C 21
ATOM 17574 O O . GLN A 1 52 ? 6.672 3.251 4.594 1.00 0.00 52 GLN A O 21
ATOM 17588 N N . CYS A 1 53 ? 7.764 5.097 5.310 1.00 0.00 53 CYS A N 21
ATOM 17589 C CA . CYS A 1 53 ? 8.647 5.158 4.158 1.00 0.00 53 CYS A CA 21
ATOM 17590 C C . CYS A 1 53 ? 10.082 4.937 4.642 1.00 0.00 53 CYS A C 21
ATOM 17591 O O . CYS A 1 53 ? 10.443 5.357 5.739 1.00 0.00 53 CYS A O 21
ATOM 17598 N N . PRO A 1 54 ? 10.883 4.260 3.775 1.00 0.00 54 PRO A N 21
ATOM 17599 C CA . PRO A 1 54 ? 12.271 3.978 4.102 1.00 0.00 54 PRO A CA 21
ATOM 17600 C C . PRO A 1 54 ? 13.131 5.236 3.969 1.00 0.00 54 PRO A C 21
ATOM 17601 O O . PRO A 1 54 ? 12.635 6.295 3.590 1.00 0.00 54 PRO A O 21
ATOM 17612 N N . THR A 1 55 ? 14.408 5.077 4.289 1.00 0.00 55 THR A N 21
ATOM 17613 C CA . THR A 1 55 ? 15.342 6.188 4.210 1.00 0.00 55 THR A CA 21
ATOM 17614 C C . THR A 1 55 ? 15.443 6.698 2.772 1.00 0.00 55 THR A C 21
ATOM 17615 O O . THR A 1 55 ? 15.536 5.908 1.833 1.00 0.00 55 THR A O 21
ATOM 17626 N N . GLY A 1 56 ? 15.421 8.016 2.643 1.00 0.00 56 GLY A N 21
ATOM 17627 C CA . GLY A 1 56 ? 15.509 8.643 1.335 1.00 0.00 56 GLY A CA 21
ATOM 17628 C C . GLY A 1 56 ? 14.130 8.734 0.678 1.00 0.00 56 GLY A C 21
ATOM 17629 O O . GLY A 1 56 ? 13.988 9.315 -0.399 1.00 0.00 56 GLY A O 21
ATOM 17633 N N . TYR A 1 57 ? 13.149 8.153 1.351 1.00 0.00 57 TYR A N 21
ATOM 17634 C CA . TYR A 1 57 ? 11.786 8.162 0.846 1.00 0.00 57 TYR A CA 21
ATOM 17635 C C . TYR A 1 57 ? 10.844 8.870 1.821 1.00 0.00 57 TYR A C 21
ATOM 17636 O O . TYR A 1 57 ? 11.106 8.912 3.022 1.00 0.00 57 TYR A O 21
ATOM 17654 N N . ARG A 1 58 ? 9.768 9.410 1.269 1.00 0.00 58 ARG A N 21
ATOM 17655 C CA . ARG A 1 58 ? 8.785 10.114 2.074 1.00 0.00 58 ARG A CA 21
ATOM 17656 C C . ARG A 1 58 ? 7.386 9.935 1.482 1.00 0.00 58 ARG A C 21
ATOM 17657 O O . ARG A 1 58 ? 7.149 10.279 0.325 1.00 0.00 58 ARG A O 21
ATOM 17677 N N . GLN A 1 59 ? 6.496 9.398 2.303 1.00 0.00 59 GLN A N 21
ATOM 17678 C CA . GLN A 1 59 ? 5.126 9.169 1.876 1.00 0.00 59 GLN A CA 21
ATOM 17679 C C . GLN A 1 59 ? 4.652 10.313 0.979 1.00 0.00 59 GLN A C 21
ATOM 17680 O O . GLN A 1 59 ? 4.804 11.484 1.328 1.00 0.00 59 GLN A O 21
ATOM 17694 N N . CYS A 1 60 ? 4.086 9.937 -0.158 1.00 0.00 60 CYS A N 21
ATOM 17695 C CA . CYS A 1 60 ? 3.588 10.917 -1.108 1.00 0.00 60 CYS A CA 21
ATOM 17696 C C . CYS A 1 60 ? 2.222 11.406 -0.622 1.00 0.00 60 CYS A C 21
ATOM 17697 O O . CYS A 1 60 ? 1.234 11.324 -1.350 1.00 0.00 60 CYS A O 21
ATOM 17704 N N . ASP A 1 1 ? -22.658 -4.563 -7.823 1.00 0.00 1 ASP A N 22
ATOM 17705 C CA . ASP A 1 1 ? -21.749 -5.500 -7.187 1.00 0.00 1 ASP A CA 22
ATOM 17706 C C . ASP A 1 1 ? -21.569 -5.112 -5.718 1.00 0.00 1 ASP A C 22
ATOM 17707 O O . ASP A 1 1 ? -22.031 -4.057 -5.290 1.00 0.00 1 ASP A O 22
ATOM 17716 N N . ARG A 1 2 ? -20.895 -5.987 -4.986 1.00 0.00 2 ARG A N 22
ATOM 17717 C CA . ARG A 1 2 ? -20.648 -5.750 -3.574 1.00 0.00 2 ARG A CA 22
ATOM 17718 C C . ARG A 1 2 ? -19.144 -5.763 -3.288 1.00 0.00 2 ARG A C 22
ATOM 17719 O O . ARG A 1 2 ? -18.373 -6.363 -4.034 1.00 0.00 2 ARG A O 22
ATOM 17739 N N . CYS A 1 3 ? -18.774 -5.093 -2.207 1.00 0.00 3 CYS A N 22
ATOM 17740 C CA . CYS A 1 3 ? -17.377 -5.020 -1.813 1.00 0.00 3 CYS A CA 22
ATOM 17741 C C . CYS A 1 3 ? -16.606 -4.290 -2.914 1.00 0.00 3 CYS A C 22
ATOM 17742 O O . CYS A 1 3 ? -17.061 -4.222 -4.055 1.00 0.00 3 CYS A O 22
ATOM 17749 N N . ARG A 1 4 ? -15.451 -3.763 -2.534 1.00 0.00 4 ARG A N 22
ATOM 17750 C CA . ARG A 1 4 ? -14.611 -3.041 -3.476 1.00 0.00 4 ARG A CA 22
ATOM 17751 C C . ARG A 1 4 ? -13.255 -3.733 -3.615 1.00 0.00 4 ARG A C 22
ATOM 17752 O O . ARG A 1 4 ? -12.375 -3.558 -2.773 1.00 0.00 4 ARG A O 22
ATOM 17772 N N . TYR A 1 5 ? -13.127 -4.504 -4.685 1.00 0.00 5 TYR A N 22
ATOM 17773 C CA . TYR A 1 5 ? -11.891 -5.222 -4.946 1.00 0.00 5 TYR A CA 22
ATOM 17774 C C . TYR A 1 5 ? -10.677 -4.312 -4.757 1.00 0.00 5 TYR A C 22
ATOM 17775 O O . TYR A 1 5 ? -10.515 -3.329 -5.479 1.00 0.00 5 TYR A O 22
ATOM 17793 N N . THR A 1 6 ? -9.852 -4.671 -3.783 1.00 0.00 6 THR A N 22
ATOM 17794 C CA . THR A 1 6 ? -8.657 -3.899 -3.490 1.00 0.00 6 THR A CA 22
ATOM 17795 C C . THR A 1 6 ? -7.430 -4.811 -3.449 1.00 0.00 6 THR A C 22
ATOM 17796 O O . THR A 1 6 ? -7.562 -6.033 -3.394 1.00 0.00 6 THR A O 22
ATOM 17807 N N . LEU A 1 7 ? -6.264 -4.183 -3.477 1.00 0.00 7 LEU A N 22
ATOM 17808 C CA . LEU A 1 7 ? -5.013 -4.922 -3.443 1.00 0.00 7 LEU A CA 22
ATOM 17809 C C . LEU A 1 7 ? -4.340 -4.714 -2.085 1.00 0.00 7 LEU A C 22
ATOM 17810 O O . LEU A 1 7 ? -3.989 -3.590 -1.728 1.00 0.00 7 LEU A O 22
ATOM 17826 N N . CYS A 1 8 ? -4.180 -5.814 -1.365 1.00 0.00 8 CYS A N 22
ATOM 17827 C CA . CYS A 1 8 ? -3.554 -5.768 -0.054 1.00 0.00 8 CYS A CA 22
ATOM 17828 C C . CYS A 1 8 ? -2.293 -6.632 -0.092 1.00 0.00 8 CYS A C 22
ATOM 17829 O O . CYS A 1 8 ? -2.172 -7.522 -0.933 1.00 0.00 8 CYS A O 22
ATOM 17836 N N . CYS A 1 9 ? -1.386 -6.340 0.828 1.00 0.00 9 CYS A N 22
ATOM 17837 C CA . CYS A 1 9 ? -0.138 -7.080 0.910 1.00 0.00 9 CYS A CA 22
ATOM 17838 C C . CYS A 1 9 ? -0.429 -8.444 1.539 1.00 0.00 9 CYS A C 22
ATOM 17839 O O . CYS A 1 9 ? -1.345 -8.575 2.350 1.00 0.00 9 CYS A O 22
ATOM 17846 N N . ASP A 1 10 ? 0.367 -9.426 1.141 1.00 0.00 10 ASP A N 22
ATOM 17847 C CA . ASP A 1 10 ? 0.207 -10.775 1.655 1.00 0.00 10 ASP A CA 22
ATOM 17848 C C . ASP A 1 10 ? 1.145 -10.977 2.847 1.00 0.00 10 ASP A C 22
ATOM 17849 O O . ASP A 1 10 ? 1.595 -12.092 3.105 1.00 0.00 10 ASP A O 22
ATOM 17858 N N . GLY A 1 11 ? 1.413 -9.880 3.541 1.00 0.00 11 GLY A N 22
ATOM 17859 C CA . GLY A 1 11 ? 2.289 -9.923 4.699 1.00 0.00 11 GLY A CA 22
ATOM 17860 C C . GLY A 1 11 ? 3.739 -10.172 4.280 1.00 0.00 11 GLY A C 22
ATOM 17861 O O . GLY A 1 11 ? 4.621 -10.300 5.129 1.00 0.00 11 GLY A O 22
ATOM 17865 N N . ALA A 1 12 ? 3.942 -10.236 2.972 1.00 0.00 12 ALA A N 22
ATOM 17866 C CA . ALA A 1 12 ? 5.269 -10.468 2.430 1.00 0.00 12 ALA A CA 22
ATOM 17867 C C . ALA A 1 12 ? 5.426 -9.689 1.124 1.00 0.00 12 ALA A C 22
ATOM 17868 O O . ALA A 1 12 ? 5.912 -10.227 0.130 1.00 0.00 12 ALA A O 22
ATOM 17875 N N . LEU A 1 13 ? 5.003 -8.433 1.166 1.00 0.00 13 LEU A N 22
ATOM 17876 C CA . LEU A 1 13 ? 5.090 -7.575 -0.003 1.00 0.00 13 LEU A CA 22
ATOM 17877 C C . LEU A 1 13 ? 4.068 -8.032 -1.044 1.00 0.00 13 LEU A C 22
ATOM 17878 O O . LEU A 1 13 ? 3.245 -7.240 -1.503 1.00 0.00 13 LEU A O 22
ATOM 17894 N N . LYS A 1 14 ? 4.152 -9.309 -1.387 1.00 0.00 14 LYS A N 22
ATOM 17895 C CA . LYS A 1 14 ? 3.244 -9.883 -2.366 1.00 0.00 14 LYS A CA 22
ATOM 17896 C C . LYS A 1 14 ? 1.846 -9.293 -2.165 1.00 0.00 14 LYS A C 22
ATOM 17897 O O . LYS A 1 14 ? 1.146 -9.652 -1.220 1.00 0.00 14 LYS A O 22
ATOM 17915 N N . ALA A 1 15 ? 1.481 -8.398 -3.072 1.00 0.00 15 ALA A N 22
ATOM 17916 C CA . ALA A 1 15 ? 0.180 -7.755 -3.007 1.00 0.00 15 ALA A CA 22
ATOM 17917 C C . ALA A 1 15 ? -0.818 -8.547 -3.853 1.00 0.00 15 ALA A C 22
ATOM 17918 O O . ALA A 1 15 ? -0.602 -8.751 -5.046 1.00 0.00 15 ALA A O 22
ATOM 17925 N N . VAL A 1 16 ? -1.891 -8.972 -3.202 1.00 0.00 16 VAL A N 22
ATOM 17926 C CA . VAL A 1 16 ? -2.924 -9.739 -3.879 1.00 0.00 16 VAL A CA 22
ATOM 17927 C C . VAL A 1 16 ? -4.260 -9.004 -3.756 1.00 0.00 16 VAL A C 22
ATOM 17928 O O . VAL A 1 16 ? -4.538 -8.381 -2.733 1.00 0.00 16 VAL A O 22
ATOM 17941 N N . SER A 1 17 ? -5.052 -9.102 -4.814 1.00 0.00 17 SER A N 22
ATOM 17942 C CA . SER A 1 17 ? -6.352 -8.454 -4.838 1.00 0.00 17 SER A CA 22
ATOM 17943 C C . SER A 1 17 ? -7.396 -9.352 -4.171 1.00 0.00 17 SER A C 22
ATOM 17944 O O . SER A 1 17 ? -7.437 -10.555 -4.423 1.00 0.00 17 SER A O 22
ATOM 17952 N N . ALA A 1 18 ? -8.213 -8.733 -3.331 1.00 0.00 18 ALA A N 22
ATOM 17953 C CA . ALA A 1 18 ? -9.254 -9.460 -2.625 1.00 0.00 18 ALA A CA 22
ATOM 17954 C C . ALA A 1 18 ? -10.538 -8.628 -2.617 1.00 0.00 18 ALA A C 22
ATOM 17955 O O . ALA A 1 18 ? -10.491 -7.409 -2.776 1.00 0.00 18 ALA A O 22
ATOM 17962 N N . CYS A 1 19 ? -11.652 -9.319 -2.432 1.00 0.00 19 CYS A N 22
ATOM 17963 C CA . CYS A 1 19 ? -12.946 -8.658 -2.401 1.00 0.00 19 CYS A CA 22
ATOM 17964 C C . CYS A 1 19 ? -13.288 -8.341 -0.944 1.00 0.00 19 CYS A C 22
ATOM 17965 O O . CYS A 1 19 ? -14.025 -9.087 -0.299 1.00 0.00 19 CYS A O 22
ATOM 17972 N N . LEU A 1 20 ? -12.739 -7.234 -0.467 1.00 0.00 20 LEU A N 22
ATOM 17973 C CA . LEU A 1 20 ? -12.977 -6.809 0.901 1.00 0.00 20 LEU A CA 22
ATOM 17974 C C . LEU A 1 20 ? -13.995 -5.666 0.907 1.00 0.00 20 LEU A C 22
ATOM 17975 O O . LEU A 1 20 ? -14.165 -4.978 -0.099 1.00 0.00 20 LEU A O 22
ATOM 17991 N N . HIS A 1 21 ? -14.645 -5.500 2.049 1.00 0.00 21 HIS A N 22
ATOM 17992 C CA . HIS A 1 21 ? -15.642 -4.454 2.197 1.00 0.00 21 HIS A CA 22
ATOM 17993 C C . HIS A 1 21 ? -15.076 -3.326 3.063 1.00 0.00 21 HIS A C 22
ATOM 17994 O O . HIS A 1 21 ? -13.932 -3.396 3.511 1.00 0.00 21 HIS A O 22
ATOM 18008 N N . GLU A 1 22 ? -15.904 -2.313 3.274 1.00 0.00 22 GLU A N 22
ATOM 18009 C CA . GLU A 1 22 ? -15.501 -1.172 4.078 1.00 0.00 22 GLU A CA 22
ATOM 18010 C C . GLU A 1 22 ? -15.383 -1.575 5.550 1.00 0.00 22 GLU A C 22
ATOM 18011 O O . GLU A 1 22 ? -14.625 -0.968 6.304 1.00 0.00 22 GLU A O 22
ATOM 18023 N N . SER A 1 23 ? -16.144 -2.597 5.913 1.00 0.00 23 SER A N 22
ATOM 18024 C CA . SER A 1 23 ? -16.134 -3.088 7.280 1.00 0.00 23 SER A CA 22
ATOM 18025 C C . SER A 1 23 ? -14.906 -3.971 7.510 1.00 0.00 23 SER A C 22
ATOM 18026 O O . SER A 1 23 ? -14.724 -4.517 8.598 1.00 0.00 23 SER A O 22
ATOM 18034 N N . GLU A 1 24 ? -14.096 -4.085 6.469 1.00 0.00 24 GLU A N 22
ATOM 18035 C CA . GLU A 1 24 ? -12.890 -4.894 6.544 1.00 0.00 24 GLU A CA 22
ATOM 18036 C C . GLU A 1 24 ? -11.670 -4.065 6.137 1.00 0.00 24 GLU A C 22
ATOM 18037 O O . GLU A 1 24 ? -11.799 -3.076 5.417 1.00 0.00 24 GLU A O 22
ATOM 18049 N N . SER A 1 25 ? -10.513 -4.500 6.615 1.00 0.00 25 SER A N 22
ATOM 18050 C CA . SER A 1 25 ? -9.270 -3.812 6.309 1.00 0.00 25 SER A CA 22
ATOM 18051 C C . SER A 1 25 ? -8.117 -4.814 6.256 1.00 0.00 25 SER A C 22
ATOM 18052 O O . SER A 1 25 ? -8.118 -5.807 6.981 1.00 0.00 25 SER A O 22
ATOM 18060 N N . CYS A 1 26 ? -7.157 -4.518 5.391 1.00 0.00 26 CYS A N 22
ATOM 18061 C CA . CYS A 1 26 ? -5.999 -5.381 5.233 1.00 0.00 26 CYS A CA 22
ATOM 18062 C C . CYS A 1 26 ? -4.750 -4.501 5.169 1.00 0.00 26 CYS A C 22
ATOM 18063 O O . CYS A 1 26 ? -4.850 -3.276 5.111 1.00 0.00 26 CYS A O 22
ATOM 18070 N N . LEU A 1 27 ? -3.599 -5.159 5.182 1.00 0.00 27 LEU A N 22
ATOM 18071 C CA . LEU A 1 27 ? -2.332 -4.452 5.126 1.00 0.00 27 LEU A CA 22
ATOM 18072 C C . LEU A 1 27 ? -2.189 -3.777 3.761 1.00 0.00 27 LEU A C 22
ATOM 18073 O O . LEU A 1 27 ? -1.715 -4.393 2.807 1.00 0.00 27 LEU A O 22
ATOM 18089 N N . VAL A 1 28 ? -2.607 -2.521 3.710 1.00 0.00 28 VAL A N 22
ATOM 18090 C CA . VAL A 1 28 ? -2.532 -1.757 2.476 1.00 0.00 28 VAL A CA 22
ATOM 18091 C C . VAL A 1 28 ? -1.113 -1.211 2.307 1.00 0.00 28 VAL A C 22
ATOM 18092 O O . VAL A 1 28 ? -0.465 -0.839 3.283 1.00 0.00 28 VAL A O 22
ATOM 18105 N N . PRO A 1 29 ? -0.660 -1.178 1.024 1.00 0.00 29 PRO A N 22
ATOM 18106 C CA . PRO A 1 29 ? 0.671 -0.684 0.713 1.00 0.00 29 PRO A CA 22
ATOM 18107 C C . PRO A 1 29 ? 0.725 0.843 0.807 1.00 0.00 29 PRO A C 22
ATOM 18108 O O . PRO A 1 29 ? -0.214 1.471 1.293 1.00 0.00 29 PRO A O 22
ATOM 18119 N N . GLY A 1 30 ? 1.832 1.394 0.334 1.00 0.00 30 GLY A N 22
ATOM 18120 C CA . GLY A 1 30 ? 2.021 2.834 0.358 1.00 0.00 30 GLY A CA 22
ATOM 18121 C C . GLY A 1 30 ? 2.879 3.295 -0.822 1.00 0.00 30 GLY A C 22
ATOM 18122 O O . GLY A 1 30 ? 3.733 2.550 -1.302 1.00 0.00 30 GLY A O 22
ATOM 18126 N N . ASP A 1 31 ? 2.622 4.521 -1.256 1.00 0.00 31 ASP A N 22
ATOM 18127 C CA . ASP A 1 31 ? 3.361 5.089 -2.371 1.00 0.00 31 ASP A CA 22
ATOM 18128 C C . ASP A 1 31 ? 4.193 6.274 -1.875 1.00 0.00 31 ASP A C 22
ATOM 18129 O O . ASP A 1 31 ? 3.662 7.361 -1.656 1.00 0.00 31 ASP A O 22
ATOM 18138 N N . CYS A 1 32 ? 5.483 6.021 -1.711 1.00 0.00 32 CYS A N 22
ATOM 18139 C CA . CYS A 1 32 ? 6.394 7.053 -1.245 1.00 0.00 32 CYS A CA 22
ATOM 18140 C C . CYS A 1 32 ? 6.937 7.801 -2.464 1.00 0.00 32 CYS A C 22
ATOM 18141 O O . CYS A 1 32 ? 7.545 7.198 -3.347 1.00 0.00 32 CYS A O 22
ATOM 18148 N N . CYS A 1 33 ? 6.698 9.104 -2.473 1.00 0.00 33 CYS A N 22
ATOM 18149 C CA . CYS A 1 33 ? 7.156 9.941 -3.570 1.00 0.00 33 CYS A CA 22
ATOM 18150 C C . CYS A 1 33 ? 8.085 11.014 -2.999 1.00 0.00 33 CYS A C 22
ATOM 18151 O O . CYS A 1 33 ? 7.912 11.450 -1.861 1.00 0.00 33 CYS A O 22
ATOM 18158 N N . ARG A 1 34 ? 9.051 11.410 -3.816 1.00 0.00 34 ARG A N 22
ATOM 18159 C CA . ARG A 1 34 ? 10.008 12.424 -3.406 1.00 0.00 34 ARG A CA 22
ATOM 18160 C C . ARG A 1 34 ? 10.628 13.094 -4.633 1.00 0.00 34 ARG A C 22
ATOM 18161 O O . ARG A 1 34 ? 11.249 12.430 -5.461 1.00 0.00 34 ARG A O 22
ATOM 18181 N N . GLY A 1 35 ? 10.440 14.404 -4.711 1.00 0.00 35 GLY A N 22
ATOM 18182 C CA . GLY A 1 35 ? 10.973 15.171 -5.824 1.00 0.00 35 GLY A CA 22
ATOM 18183 C C . GLY A 1 35 ? 10.243 14.831 -7.125 1.00 0.00 35 GLY A C 22
ATOM 18184 O O . GLY A 1 35 ? 9.262 15.483 -7.479 1.00 0.00 35 GLY A O 22
ATOM 18188 N N . LYS A 1 36 ? 10.750 13.811 -7.801 1.00 0.00 36 LYS A N 22
ATOM 18189 C CA . LYS A 1 36 ? 10.159 13.377 -9.055 1.00 0.00 36 LYS A CA 22
ATOM 18190 C C . LYS A 1 36 ? 10.280 11.855 -9.172 1.00 0.00 36 LYS A C 22
ATOM 18191 O O . LYS A 1 36 ? 10.307 11.315 -10.276 1.00 0.00 36 LYS A O 22
ATOM 18209 N N . SER A 1 37 ? 10.352 11.209 -8.017 1.00 0.00 37 SER A N 22
ATOM 18210 C CA . SER A 1 37 ? 10.470 9.762 -7.976 1.00 0.00 37 SER A CA 22
ATOM 18211 C C . SER A 1 37 ? 9.447 9.181 -6.998 1.00 0.00 37 SER A C 22
ATOM 18212 O O . SER A 1 37 ? 9.451 9.519 -5.816 1.00 0.00 37 SER A O 22
ATOM 18220 N N . ARG A 1 38 ? 8.595 8.316 -7.528 1.00 0.00 38 ARG A N 22
ATOM 18221 C CA . ARG A 1 38 ? 7.568 7.684 -6.717 1.00 0.00 38 ARG A CA 22
ATOM 18222 C C . ARG A 1 38 ? 7.700 6.161 -6.786 1.00 0.00 38 ARG A C 22
ATOM 18223 O O . ARG A 1 38 ? 8.117 5.616 -7.806 1.00 0.00 38 ARG A O 22
ATOM 18243 N N . LEU A 1 39 ? 7.336 5.518 -5.686 1.00 0.00 39 LEU A N 22
ATOM 18244 C CA . LEU A 1 39 ? 7.408 4.068 -5.609 1.00 0.00 39 LEU A CA 22
ATOM 18245 C C . LEU A 1 39 ? 6.331 3.559 -4.649 1.00 0.00 39 LEU A C 22
ATOM 18246 O O . LEU A 1 39 ? 6.176 4.087 -3.548 1.00 0.00 39 LEU A O 22
ATOM 18262 N N . THR A 1 40 ? 5.615 2.541 -5.100 1.00 0.00 40 THR A N 22
ATOM 18263 C CA . THR A 1 40 ? 4.557 1.954 -4.295 1.00 0.00 40 THR A CA 22
ATOM 18264 C C . THR A 1 40 ? 4.907 0.511 -3.925 1.00 0.00 40 THR A C 22
ATOM 18265 O O . THR A 1 40 ? 4.957 -0.362 -4.789 1.00 0.00 40 THR A O 22
ATOM 18276 N N . LEU A 1 41 ? 5.138 0.304 -2.636 1.00 0.00 41 LEU A N 22
ATOM 18277 C CA . LEU A 1 41 ? 5.481 -1.017 -2.140 1.00 0.00 41 LEU A CA 22
ATOM 18278 C C . LEU A 1 41 ? 5.022 -1.147 -0.687 1.00 0.00 41 LEU A C 22
ATOM 18279 O O . LEU A 1 41 ? 4.597 -0.166 -0.076 1.00 0.00 41 LEU A O 22
ATOM 18295 N N . CYS A 1 42 ? 5.121 -2.364 -0.174 1.00 0.00 42 CYS A N 22
ATOM 18296 C CA . CYS A 1 42 ? 4.720 -2.635 1.197 1.00 0.00 42 CYS A CA 22
ATOM 18297 C C . CYS A 1 42 ? 5.959 -2.529 2.088 1.00 0.00 42 CYS A C 22
ATOM 18298 O O . CYS A 1 42 ? 6.960 -3.204 1.850 1.00 0.00 42 CYS A O 22
ATOM 18305 N N . SER A 1 43 ? 5.851 -1.677 3.097 1.00 0.00 43 SER A N 22
ATOM 18306 C CA . SER A 1 43 ? 6.950 -1.474 4.026 1.00 0.00 43 SER A CA 22
ATOM 18307 C C . SER A 1 43 ? 6.429 -0.858 5.326 1.00 0.00 43 SER A C 22
ATOM 18308 O O . SER A 1 43 ? 6.031 0.305 5.350 1.00 0.00 43 SER A O 22
ATOM 18316 N N . TYR A 1 44 ? 6.449 -1.667 6.376 1.00 0.00 44 TYR A N 22
ATOM 18317 C CA . TYR A 1 44 ? 5.984 -1.216 7.676 1.00 0.00 44 TYR A CA 22
ATOM 18318 C C . TYR A 1 44 ? 7.149 -0.721 8.535 1.00 0.00 44 TYR A C 22
ATOM 18319 O O . TYR A 1 44 ? 8.309 -0.996 8.231 1.00 0.00 44 TYR A O 22
ATOM 18337 N N . GLY A 1 45 ? 6.801 0.001 9.590 1.00 0.00 45 GLY A N 22
ATOM 18338 C CA . GLY A 1 45 ? 7.804 0.536 10.495 1.00 0.00 45 GLY A CA 22
ATOM 18339 C C . GLY A 1 45 ? 7.321 1.836 11.141 1.00 0.00 45 GLY A C 22
ATOM 18340 O O . GLY A 1 45 ? 6.273 2.365 10.772 1.00 0.00 45 GLY A O 22
ATOM 18344 N N . GLU A 1 46 ? 8.108 2.313 12.093 1.00 0.00 46 GLU A N 22
ATOM 18345 C CA . GLU A 1 46 ? 7.774 3.542 12.795 1.00 0.00 46 GLU A CA 22
ATOM 18346 C C . GLU A 1 46 ? 6.465 3.372 13.568 1.00 0.00 46 GLU A C 22
ATOM 18347 O O . GLU A 1 46 ? 5.928 4.339 14.106 1.00 0.00 46 GLU A O 22
ATOM 18359 N N . GLY A 1 47 ? 5.989 2.136 13.598 1.00 0.00 47 GLY A N 22
ATOM 18360 C CA . GLY A 1 47 ? 4.752 1.828 14.297 1.00 0.00 47 GLY A CA 22
ATOM 18361 C C . GLY A 1 47 ? 3.745 2.971 14.159 1.00 0.00 47 GLY A C 22
ATOM 18362 O O . GLY A 1 47 ? 3.122 3.377 15.140 1.00 0.00 47 GLY A O 22
ATOM 18366 N N . GLY A 1 48 ? 3.615 3.459 12.934 1.00 0.00 48 GLY A N 22
ATOM 18367 C CA . GLY A 1 48 ? 2.694 4.547 12.655 1.00 0.00 48 GLY A CA 22
ATOM 18368 C C . GLY A 1 48 ? 1.499 4.058 11.834 1.00 0.00 48 GLY A C 22
ATOM 18369 O O . GLY A 1 48 ? 0.628 3.364 12.353 1.00 0.00 48 GLY A O 22
ATOM 18373 N N . ASN A 1 49 ? 1.499 4.441 10.565 1.00 0.00 49 ASN A N 22
ATOM 18374 C CA . ASN A 1 49 ? 0.425 4.050 9.668 1.00 0.00 49 ASN A CA 22
ATOM 18375 C C . ASN A 1 49 ? 0.788 2.726 8.992 1.00 0.00 49 ASN A C 22
ATOM 18376 O O . ASN A 1 49 ? 0.624 2.577 7.782 1.00 0.00 49 ASN A O 22
ATOM 18387 N N . GLY A 1 50 ? 1.274 1.799 9.803 1.00 0.00 50 GLY A N 22
ATOM 18388 C CA . GLY A 1 50 ? 1.661 0.492 9.300 1.00 0.00 50 GLY A CA 22
ATOM 18389 C C . GLY A 1 50 ? 2.509 0.622 8.033 1.00 0.00 50 GLY A C 22
ATOM 18390 O O . GLY A 1 50 ? 2.584 -0.310 7.234 1.00 0.00 50 GLY A O 22
ATOM 18394 N N . PHE A 1 51 ? 3.126 1.786 7.889 1.00 0.00 51 PHE A N 22
ATOM 18395 C CA . PHE A 1 51 ? 3.965 2.049 6.733 1.00 0.00 51 PHE A CA 22
ATOM 18396 C C . PHE A 1 51 ? 5.253 2.766 7.143 1.00 0.00 51 PHE A C 22
ATOM 18397 O O . PHE A 1 51 ? 5.279 3.478 8.146 1.00 0.00 51 PHE A O 22
ATOM 18414 N N . GLN A 1 52 ? 6.290 2.553 6.347 1.00 0.00 52 GLN A N 22
ATOM 18415 C CA . GLN A 1 52 ? 7.579 3.170 6.615 1.00 0.00 52 GLN A CA 22
ATOM 18416 C C . GLN A 1 52 ? 8.317 3.447 5.304 1.00 0.00 52 GLN A C 22
ATOM 18417 O O . GLN A 1 52 ? 9.063 2.599 4.816 1.00 0.00 52 GLN A O 22
ATOM 18431 N N . CYS A 1 53 ? 8.084 4.637 4.770 1.00 0.00 53 CYS A N 22
ATOM 18432 C CA . CYS A 1 53 ? 8.718 5.035 3.525 1.00 0.00 53 CYS A CA 22
ATOM 18433 C C . CYS A 1 53 ? 10.234 5.017 3.729 1.00 0.00 53 CYS A C 22
ATOM 18434 O O . CYS A 1 53 ? 10.720 5.295 4.824 1.00 0.00 53 CYS A O 22
ATOM 18441 N N . PRO A 1 54 ? 10.959 4.676 2.630 1.00 0.00 54 PRO A N 22
ATOM 18442 C CA . PRO A 1 54 ? 12.410 4.616 2.679 1.00 0.00 54 PRO A CA 22
ATOM 18443 C C . PRO A 1 54 ? 13.016 6.020 2.686 1.00 0.00 54 PRO A C 22
ATOM 18444 O O . PRO A 1 54 ? 12.320 7.002 2.429 1.00 0.00 54 PRO A O 22
ATOM 18455 N N . THR A 1 55 ? 14.307 6.072 2.982 1.00 0.00 55 THR A N 22
ATOM 18456 C CA . THR A 1 55 ? 15.014 7.341 3.026 1.00 0.00 55 THR A CA 22
ATOM 18457 C C . THR A 1 55 ? 15.022 7.995 1.643 1.00 0.00 55 THR A C 22
ATOM 18458 O O . THR A 1 55 ? 15.350 7.350 0.649 1.00 0.00 55 THR A O 22
ATOM 18469 N N . GLY A 1 56 ? 14.655 9.268 1.624 1.00 0.00 56 GLY A N 22
ATOM 18470 C CA . GLY A 1 56 ? 14.615 10.017 0.380 1.00 0.00 56 GLY A CA 22
ATOM 18471 C C . GLY A 1 56 ? 13.225 9.951 -0.256 1.00 0.00 56 GLY A C 22
ATOM 18472 O O . GLY A 1 56 ? 12.990 10.547 -1.306 1.00 0.00 56 GLY A O 22
ATOM 18476 N N . TYR A 1 57 ? 12.340 9.221 0.409 1.00 0.00 57 TYR A N 22
ATOM 18477 C CA . TYR A 1 57 ? 10.980 9.070 -0.079 1.00 0.00 57 TYR A CA 22
ATOM 18478 C C . TYR A 1 57 ? 9.966 9.489 0.987 1.00 0.00 57 TYR A C 22
ATOM 18479 O O . TYR A 1 57 ? 10.206 9.312 2.182 1.00 0.00 57 TYR A O 22
ATOM 18497 N N . ARG A 1 58 ? 8.854 10.036 0.519 1.00 0.00 58 ARG A N 22
ATOM 18498 C CA . ARG A 1 58 ? 7.802 10.482 1.418 1.00 0.00 58 ARG A CA 22
ATOM 18499 C C . ARG A 1 58 ? 6.430 10.271 0.775 1.00 0.00 58 ARG A C 22
ATOM 18500 O O . ARG A 1 58 ? 6.203 10.682 -0.361 1.00 0.00 58 ARG A O 22
ATOM 18520 N N . GLN A 1 59 ? 5.551 9.630 1.532 1.00 0.00 59 GLN A N 22
ATOM 18521 C CA . GLN A 1 59 ? 4.207 9.359 1.051 1.00 0.00 59 GLN A CA 22
ATOM 18522 C C . GLN A 1 59 ? 3.694 10.535 0.217 1.00 0.00 59 GLN A C 22
ATOM 18523 O O . GLN A 1 59 ? 3.789 11.687 0.638 1.00 0.00 59 GLN A O 22
ATOM 18537 N N . CYS A 1 60 ? 3.163 10.205 -0.951 1.00 0.00 60 CYS A N 22
ATOM 18538 C CA . CYS A 1 60 ? 2.635 11.219 -1.847 1.00 0.00 60 CYS A CA 22
ATOM 18539 C C . CYS A 1 60 ? 1.238 11.609 -1.363 1.00 0.00 60 CYS A C 22
ATOM 18540 O O . CYS A 1 60 ? 0.535 12.368 -2.028 1.00 0.00 60 CYS A O 22
ATOM 18547 N N . ASP A 1 1 ? -24.881 -5.555 -5.191 1.00 0.00 1 ASP A N 23
ATOM 18548 C CA . ASP A 1 1 ? -23.483 -5.379 -5.540 1.00 0.00 1 ASP A CA 23
ATOM 18549 C C . ASP A 1 1 ? -22.654 -6.490 -4.891 1.00 0.00 1 ASP A C 23
ATOM 18550 O O . ASP A 1 1 ? -23.187 -7.310 -4.145 1.00 0.00 1 ASP A O 23
ATOM 18559 N N . ARG A 1 2 ? -21.366 -6.482 -5.200 1.00 0.00 2 ARG A N 23
ATOM 18560 C CA . ARG A 1 2 ? -20.461 -7.478 -4.656 1.00 0.00 2 ARG A CA 23
ATOM 18561 C C . ARG A 1 2 ? -19.234 -6.802 -4.040 1.00 0.00 2 ARG A C 23
ATOM 18562 O O . ARG A 1 2 ? -18.972 -5.629 -4.301 1.00 0.00 2 ARG A O 23
ATOM 18582 N N . CYS A 1 3 ? -18.516 -7.571 -3.235 1.00 0.00 3 CYS A N 23
ATOM 18583 C CA . CYS A 1 3 ? -17.323 -7.060 -2.581 1.00 0.00 3 CYS A CA 23
ATOM 18584 C C . CYS A 1 3 ? -16.546 -6.212 -3.590 1.00 0.00 3 CYS A C 23
ATOM 18585 O O . CYS A 1 3 ? -16.710 -6.374 -4.798 1.00 0.00 3 CYS A O 23
ATOM 18592 N N . ARG A 1 4 ? -15.718 -5.326 -3.058 1.00 0.00 4 ARG A N 23
ATOM 18593 C CA . ARG A 1 4 ? -14.916 -4.453 -3.897 1.00 0.00 4 ARG A CA 23
ATOM 18594 C C . ARG A 1 4 ? -13.450 -4.890 -3.869 1.00 0.00 4 ARG A C 23
ATOM 18595 O O . ARG A 1 4 ? -12.671 -4.414 -3.044 1.00 0.00 4 ARG A O 23
ATOM 18615 N N . TYR A 1 5 ? -13.117 -5.791 -4.782 1.00 0.00 5 TYR A N 23
ATOM 18616 C CA . TYR A 1 5 ? -11.758 -6.299 -4.873 1.00 0.00 5 TYR A CA 23
ATOM 18617 C C . TYR A 1 5 ? -10.745 -5.152 -4.884 1.00 0.00 5 TYR A C 23
ATOM 18618 O O . TYR A 1 5 ? -10.724 -4.347 -5.814 1.00 0.00 5 TYR A O 23
ATOM 18636 N N . THR A 1 6 ? -9.930 -5.115 -3.840 1.00 0.00 6 THR A N 23
ATOM 18637 C CA . THR A 1 6 ? -8.916 -4.080 -3.719 1.00 0.00 6 THR A CA 23
ATOM 18638 C C . THR A 1 6 ? -7.523 -4.706 -3.637 1.00 0.00 6 THR A C 23
ATOM 18639 O O . THR A 1 6 ? -7.388 -5.897 -3.361 1.00 0.00 6 THR A O 23
ATOM 18650 N N . LEU A 1 7 ? -6.521 -3.875 -3.883 1.00 0.00 7 LEU A N 23
ATOM 18651 C CA . LEU A 1 7 ? -5.142 -4.332 -3.842 1.00 0.00 7 LEU A CA 23
ATOM 18652 C C . LEU A 1 7 ? -4.568 -4.083 -2.445 1.00 0.00 7 LEU A C 23
ATOM 18653 O O . LEU A 1 7 ? -4.198 -2.959 -2.113 1.00 0.00 7 LEU A O 23
ATOM 18669 N N . CYS A 1 8 ? -4.514 -5.152 -1.664 1.00 0.00 8 CYS A N 23
ATOM 18670 C CA . CYS A 1 8 ? -3.992 -5.064 -0.311 1.00 0.00 8 CYS A CA 23
ATOM 18671 C C . CYS A 1 8 ? -2.666 -5.825 -0.257 1.00 0.00 8 CYS A C 23
ATOM 18672 O O . CYS A 1 8 ? -2.358 -6.606 -1.156 1.00 0.00 8 CYS A O 23
ATOM 18679 N N . CYS A 1 9 ? -1.918 -5.571 0.806 1.00 0.00 9 CYS A N 23
ATOM 18680 C CA . CYS A 1 9 ? -0.632 -6.223 0.989 1.00 0.00 9 CYS A CA 23
ATOM 18681 C C . CYS A 1 9 ? -0.855 -7.516 1.774 1.00 0.00 9 CYS A C 23
ATOM 18682 O O . CYS A 1 9 ? -1.839 -7.641 2.503 1.00 0.00 9 CYS A O 23
ATOM 18689 N N . ASP A 1 10 ? 0.073 -8.446 1.601 1.00 0.00 10 ASP A N 23
ATOM 18690 C CA . ASP A 1 10 ? -0.011 -9.724 2.285 1.00 0.00 10 ASP A CA 23
ATOM 18691 C C . ASP A 1 10 ? 0.694 -9.621 3.638 1.00 0.00 10 ASP A C 23
ATOM 18692 O O . ASP A 1 10 ? 0.566 -10.510 4.478 1.00 0.00 10 ASP A O 23
ATOM 18701 N N . GLY A 1 11 ? 1.424 -8.528 3.808 1.00 0.00 11 GLY A N 23
ATOM 18702 C CA . GLY A 1 11 ? 2.150 -8.298 5.045 1.00 0.00 11 GLY A CA 23
ATOM 18703 C C . GLY A 1 11 ? 3.603 -8.763 4.923 1.00 0.00 11 GLY A C 23
ATOM 18704 O O . GLY A 1 11 ? 4.505 -8.145 5.485 1.00 0.00 11 GLY A O 23
ATOM 18708 N N . ALA A 1 12 ? 3.783 -9.850 4.187 1.00 0.00 12 ALA A N 23
ATOM 18709 C CA . ALA A 1 12 ? 5.110 -10.405 3.985 1.00 0.00 12 ALA A CA 23
ATOM 18710 C C . ALA A 1 12 ? 5.146 -11.158 2.652 1.00 0.00 12 ALA A C 23
ATOM 18711 O O . ALA A 1 12 ? 5.272 -12.381 2.630 1.00 0.00 12 ALA A O 23
ATOM 18718 N N . LEU A 1 13 ? 5.031 -10.395 1.575 1.00 0.00 13 LEU A N 23
ATOM 18719 C CA . LEU A 1 13 ? 5.049 -10.975 0.243 1.00 0.00 13 LEU A CA 23
ATOM 18720 C C . LEU A 1 13 ? 4.926 -9.858 -0.796 1.00 0.00 13 LEU A C 23
ATOM 18721 O O . LEU A 1 13 ? 5.920 -9.231 -1.159 1.00 0.00 13 LEU A O 23
ATOM 18737 N N . LYS A 1 14 ? 3.697 -9.644 -1.245 1.00 0.00 14 LYS A N 23
ATOM 18738 C CA . LYS A 1 14 ? 3.431 -8.614 -2.235 1.00 0.00 14 LYS A CA 23
ATOM 18739 C C . LYS A 1 14 ? 1.989 -8.130 -2.085 1.00 0.00 14 LYS A C 23
ATOM 18740 O O . LYS A 1 14 ? 1.264 -8.588 -1.203 1.00 0.00 14 LYS A O 23
ATOM 18758 N N . ALA A 1 15 ? 1.614 -7.208 -2.960 1.00 0.00 15 ALA A N 23
ATOM 18759 C CA . ALA A 1 15 ? 0.270 -6.656 -2.936 1.00 0.00 15 ALA A CA 23
ATOM 18760 C C . ALA A 1 15 ? -0.605 -7.413 -3.937 1.00 0.00 15 ALA A C 23
ATOM 18761 O O . ALA A 1 15 ? -0.340 -7.393 -5.139 1.00 0.00 15 ALA A O 23
ATOM 18768 N N . VAL A 1 16 ? -1.631 -8.062 -3.406 1.00 0.00 16 VAL A N 23
ATOM 18769 C CA . VAL A 1 16 ? -2.547 -8.824 -4.237 1.00 0.00 16 VAL A CA 23
ATOM 18770 C C . VAL A 1 16 ? -3.950 -8.227 -4.121 1.00 0.00 16 VAL A C 23
ATOM 18771 O O . VAL A 1 16 ? -4.161 -7.263 -3.387 1.00 0.00 16 VAL A O 23
ATOM 18784 N N . SER A 1 17 ? -4.876 -8.825 -4.857 1.00 0.00 17 SER A N 23
ATOM 18785 C CA . SER A 1 17 ? -6.254 -8.365 -4.846 1.00 0.00 17 SER A CA 23
ATOM 18786 C C . SER A 1 17 ? -7.076 -9.198 -3.863 1.00 0.00 17 SER A C 23
ATOM 18787 O O . SER A 1 17 ? -7.239 -10.403 -4.048 1.00 0.00 17 SER A O 23
ATOM 18795 N N . ALA A 1 18 ? -7.574 -8.523 -2.836 1.00 0.00 18 ALA A N 23
ATOM 18796 C CA . ALA A 1 18 ? -8.377 -9.187 -1.823 1.00 0.00 18 ALA A CA 23
ATOM 18797 C C . ALA A 1 18 ? -9.846 -8.805 -2.010 1.00 0.00 18 ALA A C 23
ATOM 18798 O O . ALA A 1 18 ? -10.150 -7.717 -2.497 1.00 0.00 18 ALA A O 23
ATOM 18805 N N . CYS A 1 19 ? -10.718 -9.720 -1.613 1.00 0.00 19 CYS A N 23
ATOM 18806 C CA . CYS A 1 19 ? -12.148 -9.492 -1.730 1.00 0.00 19 CYS A CA 23
ATOM 18807 C C . CYS A 1 19 ? -12.676 -9.040 -0.367 1.00 0.00 19 CYS A C 23
ATOM 18808 O O . CYS A 1 19 ? -13.170 -9.854 0.412 1.00 0.00 19 CYS A O 23
ATOM 18815 N N . LEU A 1 20 ? -12.555 -7.744 -0.122 1.00 0.00 20 LEU A N 23
ATOM 18816 C CA . LEU A 1 20 ? -13.015 -7.174 1.133 1.00 0.00 20 LEU A CA 23
ATOM 18817 C C . LEU A 1 20 ? -14.133 -6.168 0.852 1.00 0.00 20 LEU A C 23
ATOM 18818 O O . LEU A 1 20 ? -14.249 -5.658 -0.260 1.00 0.00 20 LEU A O 23
ATOM 18834 N N . HIS A 1 21 ? -14.927 -5.913 1.882 1.00 0.00 21 HIS A N 23
ATOM 18835 C CA . HIS A 1 21 ? -16.033 -4.977 1.760 1.00 0.00 21 HIS A CA 23
ATOM 18836 C C . HIS A 1 21 ? -15.590 -3.594 2.241 1.00 0.00 21 HIS A C 23
ATOM 18837 O O . HIS A 1 21 ? -14.473 -3.433 2.733 1.00 0.00 21 HIS A O 23
ATOM 18851 N N . GLU A 1 22 ? -16.485 -2.632 2.080 1.00 0.00 22 GLU A N 23
ATOM 18852 C CA . GLU A 1 22 ? -16.201 -1.268 2.491 1.00 0.00 22 GLU A CA 23
ATOM 18853 C C . GLU A 1 22 ? -16.058 -1.191 4.013 1.00 0.00 22 GLU A C 23
ATOM 18854 O O . GLU A 1 22 ? -15.304 -0.368 4.528 1.00 0.00 22 GLU A O 23
ATOM 18866 N N . SER A 1 23 ? -16.794 -2.061 4.689 1.00 0.00 23 SER A N 23
ATOM 18867 C CA . SER A 1 23 ? -16.758 -2.102 6.141 1.00 0.00 23 SER A CA 23
ATOM 18868 C C . SER A 1 23 ? -15.512 -2.854 6.613 1.00 0.00 23 SER A C 23
ATOM 18869 O O . SER A 1 23 ? -15.322 -3.056 7.811 1.00 0.00 23 SER A O 23
ATOM 18877 N N . GLU A 1 24 ? -14.695 -3.246 5.646 1.00 0.00 24 GLU A N 23
ATOM 18878 C CA . GLU A 1 24 ? -13.473 -3.970 5.948 1.00 0.00 24 GLU A CA 23
ATOM 18879 C C . GLU A 1 24 ? -12.261 -3.228 5.379 1.00 0.00 24 GLU A C 23
ATOM 18880 O O . GLU A 1 24 ? -12.389 -2.472 4.417 1.00 0.00 24 GLU A O 23
ATOM 18892 N N . SER A 1 25 ? -11.115 -3.469 5.999 1.00 0.00 25 SER A N 23
ATOM 18893 C CA . SER A 1 25 ? -9.883 -2.833 5.567 1.00 0.00 25 SER A CA 23
ATOM 18894 C C . SER A 1 25 ? -8.704 -3.788 5.763 1.00 0.00 25 SER A C 23
ATOM 18895 O O . SER A 1 25 ? -8.663 -4.536 6.739 1.00 0.00 25 SER A O 23
ATOM 18903 N N . CYS A 1 26 ? -7.775 -3.732 4.820 1.00 0.00 26 CYS A N 23
ATOM 18904 C CA . CYS A 1 26 ? -6.598 -4.583 4.877 1.00 0.00 26 CYS A CA 23
ATOM 18905 C C . CYS A 1 26 ? -5.358 -3.689 4.837 1.00 0.00 26 CYS A C 23
ATOM 18906 O O . CYS A 1 26 ? -5.458 -2.492 4.574 1.00 0.00 26 CYS A O 23
ATOM 18913 N N . LEU A 1 27 ? -4.214 -4.306 5.100 1.00 0.00 27 LEU A N 23
ATOM 18914 C CA . LEU A 1 27 ? -2.955 -3.582 5.096 1.00 0.00 27 LEU A CA 23
ATOM 18915 C C . LEU A 1 27 ? -2.683 -3.046 3.690 1.00 0.00 27 LEU A C 23
ATOM 18916 O O . LEU A 1 27 ? -2.118 -3.747 2.853 1.00 0.00 27 LEU A O 23
ATOM 18932 N N . VAL A 1 28 ? -3.099 -1.807 3.473 1.00 0.00 28 VAL A N 23
ATOM 18933 C CA . VAL A 1 28 ? -2.908 -1.168 2.182 1.00 0.00 28 VAL A CA 23
ATOM 18934 C C . VAL A 1 28 ? -1.463 -0.680 2.069 1.00 0.00 28 VAL A C 23
ATOM 18935 O O . VAL A 1 28 ? -0.835 -0.349 3.074 1.00 0.00 28 VAL A O 23
ATOM 18948 N N . PRO A 1 29 ? -0.964 -0.649 0.803 1.00 0.00 29 PRO A N 23
ATOM 18949 C CA . PRO A 1 29 ? 0.396 -0.206 0.545 1.00 0.00 29 PRO A CA 23
ATOM 18950 C C . PRO A 1 29 ? 0.509 1.315 0.665 1.00 0.00 29 PRO A C 23
ATOM 18951 O O . PRO A 1 29 ? -0.411 1.974 1.146 1.00 0.00 29 PRO A O 23
ATOM 18962 N N . GLY A 1 30 ? 1.645 1.829 0.217 1.00 0.00 30 GLY A N 23
ATOM 18963 C CA . GLY A 1 30 ? 1.891 3.260 0.268 1.00 0.00 30 GLY A CA 23
ATOM 18964 C C . GLY A 1 30 ? 2.769 3.707 -0.903 1.00 0.00 30 GLY A C 23
ATOM 18965 O O . GLY A 1 30 ? 3.635 2.959 -1.355 1.00 0.00 30 GLY A O 23
ATOM 18969 N N . ASP A 1 31 ? 2.517 4.925 -1.360 1.00 0.00 31 ASP A N 23
ATOM 18970 C CA . ASP A 1 31 ? 3.274 5.481 -2.468 1.00 0.00 31 ASP A CA 23
ATOM 18971 C C . ASP A 1 31 ? 4.207 6.574 -1.945 1.00 0.00 31 ASP A C 23
ATOM 18972 O O . ASP A 1 31 ? 3.762 7.679 -1.636 1.00 0.00 31 ASP A O 23
ATOM 18981 N N . CYS A 1 32 ? 5.483 6.230 -1.863 1.00 0.00 32 CYS A N 23
ATOM 18982 C CA . CYS A 1 32 ? 6.483 7.170 -1.383 1.00 0.00 32 CYS A CA 23
ATOM 18983 C C . CYS A 1 32 ? 7.024 7.950 -2.582 1.00 0.00 32 CYS A C 23
ATOM 18984 O O . CYS A 1 32 ? 7.498 7.356 -3.550 1.00 0.00 32 CYS A O 23
ATOM 18991 N N . CYS A 1 33 ? 6.937 9.267 -2.480 1.00 0.00 33 CYS A N 23
ATOM 18992 C CA . CYS A 1 33 ? 7.413 10.134 -3.544 1.00 0.00 33 CYS A CA 23
ATOM 18993 C C . CYS A 1 33 ? 8.775 10.695 -3.135 1.00 0.00 33 CYS A C 23
ATOM 18994 O O . CYS A 1 33 ? 9.005 10.982 -1.960 1.00 0.00 33 CYS A O 23
ATOM 19001 N N . ARG A 1 34 ? 9.645 10.836 -4.124 1.00 0.00 34 ARG A N 23
ATOM 19002 C CA . ARG A 1 34 ? 10.978 11.358 -3.881 1.00 0.00 34 ARG A CA 23
ATOM 19003 C C . ARG A 1 34 ? 11.407 12.276 -5.028 1.00 0.00 34 ARG A C 23
ATOM 19004 O O . ARG A 1 34 ? 11.774 11.802 -6.102 1.00 0.00 34 ARG A O 23
ATOM 19024 N N . GLY A 1 35 ? 11.346 13.572 -4.760 1.00 0.00 35 GLY A N 23
ATOM 19025 C CA . GLY A 1 35 ? 11.723 14.560 -5.756 1.00 0.00 35 GLY A CA 23
ATOM 19026 C C . GLY A 1 35 ? 10.724 14.579 -6.915 1.00 0.00 35 GLY A C 23
ATOM 19027 O O . GLY A 1 35 ? 9.785 15.373 -6.917 1.00 0.00 35 GLY A O 23
ATOM 19031 N N . LYS A 1 36 ? 10.962 13.696 -7.873 1.00 0.00 36 LYS A N 23
ATOM 19032 C CA . LYS A 1 36 ? 10.095 13.601 -9.036 1.00 0.00 36 LYS A CA 23
ATOM 19033 C C . LYS A 1 36 ? 9.917 12.129 -9.416 1.00 0.00 36 LYS A C 23
ATOM 19034 O O . LYS A 1 36 ? 9.619 11.813 -10.566 1.00 0.00 36 LYS A O 23
ATOM 19052 N N . SER A 1 37 ? 10.109 11.268 -8.426 1.00 0.00 37 SER A N 23
ATOM 19053 C CA . SER A 1 37 ? 9.973 9.838 -8.641 1.00 0.00 37 SER A CA 23
ATOM 19054 C C . SER A 1 37 ? 9.123 9.219 -7.530 1.00 0.00 37 SER A C 23
ATOM 19055 O O . SER A 1 37 ? 9.442 9.356 -6.351 1.00 0.00 37 SER A O 23
ATOM 19063 N N . ARG A 1 38 ? 8.057 8.552 -7.947 1.00 0.00 38 ARG A N 23
ATOM 19064 C CA . ARG A 1 38 ? 7.158 7.912 -7.001 1.00 0.00 38 ARG A CA 23
ATOM 19065 C C . ARG A 1 38 ? 7.357 6.395 -7.024 1.00 0.00 38 ARG A C 23
ATOM 19066 O O . ARG A 1 38 ? 7.765 5.833 -8.039 1.00 0.00 38 ARG A O 23
ATOM 19086 N N . LEU A 1 39 ? 7.058 5.774 -5.892 1.00 0.00 39 LEU A N 23
ATOM 19087 C CA . LEU A 1 39 ? 7.198 4.333 -5.770 1.00 0.00 39 LEU A CA 23
ATOM 19088 C C . LEU A 1 39 ? 6.168 3.808 -4.766 1.00 0.00 39 LEU A C 23
ATOM 19089 O O . LEU A 1 39 ? 6.104 4.282 -3.633 1.00 0.00 39 LEU A O 23
ATOM 19105 N N . THR A 1 40 ? 5.390 2.837 -5.220 1.00 0.00 40 THR A N 23
ATOM 19106 C CA . THR A 1 40 ? 4.367 2.243 -4.377 1.00 0.00 40 THR A CA 23
ATOM 19107 C C . THR A 1 40 ? 4.756 0.814 -3.992 1.00 0.00 40 THR A C 23
ATOM 19108 O O . THR A 1 40 ? 4.943 -0.038 -4.859 1.00 0.00 40 THR A O 23
ATOM 19119 N N . LEU A 1 41 ? 4.869 0.596 -2.689 1.00 0.00 41 LEU A N 23
ATOM 19120 C CA . LEU A 1 41 ? 5.233 -0.714 -2.178 1.00 0.00 41 LEU A CA 23
ATOM 19121 C C . LEU A 1 41 ? 4.618 -0.905 -0.791 1.00 0.00 41 LEU A C 23
ATOM 19122 O O . LEU A 1 41 ? 3.934 -0.018 -0.284 1.00 0.00 41 LEU A O 23
ATOM 19138 N N . CYS A 1 42 ? 4.884 -2.069 -0.216 1.00 0.00 42 CYS A N 23
ATOM 19139 C CA . CYS A 1 42 ? 4.366 -2.387 1.104 1.00 0.00 42 CYS A CA 23
ATOM 19140 C C . CYS A 1 42 ? 5.533 -2.387 2.092 1.00 0.00 42 CYS A C 23
ATOM 19141 O O . CYS A 1 42 ? 6.474 -3.167 1.946 1.00 0.00 42 CYS A O 23
ATOM 19148 N N . SER A 1 43 ? 5.436 -1.505 3.076 1.00 0.00 43 SER A N 23
ATOM 19149 C CA . SER A 1 43 ? 6.472 -1.394 4.087 1.00 0.00 43 SER A CA 23
ATOM 19150 C C . SER A 1 43 ? 5.922 -0.682 5.325 1.00 0.00 43 SER A C 23
ATOM 19151 O O . SER A 1 43 ? 5.142 0.263 5.206 1.00 0.00 43 SER A O 23
ATOM 19159 N N . TYR A 1 44 ? 6.348 -1.162 6.483 1.00 0.00 44 TYR A N 23
ATOM 19160 C CA . TYR A 1 44 ? 5.907 -0.582 7.741 1.00 0.00 44 TYR A CA 23
ATOM 19161 C C . TYR A 1 44 ? 6.971 0.355 8.316 1.00 0.00 44 TYR A C 23
ATOM 19162 O O . TYR A 1 44 ? 8.063 0.474 7.762 1.00 0.00 44 TYR A O 23
ATOM 19180 N N . GLY A 1 45 ? 6.614 0.998 9.418 1.00 0.00 45 GLY A N 23
ATOM 19181 C CA . GLY A 1 45 ? 7.525 1.921 10.073 1.00 0.00 45 GLY A CA 23
ATOM 19182 C C . GLY A 1 45 ? 7.902 1.421 11.469 1.00 0.00 45 GLY A C 23
ATOM 19183 O O . GLY A 1 45 ? 7.576 2.057 12.471 1.00 0.00 45 GLY A O 23
ATOM 19187 N N . GLU A 1 46 ? 8.586 0.286 11.491 1.00 0.00 46 GLU A N 23
ATOM 19188 C CA . GLU A 1 46 ? 9.011 -0.307 12.748 1.00 0.00 46 GLU A CA 23
ATOM 19189 C C . GLU A 1 46 ? 7.796 -0.636 13.618 1.00 0.00 46 GLU A C 23
ATOM 19190 O O . GLU A 1 46 ? 7.942 -0.967 14.794 1.00 0.00 46 GLU A O 23
ATOM 19202 N N . GLY A 1 47 ? 6.625 -0.532 13.007 1.00 0.00 47 GLY A N 23
ATOM 19203 C CA . GLY A 1 47 ? 5.386 -0.814 13.712 1.00 0.00 47 GLY A CA 23
ATOM 19204 C C . GLY A 1 47 ? 4.975 0.368 14.593 1.00 0.00 47 GLY A C 23
ATOM 19205 O O . GLY A 1 47 ? 5.098 0.307 15.815 1.00 0.00 47 GLY A O 23
ATOM 19209 N N . GLY A 1 48 ? 4.496 1.415 13.937 1.00 0.00 48 GLY A N 23
ATOM 19210 C CA . GLY A 1 48 ? 4.066 2.608 14.645 1.00 0.00 48 GLY A CA 23
ATOM 19211 C C . GLY A 1 48 ? 3.318 3.561 13.711 1.00 0.00 48 GLY A C 23
ATOM 19212 O O . GLY A 1 48 ? 2.128 3.810 13.896 1.00 0.00 48 GLY A O 23
ATOM 19216 N N . ASN A 1 49 ? 4.047 4.067 12.727 1.00 0.00 49 ASN A N 23
ATOM 19217 C CA . ASN A 1 49 ? 3.466 4.987 11.763 1.00 0.00 49 ASN A CA 23
ATOM 19218 C C . ASN A 1 49 ? 2.925 4.195 10.570 1.00 0.00 49 ASN A C 23
ATOM 19219 O O . ASN A 1 49 ? 3.056 4.625 9.425 1.00 0.00 49 ASN A O 23
ATOM 19230 N N . GLY A 1 50 ? 2.330 3.052 10.880 1.00 0.00 50 GLY A N 23
ATOM 19231 C CA . GLY A 1 50 ? 1.771 2.197 9.849 1.00 0.00 50 GLY A CA 23
ATOM 19232 C C . GLY A 1 50 ? 2.779 1.965 8.721 1.00 0.00 50 GLY A C 23
ATOM 19233 O O . GLY A 1 50 ? 3.752 1.235 8.895 1.00 0.00 50 GLY A O 23
ATOM 19237 N N . PHE A 1 51 ? 2.509 2.601 7.590 1.00 0.00 51 PHE A N 23
ATOM 19238 C CA . PHE A 1 51 ? 3.381 2.473 6.434 1.00 0.00 51 PHE A CA 23
ATOM 19239 C C . PHE A 1 51 ? 4.567 3.435 6.533 1.00 0.00 51 PHE A C 23
ATOM 19240 O O . PHE A 1 51 ? 4.451 4.511 7.117 1.00 0.00 51 PHE A O 23
ATOM 19257 N N . GLN A 1 52 ? 5.680 3.011 5.953 1.00 0.00 52 GLN A N 23
ATOM 19258 C CA . GLN A 1 52 ? 6.887 3.822 5.968 1.00 0.00 52 GLN A CA 23
ATOM 19259 C C . GLN A 1 52 ? 7.622 3.704 4.631 1.00 0.00 52 GLN A C 23
ATOM 19260 O O . GLN A 1 52 ? 7.020 3.359 3.616 1.00 0.00 52 GLN A O 23
ATOM 19274 N N . CYS A 1 53 ? 8.913 3.998 4.675 1.00 0.00 53 CYS A N 23
ATOM 19275 C CA . CYS A 1 53 ? 9.737 3.929 3.481 1.00 0.00 53 CYS A CA 23
ATOM 19276 C C . CYS A 1 53 ? 11.165 4.329 3.857 1.00 0.00 53 CYS A C 23
ATOM 19277 O O . CYS A 1 53 ? 11.412 4.781 4.974 1.00 0.00 53 CYS A O 23
ATOM 19284 N N . PRO A 1 54 ? 12.091 4.146 2.879 1.00 0.00 54 PRO A N 23
ATOM 19285 C CA . PRO A 1 54 ? 13.488 4.484 3.097 1.00 0.00 54 PRO A CA 23
ATOM 19286 C C . PRO A 1 54 ? 13.697 5.998 3.058 1.00 0.00 54 PRO A C 23
ATOM 19287 O O . PRO A 1 54 ? 12.781 6.747 2.726 1.00 0.00 54 PRO A O 23
ATOM 19298 N N . THR A 1 55 ? 14.911 6.404 3.405 1.00 0.00 55 THR A N 23
ATOM 19299 C CA . THR A 1 55 ? 15.253 7.816 3.414 1.00 0.00 55 THR A CA 23
ATOM 19300 C C . THR A 1 55 ? 15.145 8.400 2.004 1.00 0.00 55 THR A C 23
ATOM 19301 O O . THR A 1 55 ? 15.746 7.881 1.065 1.00 0.00 55 THR A O 23
ATOM 19312 N N . GLY A 1 56 ? 14.374 9.473 1.900 1.00 0.00 56 GLY A N 23
ATOM 19313 C CA . GLY A 1 56 ? 14.179 10.133 0.621 1.00 0.00 56 GLY A CA 23
ATOM 19314 C C . GLY A 1 56 ? 12.790 9.831 0.054 1.00 0.00 56 GLY A C 23
ATOM 19315 O O . GLY A 1 56 ? 12.370 10.444 -0.927 1.00 0.00 56 GLY A O 23
ATOM 19319 N N . TYR A 1 57 ? 12.117 8.888 0.694 1.00 0.00 57 TYR A N 23
ATOM 19320 C CA . TYR A 1 57 ? 10.786 8.497 0.266 1.00 0.00 57 TYR A CA 23
ATOM 19321 C C . TYR A 1 57 ? 9.724 8.999 1.247 1.00 0.00 57 TYR A C 23
ATOM 19322 O O . TYR A 1 57 ? 9.718 8.610 2.414 1.00 0.00 57 TYR A O 23
ATOM 19340 N N . ARG A 1 58 ? 8.852 9.857 0.738 1.00 0.00 58 ARG A N 23
ATOM 19341 C CA . ARG A 1 58 ? 7.788 10.416 1.554 1.00 0.00 58 ARG A CA 23
ATOM 19342 C C . ARG A 1 58 ? 6.448 10.315 0.824 1.00 0.00 58 ARG A C 23
ATOM 19343 O O . ARG A 1 58 ? 6.313 10.793 -0.302 1.00 0.00 58 ARG A O 23
ATOM 19363 N N . GLN A 1 59 ? 5.491 9.690 1.493 1.00 0.00 59 GLN A N 23
ATOM 19364 C CA . GLN A 1 59 ? 4.166 9.520 0.921 1.00 0.00 59 GLN A CA 23
ATOM 19365 C C . GLN A 1 59 ? 3.806 10.723 0.047 1.00 0.00 59 GLN A C 23
ATOM 19366 O O . GLN A 1 59 ? 4.064 11.866 0.421 1.00 0.00 59 GLN A O 23
ATOM 19380 N N . CYS A 1 60 ? 3.217 10.425 -1.102 1.00 0.00 60 CYS A N 23
ATOM 19381 C CA . CYS A 1 60 ? 2.820 11.469 -2.032 1.00 0.00 60 CYS A CA 23
ATOM 19382 C C . CYS A 1 60 ? 1.507 12.078 -1.538 1.00 0.00 60 CYS A C 23
ATOM 19383 O O . CYS A 1 60 ? 0.710 11.403 -0.890 1.00 0.00 60 CYS A O 23
ATOM 19390 N N . ASP A 1 1 ? -22.701 -3.886 -5.082 1.00 0.00 1 ASP A N 24
ATOM 19391 C CA . ASP A 1 1 ? -22.693 -5.263 -5.545 1.00 0.00 1 ASP A CA 24
ATOM 19392 C C . ASP A 1 1 ? -21.701 -6.072 -4.707 1.00 0.00 1 ASP A C 24
ATOM 19393 O O . ASP A 1 1 ? -21.416 -5.720 -3.564 1.00 0.00 1 ASP A O 24
ATOM 19402 N N . ARG A 1 2 ? -21.200 -7.140 -5.310 1.00 0.00 2 ARG A N 24
ATOM 19403 C CA . ARG A 1 2 ? -20.245 -8.002 -4.634 1.00 0.00 2 ARG A CA 24
ATOM 19404 C C . ARG A 1 2 ? -19.142 -7.165 -3.984 1.00 0.00 2 ARG A C 24
ATOM 19405 O O . ARG A 1 2 ? -19.037 -5.965 -4.238 1.00 0.00 2 ARG A O 24
ATOM 19425 N N . CYS A 1 3 ? -18.348 -7.829 -3.157 1.00 0.00 3 CYS A N 24
ATOM 19426 C CA . CYS A 1 3 ? -17.257 -7.161 -2.469 1.00 0.00 3 CYS A CA 24
ATOM 19427 C C . CYS A 1 3 ? -16.575 -6.212 -3.457 1.00 0.00 3 CYS A C 24
ATOM 19428 O O . CYS A 1 3 ? -16.690 -6.384 -4.670 1.00 0.00 3 CYS A O 24
ATOM 19435 N N . ARG A 1 4 ? -15.882 -5.229 -2.900 1.00 0.00 4 ARG A N 24
ATOM 19436 C CA . ARG A 1 4 ? -15.183 -4.251 -3.717 1.00 0.00 4 ARG A CA 24
ATOM 19437 C C . ARG A 1 4 ? -13.717 -4.655 -3.890 1.00 0.00 4 ARG A C 24
ATOM 19438 O O . ARG A 1 4 ? -12.828 -4.046 -3.296 1.00 0.00 4 ARG A O 24
ATOM 19458 N N . TYR A 1 5 ? -13.510 -5.679 -4.705 1.00 0.00 5 TYR A N 24
ATOM 19459 C CA . TYR A 1 5 ? -12.168 -6.170 -4.963 1.00 0.00 5 TYR A CA 24
ATOM 19460 C C . TYR A 1 5 ? -11.161 -5.019 -5.009 1.00 0.00 5 TYR A C 24
ATOM 19461 O O . TYR A 1 5 ? -11.306 -4.095 -5.808 1.00 0.00 5 TYR A O 24
ATOM 19479 N N . THR A 1 6 ? -10.163 -5.112 -4.142 1.00 0.00 6 THR A N 24
ATOM 19480 C CA . THR A 1 6 ? -9.133 -4.089 -4.074 1.00 0.00 6 THR A CA 24
ATOM 19481 C C . THR A 1 6 ? -7.757 -4.730 -3.886 1.00 0.00 6 THR A C 24
ATOM 19482 O O . THR A 1 6 ? -7.654 -5.939 -3.682 1.00 0.00 6 THR A O 24
ATOM 19493 N N . LEU A 1 7 ? -6.733 -3.892 -3.960 1.00 0.00 7 LEU A N 24
ATOM 19494 C CA . LEU A 1 7 ? -5.368 -4.362 -3.800 1.00 0.00 7 LEU A CA 24
ATOM 19495 C C . LEU A 1 7 ? -4.937 -4.175 -2.343 1.00 0.00 7 LEU A C 24
ATOM 19496 O O . LEU A 1 7 ? -4.884 -3.050 -1.847 1.00 0.00 7 LEU A O 24
ATOM 19512 N N . CYS A 1 8 ? -4.640 -5.294 -1.700 1.00 0.00 8 CYS A N 24
ATOM 19513 C CA . CYS A 1 8 ? -4.215 -5.268 -0.310 1.00 0.00 8 CYS A CA 24
ATOM 19514 C C . CYS A 1 8 ? -2.829 -5.910 -0.220 1.00 0.00 8 CYS A C 24
ATOM 19515 O O . CYS A 1 8 ? -2.412 -6.624 -1.130 1.00 0.00 8 CYS A O 24
ATOM 19522 N N . CYS A 1 9 ? -2.155 -5.633 0.886 1.00 0.00 9 CYS A N 24
ATOM 19523 C CA . CYS A 1 9 ? -0.825 -6.176 1.107 1.00 0.00 9 CYS A CA 24
ATOM 19524 C C . CYS A 1 9 ? -0.930 -7.302 2.137 1.00 0.00 9 CYS A C 24
ATOM 19525 O O . CYS A 1 9 ? -1.762 -7.246 3.041 1.00 0.00 9 CYS A O 24
ATOM 19532 N N . ASP A 1 10 ? -0.074 -8.299 1.965 1.00 0.00 10 ASP A N 24
ATOM 19533 C CA . ASP A 1 10 ? -0.061 -9.437 2.868 1.00 0.00 10 ASP A CA 24
ATOM 19534 C C . ASP A 1 10 ? 0.892 -9.149 4.030 1.00 0.00 10 ASP A C 24
ATOM 19535 O O . ASP A 1 10 ? 0.961 -9.919 4.987 1.00 0.00 10 ASP A O 24
ATOM 19544 N N . GLY A 1 11 ? 1.604 -8.038 3.909 1.00 0.00 11 GLY A N 24
ATOM 19545 C CA . GLY A 1 11 ? 2.550 -7.640 4.936 1.00 0.00 11 GLY A CA 24
ATOM 19546 C C . GLY A 1 11 ? 3.934 -8.237 4.670 1.00 0.00 11 GLY A C 24
ATOM 19547 O O . GLY A 1 11 ? 4.950 -7.623 4.991 1.00 0.00 11 GLY A O 24
ATOM 19551 N N . ALA A 1 12 ? 3.927 -9.425 4.087 1.00 0.00 12 ALA A N 24
ATOM 19552 C CA . ALA A 1 12 ? 5.169 -10.112 3.774 1.00 0.00 12 ALA A CA 24
ATOM 19553 C C . ALA A 1 12 ? 4.955 -11.015 2.556 1.00 0.00 12 ALA A C 24
ATOM 19554 O O . ALA A 1 12 ? 4.689 -12.207 2.703 1.00 0.00 12 ALA A O 24
ATOM 19561 N N . LEU A 1 13 ? 5.078 -10.412 1.383 1.00 0.00 13 LEU A N 24
ATOM 19562 C CA . LEU A 1 13 ? 4.901 -11.147 0.142 1.00 0.00 13 LEU A CA 24
ATOM 19563 C C . LEU A 1 13 ? 4.936 -10.168 -1.034 1.00 0.00 13 LEU A C 24
ATOM 19564 O O . LEU A 1 13 ? 6.004 -9.873 -1.569 1.00 0.00 13 LEU A O 24
ATOM 19580 N N . LYS A 1 14 ? 3.755 -9.694 -1.403 1.00 0.00 14 LYS A N 24
ATOM 19581 C CA . LYS A 1 14 ? 3.637 -8.755 -2.506 1.00 0.00 14 LYS A CA 24
ATOM 19582 C C . LYS A 1 14 ? 2.176 -8.331 -2.654 1.00 0.00 14 LYS A C 24
ATOM 19583 O O . LYS A 1 14 ? 1.297 -9.171 -2.839 1.00 0.00 14 LYS A O 24
ATOM 19601 N N . ALA A 1 15 ? 1.959 -7.026 -2.568 1.00 0.00 15 ALA A N 24
ATOM 19602 C CA . ALA A 1 15 ? 0.618 -6.479 -2.691 1.00 0.00 15 ALA A CA 24
ATOM 19603 C C . ALA A 1 15 ? -0.142 -7.245 -3.776 1.00 0.00 15 ALA A C 24
ATOM 19604 O O . ALA A 1 15 ? 0.252 -7.233 -4.941 1.00 0.00 15 ALA A O 24
ATOM 19611 N N . VAL A 1 16 ? -1.217 -7.893 -3.354 1.00 0.00 16 VAL A N 24
ATOM 19612 C CA . VAL A 1 16 ? -2.037 -8.662 -4.274 1.00 0.00 16 VAL A CA 24
ATOM 19613 C C . VAL A 1 16 ? -3.502 -8.251 -4.111 1.00 0.00 16 VAL A C 24
ATOM 19614 O O . VAL A 1 16 ? -3.840 -7.485 -3.210 1.00 0.00 16 VAL A O 24
ATOM 19627 N N . SER A 1 17 ? -4.333 -8.779 -4.998 1.00 0.00 17 SER A N 24
ATOM 19628 C CA . SER A 1 17 ? -5.754 -8.477 -4.964 1.00 0.00 17 SER A CA 24
ATOM 19629 C C . SER A 1 17 ? -6.409 -9.177 -3.772 1.00 0.00 17 SER A C 24
ATOM 19630 O O . SER A 1 17 ? -5.942 -10.224 -3.329 1.00 0.00 17 SER A O 24
ATOM 19638 N N . ALA A 1 18 ? -7.481 -8.568 -3.286 1.00 0.00 18 ALA A N 24
ATOM 19639 C CA . ALA A 1 18 ? -8.206 -9.120 -2.153 1.00 0.00 18 ALA A CA 24
ATOM 19640 C C . ALA A 1 18 ? -9.694 -8.792 -2.296 1.00 0.00 18 ALA A C 24
ATOM 19641 O O . ALA A 1 18 ? -10.061 -7.849 -2.996 1.00 0.00 18 ALA A O 24
ATOM 19648 N N . CYS A 1 19 ? -10.510 -9.589 -1.623 1.00 0.00 19 CYS A N 24
ATOM 19649 C CA . CYS A 1 19 ? -11.949 -9.396 -1.667 1.00 0.00 19 CYS A CA 24
ATOM 19650 C C . CYS A 1 19 ? -12.411 -8.915 -0.289 1.00 0.00 19 CYS A C 24
ATOM 19651 O O . CYS A 1 19 ? -12.693 -9.726 0.591 1.00 0.00 19 CYS A O 24
ATOM 19658 N N . LEU A 1 20 ? -12.475 -7.600 -0.149 1.00 0.00 20 LEU A N 24
ATOM 19659 C CA . LEU A 1 20 ? -12.898 -7.002 1.106 1.00 0.00 20 LEU A CA 24
ATOM 19660 C C . LEU A 1 20 ? -14.015 -5.992 0.834 1.00 0.00 20 LEU A C 24
ATOM 19661 O O . LEU A 1 20 ? -14.152 -5.499 -0.285 1.00 0.00 20 LEU A O 24
ATOM 19677 N N . HIS A 1 21 ? -14.785 -5.715 1.876 1.00 0.00 21 HIS A N 24
ATOM 19678 C CA . HIS A 1 21 ? -15.886 -4.773 1.762 1.00 0.00 21 HIS A CA 24
ATOM 19679 C C . HIS A 1 21 ? -15.496 -3.446 2.417 1.00 0.00 21 HIS A C 24
ATOM 19680 O O . HIS A 1 21 ? -14.385 -3.304 2.927 1.00 0.00 21 HIS A O 24
ATOM 19694 N N . GLU A 1 22 ? -16.430 -2.508 2.380 1.00 0.00 22 GLU A N 24
ATOM 19695 C CA . GLU A 1 22 ? -16.199 -1.197 2.963 1.00 0.00 22 GLU A CA 24
ATOM 19696 C C . GLU A 1 22 ? -16.155 -1.295 4.489 1.00 0.00 22 GLU A C 24
ATOM 19697 O O . GLU A 1 22 ? -15.515 -0.479 5.149 1.00 0.00 22 GLU A O 24
ATOM 19709 N N . SER A 1 23 ? -16.845 -2.302 5.005 1.00 0.00 23 SER A N 24
ATOM 19710 C CA . SER A 1 23 ? -16.893 -2.518 6.442 1.00 0.00 23 SER A CA 24
ATOM 19711 C C . SER A 1 23 ? -15.616 -3.220 6.908 1.00 0.00 23 SER A C 24
ATOM 19712 O O . SER A 1 23 ? -15.466 -3.520 8.092 1.00 0.00 23 SER A O 24
ATOM 19720 N N . GLU A 1 24 ? -14.729 -3.460 5.955 1.00 0.00 24 GLU A N 24
ATOM 19721 C CA . GLU A 1 24 ? -13.470 -4.121 6.254 1.00 0.00 24 GLU A CA 24
ATOM 19722 C C . GLU A 1 24 ? -12.297 -3.292 5.726 1.00 0.00 24 GLU A C 24
ATOM 19723 O O . GLU A 1 24 ? -12.439 -2.561 4.746 1.00 0.00 24 GLU A O 24
ATOM 19735 N N . SER A 1 25 ? -11.164 -3.433 6.399 1.00 0.00 25 SER A N 24
ATOM 19736 C CA . SER A 1 25 ? -9.967 -2.707 6.010 1.00 0.00 25 SER A CA 24
ATOM 19737 C C . SER A 1 25 ? -8.751 -3.632 6.069 1.00 0.00 25 SER A C 24
ATOM 19738 O O . SER A 1 25 ? -8.505 -4.275 7.089 1.00 0.00 25 SER A O 24
ATOM 19746 N N . CYS A 1 26 ? -8.020 -3.669 4.964 1.00 0.00 26 CYS A N 24
ATOM 19747 C CA . CYS A 1 26 ? -6.835 -4.506 4.878 1.00 0.00 26 CYS A CA 24
ATOM 19748 C C . CYS A 1 26 ? -5.603 -3.600 4.932 1.00 0.00 26 CYS A C 24
ATOM 19749 O O . CYS A 1 26 ? -5.729 -2.376 4.963 1.00 0.00 26 CYS A O 24
ATOM 19756 N N . LEU A 1 27 ? -4.441 -4.235 4.940 1.00 0.00 27 LEU A N 24
ATOM 19757 C CA . LEU A 1 27 ? -3.187 -3.502 4.988 1.00 0.00 27 LEU A CA 24
ATOM 19758 C C . LEU A 1 27 ? -2.869 -2.951 3.597 1.00 0.00 27 LEU A C 24
ATOM 19759 O O . LEU A 1 27 ? -2.305 -3.655 2.760 1.00 0.00 27 LEU A O 24
ATOM 19775 N N . VAL A 1 28 ? -3.246 -1.697 3.391 1.00 0.00 28 VAL A N 24
ATOM 19776 C CA . VAL A 1 28 ? -3.007 -1.044 2.116 1.00 0.00 28 VAL A CA 24
ATOM 19777 C C . VAL A 1 28 ? -1.574 -0.510 2.081 1.00 0.00 28 VAL A C 24
ATOM 19778 O O . VAL A 1 28 ? -1.052 -0.053 3.096 1.00 0.00 28 VAL A O 24
ATOM 19791 N N . PRO A 1 29 ? -0.961 -0.587 0.868 1.00 0.00 29 PRO A N 24
ATOM 19792 C CA . PRO A 1 29 ? 0.402 -0.117 0.688 1.00 0.00 29 PRO A CA 24
ATOM 19793 C C . PRO A 1 29 ? 0.455 1.411 0.656 1.00 0.00 29 PRO A C 24
ATOM 19794 O O . PRO A 1 29 ? -0.533 2.077 0.960 1.00 0.00 29 PRO A O 24
ATOM 19805 N N . GLY A 1 30 ? 1.619 1.924 0.284 1.00 0.00 30 GLY A N 24
ATOM 19806 C CA . GLY A 1 30 ? 1.814 3.361 0.207 1.00 0.00 30 GLY A CA 24
ATOM 19807 C C . GLY A 1 30 ? 2.804 3.723 -0.902 1.00 0.00 30 GLY A C 24
ATOM 19808 O O . GLY A 1 30 ? 3.743 2.975 -1.169 1.00 0.00 30 GLY A O 24
ATOM 19812 N N . ASP A 1 31 ? 2.558 4.869 -1.520 1.00 0.00 31 ASP A N 24
ATOM 19813 C CA . ASP A 1 31 ? 3.417 5.338 -2.595 1.00 0.00 31 ASP A CA 24
ATOM 19814 C C . ASP A 1 31 ? 4.266 6.506 -2.090 1.00 0.00 31 ASP A C 24
ATOM 19815 O O . ASP A 1 31 ? 3.747 7.592 -1.838 1.00 0.00 31 ASP A O 24
ATOM 19824 N N . CYS A 1 32 ? 5.558 6.242 -1.958 1.00 0.00 32 CYS A N 24
ATOM 19825 C CA . CYS A 1 32 ? 6.485 7.258 -1.487 1.00 0.00 32 CYS A CA 24
ATOM 19826 C C . CYS A 1 32 ? 7.060 7.984 -2.705 1.00 0.00 32 CYS A C 24
ATOM 19827 O O . CYS A 1 32 ? 7.619 7.354 -3.601 1.00 0.00 32 CYS A O 24
ATOM 19834 N N . CYS A 1 33 ? 6.901 9.300 -2.699 1.00 0.00 33 CYS A N 24
ATOM 19835 C CA . CYS A 1 33 ? 7.398 10.119 -3.792 1.00 0.00 33 CYS A CA 24
ATOM 19836 C C . CYS A 1 33 ? 8.447 11.081 -3.233 1.00 0.00 33 CYS A C 24
ATOM 19837 O O . CYS A 1 33 ? 8.344 11.522 -2.088 1.00 0.00 33 CYS A O 24
ATOM 19844 N N . ARG A 1 34 ? 9.433 11.380 -4.065 1.00 0.00 34 ARG A N 24
ATOM 19845 C CA . ARG A 1 34 ? 10.501 12.282 -3.668 1.00 0.00 34 ARG A CA 24
ATOM 19846 C C . ARG A 1 34 ? 11.191 12.864 -4.903 1.00 0.00 34 ARG A C 24
ATOM 19847 O O . ARG A 1 34 ? 11.611 12.123 -5.791 1.00 0.00 34 ARG A O 24
ATOM 19867 N N . GLY A 1 35 ? 11.286 14.186 -4.922 1.00 0.00 35 GLY A N 24
ATOM 19868 C CA . GLY A 1 35 ? 11.918 14.875 -6.034 1.00 0.00 35 GLY A CA 24
ATOM 19869 C C . GLY A 1 35 ? 11.081 14.742 -7.308 1.00 0.00 35 GLY A C 24
ATOM 19870 O O . GLY A 1 35 ? 10.215 15.574 -7.575 1.00 0.00 35 GLY A O 24
ATOM 19874 N N . LYS A 1 36 ? 11.371 13.691 -8.061 1.00 0.00 36 LYS A N 24
ATOM 19875 C CA . LYS A 1 36 ? 10.656 13.440 -9.300 1.00 0.00 36 LYS A CA 24
ATOM 19876 C C . LYS A 1 36 ? 10.527 11.930 -9.513 1.00 0.00 36 LYS A C 24
ATOM 19877 O O . LYS A 1 36 ? 10.444 11.464 -10.649 1.00 0.00 36 LYS A O 24
ATOM 19895 N N . SER A 1 37 ? 10.515 11.207 -8.402 1.00 0.00 37 SER A N 24
ATOM 19896 C CA . SER A 1 37 ? 10.398 9.760 -8.453 1.00 0.00 37 SER A CA 24
ATOM 19897 C C . SER A 1 37 ? 9.486 9.269 -7.327 1.00 0.00 37 SER A C 24
ATOM 19898 O O . SER A 1 37 ? 9.571 9.752 -6.199 1.00 0.00 37 SER A O 24
ATOM 19906 N N . ARG A 1 38 ? 8.633 8.316 -7.674 1.00 0.00 38 ARG A N 24
ATOM 19907 C CA . ARG A 1 38 ? 7.704 7.755 -6.707 1.00 0.00 38 ARG A CA 24
ATOM 19908 C C . ARG A 1 38 ? 7.560 6.247 -6.923 1.00 0.00 38 ARG A C 24
ATOM 19909 O O . ARG A 1 38 ? 7.723 5.758 -8.041 1.00 0.00 38 ARG A O 24
ATOM 19929 N N . LEU A 1 39 ? 7.256 5.552 -5.837 1.00 0.00 39 LEU A N 24
ATOM 19930 C CA . LEU A 1 39 ? 7.087 4.110 -5.895 1.00 0.00 39 LEU A CA 24
ATOM 19931 C C . LEU A 1 39 ? 6.103 3.672 -4.809 1.00 0.00 39 LEU A C 24
ATOM 19932 O O . LEU A 1 39 ? 6.006 4.309 -3.760 1.00 0.00 39 LEU A O 24
ATOM 19948 N N . THR A 1 40 ? 5.396 2.589 -5.097 1.00 0.00 40 THR A N 24
ATOM 19949 C CA . THR A 1 40 ? 4.422 2.058 -4.158 1.00 0.00 40 THR A CA 24
ATOM 19950 C C . THR A 1 40 ? 4.825 0.653 -3.709 1.00 0.00 40 THR A C 24
ATOM 19951 O O . THR A 1 40 ? 5.065 -0.223 -4.539 1.00 0.00 40 THR A O 24
ATOM 19962 N N . LEU A 1 41 ? 4.886 0.480 -2.396 1.00 0.00 41 LEU A N 24
ATOM 19963 C CA . LEU A 1 41 ? 5.255 -0.805 -1.827 1.00 0.00 41 LEU A CA 24
ATOM 19964 C C . LEU A 1 41 ? 4.579 -0.967 -0.465 1.00 0.00 41 LEU A C 24
ATOM 19965 O O . LEU A 1 41 ? 3.801 -0.110 -0.048 1.00 0.00 41 LEU A O 24
ATOM 19981 N N . CYS A 1 42 ? 4.898 -2.073 0.191 1.00 0.00 42 CYS A N 24
ATOM 19982 C CA . CYS A 1 42 ? 4.330 -2.359 1.497 1.00 0.00 42 CYS A CA 24
ATOM 19983 C C . CYS A 1 42 ? 5.456 -2.305 2.533 1.00 0.00 42 CYS A C 24
ATOM 19984 O O . CYS A 1 42 ? 6.389 -3.103 2.483 1.00 0.00 42 CYS A O 24
ATOM 19991 N N . SER A 1 43 ? 5.330 -1.353 3.447 1.00 0.00 43 SER A N 24
ATOM 19992 C CA . SER A 1 43 ? 6.325 -1.183 4.492 1.00 0.00 43 SER A CA 24
ATOM 19993 C C . SER A 1 43 ? 5.727 -0.397 5.660 1.00 0.00 43 SER A C 24
ATOM 19994 O O . SER A 1 43 ? 5.042 0.604 5.454 1.00 0.00 43 SER A O 24
ATOM 20002 N N . TYR A 1 44 ? 6.008 -0.880 6.862 1.00 0.00 44 TYR A N 24
ATOM 20003 C CA . TYR A 1 44 ? 5.507 -0.234 8.063 1.00 0.00 44 TYR A CA 24
ATOM 20004 C C . TYR A 1 44 ? 6.571 0.675 8.682 1.00 0.00 44 TYR A C 24
ATOM 20005 O O . TYR A 1 44 ? 7.709 0.707 8.219 1.00 0.00 44 TYR A O 24
ATOM 20023 N N . GLY A 1 45 ? 6.160 1.391 9.718 1.00 0.00 45 GLY A N 24
ATOM 20024 C CA . GLY A 1 45 ? 7.064 2.299 10.405 1.00 0.00 45 GLY A CA 24
ATOM 20025 C C . GLY A 1 45 ? 6.612 2.536 11.847 1.00 0.00 45 GLY A C 24
ATOM 20026 O O . GLY A 1 45 ? 5.452 2.305 12.183 1.00 0.00 45 GLY A O 24
ATOM 20030 N N . GLU A 1 46 ? 7.552 2.995 12.660 1.00 0.00 46 GLU A N 24
ATOM 20031 C CA . GLU A 1 46 ? 7.264 3.266 14.059 1.00 0.00 46 GLU A CA 24
ATOM 20032 C C . GLU A 1 46 ? 6.830 1.984 14.770 1.00 0.00 46 GLU A C 24
ATOM 20033 O O . GLU A 1 46 ? 6.371 2.026 15.909 1.00 0.00 46 GLU A O 24
ATOM 20045 N N . GLY A 1 47 ? 6.992 0.871 14.067 1.00 0.00 47 GLY A N 24
ATOM 20046 C CA . GLY A 1 47 ? 6.623 -0.422 14.617 1.00 0.00 47 GLY A CA 24
ATOM 20047 C C . GLY A 1 47 ? 5.158 -0.745 14.322 1.00 0.00 47 GLY A C 24
ATOM 20048 O O . GLY A 1 47 ? 4.295 -0.571 15.181 1.00 0.00 47 GLY A O 24
ATOM 20052 N N . GLY A 1 48 ? 4.922 -1.211 13.104 1.00 0.00 48 GLY A N 24
ATOM 20053 C CA . GLY A 1 48 ? 3.575 -1.560 12.684 1.00 0.00 48 GLY A CA 24
ATOM 20054 C C . GLY A 1 48 ? 2.567 -0.502 13.140 1.00 0.00 48 GLY A C 24
ATOM 20055 O O . GLY A 1 48 ? 1.543 -0.832 13.736 1.00 0.00 48 GLY A O 24
ATOM 20059 N N . ASN A 1 49 ? 2.893 0.747 12.841 1.00 0.00 49 ASN A N 24
ATOM 20060 C CA . ASN A 1 49 ? 2.029 1.855 13.212 1.00 0.00 49 ASN A CA 24
ATOM 20061 C C . ASN A 1 49 ? 1.581 2.592 11.948 1.00 0.00 49 ASN A C 24
ATOM 20062 O O . ASN A 1 49 ? 1.331 3.796 11.984 1.00 0.00 49 ASN A O 24
ATOM 20073 N N . GLY A 1 50 ? 1.495 1.839 10.862 1.00 0.00 50 GLY A N 24
ATOM 20074 C CA . GLY A 1 50 ? 1.082 2.406 9.589 1.00 0.00 50 GLY A CA 24
ATOM 20075 C C . GLY A 1 50 ? 2.078 2.054 8.482 1.00 0.00 50 GLY A C 24
ATOM 20076 O O . GLY A 1 50 ? 2.652 0.965 8.483 1.00 0.00 50 GLY A O 24
ATOM 20080 N N . PHE A 1 51 ? 2.253 2.993 7.565 1.00 0.00 51 PHE A N 24
ATOM 20081 C CA . PHE A 1 51 ? 3.169 2.795 6.456 1.00 0.00 51 PHE A CA 24
ATOM 20082 C C . PHE A 1 51 ? 4.339 3.778 6.529 1.00 0.00 51 PHE A C 24
ATOM 20083 O O . PHE A 1 51 ? 4.187 4.895 7.021 1.00 0.00 51 PHE A O 24
ATOM 20100 N N . GLN A 1 52 ? 5.482 3.327 6.032 1.00 0.00 52 GLN A N 24
ATOM 20101 C CA . GLN A 1 52 ? 6.677 4.153 6.035 1.00 0.00 52 GLN A CA 24
ATOM 20102 C C . GLN A 1 52 ? 7.173 4.373 4.605 1.00 0.00 52 GLN A C 24
ATOM 20103 O O . GLN A 1 52 ? 6.493 4.013 3.645 1.00 0.00 52 GLN A O 24
ATOM 20117 N N . CYS A 1 53 ? 8.356 4.964 4.507 1.00 0.00 53 CYS A N 24
ATOM 20118 C CA . CYS A 1 53 ? 8.951 5.237 3.210 1.00 0.00 53 CYS A CA 24
ATOM 20119 C C . CYS A 1 53 ? 10.462 5.021 3.320 1.00 0.00 53 CYS A C 24
ATOM 20120 O O . CYS A 1 53 ? 11.060 5.311 4.355 1.00 0.00 53 CYS A O 24
ATOM 20127 N N . PRO A 1 54 ? 11.050 4.500 2.210 1.00 0.00 54 PRO A N 24
ATOM 20128 C CA . PRO A 1 54 ? 12.480 4.242 2.172 1.00 0.00 54 PRO A CA 24
ATOM 20129 C C . PRO A 1 54 ? 13.268 5.545 2.021 1.00 0.00 54 PRO A C 24
ATOM 20130 O O . PRO A 1 54 ? 12.698 6.586 1.695 1.00 0.00 54 PRO A O 24
ATOM 20141 N N . THR A 1 55 ? 14.566 5.446 2.265 1.00 0.00 55 THR A N 24
ATOM 20142 C CA . THR A 1 55 ? 15.439 6.602 2.160 1.00 0.00 55 THR A CA 24
ATOM 20143 C C . THR A 1 55 ? 15.450 7.134 0.726 1.00 0.00 55 THR A C 24
ATOM 20144 O O . THR A 1 55 ? 15.672 6.377 -0.219 1.00 0.00 55 THR A O 24
ATOM 20155 N N . GLY A 1 56 ? 15.208 8.431 0.607 1.00 0.00 56 GLY A N 24
ATOM 20156 C CA . GLY A 1 56 ? 15.187 9.073 -0.696 1.00 0.00 56 GLY A CA 24
ATOM 20157 C C . GLY A 1 56 ? 13.753 9.228 -1.208 1.00 0.00 56 GLY A C 24
ATOM 20158 O O . GLY A 1 56 ? 13.535 9.738 -2.306 1.00 0.00 56 GLY A O 24
ATOM 20162 N N . TYR A 1 57 ? 12.815 8.778 -0.389 1.00 0.00 57 TYR A N 24
ATOM 20163 C CA . TYR A 1 57 ? 11.409 8.861 -0.745 1.00 0.00 57 TYR A CA 24
ATOM 20164 C C . TYR A 1 57 ? 10.606 9.567 0.350 1.00 0.00 57 TYR A C 24
ATOM 20165 O O . TYR A 1 57 ? 11.046 9.642 1.496 1.00 0.00 57 TYR A O 24
ATOM 20183 N N . ARG A 1 58 ? 9.444 10.067 -0.042 1.00 0.00 58 ARG A N 24
ATOM 20184 C CA . ARG A 1 58 ? 8.576 10.764 0.891 1.00 0.00 58 ARG A CA 24
ATOM 20185 C C . ARG A 1 58 ? 7.108 10.501 0.550 1.00 0.00 58 ARG A C 24
ATOM 20186 O O . ARG A 1 58 ? 6.648 10.847 -0.537 1.00 0.00 58 ARG A O 24
ATOM 20206 N N . GLN A 1 59 ? 6.413 9.890 1.499 1.00 0.00 59 GLN A N 24
ATOM 20207 C CA . GLN A 1 59 ? 5.008 9.576 1.312 1.00 0.00 59 GLN A CA 24
ATOM 20208 C C . GLN A 1 59 ? 4.313 10.691 0.530 1.00 0.00 59 GLN A C 24
ATOM 20209 O O . GLN A 1 59 ? 4.423 11.864 0.884 1.00 0.00 59 GLN A O 24
ATOM 20223 N N . CYS A 1 60 ? 3.614 10.288 -0.521 1.00 0.00 60 CYS A N 24
ATOM 20224 C CA . CYS A 1 60 ? 2.902 11.239 -1.357 1.00 0.00 60 CYS A CA 24
ATOM 20225 C C . CYS A 1 60 ? 1.589 11.602 -0.662 1.00 0.00 60 CYS A C 24
ATOM 20226 O O . CYS A 1 60 ? 0.922 12.562 -1.047 1.00 0.00 60 CYS A O 24
ATOM 20233 N N . ASP A 1 1 ? -22.795 -5.954 -7.787 1.00 0.00 1 ASP A N 25
ATOM 20234 C CA . ASP A 1 1 ? -21.766 -6.613 -7.002 1.00 0.00 1 ASP A CA 25
ATOM 20235 C C . ASP A 1 1 ? -21.710 -5.983 -5.609 1.00 0.00 1 ASP A C 25
ATOM 20236 O O . ASP A 1 1 ? -22.548 -5.149 -5.268 1.00 0.00 1 ASP A O 25
ATOM 20245 N N . ARG A 1 2 ? -20.716 -6.405 -4.842 1.00 0.00 2 ARG A N 25
ATOM 20246 C CA . ARG A 1 2 ? -20.541 -5.891 -3.494 1.00 0.00 2 ARG A CA 25
ATOM 20247 C C . ARG A 1 2 ? -19.055 -5.856 -3.129 1.00 0.00 2 ARG A C 25
ATOM 20248 O O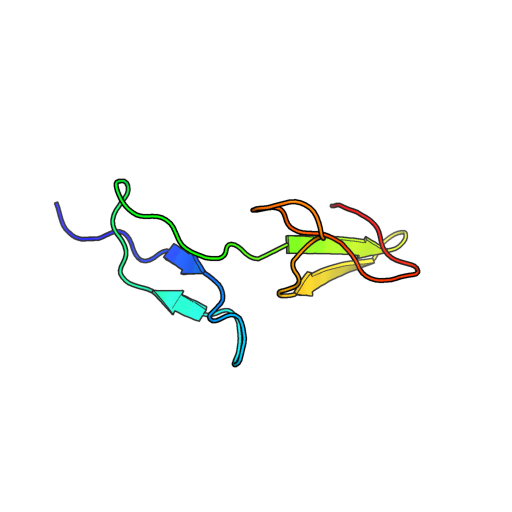 . ARG A 1 2 ? -18.250 -6.573 -3.720 1.00 0.00 2 ARG A O 25
ATOM 20268 N N . CYS A 1 3 ? -18.739 -5.015 -2.155 1.00 0.00 3 CYS A N 25
ATOM 20269 C CA . CYS A 1 3 ? -17.364 -4.877 -1.704 1.00 0.00 3 CYS A CA 25
ATOM 20270 C C . CYS A 1 3 ? -16.557 -4.209 -2.819 1.00 0.00 3 CYS A C 25
ATOM 20271 O O . CYS A 1 3 ? -16.914 -4.305 -3.992 1.00 0.00 3 CYS A O 25
ATOM 20278 N N . ARG A 1 4 ? -15.484 -3.545 -2.414 1.00 0.00 4 ARG A N 25
ATOM 20279 C CA . ARG A 1 4 ? -14.624 -2.860 -3.364 1.00 0.00 4 ARG A CA 25
ATOM 20280 C C . ARG A 1 4 ? -13.242 -3.514 -3.394 1.00 0.00 4 ARG A C 25
ATOM 20281 O O . ARG A 1 4 ? -12.353 -3.130 -2.636 1.00 0.00 4 ARG A O 25
ATOM 20301 N N . TYR A 1 5 ? -13.103 -4.491 -4.279 1.00 0.00 5 TYR A N 25
ATOM 20302 C CA . TYR A 1 5 ? -11.844 -5.202 -4.418 1.00 0.00 5 TYR A CA 25
ATOM 20303 C C . TYR A 1 5 ? -10.662 -4.230 -4.409 1.00 0.00 5 TYR A C 25
ATOM 20304 O O . TYR A 1 5 ? -10.600 -3.315 -5.229 1.00 0.00 5 TYR A O 25
ATOM 20322 N N . THR A 1 6 ? -9.753 -4.462 -3.474 1.00 0.00 6 THR A N 25
ATOM 20323 C CA . THR A 1 6 ? -8.576 -3.619 -3.348 1.00 0.00 6 THR A CA 25
ATOM 20324 C C . THR A 1 6 ? -7.308 -4.474 -3.323 1.00 0.00 6 THR A C 25
ATOM 20325 O O . THR A 1 6 ? -7.373 -5.681 -3.095 1.00 0.00 6 THR A O 25
ATOM 20336 N N . LEU A 1 7 ? -6.184 -3.814 -3.559 1.00 0.00 7 LEU A N 25
ATOM 20337 C CA . LEU A 1 7 ? -4.902 -4.498 -3.567 1.00 0.00 7 LEU A CA 25
ATOM 20338 C C . LEU A 1 7 ? -4.302 -4.463 -2.160 1.00 0.00 7 LEU A C 25
ATOM 20339 O O . LEU A 1 7 ? -3.959 -3.396 -1.654 1.00 0.00 7 LEU A O 25
ATOM 20355 N N . CYS A 1 8 ? -4.193 -5.643 -1.568 1.00 0.00 8 CYS A N 25
ATOM 20356 C CA . CYS A 1 8 ? -3.640 -5.761 -0.229 1.00 0.00 8 CYS A CA 25
ATOM 20357 C C . CYS A 1 8 ? -2.260 -6.414 -0.335 1.00 0.00 8 CYS A C 25
ATOM 20358 O O . CYS A 1 8 ? -1.971 -7.109 -1.308 1.00 0.00 8 CYS A O 25
ATOM 20365 N N . CYS A 1 9 ? -1.444 -6.167 0.679 1.00 0.00 9 CYS A N 25
ATOM 20366 C CA . CYS A 1 9 ? -0.102 -6.721 0.713 1.00 0.00 9 CYS A CA 25
ATOM 20367 C C . CYS A 1 9 ? -0.121 -7.972 1.594 1.00 0.00 9 CYS A C 25
ATOM 20368 O O . CYS A 1 9 ? -1.025 -8.147 2.409 1.00 0.00 9 CYS A O 25
ATOM 20375 N N . ASP A 1 10 ? 0.888 -8.809 1.400 1.00 0.00 10 ASP A N 25
ATOM 20376 C CA . ASP A 1 10 ? 0.999 -10.037 2.168 1.00 0.00 10 ASP A CA 25
ATOM 20377 C C . ASP A 1 10 ? 1.802 -9.767 3.442 1.00 0.00 10 ASP A C 25
ATOM 20378 O O . ASP A 1 10 ? 2.261 -10.700 4.101 1.00 0.00 10 ASP A O 25
ATOM 20387 N N . GLY A 1 11 ? 1.948 -8.488 3.751 1.00 0.00 11 GLY A N 25
ATOM 20388 C CA . GLY A 1 11 ? 2.687 -8.083 4.935 1.00 0.00 11 GLY A CA 25
ATOM 20389 C C . GLY A 1 11 ? 4.191 -8.061 4.660 1.00 0.00 11 GLY A C 25
ATOM 20390 O O . GLY A 1 11 ? 4.963 -7.526 5.455 1.00 0.00 11 GLY A O 25
ATOM 20394 N N . ALA A 1 12 ? 4.564 -8.649 3.533 1.00 0.00 12 ALA A N 25
ATOM 20395 C CA . ALA A 1 12 ? 5.963 -8.703 3.143 1.00 0.00 12 ALA A CA 25
ATOM 20396 C C . ALA A 1 12 ? 6.144 -7.982 1.807 1.00 0.00 12 ALA A C 25
ATOM 20397 O O . ALA A 1 12 ? 5.663 -6.863 1.632 1.00 0.00 12 ALA A O 25
ATOM 20404 N N . LEU A 1 13 ? 6.838 -8.651 0.898 1.00 0.00 13 LEU A N 25
ATOM 20405 C CA . LEU A 1 13 ? 7.090 -8.087 -0.417 1.00 0.00 13 LEU A CA 25
ATOM 20406 C C . LEU A 1 13 ? 5.955 -8.486 -1.363 1.00 0.00 13 LEU A C 25
ATOM 20407 O O . LEU A 1 13 ? 5.696 -7.801 -2.351 1.00 0.00 13 LEU A O 25
ATOM 20423 N N . LYS A 1 14 ? 5.308 -9.593 -1.027 1.00 0.00 14 LYS A N 25
ATOM 20424 C CA . LYS A 1 14 ? 4.208 -10.092 -1.834 1.00 0.00 14 LYS A CA 25
ATOM 20425 C C . LYS A 1 14 ? 3.048 -9.095 -1.778 1.00 0.00 14 LYS A C 25
ATOM 20426 O O . LYS A 1 14 ? 3.012 -8.228 -0.907 1.00 0.00 14 LYS A O 25
ATOM 20444 N N . ALA A 1 15 ? 2.129 -9.252 -2.720 1.00 0.00 15 ALA A N 25
ATOM 20445 C CA . ALA A 1 15 ? 0.971 -8.377 -2.788 1.00 0.00 15 ALA A CA 25
ATOM 20446 C C . ALA A 1 15 ? -0.058 -8.975 -3.750 1.00 0.00 15 ALA A C 25
ATOM 20447 O O . ALA A 1 15 ? 0.275 -9.330 -4.879 1.00 0.00 15 ALA A O 25
ATOM 20454 N N . VAL A 1 16 ? -1.288 -9.067 -3.266 1.00 0.00 16 VAL A N 25
ATOM 20455 C CA . VAL A 1 16 ? -2.368 -9.616 -4.068 1.00 0.00 16 VAL A CA 25
ATOM 20456 C C . VAL A 1 16 ? -3.631 -8.780 -3.855 1.00 0.00 16 VAL A C 25
ATOM 20457 O O . VAL A 1 16 ? -3.644 -7.866 -3.032 1.00 0.00 16 VAL A O 25
ATOM 20470 N N . SER A 1 17 ? -4.664 -9.123 -4.611 1.00 0.00 17 SER A N 25
ATOM 20471 C CA . SER A 1 17 ? -5.929 -8.415 -4.516 1.00 0.00 17 SER A CA 25
ATOM 20472 C C . SER A 1 17 ? -6.850 -9.121 -3.519 1.00 0.00 17 SER A C 25
ATOM 20473 O O . SER A 1 17 ? -6.700 -10.317 -3.270 1.00 0.00 17 SER A O 25
ATOM 20481 N N . ALA A 1 18 ? -7.781 -8.352 -2.975 1.00 0.00 18 ALA A N 25
ATOM 20482 C CA . ALA A 1 18 ? -8.726 -8.890 -2.010 1.00 0.00 18 ALA A CA 25
ATOM 20483 C C . ALA A 1 18 ? -10.051 -8.134 -2.125 1.00 0.00 18 ALA A C 25
ATOM 20484 O O . ALA A 1 18 ? -10.100 -7.039 -2.685 1.00 0.00 18 ALA A O 25
ATOM 20491 N N . CYS A 1 19 ? -11.094 -8.747 -1.586 1.00 0.00 19 CYS A N 25
ATOM 20492 C CA . CYS A 1 19 ? -12.416 -8.146 -1.621 1.00 0.00 19 CYS A CA 25
ATOM 20493 C C . CYS A 1 19 ? -12.856 -7.867 -0.182 1.00 0.00 19 CYS A C 25
ATOM 20494 O O . CYS A 1 19 ? -13.413 -8.740 0.480 1.00 0.00 19 CYS A O 25
ATOM 20501 N N . LEU A 1 20 ? -12.588 -6.646 0.257 1.00 0.00 20 LEU A N 25
ATOM 20502 C CA . LEU A 1 20 ? -12.949 -6.240 1.606 1.00 0.00 20 LEU A CA 25
ATOM 20503 C C . LEU A 1 20 ? -13.898 -5.042 1.536 1.00 0.00 20 LEU A C 25
ATOM 20504 O O . LEU A 1 20 ? -13.941 -4.337 0.529 1.00 0.00 20 LEU A O 25
ATOM 20520 N N . HIS A 1 21 ? -14.636 -4.850 2.620 1.00 0.00 21 HIS A N 25
ATOM 20521 C CA . HIS A 1 21 ? -15.582 -3.749 2.695 1.00 0.00 21 HIS A CA 25
ATOM 20522 C C . HIS A 1 21 ? -14.950 -2.580 3.452 1.00 0.00 21 HIS A C 25
ATOM 20523 O O . HIS A 1 21 ? -13.802 -2.665 3.887 1.00 0.00 21 HIS A O 25
ATOM 20537 N N . GLU A 1 22 ? -15.727 -1.514 3.586 1.00 0.00 22 GLU A N 25
ATOM 20538 C CA . GLU A 1 22 ? -15.256 -0.330 4.283 1.00 0.00 22 GLU A CA 25
ATOM 20539 C C . GLU A 1 22 ? -15.042 -0.635 5.767 1.00 0.00 22 GLU A C 25
ATOM 20540 O O . GLU A 1 22 ? -14.202 -0.015 6.417 1.00 0.00 22 GLU A O 25
ATOM 20552 N N . SER A 1 23 ? -15.817 -1.592 6.259 1.00 0.00 23 SER A N 25
ATOM 20553 C CA . SER A 1 23 ? -15.722 -1.988 7.653 1.00 0.00 23 SER A CA 25
ATOM 20554 C C . SER A 1 23 ? -14.526 -2.921 7.852 1.00 0.00 23 SER A C 25
ATOM 20555 O O . SER A 1 23 ? -14.274 -3.384 8.963 1.00 0.00 23 SER A O 25
ATOM 20563 N N . GLU A 1 24 ? -13.820 -3.169 6.758 1.00 0.00 24 GLU A N 25
ATOM 20564 C CA . GLU A 1 24 ? -12.657 -4.039 6.799 1.00 0.00 24 GLU A CA 25
ATOM 20565 C C . GLU A 1 24 ? -11.449 -3.338 6.174 1.00 0.00 24 GLU A C 25
ATOM 20566 O O . GLU A 1 24 ? -11.606 -2.456 5.331 1.00 0.00 24 GLU A O 25
ATOM 20578 N N . SER A 1 25 ? -10.271 -3.756 6.611 1.00 0.00 25 SER A N 25
ATOM 20579 C CA . SER A 1 25 ? -9.037 -3.180 6.105 1.00 0.00 25 SER A CA 25
ATOM 20580 C C . SER A 1 25 ? -7.916 -4.221 6.148 1.00 0.00 25 SER A C 25
ATOM 20581 O O . SER A 1 25 ? -7.737 -4.905 7.155 1.00 0.00 25 SER A O 25
ATOM 20589 N N . CYS A 1 26 ? -7.192 -4.310 5.042 1.00 0.00 26 CYS A N 25
ATOM 20590 C CA . CYS A 1 26 ? -6.094 -5.256 4.941 1.00 0.00 26 CYS A CA 25
ATOM 20591 C C . CYS A 1 26 ? -4.783 -4.470 4.902 1.00 0.00 26 CYS A C 25
ATOM 20592 O O . CYS A 1 26 ? -4.793 -3.239 4.918 1.00 0.00 26 CYS A O 25
ATOM 20599 N N . LEU A 1 27 ? -3.686 -5.211 4.852 1.00 0.00 27 LEU A N 25
ATOM 20600 C CA . LEU A 1 27 ? -2.370 -4.598 4.812 1.00 0.00 27 LEU A CA 25
ATOM 20601 C C . LEU A 1 27 ? -2.209 -3.830 3.499 1.00 0.00 27 LEU A C 25
ATOM 20602 O O . LEU A 1 27 ? -1.498 -4.273 2.598 1.00 0.00 27 LEU A O 25
ATOM 20618 N N . VAL A 1 28 ? -2.883 -2.690 3.431 1.00 0.00 28 VAL A N 25
ATOM 20619 C CA . VAL A 1 28 ? -2.825 -1.856 2.243 1.00 0.00 28 VAL A CA 25
ATOM 20620 C C . VAL A 1 28 ? -1.384 -1.387 2.025 1.00 0.00 28 VAL A C 25
ATOM 20621 O O . VAL A 1 28 ? -0.676 -1.083 2.981 1.00 0.00 28 VAL A O 25
ATOM 20634 N N . PRO A 1 29 ? -0.985 -1.343 0.725 1.00 0.00 29 PRO A N 25
ATOM 20635 C CA . PRO A 1 29 ? 0.357 -0.916 0.369 1.00 0.00 29 PRO A CA 25
ATOM 20636 C C . PRO A 1 29 ? 0.504 0.601 0.502 1.00 0.00 29 PRO A C 25
ATOM 20637 O O . PRO A 1 29 ? -0.382 1.270 1.032 1.00 0.00 29 PRO A O 25
ATOM 20648 N N . GLY A 1 30 ? 1.630 1.100 0.013 1.00 0.00 30 GLY A N 25
ATOM 20649 C CA . GLY A 1 30 ? 1.903 2.526 0.069 1.00 0.00 30 GLY A CA 25
ATOM 20650 C C . GLY A 1 30 ? 2.759 2.969 -1.118 1.00 0.00 30 GLY A C 25
ATOM 20651 O O . GLY A 1 30 ? 3.567 2.193 -1.629 1.00 0.00 30 GLY A O 25
ATOM 20655 N N . ASP A 1 31 ? 2.554 4.213 -1.524 1.00 0.00 31 ASP A N 25
ATOM 20656 C CA . ASP A 1 31 ? 3.298 4.767 -2.643 1.00 0.00 31 ASP A CA 25
ATOM 20657 C C . ASP A 1 31 ? 4.294 5.806 -2.123 1.00 0.00 31 ASP A C 25
ATOM 20658 O O . ASP A 1 31 ? 3.897 6.840 -1.590 1.00 0.00 31 ASP A O 25
ATOM 20667 N N . CYS A 1 32 ? 5.569 5.494 -2.297 1.00 0.00 32 CYS A N 25
ATOM 20668 C CA . CYS A 1 32 ? 6.626 6.386 -1.852 1.00 0.00 32 CYS A CA 25
ATOM 20669 C C . CYS A 1 32 ? 6.956 7.348 -2.996 1.00 0.00 32 CYS A C 25
ATOM 20670 O O . CYS A 1 32 ? 7.452 6.929 -4.040 1.00 0.00 32 CYS A O 25
ATOM 20677 N N . CYS A 1 33 ? 6.667 8.619 -2.760 1.00 0.00 33 CYS A N 25
ATOM 20678 C CA . CYS A 1 33 ? 6.926 9.643 -3.757 1.00 0.00 33 CYS A CA 25
ATOM 20679 C C . CYS A 1 33 ? 7.999 10.587 -3.209 1.00 0.00 33 CYS A C 25
ATOM 20680 O O . CYS A 1 33 ? 8.003 10.904 -2.021 1.00 0.00 33 CYS A O 25
ATOM 20687 N N . ARG A 1 34 ? 8.883 11.009 -4.102 1.00 0.00 34 ARG A N 25
ATOM 20688 C CA . ARG A 1 34 ? 9.958 11.909 -3.722 1.00 0.00 34 ARG A CA 25
ATOM 20689 C C . ARG A 1 34 ? 10.387 12.757 -4.921 1.00 0.00 34 ARG A C 25
ATOM 20690 O O . ARG A 1 34 ? 10.713 12.223 -5.979 1.00 0.00 34 ARG A O 25
ATOM 20710 N N . GLY A 1 35 ? 10.373 14.066 -4.715 1.00 0.00 35 GLY A N 25
ATOM 20711 C CA . GLY A 1 35 ? 10.757 14.994 -5.765 1.00 0.00 35 GLY A CA 25
ATOM 20712 C C . GLY A 1 35 ? 10.094 14.623 -7.093 1.00 0.00 35 GLY A C 25
ATOM 20713 O O . GLY A 1 35 ? 8.933 14.956 -7.326 1.00 0.00 35 GLY A O 25
ATOM 20717 N N . LYS A 1 36 ? 10.860 13.939 -7.928 1.00 0.00 36 LYS A N 25
ATOM 20718 C CA . LYS A 1 36 ? 10.362 13.519 -9.228 1.00 0.00 36 LYS A CA 25
ATOM 20719 C C . LYS A 1 36 ? 10.498 12.001 -9.354 1.00 0.00 36 LYS A C 25
ATOM 20720 O O . LYS A 1 36 ? 11.055 11.503 -10.331 1.00 0.00 36 LYS A O 25
ATOM 20738 N N . SER A 1 37 ? 9.977 11.306 -8.353 1.00 0.00 37 SER A N 25
ATOM 20739 C CA . SER A 1 37 ? 10.032 9.854 -8.340 1.00 0.00 37 SER A CA 25
ATOM 20740 C C . SER A 1 37 ? 8.877 9.294 -7.510 1.00 0.00 37 SER A C 25
ATOM 20741 O O . SER A 1 37 ? 8.380 9.959 -6.601 1.00 0.00 37 SER A O 25
ATOM 20749 N N . ARG A 1 38 ? 8.482 8.076 -7.850 1.00 0.00 38 ARG A N 25
ATOM 20750 C CA . ARG A 1 38 ? 7.393 7.418 -7.148 1.00 0.00 38 ARG A CA 25
ATOM 20751 C C . ARG A 1 38 ? 7.590 5.901 -7.167 1.00 0.00 38 ARG A C 25
ATOM 20752 O O . ARG A 1 38 ? 8.173 5.358 -8.103 1.00 0.00 38 ARG A O 25
ATOM 20772 N N . LEU A 1 39 ? 7.090 5.259 -6.120 1.00 0.00 39 LEU A N 25
ATOM 20773 C CA . LEU A 1 39 ? 7.203 3.815 -6.005 1.00 0.00 39 LEU A CA 25
ATOM 20774 C C . LEU A 1 39 ? 6.020 3.278 -5.196 1.00 0.00 39 LEU A C 25
ATOM 20775 O O . LEU A 1 39 ? 5.349 4.034 -4.495 1.00 0.00 39 LEU A O 25
ATOM 20791 N N . THR A 1 40 ? 5.801 1.978 -5.321 1.00 0.00 40 THR A N 25
ATOM 20792 C CA . THR A 1 40 ? 4.710 1.331 -4.610 1.00 0.00 40 THR A CA 25
ATOM 20793 C C . THR A 1 40 ? 5.167 -0.015 -4.044 1.00 0.00 40 THR A C 25
ATOM 20794 O O . THR A 1 40 ? 5.471 -0.939 -4.797 1.00 0.00 40 THR A O 25
ATOM 20805 N N . LEU A 1 41 ? 5.203 -0.083 -2.721 1.00 0.00 41 LEU A N 25
ATOM 20806 C CA . LEU A 1 41 ? 5.616 -1.300 -2.045 1.00 0.00 41 LEU A CA 25
ATOM 20807 C C . LEU A 1 41 ? 4.909 -1.392 -0.691 1.00 0.00 41 LEU A C 25
ATOM 20808 O O . LEU A 1 41 ? 4.045 -0.574 -0.381 1.00 0.00 41 LEU A O 25
ATOM 20824 N N . CYS A 1 42 ? 5.302 -2.396 0.078 1.00 0.00 42 CYS A N 25
ATOM 20825 C CA . CYS A 1 42 ? 4.717 -2.607 1.392 1.00 0.00 42 CYS A CA 25
ATOM 20826 C C . CYS A 1 42 ? 5.746 -2.201 2.448 1.00 0.00 42 CYS A C 25
ATOM 20827 O O . CYS A 1 42 ? 6.822 -2.793 2.531 1.00 0.00 42 CYS A O 25
ATOM 20834 N N . SER A 1 43 ? 5.381 -1.194 3.228 1.00 0.00 43 SER A N 25
ATOM 20835 C CA . SER A 1 43 ? 6.260 -0.702 4.276 1.00 0.00 43 SER A CA 25
ATOM 20836 C C . SER A 1 43 ? 5.454 0.086 5.308 1.00 0.00 43 SER A C 25
ATOM 20837 O O . SER A 1 43 ? 4.882 1.129 4.990 1.00 0.00 43 SER A O 25
ATOM 20845 N N . TYR A 1 44 ? 5.431 -0.441 6.524 1.00 0.00 44 TYR A N 25
ATOM 20846 C CA . TYR A 1 44 ? 4.704 0.201 7.605 1.00 0.00 44 TYR A CA 25
ATOM 20847 C C . TYR A 1 44 ? 5.662 0.728 8.674 1.00 0.00 44 TYR A C 25
ATOM 20848 O O . TYR A 1 44 ? 6.877 0.572 8.556 1.00 0.00 44 TYR A O 25
ATOM 20866 N N . GLY A 1 45 ? 5.081 1.341 9.695 1.00 0.00 45 GLY A N 25
ATOM 20867 C CA . GLY A 1 45 ? 5.869 1.892 10.785 1.00 0.00 45 GLY A CA 25
ATOM 20868 C C . GLY A 1 45 ? 6.304 0.793 11.757 1.00 0.00 45 GLY A C 25
ATOM 20869 O O . GLY A 1 45 ? 6.087 0.903 12.962 1.00 0.00 45 GLY A O 25
ATOM 20873 N N . GLU A 1 46 ? 6.911 -0.243 11.196 1.00 0.00 46 GLU A N 25
ATOM 20874 C CA . GLU A 1 46 ? 7.378 -1.361 11.997 1.00 0.00 46 GLU A CA 25
ATOM 20875 C C . GLU A 1 46 ? 6.207 -2.009 12.739 1.00 0.00 46 GLU A C 25
ATOM 20876 O O . GLU A 1 46 ? 6.410 -2.847 13.616 1.00 0.00 46 GLU A O 25
ATOM 20888 N N . GLY A 1 47 ? 5.007 -1.596 12.358 1.00 0.00 47 GLY A N 25
ATOM 20889 C CA . GLY A 1 47 ? 3.802 -2.126 12.976 1.00 0.00 47 GLY A CA 25
ATOM 20890 C C . GLY A 1 47 ? 2.562 -1.765 12.157 1.00 0.00 47 GLY A C 25
ATOM 20891 O O . GLY A 1 47 ? 2.309 -2.362 11.111 1.00 0.00 47 GLY A O 25
ATOM 20895 N N . GLY A 1 48 ? 1.821 -0.790 12.663 1.00 0.00 48 GLY A N 25
ATOM 20896 C CA . GLY A 1 48 ? 0.613 -0.343 11.991 1.00 0.00 48 GLY A CA 25
ATOM 20897 C C . GLY A 1 48 ? 0.450 1.174 12.109 1.00 0.00 48 GLY A C 25
ATOM 20898 O O . GLY A 1 48 ? -0.583 1.657 12.571 1.00 0.00 48 GLY A O 25
ATOM 20902 N N . ASN A 1 49 ? 1.485 1.883 11.683 1.00 0.00 49 ASN A N 25
ATOM 20903 C CA . ASN A 1 49 ? 1.470 3.335 11.735 1.00 0.00 49 ASN A CA 25
ATOM 20904 C C . ASN A 1 49 ? 1.585 3.893 10.315 1.00 0.00 49 ASN A C 25
ATOM 20905 O O . ASN A 1 49 ? 2.680 4.217 9.859 1.00 0.00 49 ASN A O 25
ATOM 20916 N N . GLY A 1 50 ? 0.439 3.989 9.656 1.00 0.00 50 GLY A N 25
ATOM 20917 C CA . GLY A 1 50 ? 0.398 4.502 8.298 1.00 0.00 50 GLY A CA 25
ATOM 20918 C C . GLY A 1 50 ? 1.473 3.845 7.431 1.00 0.00 50 GLY A C 25
ATOM 20919 O O . GLY A 1 50 ? 1.384 2.658 7.118 1.00 0.00 50 GLY A O 25
ATOM 20923 N N . PHE A 1 51 ? 2.464 4.645 7.065 1.00 0.00 51 PHE A N 25
ATOM 20924 C CA . PHE A 1 51 ? 3.555 4.156 6.241 1.00 0.00 51 PHE A CA 25
ATOM 20925 C C . PHE A 1 51 ? 4.905 4.641 6.772 1.00 0.00 51 PHE A C 25
ATOM 20926 O O . PHE A 1 51 ? 4.966 5.606 7.533 1.00 0.00 51 PHE A O 25
ATOM 20943 N N . GLN A 1 52 ? 5.955 3.949 6.352 1.00 0.00 52 GLN A N 25
ATOM 20944 C CA . GLN A 1 52 ? 7.300 4.298 6.776 1.00 0.00 52 GLN A CA 25
ATOM 20945 C C . GLN A 1 52 ? 8.226 4.410 5.565 1.00 0.00 52 GLN A C 25
ATOM 20946 O O . GLN A 1 52 ? 9.168 3.630 5.424 1.00 0.00 52 GLN A O 25
ATOM 20960 N N . CYS A 1 53 ? 7.928 5.385 4.719 1.00 0.00 53 CYS A N 25
ATOM 20961 C CA . CYS A 1 53 ? 8.723 5.610 3.524 1.00 0.00 53 CYS A CA 25
ATOM 20962 C C . CYS A 1 53 ? 10.197 5.649 3.928 1.00 0.00 53 CYS A C 25
ATOM 20963 O O . CYS A 1 53 ? 10.552 6.251 4.942 1.00 0.00 53 CYS A O 25
ATOM 20970 N N . PRO A 1 54 ? 11.040 4.984 3.093 1.00 0.00 54 PRO A N 25
ATOM 20971 C CA . PRO A 1 54 ? 12.469 4.937 3.353 1.00 0.00 54 PRO A CA 25
ATOM 20972 C C . PRO A 1 54 ? 13.132 6.273 3.014 1.00 0.00 54 PRO A C 25
ATOM 20973 O O . PRO A 1 54 ? 12.465 7.207 2.571 1.00 0.00 54 PRO A O 25
ATOM 20984 N N . THR A 1 55 ? 14.438 6.322 3.234 1.00 0.00 55 THR A N 25
ATOM 20985 C CA . THR A 1 55 ? 15.199 7.528 2.956 1.00 0.00 55 THR A CA 25
ATOM 20986 C C . THR A 1 55 ? 15.095 7.896 1.475 1.00 0.00 55 THR A C 25
ATOM 20987 O O . THR A 1 55 ? 15.258 7.040 0.607 1.00 0.00 55 THR A O 25
ATOM 20998 N N . GLY A 1 56 ? 14.824 9.170 1.232 1.00 0.00 56 GLY A N 25
ATOM 20999 C CA . GLY A 1 56 ? 14.696 9.662 -0.130 1.00 0.00 56 GLY A CA 25
ATOM 21000 C C . GLY A 1 56 ? 13.293 9.394 -0.680 1.00 0.00 56 GLY A C 25
ATOM 21001 O O . GLY A 1 56 ? 13.027 9.637 -1.856 1.00 0.00 56 GLY A O 25
ATOM 21005 N N . TYR A 1 57 ? 12.433 8.896 0.197 1.00 0.00 57 TYR A N 25
ATOM 21006 C CA . TYR A 1 57 ? 11.065 8.592 -0.186 1.00 0.00 57 TYR A CA 25
ATOM 21007 C C . TYR A 1 57 ? 10.072 9.169 0.825 1.00 0.00 57 TYR A C 25
ATOM 21008 O O . TYR A 1 57 ? 10.346 9.192 2.025 1.00 0.00 57 TYR A O 25
ATOM 21026 N N . ARG A 1 58 ? 8.940 9.619 0.304 1.00 0.00 58 ARG A N 25
ATOM 21027 C CA . ARG A 1 58 ? 7.904 10.193 1.147 1.00 0.00 58 ARG A CA 25
ATOM 21028 C C . ARG A 1 58 ? 6.520 9.814 0.618 1.00 0.00 58 ARG A C 25
ATOM 21029 O O . ARG A 1 58 ? 6.195 10.090 -0.536 1.00 0.00 58 ARG A O 25
ATOM 21049 N N . GLN A 1 59 ? 5.740 9.189 1.487 1.00 0.00 59 GLN A N 25
ATOM 21050 C CA . GLN A 1 59 ? 4.398 8.770 1.122 1.00 0.00 59 GLN A CA 25
ATOM 21051 C C . GLN A 1 59 ? 3.755 9.800 0.191 1.00 0.00 59 GLN A C 25
ATOM 21052 O O . GLN A 1 59 ? 3.939 11.003 0.369 1.00 0.00 59 GLN A O 25
ATOM 21066 N N . CYS A 1 60 ? 3.013 9.290 -0.782 1.00 0.00 60 CYS A N 25
ATOM 21067 C CA . CYS A 1 60 ? 2.342 10.150 -1.741 1.00 0.00 60 CYS A CA 25
ATOM 21068 C C . CYS A 1 60 ? 1.071 10.696 -1.088 1.00 0.00 60 CYS A C 25
ATOM 21069 O O . CYS A 1 60 ? 0.671 11.829 -1.352 1.00 0.00 60 CYS A O 25
#

Foldseek 3Di:
DDADWDKAAPLAFRIGIDGDHPVDDHQHWFWWDADDDIDIGRADPVPHHRGDADPRTDTD

Radius of gyration: 12.94 Å; Cα contacts (8 Å, |Δi|>4): 106; chains: 1; bounding box: 40×25×25 Å

Sequence (60 aa):
DRCRYTLCCDGALKAVSACLHESESCLVPGDCCRGKSRLTLCSYGEGGNGFQCPTGYRQCDRCRYTLCCDGALKAVSACLHESESCLVPGDCCRGKSRLTLCSYGEGGNGFQCPTGYRQCDRCRYTLCCDGALKAVSACLHESESCLVPGDCCRGKSRLTLCSYGEGGNGFQCPTGYRQCDRCRYTLCCDGALKAVSACLHESESCLVPGDCCRGKSRLTLCSYGEGGNGFQCPTGYRQCDRCRYTLCCDGALKAVSACLHESESCLVPGDCCRGKSRLTLCSYGEGGNGFQCPTGYRQCDRCRYTLCCDGALKAVSACLHESESCLVPGDCCRGKSRLTLCSYGEGGNGFQCPTGYRQCDRCRYTLCCDGALKAVSACLHESESCLVPGDCCRGKSRLTLCSYGEGGNGFQCPTGYRQCDRCRYTLCCDGALKAVSACLHESESCLVPGDCCRGKSRLTLCSYGEGGNGFQCPTGYRQCDRCRYTLCCDGALKAVSACLHESESCLVPGDCCRGKSRLTLCSYGEGGNGFQCPTGYRQCDRCRYTLCCDGALKAVSACLHESESCLVPGDCCRGKSRLTLCSYGEGGNGFQCPTGYRQCDRCRYTLCCDGALKAVSACLHESESCLVPGDCCRGKSRLTLCSYGEGGNGFQCPTGYRQCDRCRYTLCCDGALKAVSACLHESESCLVPGDCCRGKSRLTLCSYGEGGNGFQCPTGYRQCDRCRYTLCCDGALKAVSACLHESESCLVPGDCCRGKSRLTLCSYGEGGNGFQCPTGYRQCDRCRYTLCCDGALKAVSACLHESESCLVPGDCCRGKSRLTLCSYGEGGNGFQCPTGYRQCDRCRYTLCCDGALKAVSACLHESESCLVPGDCCRGKSRLTLCSYGEGGNGFQCPTGYRQCDRCRYTLCCDGALKAVSACLHESESCLVPGDCCRGKSRLTLCSYGEGGNGFQCPTGYRQCDRCRYTLCCDGALKAVSACLHESESCLVPGDCCRGKSRLTLCSYGEGGNGFQCPTGYRQCDRCRYTLCCDGALKAVSACLHESESCLVPGDCCRGKSRLTLCSYGEGGNGFQCPTGYRQCDRCRYTLCCDGALKAVSACLHESESCLVPGDCCRGKSRLTLCSYGEGGNGFQCPTGYRQCDRCRYTLCCDGALKAVSACLHESESCLVPGDCCRGKSRLTLCSYGEGGNGFQCPTGYRQCDRCRYTLCCDGALKAVSACLHESESCLVPGDCCRGKSRLTLCSYGEGGNGFQCPTGYRQCDRCRYTLCCDGALKAVSACLHESESCLVPGDCCRGKSRLTLCSYGEGGNGFQCPTGYRQCDRCRYTLCCDGALKAVSACLHESESCLVPGDCCRGKSRLTLCSYGEGGNGFQCPTGYRQCDRCRYTLCCDGALKAVSACLHESESCLVPGDCCRGKSRLTLCSYGEGGNGFQCPTGYRQCDRCRYTLCCDGALKAVSACLHESESCLVPGDCCRGKSRLTLCSYGEGGNGFQCPTGYRQC

Solvent-accessible surface area: 5088 Å² total; per-residue (Å²): 181,217,26,150,167,57,116,8,10,90,39,75,143,168,44,93,58,41,75,14,104,128,122,92,96,42,72,93,30,10,48,0,44,102,84,211,74,162,77,64,72,43,50,117,12,171,84,66,162,43,53,92,17,56,136,57,64,178,108,82

Organism: Rhynchosporium secalis (NCBI:txid38038)

Nearest PDB structures (foldseek):
  1kg1-assembly1_A  TM=9.091E-01  e=2.660E-10  Rhynchosporium secalis
  1kg1-assembly1_A  TM=8.498E-01  e=9.744E-10  Rhynchosporium secalis
  8dy7-assembly1_G  TM=2.593E-01  e=7.858E+00  Streptomyces venezuelae
  1kg1-assembly1_A  TM=9.106E-01  e=7.146E-10  Rhynchosporium secalis
  8dy7-assembly1_G  TM=2.851E-01  e=7.866E+00  Streptomyces venezuelae

InterPro domains:
  IPR015087 Necrosis inducing protein-1 [PF08995] (1-82)
  IPR036301 Necrosis inducing protein-1 superfamily [SSF103580] (23-82)

Secondary structure (DSSP, 8-state):
---EEEEEB-SSS--EEEEE-TT---B--EEEEETTEEEEE--B-TTSS-B---TT-EE-